Protein AF-0000000074976289 (afdb_homodimer)

Nearest PDB structures (foldseek):
  3wgc-assembly1_D  TM=9.067E-01  e=3.798E-33  Aeromonas jandaei
  4lnj-assembly1_A  TM=9.404E-01  e=1.447E-31  Escherichia coli WV_060327
  1lw5-assembly1_B  TM=9.252E-01  e=1.712E-31  Thermotoga maritima
  3wlx-assembly1_B  TM=9.260E-01  e=3.169E-31  Escherichia coli K-12
  1jg8-assembly1_C  TM=9.175E-01  e=5.548E-31  Thermotoga maritima

Solvent-accessible surface area (backbone atoms only — not comparable to full-atom values): 39998 Å² total; per-residue (Å²): 127,59,61,45,57,56,44,46,61,64,50,42,47,81,64,58,56,96,54,30,70,60,53,42,52,51,47,51,55,47,44,20,24,37,22,64,46,34,54,60,50,63,68,51,72,66,40,53,60,56,6,68,47,23,44,73,34,22,47,80,80,56,22,65,28,39,53,50,47,21,49,49,53,7,56,49,32,64,36,71,21,37,42,75,31,46,14,56,53,28,29,50,48,37,51,49,38,62,73,54,83,72,76,72,28,18,36,37,33,48,57,79,30,56,72,65,68,70,24,71,51,26,50,42,68,75,53,60,31,46,73,47,65,38,78,32,86,79,74,74,48,77,42,49,64,51,48,67,75,62,58,41,87,61,86,54,84,90,54,48,28,51,46,35,40,42,48,55,34,39,49,86,30,33,75,64,55,64,69,48,51,45,51,35,32,54,53,37,49,73,72,72,31,46,36,36,32,46,22,41,36,35,66,50,51,28,53,70,67,38,42,53,49,29,67,74,40,56,61,38,58,31,40,22,38,30,31,24,40,61,30,28,15,41,48,26,15,36,32,29,16,43,53,70,55,37,57,52,29,52,52,44,35,44,39,48,13,49,58,41,33,42,41,12,43,47,32,24,25,37,28,43,17,40,47,66,33,50,72,39,46,60,60,20,26,52,52,18,37,48,50,45,52,48,39,47,72,69,50,32,44,74,71,40,64,35,66,23,32,17,30,21,45,41,45,57,58,43,73,42,52,58,62,58,53,36,52,57,32,50,67,36,98,74,44,39,43,67,40,43,19,46,41,24,40,28,76,60,46,39,72,62,42,55,53,51,51,52,48,51,54,45,51,52,35,49,51,30,46,72,72,63,59,68,62,70,70,85,60,82,69,68,72,69,85,59,68,76,43,71,56,76,79,74,77,79,128,126,58,58,44,58,57,43,46,61,66,49,43,46,82,63,58,56,98,56,30,70,59,53,43,52,51,48,52,55,49,44,20,24,37,22,63,45,34,55,58,51,60,68,50,70,66,38,52,61,55,6,69,48,23,43,73,33,24,47,80,80,56,23,63,26,38,54,50,48,21,49,50,52,8,55,49,31,64,38,70,21,37,43,78,31,47,12,57,54,29,29,50,48,38,51,50,38,61,72,54,84,73,76,72,29,19,35,36,32,48,56,79,30,55,71,64,68,70,25,70,50,26,49,42,67,75,54,59,31,46,75,48,65,39,76,32,85,79,74,75,50,79,41,49,66,53,46,68,74,62,59,42,86,60,86,54,82,90,54,48,26,50,47,36,39,43,47,54,34,39,51,86,30,32,72,65,55,64,71,48,52,44,52,36,32,54,54,37,49,74,72,72,32,45,35,36,32,46,21,42,37,34,66,50,52,29,53,69,68,39,43,51,49,30,68,74,41,56,61,39,58,31,40,22,38,30,31,25,41,61,29,29,15,40,48,26,16,38,32,30,16,44,54,71,57,38,57,52,31,52,54,45,34,44,39,47,13,48,58,42,34,42,42,14,43,48,34,24,24,36,27,45,16,40,48,65,32,48,72,40,46,58,60,20,26,50,52,16,37,49,50,48,53,49,40,47,72,69,51,32,45,74,71,40,65,35,67,22,33,16,30,21,46,40,44,55,59,43,76,43,52,58,59,58,53,37,52,57,31,49,67,37,98,74,43,38,42,68,40,44,19,45,41,24,40,27,76,61,46,40,71,63,42,55,51,52,50,53,48,51,54,45,50,52,36,51,51,31,46,73,71,63,59,66,63,70,70,84,61,80,73,67,71,71,85,59,67,77,43,70,56,75,78,76,79,78,126

Radius of gyration: 28.66 Å; Cα contacts (8 Å, |Δi|>4): 1715; chains: 2; bounding box: 61×85×72 Å

Sequence (794 aa):
MSSFASIASQLKFDVVSKTHALDNANKRKEIARTFISDTVTVPTEEMYSYAALATLGDDVYFEPSTAALEAHIAKITGKEAGVFLTSGTASNQIALRTHLKQPPYSVLCDHRAHIYKYEAGGAAFHSGAAIVAVAPTNKHHLTLQDVKDNIIISDDTHFAPTEVITLENTLNGTIIPQEEVIAISDYAHSLGLKLHLDGARIWHVAAETSTPLNELCDPFDSVSLCFSKGLGAPVGSCLVGSKEFITKARWFRTLFGGSMRQTGILAGAAAYALTHNFPQLPRVHALAKRLESGLEKIGANILSRAETCMVFYDPSPLGITYDEIGDRGSALPEPLFLGGSRLVVHIQTSDEAVDDFLHIVAQLAEEKKAAGFVRPEAHANGEIKDVYVRRVPKATKMSSFASIASQLKFDVVSKTHALDNANKRKEIARTFISDTVTVPTEEMYSYAALATLGDDVYFEPSTAALEAHIAKITGKEAGVFLTSGTASNQIALRTHLKQPPYSVLCDHRAHIYKYEAGGAAFHSGAAIVAVAPTNKHHLTLQDVKDNIIISDDTHFAPTEVITLENTLNGTIIPQEEVIAISDYAHSLGLKLHLDGARIWHVAAETSTPLNELCDPFDSVSLCFSKGLGAPVGSCLVGSKEFITKARWFRTLFGGSMRQTGILAGAAAYALTHNFPQLPRVHALAKRLESGLEKIGANILSRAETCMVFYDPSPLGITYDEIGDRGSALPEPLFLGGSRLVVHIQTSDEAVDDFLHIVAQLAEEKKAAGFVRPEAHANGEIKDVYVRRVPKATK

Secondary structure (DSSP, 8-state):
--HHHHHHHHH------TTHHHHHHHHHHHHTTB-S-GGG----HHHHHHHTTSPP-BTTTB-HHHHHHHHHHHHHHT-SEEEEES-HHHHHHHHHHHH--SSS-EEEEETT-HHHHSSTTHHHHHH--EEEEE--TTSSS--HHHHHHH------TTS--EEEEEEESSBTTBPPPHHHHHHHHHHHHHTT-EEEEEETTHHHHHHHHT--HHHHHTT-SEEEEESSSSS--SS-EEEEE-HHHHHHHHHHHHHTT---S--HHHHHHHHHIIIIIGGGHHHHHHHHHHHHHHHHHHTPEEEE--SSSEEEEE-GGGT--HHHHHHHHHTSSS--B--BSEEE--TT--HHHHHHHHHHHHHHHHHHHHTT------------S-S--B-------/--HHHHHHHHH------TTHHHHHHHHHHHHTTB-S-GGG----HHHHHHHTTSPP-BTTTB-HHHHHHHHHHHHHHT-SEEEEES-HHHHHHHHHHHH--SSS-EEEEETT-HHHHSSTTHHHHHH--EEEEE--TTSSS--HHHHHHH------TTS--EEEEEEESSBTTBPPPHHHHHHHHHHHHHTT-EEEEEETTHHHHHHHHT--HHHHHTT-SEEEEESSSSS--SS-EEEEE-HHHHHHHHHHHHHTT---S--HHHHHHHHHIIIIIGGGHHHHHHHHHHHHHHHHHHTPEEEE--SSSEEEEE-GGGT--HHHHHHHHHTSSS--B--BSEEE--TT--HHHHHHHHHHHHHHHHHHHHTT------------S-S--B-------

Organism: Psilocybe cubensis (NCBI:txid181762)

Foldseek 3Di:
DPPVVVVVVVPDDDPQDPCNVVVVVVLLLQVQQEFAALLSFADDPVLLVQLVPFFWWWVVVNGPLQQVLQCVVCVQQVAATKHKWFFLLLQVLLLLQLQADDDDAAEEEALQDCNNPPNVCSCCVNRVHHYQHFQDPVNAANALVSCVVGADDDPPPVDHGYAEYEYEAPRQQGGDPQVRLLSNLVVCVVSVHFYEYSDCPVLQVCVLVVDGNNSSNVSHQKYKYHLSHQLNQNTIIMIGHYPVSVVSSVVVCVVVVGRGTTCSSSSSSSVCSVVPRSVLQVVLLVLQQVLVVLCVVLPWAWPAHSSGFKTFIHLVLLVDAQVQLQVVQCPDPSHHHDWGRMGGGHSSHDPVSSVVSSVSSNVSSVVCVVVPDHRPDPPDPPPPPDSDDTDDDDPDD/DPPVVVVVVVVDDDPQDPCNVVVVVVLLLQVQQEFAALLSFADDPVLLVQLVPFFWWWVVVNGPLQQVLQVVVCVQQVAATKHKWFFLLLQVLLLLQLQADDDDAAEEEALQDCNNPPNVCSCCVNRVHHYQHFQDPVNAANALVSCVVGADDDPPPVDHGYAEYEYEAPRQQGGDPLVRLLSNLVVCVVSVHFYEYSDQPVLQVCVLVVDGNNSSNVSHQKYKYHLSHQLNQNTIIMIGHYPVSVVSSVVVCVVVVGRGTTCSSSSSSSVCSVVPRSVLQVVLLVLQQVLQVLCVVLPWAWPAHSSGFKTFIHLVLLVDAQVQLQVVQCPDPSHHHDWGRMGGGHSSHDPVSSVVSSVSSNVSSVVCVVVPDHRPDPPDPPPPPDSDDTDDPDPDD

InterPro domains:
  IPR001597 Aromatic amino acid beta-eliminating lyase/threonine aldolase [PF01212] (35-313)
  IPR015421 Pyridoxal phosphate-dependent transferase, major domain [G3DSA:3.40.640.10] (34-276)
  IPR015422 Pyridoxal phosphate-dependent transferase, small domain [G3DSA:3.90.1150.10] (278-367)
  IPR015424 Pyridoxal phosphate-dependent transferase [SSF53383] (34-366)
  IPR023603 Low specificity L-threonine aldolase-like [NF041359] (37-318)
  IPR023603 Low specificity L-threonine aldolase-like [PIRSF017617] (32-370)

pLDDT: mean 94.6, std 9.9, range [28.23, 98.94]

Structure (mmCIF, N/CA/C/O backbone):
data_AF-0000000074976289-model_v1
#
loop_
_entity.id
_entity.type
_entity.pdbx_description
1 polymer 'Aromatic amino acid beta-eliminating lyase/threonine aldolase domain-containing protein'
#
loop_
_atom_site.group_PDB
_atom_site.id
_atom_site.type_symbol
_atom_site.label_atom_id
_atom_site.label_alt_id
_atom_site.label_comp_id
_atom_site.label_asym_id
_atom_site.label_entity_id
_atom_site.label_seq_id
_atom_site.pdbx_PDB_ins_code
_atom_site.Cartn_x
_atom_site.Cartn_y
_atom_site.Cartn_z
_atom_site.occupancy
_atom_site.B_iso_or_equiv
_atom_site.auth_seq_id
_atom_site.auth_comp_id
_atom_site.auth_asym_id
_atom_site.auth_atom_id
_atom_site.pdbx_PDB_model_num
ATOM 1 N N . MET A 1 1 ? 7.406 36.25 -15.43 1 41.34 1 MET A N 1
ATOM 2 C CA . MET A 1 1 ? 6.484 35.219 -14.953 1 41.34 1 MET A CA 1
ATOM 3 C C . MET A 1 1 ? 6.676 34.969 -13.461 1 41.34 1 MET A C 1
ATOM 5 O O . MET A 1 1 ? 7.809 34.844 -12.984 1 41.34 1 MET A O 1
ATOM 9 N N . SER A 1 2 ? 5.742 35.219 -12.617 1 59.5 2 SER A N 1
ATOM 10 C CA . SER A 1 2 ? 5.824 35.156 -11.164 1 59.5 2 SER A CA 1
ATOM 11 C C . SER A 1 2 ? 6.426 33.812 -10.711 1 59.5 2 SER A C 1
ATOM 13 O O . SER A 1 2 ? 6.312 32.812 -11.406 1 59.5 2 SER A O 1
ATOM 15 N N . SER A 1 3 ? 7.535 33.906 -9.766 1 86.38 3 SER A N 1
ATOM 16 C CA . SER A 1 3 ? 8.375 32.875 -9.188 1 86.38 3 SER A CA 1
ATOM 17 C C . SER A 1 3 ? 7.574 31.609 -8.883 1 86.38 3 SER A C 1
ATOM 19 O O . SER A 1 3 ? 8.008 30.5 -9.195 1 86.38 3 SER A O 1
ATOM 21 N N . PHE A 1 4 ? 6.219 31.828 -8.758 1 93.5 4 PHE A N 1
ATOM 22 C CA . PHE A 1 4 ? 5.383 30.672 -8.469 1 93.5 4 PHE A CA 1
ATOM 23 C C . PHE A 1 4 ? 4.938 29.984 -9.758 1 93.5 4 PHE A C 1
ATOM 25 O O . PHE A 1 4 ? 4.906 28.75 -9.836 1 93.5 4 PHE A O 1
ATOM 32 N N . ALA A 1 5 ? 4.602 30.766 -10.797 1 92.94 5 ALA A N 1
ATOM 33 C CA . ALA A 1 5 ? 4.148 30.219 -12.07 1 92.94 5 ALA A CA 1
ATOM 34 C C . ALA A 1 5 ? 5.211 29.312 -12.688 1 92.94 5 ALA A C 1
ATOM 36 O O . ALA A 1 5 ? 4.883 28.297 -13.305 1 92.94 5 ALA A O 1
ATOM 37 N N . SER A 1 6 ? 6.426 29.719 -12.539 1 93.44 6 SER A N 1
ATOM 38 C CA . SER A 1 6 ? 7.527 28.922 -13.047 1 93.44 6 SER A CA 1
ATOM 39 C C . SER A 1 6 ? 7.613 27.578 -12.328 1 93.44 6 SER A C 1
ATOM 41 O O . SER A 1 6 ? 7.844 26.547 -12.953 1 93.44 6 SER A O 1
ATOM 43 N N . ILE A 1 7 ? 7.395 27.547 -11.055 1 94.69 7 ILE A N 1
ATOM 44 C CA . ILE A 1 7 ? 7.434 26.328 -10.258 1 94.69 7 ILE A CA 1
ATOM 45 C C . ILE A 1 7 ? 6.277 25.406 -10.664 1 94.69 7 ILE A C 1
ATOM 47 O O . ILE A 1 7 ? 6.461 24.203 -10.844 1 94.69 7 ILE A O 1
ATOM 51 N N . ALA A 1 8 ? 5.105 26.016 -10.82 1 95.25 8 ALA A N 1
ATOM 52 C CA . ALA A 1 8 ? 3.936 25.234 -11.227 1 95.25 8 ALA A CA 1
ATOM 53 C C . ALA A 1 8 ? 4.164 24.578 -12.586 1 95.25 8 ALA A C 1
ATOM 55 O O . ALA A 1 8 ? 3.748 23.438 -12.797 1 95.25 8 ALA A O 1
ATOM 56 N N . SER A 1 9 ? 4.809 25.312 -13.453 1 94.94 9 SER A N 1
ATOM 57 C CA . SER A 1 9 ? 5.094 24.781 -14.781 1 94.94 9 SER A CA 1
ATOM 58 C C . SER A 1 9 ? 6.07 23.609 -14.711 1 94.94 9 SER A C 1
ATOM 60 O O . SER A 1 9 ? 5.945 22.641 -15.461 1 94.94 9 SER A O 1
ATOM 62 N N . GLN A 1 10 ? 6.988 23.656 -13.797 1 93.88 10 GLN A N 1
ATOM 63 C CA . GLN A 1 10 ? 7.977 22.609 -13.617 1 93.88 10 GLN A CA 1
ATOM 64 C C . GLN A 1 10 ? 7.336 21.344 -13.039 1 93.88 10 GLN A C 1
ATOM 66 O O . GLN A 1 10 ? 7.781 20.234 -13.336 1 93.88 10 GLN A O 1
ATOM 71 N N . LEU A 1 11 ? 6.297 21.516 -12.289 1 95.62 11 LEU A N 1
ATOM 72 C CA . LEU A 1 11 ? 5.684 20.391 -11.586 1 95.62 11 LEU A CA 1
ATOM 73 C C . LEU A 1 11 ? 4.652 19.703 -12.469 1 95.62 11 LEU A C 1
ATOM 75 O O . LEU A 1 11 ? 4.277 18.562 -12.211 1 95.62 11 LEU A O 1
ATOM 79 N N . LYS A 1 12 ? 4.184 20.406 -13.531 1 95.44 12 LYS A N 1
ATOM 80 C CA . LYS A 1 12 ? 3.197 19.844 -14.438 1 95.44 12 LYS A CA 1
ATOM 81 C C . LYS A 1 12 ? 3.693 18.516 -15.023 1 95.44 12 LYS A C 1
ATOM 83 O O . LYS A 1 12 ? 4.867 18.391 -15.383 1 95.44 12 LYS A O 1
ATOM 88 N N . PHE A 1 13 ? 2.785 17.562 -15.031 1 95.88 13 PHE A N 1
ATOM 89 C CA . PHE A 1 13 ? 3.16 16.234 -15.523 1 95.88 13 PHE A CA 1
ATOM 90 C C . PHE A 1 13 ? 1.955 15.516 -16.109 1 95.88 13 PHE A C 1
ATOM 92 O O . PHE A 1 13 ? 0.947 15.32 -15.43 1 95.88 13 PHE A O 1
ATOM 99 N N . ASP A 1 14 ? 2.01 15.148 -17.359 1 95.75 14 ASP A N 1
ATOM 100 C CA . ASP A 1 14 ? 0.973 14.391 -18.047 1 95.75 14 ASP A CA 1
ATOM 101 C C . ASP A 1 14 ? 1.438 12.961 -18.344 1 95.75 14 ASP A C 1
ATOM 103 O O . ASP A 1 14 ? 2.361 12.758 -19.141 1 95.75 14 ASP A O 1
ATOM 107 N N . VAL A 1 15 ? 0.728 12 -17.766 1 95.31 15 VAL A N 1
ATOM 108 C CA . VAL A 1 15 ? 1.162 10.617 -17.938 1 95.31 15 VAL A CA 1
ATOM 109 C C . VAL A 1 15 ? 0.294 9.938 -19 1 95.31 15 VAL A C 1
ATOM 111 O O . VAL A 1 15 ? 0.571 8.805 -19.406 1 95.31 15 VAL A O 1
ATOM 114 N N . VAL A 1 16 ? -0.705 10.586 -19.453 1 95.88 16 VAL A N 1
ATOM 115 C CA . VAL A 1 16 ? -1.604 10 -20.438 1 95.88 16 VAL A CA 1
ATOM 116 C C . VAL A 1 16 ? -1.176 10.43 -21.844 1 95.88 16 VAL A C 1
ATOM 118 O O . VAL A 1 16 ? -1.18 11.625 -22.172 1 95.88 16 VAL A O 1
ATOM 121 N N . SER A 1 17 ? -0.827 9.508 -22.625 1 93.06 17 SER A N 1
ATOM 122 C CA . SER A 1 17 ? -0.365 9.797 -23.984 1 93.06 17 SER A CA 1
ATOM 123 C C . SER A 1 17 ? -1.534 10.117 -24.906 1 93.06 17 SER A C 1
ATOM 125 O O . SER A 1 17 ? -2.682 9.789 -24.609 1 93.06 17 SER A O 1
ATOM 127 N N . LYS A 1 18 ? -1.235 10.703 -26.062 1 93.69 18 LYS A N 1
ATOM 128 C CA . LYS A 1 18 ? -2.246 11 -27.078 1 93.69 18 LYS A CA 1
ATOM 129 C C . LYS A 1 18 ? -2.83 9.727 -27.656 1 93.69 18 LYS A C 1
ATOM 131 O O . LYS A 1 18 ? -3.977 9.711 -28.125 1 93.69 18 LYS A O 1
ATOM 136 N N . THR A 1 19 ? -2.051 8.617 -27.562 1 95.56 19 THR A N 1
ATOM 137 C CA . THR A 1 19 ? -2.486 7.348 -28.141 1 95.56 19 THR A CA 1
ATOM 138 C C . THR A 1 19 ? -2.857 6.355 -27.031 1 95.56 19 THR A C 1
ATOM 140 O O . THR A 1 19 ? -2.748 5.145 -27.219 1 95.56 19 THR A O 1
ATOM 143 N N . HIS A 1 20 ? -3.199 6.859 -25.906 1 94.88 20 HIS A N 1
ATOM 144 C CA . HIS A 1 20 ? -3.436 6.023 -24.734 1 94.88 20 HIS A CA 1
ATOM 145 C C . HIS A 1 20 ? -4.449 4.922 -25.047 1 94.88 20 HIS A C 1
ATOM 147 O O . HIS A 1 20 ? -4.293 3.789 -24.594 1 94.88 20 HIS A O 1
ATOM 153 N N . ALA A 1 21 ? -5.551 5.219 -25.75 1 95.06 21 ALA A N 1
ATOM 154 C CA . ALA A 1 21 ? -6.602 4.246 -26.047 1 95.06 21 ALA A CA 1
ATOM 155 C C . ALA A 1 21 ? -6.047 3.059 -26.828 1 95.06 21 ALA A C 1
ATOM 157 O O . ALA A 1 21 ? -6.32 1.903 -26.5 1 95.06 21 ALA A O 1
ATOM 158 N N . LEU A 1 22 ? -5.281 3.365 -27.875 1 96.38 22 LEU A N 1
ATOM 159 C CA . LEU A 1 22 ? -4.664 2.32 -28.688 1 96.38 22 LEU A CA 1
ATOM 160 C C . LEU A 1 22 ? -3.621 1.554 -27.891 1 96.38 22 LEU A C 1
ATOM 162 O O . LEU A 1 22 ? -3.533 0.328 -27.984 1 96.38 22 LEU A O 1
ATOM 166 N N . ASP A 1 23 ? -2.814 2.291 -27.125 1 96 23 ASP A N 1
ATOM 167 C CA . ASP A 1 23 ? -1.775 1.676 -26.297 1 96 23 ASP A CA 1
ATOM 168 C C . ASP A 1 23 ? -2.377 0.684 -25.312 1 96 23 ASP A C 1
ATOM 170 O O . ASP A 1 23 ? -1.868 -0.427 -25.156 1 96 23 ASP A O 1
ATOM 174 N N . ASN A 1 24 ? -3.441 1.072 -24.641 1 96.5 24 ASN A N 1
ATOM 175 C CA . ASN A 1 24 ? -4.09 0.217 -23.656 1 96.5 24 ASN A CA 1
ATOM 176 C C . ASN A 1 24 ? -4.801 -0.961 -24.312 1 96.5 24 ASN A C 1
ATOM 178 O O . ASN A 1 24 ? -4.855 -2.055 -23.75 1 96.5 24 ASN A O 1
ATOM 182 N N . ALA A 1 25 ? -5.391 -0.757 -25.484 1 96.38 25 ALA A N 1
ATOM 183 C CA . ALA A 1 25 ? -5.984 -1.865 -26.234 1 96.38 25 ALA A CA 1
ATOM 184 C C . ALA A 1 25 ? -4.93 -2.904 -26.609 1 96.38 25 ALA A C 1
ATOM 186 O O . ALA A 1 25 ? -5.172 -4.109 -26.5 1 96.38 25 ALA A O 1
ATOM 187 N N . ASN A 1 26 ? -3.799 -2.41 -27.062 1 96.44 26 ASN A N 1
ATOM 188 C CA . ASN A 1 26 ? -2.697 -3.303 -27.406 1 96.44 26 ASN A CA 1
ATOM 189 C C 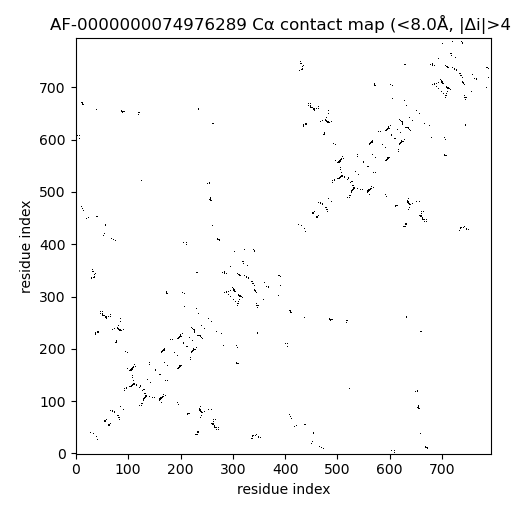. ASN A 1 26 ? -2.195 -4.066 -26.188 1 96.44 26 ASN A C 1
ATOM 191 O O . ASN A 1 26 ? -1.841 -5.242 -26.281 1 96.44 26 ASN A O 1
ATOM 195 N N . LYS A 1 27 ? -2.137 -3.365 -25.125 1 96.62 27 LYS A N 1
ATOM 196 C CA . LYS A 1 27 ? -1.703 -4.02 -23.891 1 96.62 27 LYS A CA 1
ATOM 197 C C . LYS A 1 27 ? -2.67 -5.129 -23.484 1 96.62 27 LYS A C 1
ATOM 199 O O . LYS A 1 27 ? -2.246 -6.195 -23.031 1 96.62 27 LYS A O 1
ATOM 204 N N . ARG A 1 28 ? -3.949 -4.91 -23.625 1 96.75 28 ARG A N 1
ATOM 205 C CA . ARG A 1 28 ? -4.941 -5.934 -23.312 1 96.75 28 ARG A CA 1
ATOM 206 C C . ARG A 1 28 ? -4.773 -7.152 -24.203 1 96.75 28 ARG A C 1
ATOM 208 O O . ARG A 1 28 ? -4.957 -8.289 -23.766 1 96.75 28 ARG A O 1
ATOM 215 N N . LYS A 1 29 ? -4.449 -6.91 -25.469 1 96.81 29 LYS A N 1
ATOM 216 C CA . LYS A 1 29 ? -4.176 -8.016 -26.375 1 96.81 29 LYS A CA 1
ATOM 217 C C . LYS A 1 29 ? -2.957 -8.812 -25.922 1 96.81 29 LYS A C 1
ATOM 219 O O . LYS A 1 29 ? -2.961 -10.047 -25.984 1 96.81 29 LYS A O 1
ATOM 224 N N . GLU A 1 30 ? -1.941 -8.086 -25.547 1 97.31 30 GLU A N 1
ATOM 225 C CA . GLU A 1 30 ? -0.733 -8.727 -25.031 1 97.31 30 GLU A CA 1
ATOM 226 C C . GLU A 1 30 ? -1.039 -9.586 -23.812 1 97.31 30 GLU A C 1
ATOM 228 O O . GLU A 1 30 ? -0.571 -10.727 -23.719 1 97.31 30 GLU A O 1
ATOM 233 N N . ILE A 1 31 ? -1.857 -9.039 -22.969 1 97.44 31 ILE A N 1
ATOM 234 C CA . ILE A 1 31 ? -2.213 -9.719 -21.719 1 97.44 31 ILE A CA 1
ATOM 235 C C . ILE A 1 31 ? -2.941 -11.023 -22.031 1 97.44 31 ILE A C 1
ATOM 237 O O . ILE A 1 31 ? -2.705 -12.047 -21.391 1 97.44 31 ILE A O 1
ATOM 241 N N . ALA A 1 32 ? -3.748 -11.039 -23.031 1 98.19 32 ALA A N 1
ATOM 242 C CA . ALA A 1 32 ? -4.547 -12.203 -23.391 1 98.19 32 ALA A CA 1
ATOM 243 C C . ALA A 1 32 ? -3.658 -13.352 -23.875 1 98.19 32 ALA A C 1
ATOM 245 O O . ALA A 1 32 ? -4.105 -14.5 -23.953 1 98.19 32 ALA A O 1
ATOM 246 N N . ARG A 1 33 ? -2.381 -13.062 -24.188 1 98.56 33 ARG A N 1
ATOM 247 C CA . ARG A 1 33 ? -1.469 -14.055 -24.734 1 98.56 33 ARG A CA 1
ATOM 248 C C . ARG A 1 33 ? -0.254 -14.25 -23.828 1 98.56 33 ARG A C 1
ATOM 250 O O . ARG A 1 33 ? 0.795 -14.711 -24.281 1 98.56 33 ARG A O 1
ATOM 257 N N . THR A 1 34 ? -0.414 -13.789 -22.547 1 98 34 THR A N 1
ATOM 258 C CA . THR A 1 34 ? 0.649 -13.906 -21.547 1 98 34 THR A CA 1
ATOM 259 C C . THR A 1 34 ? 0.353 -15.047 -20.578 1 98 34 THR A C 1
ATOM 261 O O . THR A 1 34 ? -0.694 -15.055 -19.922 1 98 34 THR A O 1
ATOM 264 N N . PHE A 1 35 ? 1.3 -15.984 -20.406 1 98.19 35 PHE A N 1
ATOM 265 C CA . PHE A 1 35 ? 1.091 -17.156 -19.578 1 98.19 35 PHE A CA 1
ATOM 266 C C . PHE A 1 35 ? 1.99 -17.109 -18.344 1 98.19 35 PHE A C 1
ATOM 268 O O . PHE A 1 35 ? 2.182 -18.125 -17.672 1 98.19 35 PHE A O 1
ATOM 275 N N . ILE A 1 36 ? 2.531 -15.977 -18 1 95.44 36 ILE A N 1
ATOM 276 C CA . ILE A 1 36 ? 3.584 -15.852 -17 1 95.44 36 ILE A CA 1
ATOM 277 C C . ILE A 1 36 ? 2.971 -15.859 -15.594 1 95.44 36 ILE A C 1
ATOM 279 O O . ILE A 1 36 ? 3.541 -16.438 -14.664 1 95.44 36 ILE A O 1
ATOM 283 N N . SER A 1 37 ? 1.846 -15.141 -15.391 1 95.25 37 SER A N 1
ATOM 284 C CA . SER A 1 37 ? 1.232 -14.969 -14.078 1 95.25 37 SER A CA 1
ATOM 285 C C . SER A 1 37 ? -0.198 -14.453 -14.203 1 95.25 37 SER A C 1
ATOM 287 O O . SER A 1 37 ? -0.544 -13.789 -15.18 1 95.25 37 SER A O 1
ATOM 289 N N . ASP A 1 38 ? -0.965 -14.766 -13.203 1 95.5 38 ASP A N 1
ATOM 290 C CA . ASP A 1 38 ? -2.322 -14.227 -13.211 1 95.5 38 ASP A CA 1
ATOM 291 C C . ASP A 1 38 ? -2.367 -12.844 -12.578 1 95.5 38 ASP A C 1
ATOM 293 O O . ASP A 1 38 ? -3.424 -12.211 -12.531 1 95.5 38 ASP A O 1
ATOM 297 N N . THR A 1 39 ? -1.256 -12.305 -12.109 1 93.69 39 THR A N 1
ATOM 298 C CA . THR A 1 39 ? -1.192 -10.938 -11.602 1 93.69 39 THR A CA 1
ATOM 299 C C . THR A 1 39 ? -1.082 -9.938 -12.75 1 93.69 39 THR A C 1
ATOM 301 O O . THR A 1 39 ? -1.265 -8.734 -12.555 1 93.69 39 THR A O 1
ATOM 304 N N . VAL A 1 40 ? -0.844 -10.398 -13.945 1 94.44 40 VAL A N 1
ATOM 305 C CA . VAL A 1 40 ? -0.591 -9.484 -15.062 1 94.44 40 VAL A CA 1
ATOM 306 C C . VAL A 1 40 ? -1.916 -8.992 -15.633 1 94.44 40 VAL A C 1
ATOM 308 O O . VAL A 1 40 ? -1.935 -8.133 -16.516 1 94.44 40 VAL A O 1
ATOM 311 N N . THR A 1 41 ? -3.018 -9.609 -15.125 1 95.94 41 THR A N 1
ATOM 312 C CA . THR A 1 41 ? -4.32 -9.125 -15.57 1 95.94 41 THR A CA 1
ATOM 313 C C . THR A 1 41 ? -4.445 -7.625 -15.352 1 95.94 41 THR A C 1
ATOM 315 O O . THR A 1 41 ? -3.779 -7.062 -14.477 1 95.94 41 THR A O 1
ATOM 318 N N . VAL A 1 42 ? -5.258 -7.016 -16.141 1 96 42 VAL A N 1
ATOM 319 C CA . VAL A 1 42 ? -5.434 -5.57 -16.031 1 96 42 VAL A CA 1
ATOM 320 C C . VAL A 1 42 ? -6.918 -5.238 -15.891 1 96 42 VAL A C 1
ATOM 322 O O . VAL A 1 42 ? -7.777 -5.965 -16.391 1 96 42 VAL A O 1
ATOM 325 N N . PRO A 1 43 ? -7.203 -4.152 -15.211 1 95.75 43 PRO A N 1
ATOM 326 C CA . PRO A 1 43 ? -8.609 -3.752 -15.086 1 95.75 43 PRO A CA 1
ATOM 327 C C . PRO A 1 43 ? -9.258 -3.443 -16.422 1 95.75 43 PRO A C 1
ATOM 329 O O . PRO A 1 43 ? -8.625 -2.854 -17.312 1 95.75 43 PRO A O 1
ATOM 332 N N . THR A 1 44 ? -10.5 -3.869 -16.578 1 96 44 THR A N 1
ATOM 333 C CA . THR A 1 44 ? -11.273 -3.488 -17.766 1 96 44 THR A CA 1
ATOM 334 C C . THR A 1 44 ? -11.789 -2.061 -17.625 1 96 44 THR A C 1
ATOM 336 O O . THR A 1 44 ? -11.734 -1.47 -16.547 1 96 44 THR A O 1
ATOM 339 N N . GLU A 1 45 ? -12.219 -1.539 -18.75 1 95.44 45 GLU A N 1
ATOM 340 C CA . GLU A 1 45 ? -12.828 -0.213 -18.719 1 95.44 45 GLU A CA 1
ATOM 341 C C . GLU A 1 45 ? -14.078 -0.202 -17.844 1 95.44 45 GLU A C 1
ATOM 343 O O . GLU A 1 45 ? -14.328 0.765 -17.125 1 95.44 45 GLU A O 1
ATOM 348 N N . GLU A 1 46 ? -14.836 -1.307 -17.906 1 97 46 GLU A N 1
ATOM 349 C CA . GLU A 1 46 ? -16.047 -1.432 -17.109 1 97 46 GLU A CA 1
ATOM 350 C C . GLU A 1 46 ? -15.742 -1.443 -15.617 1 97 46 GLU A C 1
ATOM 352 O O . GLU A 1 46 ? -16.453 -0.835 -14.828 1 97 46 GLU A O 1
ATOM 357 N N . MET A 1 47 ? -14.68 -2.117 -15.25 1 97.5 47 MET A N 1
ATOM 358 C CA . MET A 1 47 ? -14.297 -2.176 -13.844 1 97.5 47 MET A CA 1
ATOM 359 C C . MET A 1 47 ? -13.992 -0.784 -13.297 1 97.5 47 MET A C 1
ATOM 361 O O . MET A 1 47 ? -14.492 -0.401 -12.242 1 97.5 47 MET A O 1
ATOM 365 N N . TYR A 1 48 ? -13.148 0.028 -14.023 1 97 48 TYR A N 1
ATOM 366 C CA . TYR A 1 48 ? -12.773 1.355 -13.547 1 97 48 TYR A CA 1
ATOM 367 C C . TYR A 1 48 ? -13.969 2.295 -13.555 1 97 48 TYR A C 1
ATOM 369 O O . TYR A 1 48 ? -14.109 3.135 -12.656 1 97 48 TYR A O 1
ATOM 377 N N . SER A 1 49 ? -14.828 2.156 -14.578 1 96.56 49 SER A N 1
ATOM 378 C CA . SER A 1 49 ? -16.047 2.971 -14.609 1 96.56 49 SER A CA 1
ATOM 379 C C . SER A 1 49 ? -16.922 2.697 -13.398 1 96.56 49 SER A C 1
ATOM 381 O O . SER A 1 49 ? -17.453 3.627 -12.797 1 96.56 49 SER A O 1
ATOM 383 N N . TYR A 1 50 ? -17.078 1.428 -13.078 1 97.38 50 TYR A N 1
ATOM 384 C CA . TYR A 1 50 ? -17.844 1.022 -11.906 1 97.38 50 TYR A CA 1
ATOM 385 C C . TYR A 1 50 ? -17.172 1.501 -10.625 1 97.38 50 TYR A C 1
ATOM 387 O O . TYR A 1 50 ? -17.828 2.098 -9.766 1 97.38 50 TYR A O 1
ATOM 395 N N . ALA A 1 51 ? -15.891 1.294 -10.5 1 97.69 51 ALA A N 1
ATOM 396 C CA . ALA A 1 51 ? -15.148 1.564 -9.273 1 97.69 51 ALA A CA 1
ATOM 397 C C . ALA A 1 51 ? -15.109 3.061 -8.977 1 97.69 51 ALA A C 1
ATOM 399 O O . ALA A 1 51 ? -15.109 3.467 -7.809 1 97.69 51 ALA A O 1
ATOM 400 N N . ALA A 1 52 ? -15.055 3.893 -10.008 1 96.19 52 ALA A N 1
ATOM 401 C CA . ALA A 1 52 ? -14.984 5.344 -9.844 1 96.19 52 ALA A CA 1
ATOM 402 C C . ALA A 1 52 ? -16.266 5.883 -9.211 1 96.19 52 ALA A C 1
ATOM 404 O O . ALA A 1 52 ? -16.297 7.023 -8.742 1 96.19 52 ALA A O 1
ATOM 405 N N . LEU A 1 53 ? -17.344 5.047 -9.195 1 96.56 53 LEU A N 1
ATOM 406 C CA . LEU A 1 53 ? -18.625 5.465 -8.633 1 96.56 53 LEU A CA 1
ATOM 407 C C . LEU A 1 53 ? -18.703 5.125 -7.152 1 96.56 53 LEU A C 1
ATOM 409 O O . LEU A 1 53 ? -19.656 5.508 -6.473 1 96.56 53 LEU A O 1
ATOM 413 N N . ALA A 1 54 ? -17.672 4.398 -6.652 1 97.12 54 ALA A N 1
ATOM 414 C CA . ALA A 1 54 ? -17.656 4.039 -5.234 1 97.12 54 ALA A CA 1
ATOM 415 C C . ALA A 1 54 ? -17.641 5.285 -4.355 1 97.12 54 ALA A C 1
ATOM 417 O O . ALA A 1 54 ? -17.406 6.395 -4.844 1 97.12 54 ALA A O 1
ATOM 418 N N . THR A 1 55 ? -17.844 5.09 -3.09 1 96.38 55 THR A N 1
ATOM 419 C CA . THR A 1 55 ? -17.953 6.188 -2.135 1 96.38 55 THR A CA 1
ATOM 420 C C . THR A 1 55 ? -16.625 6.934 -2.018 1 96.38 55 THR A C 1
ATOM 422 O O . THR A 1 55 ? -15.578 6.395 -2.354 1 96.38 55 THR A O 1
ATOM 425 N N . LEU A 1 56 ? -16.812 8.156 -1.631 1 94.94 56 LEU A N 1
ATOM 426 C CA . LEU A 1 56 ? -15.672 9.023 -1.326 1 94.94 56 LEU A CA 1
ATOM 427 C C . LEU A 1 56 ? -15.438 9.102 0.179 1 94.94 56 LEU A C 1
ATOM 429 O O . LEU A 1 56 ? -16.391 9.25 0.953 1 94.94 56 LEU A O 1
ATOM 433 N N . GLY A 1 57 ? -14.273 8.859 0.649 1 92.25 57 GLY A N 1
ATOM 434 C CA . GLY A 1 57 ? -13.906 8.914 2.055 1 92.25 57 GLY A CA 1
ATOM 435 C C . GLY A 1 57 ? -12.445 8.594 2.301 1 92.25 57 GLY A C 1
ATOM 436 O O . GLY A 1 57 ? -11.719 8.211 1.377 1 92.25 57 GLY A O 1
ATOM 437 N N . ASP A 1 58 ? -12.055 8.797 3.48 1 91.88 58 ASP A N 1
ATOM 438 C CA . ASP A 1 58 ? -10.695 8.508 3.945 1 91.88 58 ASP A CA 1
ATOM 439 C C . ASP A 1 58 ? -10.68 7.281 4.855 1 91.88 58 ASP A C 1
ATOM 441 O O . ASP A 1 58 ? -11.172 7.332 5.984 1 91.88 58 ASP A O 1
ATOM 445 N N . ASP A 1 59 ? -9.953 6.242 4.402 1 90.94 59 ASP A N 1
ATOM 446 C CA . ASP A 1 59 ? -10 4.953 5.082 1 90.94 59 ASP A CA 1
ATOM 447 C C . ASP A 1 59 ? -9.336 5.027 6.453 1 90.94 59 ASP A C 1
ATOM 449 O O . ASP A 1 59 ? -9.594 4.191 7.32 1 90.94 59 ASP A O 1
ATOM 453 N N . VAL A 1 60 ? -8.43 5.953 6.676 1 86.44 60 VAL A N 1
ATOM 454 C CA . VAL A 1 60 ? -7.836 6.129 7.996 1 86.44 60 VAL A CA 1
ATOM 455 C C . VAL A 1 60 ? -8.891 6.66 8.969 1 86.44 60 VAL A C 1
ATOM 457 O O . VAL A 1 60 ? -8.82 6.406 10.172 1 86.44 60 VAL A O 1
ATOM 460 N N . TYR A 1 61 ? -9.859 7.469 8.453 1 88.81 61 TYR A N 1
ATOM 461 C CA . TYR A 1 61 ? -11.031 7.875 9.227 1 88.81 61 TYR A CA 1
ATOM 462 C C . TYR A 1 61 ? -12.188 6.902 9.016 1 88.81 61 TYR A C 1
ATOM 464 O O . TYR A 1 61 ? -12.484 6.082 9.883 1 88.81 61 TYR A O 1
ATOM 472 N N . PHE A 1 62 ? -12.766 6.961 7.855 1 91.88 62 PHE A N 1
ATOM 473 C CA . PHE A 1 62 ? -13.828 6.031 7.488 1 91.88 62 PHE A CA 1
ATOM 474 C C . PHE A 1 62 ? -14.164 6.152 6.008 1 91.88 62 PHE A C 1
ATOM 476 O O . PHE A 1 62 ? -14.539 7.227 5.535 1 91.88 62 PHE A O 1
ATOM 483 N N . GLU A 1 63 ? -14.031 5.109 5.328 1 94.69 63 GLU A N 1
ATOM 484 C CA . GLU A 1 63 ? -14.43 4.98 3.932 1 94.69 63 GLU A CA 1
ATOM 485 C C . GLU A 1 63 ? -15.5 3.902 3.76 1 94.69 63 GLU A C 1
ATOM 487 O O . GLU A 1 63 ? -15.227 2.715 3.945 1 94.69 63 GLU A O 1
ATOM 492 N N . PRO A 1 64 ? -16.688 4.234 3.402 1 96.25 64 PRO A N 1
ATOM 493 C CA . PRO A 1 64 ? -17.828 3.32 3.471 1 96.25 64 PRO A CA 1
ATOM 494 C C . PRO A 1 64 ? -17.688 2.119 2.541 1 96.25 64 PRO A C 1
ATOM 496 O O . PRO A 1 64 ? -17.984 0.99 2.932 1 96.25 64 PRO A O 1
ATOM 499 N N . SER A 1 65 ? -17.297 2.316 1.303 1 97.94 65 SER A N 1
ATOM 500 C CA . SER A 1 65 ? -17.156 1.202 0.372 1 97.94 65 SER A CA 1
ATOM 501 C C . SER A 1 65 ? -16.125 0.19 0.873 1 97.94 65 SER A C 1
ATOM 503 O O . SER A 1 65 ? -16.328 -1.02 0.75 1 97.94 65 SER A O 1
ATOM 505 N N . THR A 1 66 ? -15.031 0.693 1.423 1 98.12 66 THR A N 1
ATOM 506 C CA . THR A 1 66 ? -14.008 -0.19 1.969 1 98.12 66 THR A CA 1
ATOM 507 C C . THR A 1 66 ? -14.547 -0.971 3.164 1 98.12 66 THR A C 1
ATOM 509 O O . THR A 1 66 ? -14.336 -2.182 3.268 1 98.12 66 THR A O 1
ATOM 512 N N . ALA A 1 67 ? -15.219 -0.258 4.027 1 97.94 67 ALA A N 1
ATOM 513 C CA . ALA A 1 67 ? -15.805 -0.91 5.195 1 97.94 67 ALA A CA 1
ATOM 514 C C . ALA A 1 67 ? -16.812 -1.98 4.773 1 97.94 67 ALA A C 1
ATOM 516 O O . ALA A 1 67 ? -16.859 -3.057 5.371 1 97.94 67 ALA A O 1
ATOM 517 N N . ALA A 1 68 ? -17.594 -1.67 3.777 1 98.25 68 ALA A N 1
ATOM 518 C CA . ALA A 1 68 ? -18.578 -2.619 3.283 1 98.25 68 ALA A CA 1
ATOM 519 C C . ALA A 1 68 ? -17.922 -3.848 2.674 1 98.25 68 ALA A C 1
ATOM 521 O O . ALA A 1 68 ? -18.391 -4.973 2.852 1 98.25 68 ALA A O 1
ATOM 522 N N . LEU A 1 69 ? -16.859 -3.645 1.92 1 98.5 69 LEU A N 1
ATOM 523 C CA . LEU A 1 69 ? -16.125 -4.758 1.34 1 98.5 69 LEU A CA 1
ATOM 524 C C . LEU A 1 69 ? -15.539 -5.652 2.432 1 98.5 69 LEU A C 1
ATOM 526 O O . LEU A 1 69 ? -15.633 -6.879 2.352 1 98.5 69 LEU A O 1
ATOM 530 N N . GLU A 1 70 ? -14.883 -5.027 3.441 1 98.62 70 GLU A N 1
ATOM 531 C CA . GLU A 1 70 ? -14.32 -5.777 4.562 1 98.62 70 GLU A CA 1
ATOM 532 C C . GLU A 1 70 ? -15.391 -6.629 5.246 1 98.62 70 GLU A C 1
ATOM 534 O O . GLU A 1 70 ? -15.156 -7.805 5.539 1 98.62 70 GLU A O 1
ATOM 539 N N . ALA A 1 71 ? -16.5 -6.039 5.465 1 98.62 71 ALA A N 1
ATOM 540 C CA . ALA A 1 71 ? -17.609 -6.742 6.105 1 98.62 71 ALA A CA 1
ATOM 541 C C . ALA A 1 71 ? -18.109 -7.895 5.238 1 98.62 71 ALA A C 1
ATOM 543 O O . ALA A 1 71 ? -18.422 -8.969 5.746 1 98.62 71 ALA A O 1
ATOM 544 N N . HIS A 1 72 ? -18.219 -7.676 3.977 1 98.69 72 HIS A N 1
ATOM 545 C CA . HIS A 1 72 ? -18.672 -8.703 3.051 1 98.69 72 HIS A CA 1
ATOM 546 C C . HIS A 1 72 ? -17.719 -9.891 3.025 1 98.69 72 HIS A C 1
ATOM 548 O O . HIS A 1 72 ? -18.156 -11.047 3.055 1 98.69 72 HIS A O 1
ATOM 554 N N . ILE A 1 73 ? -16.438 -9.633 2.955 1 98.81 73 ILE A N 1
ATOM 555 C CA . ILE A 1 73 ? -15.453 -10.703 2.922 1 98.81 73 ILE A CA 1
ATOM 556 C C . ILE A 1 73 ? -15.5 -11.492 4.23 1 98.81 73 ILE A C 1
ATOM 558 O O . ILE A 1 73 ? -15.414 -12.727 4.227 1 98.81 73 ILE A O 1
ATOM 562 N N . ALA A 1 74 ? -15.57 -10.742 5.367 1 98.81 74 ALA A N 1
ATOM 563 C CA . ALA A 1 74 ? -15.719 -11.422 6.648 1 98.81 74 ALA A CA 1
ATOM 564 C C . ALA A 1 74 ? -16.922 -12.352 6.641 1 98.81 74 ALA A C 1
ATOM 566 O O . ALA A 1 74 ? -16.844 -13.5 7.074 1 98.81 74 ALA A O 1
ATOM 567 N N . LYS A 1 75 ? -18.016 -11.906 6.094 1 98.56 75 LYS A N 1
ATOM 568 C CA . LYS A 1 75 ? -19.266 -12.664 6.062 1 98.56 75 LYS A CA 1
ATOM 569 C C . LYS A 1 75 ? -19.109 -13.93 5.219 1 98.56 75 LYS A C 1
ATOM 571 O O . LYS A 1 75 ? -19.422 -15.031 5.68 1 98.56 75 LYS A O 1
ATOM 576 N N . ILE A 1 76 ? -18.578 -13.82 4.039 1 98.38 76 ILE A N 1
ATOM 577 C CA . ILE A 1 76 ? -18.578 -14.953 3.121 1 98.38 76 ILE A CA 1
ATOM 578 C C . ILE A 1 76 ? -17.516 -15.969 3.557 1 98.38 76 ILE A C 1
ATOM 580 O O . ILE A 1 76 ? -17.562 -17.125 3.141 1 98.38 76 ILE A O 1
ATOM 584 N N . THR A 1 77 ? -16.531 -15.586 4.379 1 98.62 77 THR A N 1
ATOM 585 C CA . THR A 1 77 ? -15.508 -16.5 4.859 1 98.62 77 THR A CA 1
ATOM 586 C C . THR A 1 77 ? -15.891 -17.078 6.227 1 98.62 77 THR A C 1
ATOM 588 O O . THR A 1 77 ? -15.203 -17.953 6.75 1 98.62 77 THR A O 1
ATOM 591 N N . GLY A 1 78 ? -16.922 -16.547 6.836 1 98.56 78 GLY A N 1
ATOM 592 C CA . GLY A 1 78 ? -17.359 -17 8.148 1 98.56 78 GLY A CA 1
ATOM 593 C C . GLY A 1 78 ? -16.516 -16.438 9.281 1 98.56 78 GLY A C 1
ATOM 594 O O . GLY A 1 78 ? -16.516 -16.969 10.391 1 98.56 78 GLY A O 1
ATOM 595 N N . LYS A 1 79 ? -15.742 -15.438 9.078 1 98.88 79 LYS A N 1
ATOM 596 C CA . LYS A 1 79 ? -14.93 -14.797 10.102 1 98.88 79 LYS A CA 1
ATOM 597 C C . LYS A 1 79 ? -15.633 -13.562 10.664 1 98.88 79 LYS A C 1
ATOM 599 O O . LYS A 1 79 ? -16.672 -13.141 10.141 1 98.88 79 LYS A O 1
ATOM 604 N N . GLU A 1 80 ? -15.117 -12.992 11.727 1 98.88 80 GLU A N 1
ATOM 605 C CA . GLU A 1 80 ? -15.812 -11.922 12.438 1 98.88 80 GLU A CA 1
ATOM 606 C C . GLU A 1 80 ? -15.539 -10.562 11.797 1 98.88 80 GLU A C 1
ATOM 608 O O . GLU A 1 80 ? -16.391 -9.68 11.812 1 98.88 80 GLU A O 1
ATOM 613 N N . ALA A 1 81 ? -14.367 -10.352 11.25 1 98.88 81 ALA A N 1
ATOM 614 C CA . ALA A 1 81 ? -13.961 -9.047 10.727 1 98.88 81 ALA A CA 1
ATOM 615 C C . ALA A 1 81 ? -12.875 -9.195 9.672 1 98.88 81 ALA A C 1
ATOM 617 O O . ALA A 1 81 ? -12.234 -10.25 9.57 1 98.88 81 ALA A O 1
ATOM 618 N N . GLY A 1 82 ? -12.766 -8.188 8.867 1 98.81 82 GLY A N 1
ATOM 619 C CA . GLY A 1 82 ? -11.711 -8.125 7.867 1 98.81 82 GLY A CA 1
ATOM 620 C C . GLY A 1 82 ? -11.047 -6.766 7.781 1 98.81 82 GLY A C 1
ATOM 621 O O . GLY A 1 82 ? -11.562 -5.781 8.32 1 98.81 82 GLY A O 1
ATOM 622 N N . VAL A 1 83 ? -9.906 -6.746 7.191 1 98.81 83 VAL A N 1
ATOM 623 C CA . VAL A 1 83 ? -9.195 -5.5 6.93 1 98.81 83 VAL A CA 1
ATOM 624 C C . VAL A 1 83 ? -8.578 -5.543 5.531 1 98.81 83 VAL A C 1
ATOM 626 O O . VAL A 1 83 ? -7.938 -6.527 5.156 1 98.81 83 VAL A O 1
ATOM 629 N N . PHE A 1 84 ? -8.891 -4.484 4.754 1 98.56 84 PHE A N 1
ATOM 630 C CA . PHE A 1 84 ? -8.336 -4.328 3.412 1 98.56 84 PHE A CA 1
ATOM 631 C C . PHE A 1 84 ? -6.875 -3.916 3.477 1 98.56 84 PHE A C 1
ATOM 633 O O . PHE A 1 84 ? -6.516 -2.988 4.207 1 98.56 84 PHE A O 1
ATOM 640 N N . LEU A 1 85 ? -6.012 -4.641 2.732 1 98.12 85 LEU A N 1
ATOM 641 C CA . LEU A 1 85 ? -4.57 -4.398 2.744 1 98.12 85 LEU A CA 1
ATOM 642 C C . LEU A 1 85 ? -4.043 -4.195 1.329 1 98.12 85 LEU A C 1
ATOM 644 O O . LEU A 1 85 ? -4.715 -4.539 0.355 1 98.12 85 LEU A O 1
ATOM 648 N N . THR A 1 86 ? -2.844 -3.711 1.235 1 96.5 86 THR A N 1
ATOM 649 C CA . THR A 1 86 ? -2.225 -3.289 -0.015 1 96.5 86 THR A CA 1
ATOM 650 C C . THR A 1 86 ? -1.885 -4.496 -0.886 1 96.5 86 THR A C 1
ATOM 652 O O . THR A 1 86 ? -1.896 -4.402 -2.115 1 96.5 86 THR A O 1
ATOM 655 N N . SER A 1 87 ? -1.505 -5.602 -0.266 1 97.38 87 SER A N 1
ATOM 656 C CA . SER A 1 87 ? -1.007 -6.762 -0.998 1 97.38 87 SER A CA 1
ATOM 657 C C . SER A 1 87 ? -1.156 -8.039 -0.178 1 97.38 87 SER A C 1
ATOM 659 O O . SER A 1 87 ? -1.465 -7.984 1.015 1 97.38 87 SER A O 1
ATOM 661 N N . GLY A 1 88 ? -0.964 -9.148 -0.895 1 97.56 88 GLY A N 1
ATOM 662 C CA . GLY A 1 88 ? -0.932 -10.422 -0.202 1 97.56 88 GLY A CA 1
ATOM 663 C C . GLY A 1 88 ? 0.227 -10.547 0.769 1 97.56 88 GLY A C 1
ATOM 664 O O . GLY A 1 88 ? 0.084 -11.133 1.844 1 97.56 88 GLY A O 1
ATOM 665 N N . THR A 1 89 ? 1.401 -10.031 0.408 1 97.69 89 THR A N 1
ATOM 666 C CA . THR A 1 89 ? 2.561 -10.039 1.293 1 97.69 89 THR A CA 1
ATOM 667 C C . THR A 1 89 ? 2.262 -9.281 2.584 1 97.69 89 THR A C 1
ATOM 669 O O . THR A 1 89 ? 2.543 -9.773 3.678 1 97.69 89 THR A O 1
ATOM 672 N N . ALA A 1 90 ? 1.657 -8.086 2.439 1 98.06 90 ALA A N 1
ATOM 673 C CA . ALA A 1 90 ? 1.267 -7.348 3.637 1 98.06 90 ALA A CA 1
ATOM 674 C C . ALA A 1 90 ? 0.286 -8.156 4.484 1 98.06 90 ALA A C 1
ATOM 676 O O . ALA A 1 90 ? 0.405 -8.203 5.711 1 98.06 90 ALA A O 1
ATOM 677 N N . SER A 1 91 ? -0.668 -8.75 3.848 1 98.5 91 SER A N 1
ATOM 678 C CA . SER A 1 91 ? -1.702 -9.523 4.531 1 98.5 91 SER A CA 1
ATOM 679 C C . SER A 1 91 ? -1.098 -10.672 5.332 1 98.5 91 SER A C 1
ATOM 681 O O . SER A 1 91 ? -1.409 -10.836 6.512 1 98.5 91 SER A O 1
ATOM 683 N N . ASN A 1 92 ? -0.195 -11.445 4.738 1 98.69 92 ASN A N 1
ATOM 684 C CA . ASN A 1 92 ? 0.441 -12.586 5.398 1 98.69 92 ASN A CA 1
ATOM 685 C C . ASN A 1 92 ? 1.345 -12.133 6.543 1 98.69 92 ASN A C 1
ATOM 687 O O . ASN A 1 92 ? 1.301 -12.695 7.633 1 98.69 92 ASN A O 1
ATOM 691 N N . GLN A 1 93 ? 2.18 -11.141 6.305 1 98.5 93 GLN A N 1
ATOM 692 C CA . GLN A 1 93 ? 3.156 -10.711 7.301 1 98.5 93 GLN A CA 1
ATOM 693 C C . GLN A 1 93 ? 2.473 -10.055 8.492 1 98.5 93 GLN A C 1
ATOM 695 O O . GLN A 1 93 ? 2.902 -10.227 9.641 1 98.5 93 GLN A O 1
ATOM 700 N N . ILE A 1 94 ? 1.412 -9.281 8.234 1 98.69 94 ILE A N 1
ATOM 701 C CA . ILE A 1 94 ? 0.651 -8.68 9.32 1 98.69 94 ILE A CA 1
ATOM 702 C C . ILE A 1 94 ? -0.063 -9.766 10.125 1 98.69 94 ILE A C 1
ATOM 704 O O . ILE A 1 94 ? -0.126 -9.695 11.352 1 98.69 94 ILE A O 1
ATOM 708 N N . ALA A 1 95 ? -0.594 -10.766 9.406 1 98.81 95 ALA A N 1
ATOM 709 C CA . ALA A 1 95 ? -1.229 -11.883 10.102 1 98.81 95 ALA A CA 1
ATOM 710 C C . ALA A 1 95 ? -0.246 -12.578 11.047 1 98.81 95 ALA A C 1
ATOM 712 O O . ALA A 1 95 ? -0.55 -12.789 12.219 1 98.81 95 ALA A O 1
ATOM 713 N N . LEU A 1 96 ? 0.957 -12.906 10.547 1 98.5 96 LEU A N 1
ATOM 714 C CA . LEU A 1 96 ? 1.968 -13.57 11.359 1 98.5 96 LEU A CA 1
ATOM 715 C C . LEU A 1 96 ? 2.377 -12.703 12.547 1 98.5 96 LEU A C 1
ATOM 717 O O . LEU A 1 96 ? 2.432 -13.188 13.68 1 98.5 96 LEU A O 1
ATOM 721 N N . ARG A 1 97 ? 2.609 -11.422 12.234 1 98 97 ARG A N 1
ATOM 722 C CA . ARG A 1 97 ? 3.037 -10.523 13.305 1 98 97 ARG A CA 1
ATOM 723 C C . ARG A 1 97 ? 1.968 -10.406 14.383 1 98 97 ARG A C 1
ATOM 725 O O . ARG A 1 97 ? 2.287 -10.273 15.562 1 98 97 ARG A O 1
ATOM 732 N N . THR A 1 98 ? 0.742 -10.461 13.992 1 98.5 98 THR A N 1
ATOM 733 C CA . THR A 1 98 ? -0.367 -10.336 14.93 1 98.5 98 THR A CA 1
ATOM 734 C C . THR A 1 98 ? -0.483 -11.586 15.797 1 98.5 98 THR A C 1
ATOM 736 O O . THR A 1 98 ? -0.782 -11.492 16.984 1 98.5 98 THR A O 1
ATOM 739 N N . HIS A 1 99 ? -0.249 -12.742 15.234 1 98.31 99 HIS A N 1
ATOM 740 C CA . HIS A 1 99 ? -0.34 -14 15.977 1 98.31 99 HIS A CA 1
ATOM 741 C C . HIS A 1 99 ? 0.86 -14.18 16.891 1 98.31 99 HIS A C 1
ATOM 743 O O . HIS A 1 99 ? 0.735 -14.766 17.969 1 98.31 99 HIS A O 1
ATOM 749 N N . LEU A 1 100 ? 2.068 -13.695 16.453 1 96.5 100 LEU A N 1
ATOM 750 C CA . LEU A 1 100 ? 3.322 -13.953 17.141 1 96.5 100 LEU A CA 1
ATOM 751 C C . LEU A 1 100 ? 3.617 -12.859 18.156 1 96.5 100 LEU A C 1
ATOM 753 O O . LEU A 1 100 ? 3.77 -11.688 17.797 1 96.5 100 LEU A O 1
ATOM 757 N N . LYS A 1 101 ? 3.762 -13.094 19.391 1 90.56 101 LYS A N 1
ATOM 758 C CA . LYS A 1 101 ? 3.848 -12.086 20.438 1 90.56 101 LYS A CA 1
ATOM 759 C C . LYS A 1 101 ? 5.246 -12.047 21.047 1 90.56 101 LYS A C 1
ATOM 761 O O . LYS A 1 101 ? 6.008 -11.109 20.812 1 90.56 101 LYS A O 1
ATOM 766 N N . GLN A 1 102 ? 5.656 -13.18 21.75 1 91.5 102 GLN A N 1
ATOM 767 C CA . GLN A 1 102 ? 6.945 -13.188 22.438 1 91.5 102 GLN A CA 1
ATOM 768 C C . GLN A 1 102 ? 7.812 -14.352 21.953 1 91.5 102 GLN A C 1
ATOM 770 O O . GLN A 1 102 ? 7.473 -15.516 22.172 1 91.5 102 GLN A O 1
ATOM 775 N N . PRO A 1 103 ? 8.891 -13.969 21.234 1 91.31 103 PRO A N 1
ATOM 776 C CA . PRO A 1 103 ? 9.789 -15.062 20.844 1 91.31 103 PRO A CA 1
ATOM 777 C C . PRO A 1 103 ? 10.43 -15.758 22.047 1 91.31 103 PRO A C 1
ATOM 779 O O . PRO A 1 103 ? 10.422 -15.211 23.141 1 91.31 103 PRO A O 1
ATOM 782 N N . PRO A 1 104 ? 11.086 -16.984 21.875 1 93.75 104 PRO A N 1
ATOM 783 C CA . PRO A 1 104 ? 11.367 -17.625 20.594 1 93.75 104 PRO A CA 1
ATOM 784 C C . PRO A 1 104 ? 10.172 -18.391 20.047 1 93.75 104 PRO A C 1
ATOM 786 O O . PRO A 1 104 ? 9.375 -18.938 20.812 1 93.75 104 PRO A O 1
ATOM 789 N N . TYR A 1 105 ? 9.992 -18.359 18.797 1 95.75 105 TYR A N 1
ATOM 790 C CA . TYR A 1 105 ? 8.977 -19.156 18.125 1 95.75 105 TYR A CA 1
ATOM 791 C C . TYR A 1 105 ? 9.375 -19.438 16.672 1 95.75 105 TYR A C 1
ATOM 793 O O . TYR A 1 105 ? 10.32 -18.844 16.156 1 95.75 105 TYR A O 1
ATOM 801 N N . SER A 1 106 ? 8.648 -20.406 16.094 1 96 106 SER A N 1
ATOM 802 C CA . SER A 1 106 ? 8.812 -20.719 14.688 1 96 106 SER A CA 1
ATOM 803 C C . SER A 1 106 ? 7.465 -20.844 13.984 1 96 106 SER A C 1
ATOM 805 O O . SER A 1 106 ? 6.43 -20.984 14.641 1 96 106 SER A O 1
ATOM 807 N N . VAL A 1 107 ? 7.48 -20.656 12.664 1 98.25 107 VAL A N 1
ATOM 808 C CA . VAL A 1 107 ? 6.348 -20.859 11.766 1 98.25 107 VAL A CA 1
ATOM 809 C C . VAL A 1 107 ? 6.621 -22.047 10.844 1 98.25 107 VAL A C 1
ATOM 811 O O . VAL A 1 107 ? 7.672 -22.109 10.203 1 98.25 107 VAL A O 1
ATOM 814 N N . LEU A 1 108 ? 5.699 -22.984 10.836 1 98.5 108 LEU A N 1
ATOM 815 C CA . LEU A 1 108 ? 5.828 -24.141 9.953 1 98.5 108 LEU A CA 1
ATOM 816 C C . LEU A 1 108 ? 5.043 -23.938 8.664 1 98.5 108 LEU A C 1
ATOM 818 O O . LEU A 1 108 ? 3.885 -23.516 8.695 1 98.5 108 LEU A O 1
ATOM 822 N N . CYS A 1 109 ? 5.645 -24.156 7.523 1 98.31 109 CYS A N 1
ATOM 823 C CA . CYS A 1 109 ? 4.953 -24.031 6.246 1 98.31 109 CYS A CA 1
ATOM 824 C C . CYS A 1 109 ? 5.594 -24.938 5.195 1 98.31 109 CYS A C 1
ATOM 826 O O . CYS A 1 109 ? 6.59 -25.609 5.469 1 98.31 109 CYS A O 1
ATOM 828 N N . ASP A 1 110 ? 4.957 -25.109 4.07 1 97.75 110 ASP A N 1
ATOM 829 C CA . ASP A 1 110 ? 5.547 -25.781 2.91 1 97.75 110 ASP A CA 1
ATOM 830 C C . ASP A 1 110 ? 6.793 -25.031 2.43 1 97.75 110 ASP A C 1
ATOM 832 O O . ASP A 1 110 ? 6.82 -23.812 2.4 1 97.75 110 ASP A O 1
ATOM 836 N N . HIS A 1 111 ? 7.836 -25.781 2.012 1 95.12 111 HIS A N 1
ATOM 837 C CA . HIS A 1 111 ? 9.078 -25.156 1.576 1 95.12 111 HIS A CA 1
ATOM 838 C C . HIS A 1 111 ? 8.867 -24.344 0.307 1 95.12 111 HIS A C 1
ATOM 840 O O . HIS A 1 111 ? 9.703 -23.5 -0.04 1 95.12 111 HIS A O 1
ATOM 846 N N . ARG A 1 112 ? 7.727 -24.547 -0.338 1 95.12 112 ARG A N 1
ATOM 847 C CA . ARG A 1 112 ? 7.426 -23.828 -1.571 1 95.12 112 ARG A CA 1
ATOM 848 C C . ARG A 1 112 ? 6.555 -22.594 -1.293 1 95.12 112 ARG A C 1
ATOM 850 O O . ARG A 1 112 ? 6.281 -21.812 -2.197 1 95.12 112 ARG A O 1
ATOM 857 N N . ALA A 1 113 ? 6.137 -22.406 -0.086 1 96.44 113 ALA A N 1
ATOM 858 C CA . ALA A 1 113 ? 5.141 -21.391 0.254 1 96.44 113 ALA A CA 1
ATOM 859 C C . ALA A 1 113 ? 5.656 -19.984 -0.056 1 96.44 113 ALA A C 1
ATOM 861 O O . ALA A 1 113 ? 6.84 -19.703 0.138 1 96.44 113 ALA A O 1
ATOM 862 N N . HIS A 1 114 ? 4.742 -19.156 -0.487 1 96.31 114 HIS A N 1
ATOM 863 C CA . HIS A 1 114 ? 5.062 -17.766 -0.772 1 96.31 114 HIS A CA 1
ATOM 864 C C . HIS A 1 114 ? 5.645 -17.062 0.453 1 96.31 114 HIS A C 1
ATOM 866 O O . HIS A 1 114 ? 6.602 -16.297 0.338 1 96.31 114 HIS A O 1
ATOM 872 N N . ILE A 1 115 ? 5.117 -17.297 1.599 1 96.31 115 ILE A N 1
ATOM 873 C CA . ILE A 1 115 ? 5.531 -16.672 2.848 1 96.31 115 ILE A CA 1
ATOM 874 C C . ILE A 1 115 ? 7.008 -16.953 3.105 1 96.31 115 ILE A C 1
ATOM 876 O O . ILE A 1 115 ? 7.715 -16.125 3.676 1 96.31 115 ILE A O 1
ATOM 880 N N . TYR A 1 116 ? 7.488 -18.078 2.645 1 94.81 116 TYR A N 1
ATOM 881 C CA . TYR A 1 116 ? 8.867 -18.5 2.873 1 94.81 116 TYR A CA 1
ATOM 882 C C . TYR A 1 116 ? 9.773 -18.016 1.747 1 94.81 116 TYR A C 1
ATOM 884 O O . TYR A 1 116 ? 10.812 -17.391 2 1 94.81 116 TYR A O 1
ATOM 892 N N . LYS A 1 117 ? 9.258 -18.125 0.523 1 92.38 117 LYS A N 1
ATOM 893 C CA . LYS A 1 117 ? 10.164 -17.953 -0.612 1 92.38 117 LYS A CA 1
ATOM 894 C C . LYS A 1 117 ? 10.094 -16.547 -1.172 1 92.38 117 LYS A C 1
ATOM 896 O O . LYS A 1 117 ? 11.078 -16.031 -1.698 1 92.38 117 LYS A O 1
ATOM 901 N N . TYR A 1 118 ? 8.938 -15.891 -1.057 1 92.12 118 TYR A N 1
ATOM 902 C CA . TYR A 1 118 ? 8.719 -14.773 -1.97 1 92.12 118 TYR A CA 1
ATOM 903 C C . TYR A 1 118 ? 8.242 -13.539 -1.216 1 92.12 118 TYR A C 1
ATOM 905 O O . TYR A 1 118 ? 7.562 -12.68 -1.785 1 92.12 118 TYR A O 1
ATOM 913 N N . GLU A 1 119 ? 8.523 -13.469 0.049 1 94.44 119 GLU A N 1
ATOM 914 C CA . GLU A 1 119 ? 8.133 -12.281 0.809 1 94.44 119 GLU A CA 1
ATOM 915 C C . GLU A 1 119 ? 9.336 -11.641 1.494 1 94.44 119 GLU A C 1
ATOM 917 O O . GLU A 1 119 ? 9.211 -11.094 2.59 1 94.44 119 GLU A O 1
ATOM 922 N N . ALA A 1 120 ? 10.453 -11.836 0.979 1 91.81 120 ALA A N 1
ATOM 923 C CA . ALA A 1 120 ? 11.703 -11.156 1.304 1 91.81 120 ALA A CA 1
ATOM 924 C C . ALA A 1 120 ? 12.078 -11.367 2.766 1 91.81 120 ALA A C 1
ATOM 926 O O . ALA A 1 120 ? 12.523 -10.438 3.441 1 91.81 120 ALA A O 1
ATOM 927 N N . GLY A 1 121 ? 11.859 -12.57 3.23 1 92.38 121 GLY A N 1
ATOM 928 C CA . GLY A 1 121 ? 12.266 -12.875 4.594 1 92.38 121 GLY A CA 1
ATOM 929 C C . GLY A 1 121 ? 11.43 -12.164 5.641 1 92.38 121 GLY A C 1
ATOM 930 O O . GLY A 1 121 ? 11.906 -11.906 6.75 1 92.38 121 GLY A O 1
ATOM 931 N N . GLY A 1 122 ? 10.242 -11.828 5.34 1 94.94 122 GLY A N 1
ATOM 932 C CA . GLY A 1 122 ? 9.398 -11 6.184 1 94.94 122 GLY A CA 1
ATOM 933 C C . GLY A 1 122 ? 9.148 -11.594 7.555 1 94.94 122 GLY A C 1
ATOM 934 O O . GLY A 1 122 ? 9.086 -10.875 8.555 1 94.94 122 GLY A O 1
ATOM 935 N N . ALA A 1 123 ? 8.984 -12.906 7.605 1 95.06 123 ALA A N 1
ATOM 936 C CA . ALA A 1 123 ? 8.695 -13.555 8.883 1 95.06 123 ALA A CA 1
ATOM 937 C C . ALA A 1 123 ? 9.812 -13.297 9.898 1 95.06 123 ALA A C 1
ATOM 939 O O . ALA A 1 123 ? 9.539 -13.016 11.062 1 95.06 123 ALA A O 1
ATOM 940 N N . ALA A 1 124 ? 11.047 -13.438 9.477 1 94 124 ALA A N 1
ATOM 941 C CA . ALA A 1 124 ? 12.188 -13.164 10.344 1 94 124 ALA A CA 1
ATOM 942 C C . ALA A 1 124 ? 12.297 -11.672 10.656 1 94 124 ALA A C 1
ATOM 944 O O . ALA A 1 124 ? 12.508 -11.281 11.805 1 94 124 ALA A O 1
ATOM 945 N N . PHE A 1 125 ? 12.102 -10.891 9.742 1 94.81 125 PHE A N 1
ATOM 946 C CA . PHE A 1 125 ? 12.328 -9.453 9.867 1 94.81 125 PHE A CA 1
ATOM 947 C C . PHE A 1 125 ? 11.242 -8.812 10.727 1 94.81 125 PHE A C 1
ATOM 949 O O . PHE A 1 125 ? 11.547 -8.086 11.68 1 94.81 125 PHE A O 1
ATOM 956 N N . HIS A 1 126 ? 10 -9.047 10.422 1 96.25 126 HIS A N 1
ATOM 957 C CA . HIS A 1 126 ? 8.898 -8.359 11.07 1 96.25 126 HIS A CA 1
ATOM 958 C C . HIS A 1 126 ? 8.555 -9 12.414 1 96.25 126 HIS A C 1
ATOM 960 O O . HIS A 1 126 ? 8.047 -8.336 13.312 1 96.25 126 HIS A O 1
ATOM 966 N N . SER A 1 127 ? 8.82 -10.367 12.5 1 95.88 127 SER A N 1
ATOM 967 C CA . SER A 1 127 ? 8.266 -11.07 13.648 1 95.88 127 SER A CA 1
ATOM 968 C C . SER A 1 127 ? 9.352 -11.789 14.438 1 95.88 127 SER A C 1
ATOM 970 O O . SER A 1 127 ? 9.094 -12.336 15.508 1 95.88 127 SER A O 1
ATOM 972 N N . GLY A 1 128 ? 10.625 -11.82 13.977 1 94.44 128 GLY A N 1
ATOM 973 C CA . GLY A 1 128 ? 11.664 -12.586 14.641 1 94.44 128 GLY A CA 1
ATOM 974 C C . GLY A 1 128 ? 11.398 -14.078 14.625 1 94.44 128 GLY A C 1
ATOM 975 O O . GLY A 1 128 ? 11.82 -14.797 15.539 1 94.44 128 GLY A O 1
ATOM 976 N N . ALA A 1 129 ? 10.734 -14.523 13.594 1 95.31 129 ALA A N 1
ATOM 977 C CA . ALA A 1 129 ? 10.32 -15.922 13.586 1 95.31 129 ALA A CA 1
ATOM 978 C C . ALA A 1 129 ? 11.25 -16.766 12.711 1 95.31 129 ALA A C 1
ATOM 980 O O . ALA A 1 129 ? 11.578 -16.375 11.594 1 95.31 129 ALA A O 1
ATOM 981 N N . ALA A 1 130 ? 11.656 -17.875 13.242 1 93.5 130 ALA A N 1
ATOM 982 C CA . ALA A 1 130 ? 12.289 -18.891 12.406 1 93.5 130 ALA A CA 1
ATOM 983 C C . ALA A 1 130 ? 11.258 -19.625 11.57 1 93.5 130 ALA A C 1
ATOM 985 O O . ALA A 1 130 ? 10.109 -19.797 11.992 1 93.5 130 ALA A O 1
ATOM 986 N N . ILE A 1 131 ? 11.625 -20.109 10.367 1 95.69 131 ILE A N 1
ATOM 987 C CA . ILE A 1 131 ? 10.719 -20.859 9.516 1 95.69 131 ILE A CA 1
ATOM 988 C C . ILE A 1 131 ? 11.148 -22.328 9.484 1 95.69 131 ILE A C 1
ATOM 990 O O . ILE A 1 131 ? 12.328 -22.641 9.305 1 95.69 131 ILE A O 1
ATOM 994 N N . VAL A 1 132 ? 10.227 -23.141 9.781 1 96.31 132 VAL A N 1
ATOM 995 C CA . VAL A 1 132 ? 10.375 -24.562 9.539 1 96.31 132 VAL A CA 1
ATOM 996 C C . VAL A 1 132 ? 9.758 -24.938 8.195 1 96.31 132 VAL A C 1
ATOM 998 O O . VAL A 1 132 ? 8.57 -25.234 8.109 1 96.31 132 VAL A O 1
ATOM 1001 N N . ALA A 1 133 ? 10.578 -24.984 7.148 1 96.19 133 ALA A N 1
ATOM 1002 C CA . ALA A 1 133 ? 10.133 -25.281 5.793 1 96.19 133 ALA A CA 1
ATOM 1003 C C . ALA A 1 133 ? 10.125 -26.781 5.535 1 96.19 133 ALA A C 1
ATOM 1005 O O . ALA A 1 133 ? 11.172 -27.438 5.59 1 96.19 133 ALA A O 1
ATOM 1006 N N . VAL A 1 134 ? 8.953 -27.281 5.223 1 96.94 134 VAL A N 1
ATOM 1007 C CA . VAL A 1 134 ? 8.773 -28.734 5.145 1 96.94 134 VAL A CA 1
ATOM 1008 C C . VAL A 1 134 ? 8.516 -29.141 3.697 1 96.94 134 VAL A C 1
ATOM 1010 O O . VAL A 1 134 ? 7.703 -28.531 3.004 1 96.94 134 VAL A O 1
ATOM 1013 N N . ALA A 1 135 ? 9.211 -30.109 3.223 1 94.25 135 ALA A N 1
ATOM 1014 C CA . ALA A 1 135 ? 8.891 -30.75 1.95 1 94.25 135 ALA A CA 1
ATOM 1015 C C . ALA A 1 135 ? 7.836 -31.844 2.133 1 94.25 135 ALA A C 1
ATOM 1017 O O . ALA A 1 135 ? 8.055 -32.812 2.854 1 94.25 135 ALA A O 1
ATOM 1018 N N . PRO A 1 136 ? 6.703 -31.609 1.519 1 96.5 136 PRO A N 1
ATOM 1019 C CA . PRO A 1 136 ? 5.676 -32.656 1.672 1 96.5 136 PRO A CA 1
ATOM 1020 C C . PRO A 1 136 ? 6.145 -34.031 1.183 1 96.5 136 PRO A C 1
ATOM 1022 O O . PRO A 1 136 ? 6.691 -34.125 0.084 1 96.5 136 PRO A O 1
ATOM 1025 N N . THR A 1 137 ? 5.824 -35.062 1.904 1 94.81 137 THR A N 1
ATOM 1026 C CA . THR A 1 137 ? 6.25 -36.406 1.574 1 94.81 137 THR A CA 1
ATOM 1027 C C . THR A 1 137 ? 5.566 -36.906 0.298 1 94.81 137 THR A C 1
ATOM 1029 O O . THR A 1 137 ? 6.148 -37.656 -0.468 1 94.81 137 THR A O 1
ATOM 1032 N N . ASN A 1 138 ? 4.391 -36.438 0.091 1 95.69 138 ASN A N 1
ATOM 1033 C CA . ASN A 1 138 ? 3.654 -36.906 -1.087 1 95.69 138 ASN A CA 1
ATOM 1034 C C . ASN A 1 138 ? 3.979 -36.031 -2.309 1 95.69 138 ASN A C 1
ATOM 1036 O O . ASN A 1 138 ? 3.387 -36.219 -3.373 1 95.69 138 ASN A O 1
ATOM 1040 N N . LYS A 1 139 ? 4.812 -35 -2.15 1 92.44 139 LYS A N 1
ATOM 1041 C CA . LYS A 1 139 ? 5.305 -34.125 -3.203 1 92.44 139 LYS A CA 1
ATOM 1042 C C . LYS A 1 139 ? 4.18 -33.281 -3.77 1 92.44 139 LYS A C 1
ATOM 1044 O O . LYS A 1 139 ? 4.344 -32.625 -4.812 1 92.44 139 LYS A O 1
ATOM 1049 N N . HIS A 1 140 ? 3.043 -33.281 -3.158 1 95.44 140 HIS A N 1
ATOM 1050 C CA . HIS A 1 140 ? 1.882 -32.562 -3.641 1 95.44 140 HIS A CA 1
ATOM 1051 C C . HIS A 1 140 ? 1.473 -31.453 -2.652 1 95.44 140 HIS A C 1
ATOM 1053 O O . HIS A 1 140 ? 1.477 -30.266 -2.992 1 95.44 140 HIS A O 1
ATOM 1059 N N . HIS A 1 141 ? 1.145 -31.812 -1.436 1 97 141 HIS A N 1
ATOM 1060 C CA . HIS A 1 141 ? 0.713 -30.891 -0.387 1 97 141 HIS A CA 1
ATOM 1061 C C . HIS A 1 141 ? 1.161 -31.375 0.988 1 97 141 HIS A C 1
ATOM 1063 O O . HIS A 1 141 ? 1.465 -32.562 1.166 1 97 141 HIS A O 1
ATOM 1069 N N . LEU A 1 142 ? 1.225 -30.469 1.979 1 97.38 142 LEU A N 1
ATOM 1070 C CA . LEU A 1 142 ? 1.534 -30.828 3.359 1 97.38 142 LEU A CA 1
ATOM 1071 C C . LEU A 1 142 ? 0.429 -31.703 3.955 1 97.38 142 LEU A C 1
ATOM 1073 O O . LEU A 1 142 ? -0.753 -31.359 3.852 1 97.38 142 LEU A O 1
ATOM 1077 N N . THR A 1 143 ? 0.793 -32.812 4.52 1 98 143 THR A N 1
ATOM 1078 C CA . THR A 1 143 ? -0.145 -33.688 5.215 1 98 143 THR A CA 1
ATOM 1079 C C . THR A 1 143 ? -0.037 -33.5 6.727 1 98 143 THR A C 1
ATOM 1081 O O . THR A 1 143 ? 0.91 -32.875 7.219 1 98 143 THR A O 1
ATOM 1084 N N . LEU A 1 144 ? -1.056 -34 7.414 1 98.62 144 LEU A N 1
ATOM 1085 C CA . LEU A 1 144 ? -0.991 -34 8.867 1 98.62 144 LEU A CA 1
ATOM 1086 C C . LEU A 1 144 ? 0.282 -34.688 9.359 1 98.62 144 LEU A C 1
ATOM 1088 O O . LEU A 1 144 ? 0.922 -34.219 10.305 1 98.62 144 LEU A O 1
ATOM 1092 N N . GLN A 1 145 ? 0.631 -35.781 8.695 1 98.38 145 GLN A N 1
ATOM 1093 C CA . GLN A 1 145 ? 1.828 -36.5 9.109 1 98.38 145 GLN A CA 1
ATOM 1094 C C . GLN A 1 145 ? 3.082 -35.656 8.906 1 98.38 145 GLN A C 1
ATOM 1096 O O . GLN A 1 145 ? 3.98 -35.656 9.75 1 98.38 145 GLN A O 1
ATOM 1101 N N . ASP A 1 146 ? 3.168 -34.969 7.762 1 98.12 146 ASP A N 1
ATOM 1102 C CA . ASP A 1 146 ? 4.277 -34.031 7.547 1 98.12 146 ASP A CA 1
ATOM 1103 C C . ASP A 1 146 ? 4.375 -33.031 8.68 1 98.12 146 ASP A C 1
ATOM 1105 O O . ASP A 1 146 ? 5.469 -32.719 9.141 1 98.12 146 ASP A O 1
ATOM 1109 N N . VAL A 1 147 ? 3.215 -32.469 9.109 1 98.31 147 VAL A N 1
ATOM 1110 C CA . VAL A 1 147 ? 3.158 -31.469 10.18 1 98.31 147 VAL A CA 1
ATOM 1111 C C . VAL A 1 147 ? 3.623 -32.094 11.492 1 98.31 147 VAL A C 1
ATOM 1113 O O . VAL A 1 147 ? 4.492 -31.531 12.172 1 98.31 147 VAL A O 1
ATOM 1116 N N . LYS A 1 148 ? 3.131 -33.25 11.812 1 97.75 148 LYS A N 1
ATOM 1117 C CA . LYS A 1 148 ? 3.479 -33.938 13.055 1 97.75 148 LYS A CA 1
ATOM 1118 C C . LYS A 1 148 ? 4.977 -34.25 13.125 1 97.75 148 LYS A C 1
ATOM 1120 O O . LYS A 1 148 ? 5.59 -34.125 14.188 1 97.75 148 LYS A O 1
ATOM 1125 N N . ASP A 1 149 ? 5.52 -34.531 12.016 1 97.06 149 ASP A N 1
ATOM 1126 C CA . ASP A 1 149 ? 6.918 -34.938 11.961 1 97.06 149 ASP A CA 1
ATOM 1127 C C . ASP A 1 149 ? 7.844 -33.75 12.117 1 97.06 149 ASP A C 1
ATOM 1129 O O . ASP A 1 149 ? 9.031 -33.906 12.414 1 97.06 149 ASP A O 1
ATOM 1133 N N . ASN A 1 150 ? 7.312 -32.562 11.906 1 96.94 150 ASN A N 1
ATOM 1134 C CA . ASN A 1 150 ? 8.227 -31.438 11.797 1 96.94 150 ASN A CA 1
ATOM 1135 C C . ASN A 1 150 ? 7.902 -30.344 12.82 1 96.94 150 ASN A C 1
ATOM 1137 O O . ASN A 1 150 ? 8.727 -29.469 13.07 1 96.94 150 ASN A O 1
ATOM 1141 N N . ILE A 1 151 ? 6.793 -30.422 13.398 1 96.62 151 ILE A N 1
ATOM 1142 C CA . ILE A 1 151 ? 6.418 -29.438 14.414 1 96.62 151 ILE A CA 1
ATOM 1143 C C . ILE A 1 151 ? 7.395 -29.5 15.586 1 96.62 151 ILE A C 1
ATOM 1145 O O . ILE A 1 151 ? 7.926 -30.562 15.898 1 96.62 151 ILE A O 1
ATOM 1149 N N . ILE A 1 152 ? 7.703 -28.422 16.141 1 94.88 152 ILE A N 1
ATOM 1150 C CA . ILE A 1 152 ? 8.578 -28.359 17.312 1 94.88 152 ILE A CA 1
ATOM 1151 C C . ILE A 1 152 ? 7.746 -28.062 18.562 1 94.88 152 ILE A C 1
ATOM 1153 O O . ILE A 1 152 ? 7.34 -26.922 18.797 1 94.88 152 ILE A O 1
ATOM 1157 N N . ILE A 1 153 ? 7.535 -29.125 19.281 1 93.06 153 ILE A N 1
ATOM 1158 C CA . ILE A 1 153 ? 6.871 -29.031 20.578 1 93.06 153 ILE A CA 1
ATOM 1159 C C . ILE A 1 153 ? 7.848 -29.406 21.688 1 93.06 153 ILE A C 1
ATOM 1161 O O . ILE A 1 153 ? 8.086 -30.594 21.938 1 93.06 153 ILE A O 1
ATOM 1165 N N . SER A 1 154 ? 8.555 -28.438 22.156 1 85.94 154 SER A N 1
ATOM 1166 C CA . SER A 1 154 ? 9.602 -28.75 23.125 1 85.94 154 SER A CA 1
ATOM 1167 C C . SER A 1 154 ? 9.836 -27.578 24.078 1 85.94 154 SER A C 1
ATOM 1169 O O . SER A 1 154 ? 9.633 -26.422 23.703 1 85.94 154 SER A O 1
ATOM 1171 N N . ASP A 1 155 ? 10.188 -27.938 25.266 1 87.94 155 ASP A N 1
ATOM 1172 C CA . ASP A 1 155 ? 10.609 -26.938 26.25 1 87.94 155 ASP A CA 1
ATOM 1173 C C . ASP A 1 155 ? 12.125 -26.812 26.281 1 87.94 155 ASP A C 1
ATOM 1175 O O . ASP A 1 155 ? 12.672 -26.062 27.094 1 87.94 155 ASP A O 1
ATOM 1179 N N . ASP A 1 156 ? 12.719 -27.594 25.453 1 87.5 156 ASP A N 1
ATOM 1180 C CA . ASP A 1 156 ? 14.164 -27.469 25.312 1 87.5 156 ASP A CA 1
ATOM 1181 C C . ASP A 1 156 ? 14.539 -26.094 24.75 1 87.5 156 ASP A C 1
ATOM 1183 O O . ASP A 1 156 ? 14.148 -25.75 23.641 1 87.5 156 ASP A O 1
ATOM 1187 N N . THR A 1 157 ? 15.344 -25.391 25.453 1 89.12 157 THR A N 1
ATOM 1188 C CA . THR A 1 157 ? 15.633 -23.984 25.188 1 89.12 157 THR A CA 1
ATOM 1189 C C . THR A 1 157 ? 16.438 -23.828 23.906 1 89.12 157 THR A C 1
ATOM 1191 O O . THR A 1 157 ? 16.578 -22.734 23.375 1 89.12 157 THR A O 1
ATOM 1194 N N . HIS A 1 158 ? 16.906 -24.953 23.359 1 87.94 158 HIS A N 1
ATOM 1195 C CA . HIS A 1 158 ? 17.688 -24.891 22.125 1 87.94 158 HIS A CA 1
ATOM 1196 C C . HIS A 1 158 ? 16.781 -24.688 20.906 1 87.94 158 HIS A C 1
ATOM 1198 O O . HIS A 1 158 ? 17.25 -24.312 19.828 1 87.94 158 HIS A O 1
ATOM 1204 N N . PHE A 1 159 ? 15.508 -24.922 21.141 1 87.62 159 PHE A N 1
ATOM 1205 C CA . PHE A 1 159 ? 14.594 -24.906 20.016 1 87.62 159 PHE A CA 1
ATOM 1206 C C . PHE A 1 159 ? 13.633 -23.719 20.109 1 87.62 159 PHE A C 1
ATOM 1208 O O . PHE A 1 159 ? 13.32 -23.266 21.219 1 87.62 159 PHE A O 1
ATOM 1215 N N . ALA A 1 160 ? 13.227 -23.188 19.016 1 94.25 160 ALA A N 1
ATOM 1216 C CA . ALA A 1 160 ? 12.094 -22.266 18.938 1 94.25 160 ALA A CA 1
ATOM 1217 C C . ALA A 1 160 ? 10.789 -23.016 18.688 1 94.25 160 ALA A C 1
ATOM 1219 O O . ALA A 1 160 ? 10.578 -23.547 17.594 1 94.25 160 ALA A O 1
ATOM 1220 N N . PRO A 1 161 ? 9.984 -23.078 19.625 1 95.31 161 PRO A N 1
ATOM 1221 C CA . PRO A 1 161 ? 8.75 -23.844 19.453 1 95.31 161 PRO A CA 1
ATOM 1222 C C . PRO A 1 161 ? 7.863 -23.312 18.328 1 95.31 161 PRO A C 1
ATOM 1224 O O . PRO A 1 161 ? 7.844 -22.094 18.078 1 95.31 161 PRO A O 1
ATOM 1227 N N . THR A 1 162 ? 7.148 -24.219 17.656 1 96.94 162 THR A N 1
ATOM 1228 C CA . THR A 1 162 ? 6.199 -23.797 16.625 1 96.94 162 THR A CA 1
ATOM 1229 C C . THR A 1 162 ? 4.992 -23.109 17.266 1 96.94 162 THR A C 1
ATOM 1231 O O . THR A 1 162 ? 4.41 -23.625 18.219 1 96.94 162 THR A O 1
ATOM 1234 N N . GLU A 1 163 ? 4.68 -21.922 16.719 1 97.75 163 GLU A N 1
ATOM 1235 C CA . GLU A 1 163 ? 3.529 -21.203 17.25 1 97.75 163 GLU A CA 1
ATOM 1236 C C . GLU A 1 163 ? 2.434 -21.062 16.203 1 97.75 163 GLU A C 1
ATOM 1238 O O . GLU A 1 163 ? 1.251 -20.969 16.531 1 97.75 163 GLU A O 1
ATOM 1243 N N . VAL A 1 164 ? 2.797 -20.984 14.945 1 98.62 164 VAL A N 1
ATOM 1244 C CA . VAL A 1 164 ? 1.858 -20.844 13.836 1 98.62 164 VAL A CA 1
ATOM 1245 C C . VAL A 1 164 ? 2.195 -21.859 12.742 1 98.62 164 VAL A C 1
ATOM 1247 O O . VAL A 1 164 ? 3.367 -22.047 12.406 1 98.62 164 VAL A O 1
ATOM 1250 N N . ILE A 1 165 ? 1.212 -22.531 12.242 1 98.75 165 ILE A N 1
ATOM 1251 C CA . ILE A 1 165 ? 1.295 -23.281 11 1 98.75 165 ILE A CA 1
ATOM 1252 C C . ILE A 1 165 ? 0.605 -22.516 9.875 1 98.75 165 ILE A C 1
ATOM 1254 O O . ILE A 1 165 ? -0.52 -22.031 10.047 1 98.75 165 ILE A O 1
ATOM 1258 N N . THR A 1 166 ? 1.287 -22.297 8.789 1 98.81 166 THR A N 1
ATOM 1259 C CA . THR A 1 166 ? 0.687 -21.625 7.641 1 98.81 166 THR A CA 1
ATOM 1260 C C . THR A 1 166 ? 0.521 -22.594 6.473 1 98.81 166 THR A C 1
ATOM 1262 O O . THR A 1 166 ? 1.438 -23.344 6.152 1 98.81 166 THR A O 1
ATOM 1265 N N . LEU A 1 167 ? -0.623 -22.641 5.953 1 98.88 167 LEU A N 1
ATOM 1266 C CA . LEU A 1 167 ? -0.894 -23.344 4.707 1 98.88 167 LEU A CA 1
ATOM 1267 C C . LEU A 1 167 ? -1.133 -22.375 3.562 1 98.88 167 LEU A C 1
ATOM 1269 O O . LEU A 1 167 ? -1.527 -21.219 3.789 1 98.88 167 LEU A O 1
ATOM 1273 N N . GLU A 1 168 ? -0.799 -22.734 2.406 1 98.62 168 GLU A N 1
ATOM 1274 C CA . GLU A 1 168 ? -1.079 -22 1.181 1 98.62 168 GLU A CA 1
ATOM 1275 C C . GLU A 1 168 ? -1.973 -22.797 0.241 1 98.62 168 GLU A C 1
ATOM 1277 O O . GLU A 1 168 ? -1.646 -23.938 -0.116 1 98.62 168 GLU A O 1
ATOM 1282 N N . ASN A 1 169 ? -3.1 -22.25 -0.12 1 98.38 169 ASN A N 1
ATOM 1283 C CA . ASN A 1 169 ? -4.09 -22.922 -0.954 1 98.38 169 ASN A CA 1
ATOM 1284 C C . ASN A 1 169 ? -4.758 -21.953 -1.926 1 98.38 169 ASN A C 1
ATOM 1286 O O . ASN A 1 169 ? -5.543 -21.094 -1.516 1 98.38 169 ASN A O 1
ATOM 1290 N N . THR A 1 170 ? -4.406 -22.094 -3.162 1 97.88 170 THR A N 1
ATOM 1291 C CA . THR A 1 170 ? -3.635 -23.156 -3.797 1 97.88 170 THR A CA 1
ATOM 1292 C C . THR A 1 170 ? -2.141 -22.859 -3.729 1 97.88 170 THR A C 1
ATOM 1294 O O . THR A 1 170 ? -1.738 -21.703 -3.572 1 97.88 170 THR A O 1
ATOM 1297 N N . LEU A 1 171 ? -1.387 -23.859 -3.756 1 96.75 171 LEU A N 1
ATOM 1298 C CA . LEU A 1 171 ? 0.058 -23.766 -3.938 1 96.75 171 LEU A CA 1
ATOM 1299 C C . LEU A 1 171 ? 0.469 -24.312 -5.301 1 96.75 171 LEU A C 1
ATOM 1301 O O . LEU A 1 171 ? 0.229 -25.484 -5.598 1 96.75 171 LEU A O 1
ATOM 1305 N N . ASN A 1 172 ? 0.99 -23.422 -6.16 1 94.12 172 ASN A N 1
ATOM 1306 C CA . ASN A 1 172 ? 1.325 -23.781 -7.531 1 94.12 172 ASN A CA 1
ATOM 1307 C C . ASN A 1 172 ? 0.106 -24.312 -8.281 1 94.12 172 ASN A C 1
ATOM 1309 O O . ASN A 1 172 ? 0.212 -25.266 -9.055 1 94.12 172 ASN A O 1
ATOM 1313 N N . GLY A 1 173 ? -1.005 -23.812 -7.922 1 96.94 173 GLY A N 1
ATOM 1314 C CA . GLY A 1 173 ? -2.229 -24.188 -8.617 1 96.94 173 GLY A CA 1
ATOM 1315 C C . GLY A 1 173 ? -2.846 -25.469 -8.086 1 96.94 173 GLY A C 1
ATOM 1316 O O . GLY A 1 173 ? -3.932 -25.859 -8.516 1 96.94 173 GLY A O 1
ATOM 1317 N N . THR A 1 174 ? -2.24 -26.125 -7.109 1 97.12 174 THR A N 1
ATOM 1318 C CA . THR A 1 174 ? -2.732 -27.391 -6.598 1 97.12 174 THR A CA 1
ATOM 1319 C C . THR A 1 174 ? -3.59 -27.188 -5.352 1 97.12 174 THR A C 1
ATOM 1321 O O . THR A 1 174 ? -3.34 -26.266 -4.57 1 97.12 174 THR A O 1
ATOM 1324 N N . ILE A 1 175 ? -4.551 -28.016 -5.148 1 98.56 175 ILE A N 1
ATOM 1325 C CA . ILE A 1 175 ? -5.523 -27.891 -4.07 1 98.56 175 ILE A CA 1
ATOM 1326 C C . ILE A 1 175 ? -5.172 -28.844 -2.939 1 98.56 175 ILE A C 1
ATOM 1328 O O . ILE A 1 175 ? -4.98 -30.047 -3.172 1 98.56 175 ILE A O 1
ATOM 1332 N N . ILE A 1 176 ? -4.977 -28.344 -1.708 1 98.44 176 ILE A N 1
ATOM 1333 C CA . ILE A 1 176 ? -4.93 -29.203 -0.538 1 98.44 176 ILE A CA 1
ATOM 1334 C C . ILE A 1 176 ? -6.32 -29.766 -0.25 1 98.44 176 ILE A C 1
ATOM 1336 O O . ILE A 1 176 ? -7.285 -29 -0.125 1 98.44 176 ILE A O 1
ATOM 1340 N N . PRO A 1 177 ? -6.445 -31.094 -0.189 1 98 177 PRO A N 1
ATOM 1341 C CA . PRO A 1 177 ? -7.762 -31.625 0.159 1 98 177 PRO A CA 1
ATOM 1342 C C . PRO A 1 177 ? -8.297 -31.062 1.475 1 98 177 PRO A C 1
ATOM 1344 O O . PRO A 1 177 ? -7.562 -30.984 2.461 1 98 177 PRO A O 1
ATOM 1347 N N . GLN A 1 178 ? -9.547 -30.688 1.463 1 98.38 178 GLN A N 1
ATOM 1348 C CA . GLN A 1 178 ? -10.148 -30.031 2.619 1 98.38 178 GLN A CA 1
ATOM 1349 C C . GLN A 1 178 ? -10.086 -30.922 3.854 1 98.38 178 GLN A C 1
ATOM 1351 O O . GLN A 1 178 ? -9.93 -30.438 4.973 1 98.38 178 GLN A O 1
ATOM 1356 N N . GLU A 1 179 ? -10.234 -32.25 3.668 1 97.94 179 GLU A N 1
ATOM 1357 C CA . GLU A 1 179 ? -10.156 -33.188 4.789 1 97.94 179 GLU A CA 1
ATOM 1358 C C . GLU A 1 179 ? -8.789 -33.125 5.461 1 97.94 179 GLU A C 1
ATOM 1360 O O . GLU A 1 179 ? -8.688 -33.25 6.684 1 97.94 179 GLU A O 1
ATOM 1365 N N . GLU A 1 180 ? -7.762 -33 4.59 1 98 180 GLU A N 1
ATOM 1366 C CA . GLU A 1 180 ? -6.406 -32.844 5.121 1 98 180 GLU A CA 1
ATOM 1367 C C . GLU A 1 180 ? -6.25 -31.547 5.895 1 98 180 GLU A C 1
ATOM 1369 O O . GLU A 1 180 ? -5.621 -31.516 6.953 1 98 180 GLU A O 1
ATOM 1374 N N . VAL A 1 181 ? -6.832 -30.422 5.438 1 98.75 181 VAL A N 1
ATOM 1375 C CA . VAL A 1 181 ? -6.793 -29.125 6.102 1 98.75 181 VAL A CA 1
ATOM 1376 C C . VAL A 1 181 ? -7.457 -29.219 7.473 1 98.75 181 VAL A C 1
ATOM 1378 O O . VAL A 1 181 ? -6.918 -28.734 8.469 1 98.75 181 VAL A O 1
ATOM 1381 N N . ILE A 1 182 ? -8.602 -29.844 7.516 1 98.81 182 ILE A N 1
ATOM 1382 C CA . ILE A 1 182 ? -9.359 -30 8.758 1 98.81 182 ILE A CA 1
ATOM 1383 C C . ILE A 1 182 ? -8.547 -30.812 9.75 1 98.81 182 ILE A C 1
ATOM 1385 O O . ILE A 1 182 ? -8.469 -30.469 10.938 1 98.81 182 ILE A O 1
ATOM 1389 N N . ALA A 1 183 ? -7.93 -31.875 9.266 1 98.81 183 ALA A N 1
ATOM 1390 C CA . ALA A 1 183 ? -7.113 -32.719 10.133 1 98.81 183 ALA A CA 1
ATOM 1391 C C . ALA A 1 183 ? -5.945 -31.938 10.727 1 98.81 183 ALA A C 1
ATOM 1393 O O . ALA A 1 183 ? -5.648 -32.062 11.914 1 98.81 183 ALA A O 1
ATOM 1394 N N . ILE A 1 184 ? -5.285 -31.141 9.914 1 98.81 184 ILE A N 1
ATOM 1395 C CA . ILE A 1 184 ? -4.176 -30.312 10.375 1 98.81 184 ILE A CA 1
ATOM 1396 C C . ILE A 1 184 ? -4.684 -29.297 11.383 1 98.81 184 ILE A C 1
ATOM 1398 O O . ILE A 1 184 ? -4.051 -29.062 12.422 1 98.81 184 ILE A O 1
ATOM 1402 N N . SER A 1 185 ? -5.805 -28.672 11.07 1 98.81 185 SER A N 1
ATOM 1403 C CA . SER A 1 185 ? -6.414 -27.672 11.945 1 98.81 185 SER A CA 1
ATOM 1404 C C . SER A 1 185 ? -6.723 -28.25 13.32 1 98.81 185 SER A C 1
ATOM 1406 O O . SER A 1 185 ? -6.375 -27.672 14.344 1 98.81 185 SER A O 1
ATOM 1408 N N . ASP A 1 186 ? -7.379 -29.422 13.352 1 98.75 186 ASP A N 1
ATOM 1409 C CA . ASP A 1 186 ? -7.73 -30.078 14.609 1 98.75 186 ASP A CA 1
ATOM 1410 C C . ASP A 1 186 ? -6.488 -30.359 15.445 1 98.75 186 ASP A C 1
ATOM 1412 O O . ASP A 1 186 ? -6.477 -30.109 16.656 1 98.75 186 ASP A O 1
ATOM 1416 N N . TYR A 1 187 ? -5.5 -30.844 14.797 1 98.56 187 TYR A N 1
ATOM 1417 C CA . TYR A 1 187 ? -4.254 -31.156 15.484 1 98.56 187 TYR A CA 1
ATOM 1418 C C . TYR A 1 187 ? -3.592 -29.891 16.016 1 98.56 187 TYR A C 1
ATOM 1420 O O . TYR A 1 187 ? -3.207 -29.828 17.188 1 98.56 187 TYR A O 1
ATOM 1428 N N . ALA A 1 188 ? -3.439 -28.844 15.156 1 98.31 188 ALA A N 1
ATOM 1429 C CA . ALA A 1 188 ? -2.83 -27.578 15.555 1 98.31 188 ALA A CA 1
ATOM 1430 C C . ALA A 1 188 ? -3.541 -26.984 16.766 1 98.31 188 ALA A C 1
ATOM 1432 O O . ALA A 1 188 ? -2.896 -26.609 17.75 1 98.31 188 ALA A O 1
ATOM 1433 N N . HIS A 1 189 ? -4.848 -26.953 16.75 1 98.5 189 HIS A N 1
ATOM 1434 C CA . HIS A 1 189 ? -5.637 -26.344 17.812 1 98.5 189 HIS A CA 1
ATOM 1435 C C . HIS A 1 189 ? -5.574 -27.172 19.094 1 98.5 189 HIS A C 1
ATOM 1437 O O . HIS A 1 189 ? -5.621 -26.625 20.203 1 98.5 189 HIS A O 1
ATOM 1443 N N . SER A 1 190 ? -5.426 -28.484 18.922 1 98.31 190 SER A N 1
ATOM 1444 C CA . SER A 1 190 ? -5.277 -29.344 20.094 1 98.31 190 SER A CA 1
ATOM 1445 C C . SER A 1 190 ? -3.996 -29.016 20.844 1 98.31 190 SER A C 1
ATOM 1447 O O . SER A 1 190 ? -3.904 -29.266 22.047 1 98.31 190 SER A O 1
ATOM 1449 N N . LEU A 1 191 ? -3.008 -28.453 20.172 1 97.19 191 LEU A N 1
ATOM 1450 C CA . LEU A 1 191 ? -1.731 -28.094 20.781 1 97.19 191 LEU A CA 1
ATOM 1451 C C . LEU A 1 191 ? -1.708 -26.609 21.172 1 97.19 191 LEU A C 1
ATOM 1453 O O . LEU A 1 191 ? -0.684 -26.109 21.625 1 97.19 191 LEU A O 1
ATOM 1457 N N . GLY A 1 192 ? -2.832 -25.875 20.891 1 97.19 192 GLY A N 1
ATOM 1458 C CA . GLY A 1 192 ? -2.908 -24.469 21.203 1 97.19 192 GLY A CA 1
ATOM 1459 C C . GLY A 1 192 ? -2.223 -23.594 20.172 1 97.19 192 GLY A C 1
ATOM 1460 O O . GLY A 1 192 ? -1.97 -22.406 20.406 1 97.19 192 GLY A O 1
ATOM 1461 N N . LEU A 1 193 ? -1.866 -24.172 19.031 1 97.94 193 LEU A N 1
ATOM 1462 C CA . LEU A 1 193 ? -1.21 -23.422 17.953 1 97.94 193 LEU A CA 1
ATOM 1463 C C . LEU A 1 193 ? -2.236 -22.734 17.062 1 97.94 193 LEU A C 1
ATOM 1465 O O . LEU A 1 193 ? -3.412 -23.094 17.062 1 97.94 193 LEU A O 1
ATOM 1469 N N . LYS A 1 194 ? -1.79 -21.656 16.375 1 98.62 194 LYS A N 1
ATOM 1470 C CA . LYS A 1 194 ? -2.635 -20.969 15.406 1 98.62 194 LYS A CA 1
ATOM 1471 C C . LYS A 1 194 ? -2.43 -21.531 14.008 1 98.62 194 LYS A C 1
ATOM 1473 O O . LYS A 1 194 ? -1.348 -22.031 13.68 1 98.62 194 LYS A O 1
ATOM 1478 N N . LEU A 1 195 ? -3.445 -21.516 13.219 1 98.88 195 LEU A N 1
ATOM 1479 C CA . LEU A 1 195 ? -3.395 -21.891 11.805 1 98.88 195 LEU A CA 1
ATOM 1480 C C . LEU A 1 195 ? -3.768 -20.719 10.922 1 98.88 195 LEU A C 1
ATOM 1482 O O . LEU A 1 195 ? -4.852 -20.141 11.062 1 98.88 195 LEU A O 1
ATOM 1486 N N . HIS A 1 196 ? -2.859 -20.297 10.023 1 98.94 196 HIS A N 1
ATOM 1487 C CA . HIS A 1 196 ? -3.062 -19.203 9.07 1 98.94 196 HIS A CA 1
ATOM 1488 C C . HIS A 1 196 ? -3.104 -19.734 7.641 1 98.94 196 HIS A C 1
ATOM 1490 O O . HIS A 1 196 ? -2.338 -20.625 7.281 1 98.94 196 HIS A O 1
ATOM 1496 N N . LEU A 1 197 ? -3.996 -19.172 6.84 1 98.94 197 LEU A N 1
ATOM 1497 C CA . LEU A 1 197 ? -4.066 -19.531 5.43 1 98.94 197 LEU A CA 1
ATOM 1498 C C . LEU A 1 197 ? -3.576 -18.391 4.547 1 98.94 197 LEU A C 1
ATOM 1500 O O . LEU A 1 197 ? -4.148 -17.297 4.562 1 98.94 197 LEU A O 1
ATOM 1504 N N . ASP A 1 198 ? -2.508 -18.656 3.844 1 98.81 198 ASP A N 1
ATOM 1505 C CA . ASP A 1 198 ? -2.311 -17.891 2.617 1 98.81 198 ASP A CA 1
ATOM 1506 C C . ASP A 1 198 ? -3.266 -18.359 1.52 1 98.81 198 ASP A C 1
ATOM 1508 O O . ASP A 1 198 ? -2.926 -19.234 0.724 1 98.81 198 ASP A O 1
ATOM 1512 N N . GLY A 1 199 ? -4.422 -17.734 1.513 1 98.69 199 GLY A N 1
ATOM 1513 C CA . GLY A 1 199 ? -5.445 -18.047 0.524 1 98.69 199 GLY A CA 1
ATOM 1514 C C . GLY A 1 199 ? -5.449 -17.078 -0.646 1 98.69 199 GLY A C 1
ATOM 1515 O O . GLY A 1 199 ? -6.516 -16.656 -1.104 1 98.69 199 GLY A O 1
ATOM 1516 N N . ALA A 1 200 ? -4.258 -16.641 -1.07 1 97.94 200 ALA A N 1
ATOM 1517 C CA . ALA A 1 200 ? -4.176 -15.695 -2.178 1 97.94 200 ALA A CA 1
ATOM 1518 C C . ALA A 1 200 ? -5.027 -16.156 -3.357 1 97.94 200 ALA A C 1
ATOM 1520 O O . ALA A 1 200 ? -5.598 -15.328 -4.078 1 97.94 200 ALA A O 1
ATOM 1521 N N . ARG A 1 201 ? -5.109 -17.469 -3.578 1 98.56 201 ARG A N 1
ATOM 1522 C CA . ARG A 1 201 ? -5.863 -18.016 -4.699 1 98.56 201 ARG A CA 1
ATOM 1523 C C . ARG A 1 201 ? -6.973 -18.953 -4.215 1 98.56 201 ARG A C 1
ATOM 1525 O O . ARG A 1 201 ? -7.32 -19.922 -4.891 1 98.56 201 ARG A O 1
ATOM 1532 N N . ILE A 1 202 ? -7.5 -18.688 -3.033 1 98.62 202 ILE A N 1
ATOM 1533 C CA . ILE A 1 202 ? -8.531 -19.547 -2.463 1 98.62 202 ILE A CA 1
ATOM 1534 C C . ILE A 1 202 ? -9.789 -19.484 -3.334 1 98.62 202 ILE A C 1
ATOM 1536 O O . ILE A 1 202 ? -10.586 -20.438 -3.344 1 98.62 202 ILE A O 1
ATOM 1540 N N . TRP A 1 203 ? -9.938 -18.422 -4.125 1 98.38 203 TRP A N 1
ATOM 1541 C CA . TRP A 1 203 ? -11.039 -18.266 -5.07 1 98.38 203 TRP A CA 1
ATOM 1542 C C . TRP A 1 203 ? -11.078 -19.438 -6.051 1 98.38 203 TRP A C 1
ATOM 1544 O O . TRP A 1 203 ? -12.156 -19.922 -6.414 1 98.38 203 TRP A O 1
ATOM 1554 N N . HIS A 1 204 ? -9.93 -19.859 -6.465 1 98.56 204 HIS A N 1
ATOM 1555 C CA . HIS A 1 204 ? -9.836 -20.984 -7.402 1 98.56 204 HIS A CA 1
ATOM 1556 C C . HIS A 1 204 ? -10.305 -22.281 -6.766 1 98.56 204 HIS A C 1
ATOM 1558 O O . HIS A 1 204 ? -10.914 -23.125 -7.434 1 98.56 204 HIS A O 1
ATOM 1564 N N . VAL A 1 205 ? -9.961 -22.469 -5.488 1 98.56 205 VAL A N 1
ATOM 1565 C CA . VAL A 1 205 ? -10.383 -23.672 -4.781 1 98.56 205 VAL A CA 1
ATOM 1566 C C . VAL A 1 205 ? -11.906 -23.703 -4.691 1 98.56 205 VAL A C 1
ATOM 1568 O O . VAL A 1 205 ? -12.531 -24.734 -4.977 1 98.56 205 VAL A O 1
ATOM 1571 N N . ALA A 1 206 ? -12.461 -22.562 -4.281 1 98.25 206 ALA A N 1
ATOM 1572 C CA . ALA A 1 206 ? -13.914 -22.469 -4.18 1 98.25 206 ALA A CA 1
ATOM 1573 C C . ALA A 1 206 ? -14.578 -22.781 -5.52 1 98.25 206 ALA A C 1
ATOM 1575 O O . ALA A 1 206 ? -15.57 -23.516 -5.57 1 98.25 206 ALA A O 1
ATOM 1576 N N . ALA A 1 207 ? -14.062 -22.25 -6.594 1 98.06 207 ALA A N 1
ATOM 1577 C CA . ALA A 1 207 ? -14.641 -22.422 -7.922 1 98.06 207 ALA A CA 1
ATOM 1578 C C . ALA A 1 207 ? -14.516 -23.875 -8.383 1 98.06 207 ALA A C 1
ATOM 1580 O O . ALA A 1 207 ? -15.469 -24.453 -8.906 1 98.06 207 ALA A O 1
ATOM 1581 N N . GLU A 1 208 ? -13.344 -24.438 -8.188 1 97.88 208 GLU A N 1
ATOM 1582 C CA . GLU A 1 208 ? -13.062 -25.781 -8.711 1 97.88 208 GLU A CA 1
ATOM 1583 C C . GLU A 1 208 ? -13.82 -26.844 -7.93 1 97.88 208 GLU A C 1
ATOM 1585 O O . GLU A 1 208 ? -14.328 -27.812 -8.516 1 97.88 208 GLU A O 1
ATOM 1590 N N . THR A 1 209 ? -13.875 -26.688 -6.605 1 97.19 209 THR A N 1
ATOM 1591 C CA . THR A 1 209 ? -14.453 -27.719 -5.762 1 97.19 209 THR A CA 1
ATOM 1592 C C . THR A 1 209 ? -15.93 -27.422 -5.477 1 97.19 209 THR A C 1
ATOM 1594 O O . THR A 1 209 ? -16.625 -28.25 -4.898 1 97.19 209 THR A O 1
ATOM 1597 N N . SER A 1 210 ? -16.391 -26.281 -5.898 1 96.31 210 SER A N 1
ATOM 1598 C CA . SER A 1 210 ? -17.734 -25.828 -5.57 1 96.31 210 SER A CA 1
ATOM 1599 C C . SER A 1 210 ? -18 -25.891 -4.07 1 96.31 210 SER A C 1
ATOM 1601 O O . SER A 1 210 ? -19.016 -26.422 -3.637 1 96.31 210 SER A O 1
ATOM 1603 N N . THR A 1 211 ? -17.016 -25.484 -3.301 1 97 211 THR A N 1
ATOM 1604 C CA . THR A 1 211 ? -17.125 -25.422 -1.847 1 97 211 THR A CA 1
ATOM 1605 C C . THR A 1 211 ? -17.234 -23.969 -1.382 1 97 211 THR A C 1
ATOM 1607 O O . THR A 1 211 ? -16.438 -23.125 -1.784 1 97 211 THR A O 1
ATOM 1610 N N . PRO A 1 212 ? -18.25 -23.719 -0.513 1 97.19 212 PRO A N 1
ATOM 1611 C CA . PRO A 1 212 ? -18.391 -22.359 -0.002 1 97.19 212 PRO A CA 1
ATOM 1612 C C . PRO A 1 212 ? -17.156 -21.875 0.764 1 97.19 212 PRO A C 1
ATOM 1614 O O . PRO A 1 212 ? -16.516 -22.672 1.468 1 97.19 212 PRO A O 1
ATOM 1617 N N . LEU A 1 213 ? -16.891 -20.594 0.681 1 98 213 LEU A N 1
ATOM 1618 C CA . LEU A 1 213 ? -15.695 -20.031 1.291 1 98 213 LEU A CA 1
ATOM 1619 C C . LEU A 1 213 ? -15.727 -20.203 2.807 1 98 213 LEU A C 1
ATOM 1621 O O . LEU A 1 213 ? -14.68 -20.375 3.438 1 98 213 LEU A O 1
ATOM 1625 N N . ASN A 1 214 ? -16.906 -20.047 3.453 1 98.19 214 ASN A N 1
ATOM 1626 C CA . ASN A 1 214 ? -16.984 -20.203 4.902 1 98.19 214 ASN A CA 1
ATOM 1627 C C . ASN A 1 214 ? -16.547 -21.609 5.336 1 98.19 214 ASN A C 1
ATOM 1629 O O . ASN A 1 214 ? -15.922 -21.766 6.387 1 98.19 214 ASN A O 1
ATOM 1633 N N . GLU A 1 215 ? -16.812 -22.625 4.496 1 98.12 215 GLU A N 1
ATOM 1634 C CA . GLU A 1 215 ? -16.359 -23.984 4.785 1 98.12 215 GLU A CA 1
ATOM 1635 C C . GLU A 1 215 ? -14.852 -24.109 4.59 1 98.12 215 GLU A C 1
ATOM 1637 O O . GLU A 1 215 ? -14.164 -24.703 5.422 1 98.12 215 GLU A O 1
ATOM 1642 N N . LEU A 1 216 ? -14.352 -23.578 3.484 1 98.69 216 LEU A N 1
ATOM 1643 C CA . LEU A 1 216 ? -12.922 -23.641 3.195 1 98.69 216 LEU A CA 1
ATOM 1644 C C . LEU A 1 216 ? -12.109 -22.922 4.262 1 98.69 216 LEU A C 1
ATOM 1646 O O . LEU A 1 216 ? -11 -23.328 4.602 1 98.69 216 LEU A O 1
ATOM 1650 N N . CYS A 1 217 ? -12.656 -21.828 4.805 1 98.75 217 CYS A N 1
ATOM 1651 C CA . CYS A 1 217 ? -11.891 -20.938 5.672 1 98.75 217 CYS A CA 1
ATOM 1652 C C . CYS A 1 217 ? -12.125 -21.281 7.141 1 98.75 217 CYS A C 1
ATOM 1654 O O . CYS A 1 217 ? -11.367 -20.859 8.008 1 98.75 217 CYS A O 1
ATOM 1656 N N . ASP A 1 218 ? -13.078 -22.078 7.473 1 98.69 218 ASP A N 1
ATOM 1657 C CA . ASP A 1 218 ? -13.508 -22.359 8.836 1 98.69 218 ASP A CA 1
ATOM 1658 C C . ASP A 1 218 ? -12.344 -22.891 9.68 1 98.69 218 ASP A C 1
ATOM 1660 O O . ASP A 1 218 ? -12.188 -22.5 10.836 1 98.69 218 ASP A O 1
ATOM 1664 N N . PRO A 1 219 ? -11.484 -23.719 9.156 1 98.81 219 PRO A N 1
ATOM 1665 C CA . PRO A 1 219 ? -10.445 -24.328 9.992 1 98.81 219 PRO A CA 1
ATOM 1666 C C . PRO A 1 219 ? -9.375 -23.328 10.422 1 98.81 219 PRO A C 1
ATOM 1668 O O . PRO A 1 219 ? -8.562 -23.625 11.297 1 98.81 219 PRO A O 1
ATOM 1671 N N . PHE A 1 220 ? -9.305 -22.219 9.875 1 98.94 220 PHE A N 1
ATOM 1672 C CA . PHE A 1 220 ? -8.172 -21.312 10.047 1 98.94 220 PHE A CA 1
ATOM 1673 C C . PHE A 1 220 ? -8.516 -20.203 11.031 1 98.94 220 PHE A C 1
ATOM 1675 O O . PHE A 1 220 ? -9.656 -19.75 11.094 1 98.94 220 PHE A O 1
ATOM 1682 N N . ASP A 1 221 ? -7.516 -19.719 11.812 1 98.94 221 ASP A N 1
ATOM 1683 C CA . ASP A 1 221 ? -7.668 -18.578 12.711 1 98.94 221 ASP A CA 1
ATOM 1684 C C . ASP A 1 221 ? -7.66 -17.266 11.938 1 98.94 221 ASP A C 1
ATOM 1686 O O . ASP A 1 221 ? -8.289 -16.297 12.352 1 98.94 221 ASP A O 1
ATOM 1690 N N . SER A 1 222 ? -6.922 -17.203 10.891 1 98.94 222 SER A N 1
ATOM 1691 C CA . SER A 1 222 ? -6.855 -16.047 10 1 98.94 222 SER A CA 1
ATOM 1692 C C . SER A 1 222 ? -6.633 -16.484 8.555 1 98.94 222 SER A C 1
ATOM 1694 O O . SER A 1 222 ? -6.062 -17.547 8.305 1 98.94 222 SER A O 1
ATOM 1696 N N . VAL A 1 223 ? -7.18 -15.727 7.613 1 98.94 223 VAL A N 1
ATOM 1697 C CA . VAL A 1 223 ? -7.102 -16.047 6.191 1 98.94 223 VAL A CA 1
ATOM 1698 C C . VAL A 1 223 ? -6.758 -14.797 5.391 1 98.94 223 VAL A C 1
ATOM 1700 O O . VAL A 1 223 ? -7.367 -13.742 5.586 1 98.94 223 VAL A O 1
ATOM 1703 N N . SER A 1 224 ? -5.77 -14.883 4.547 1 98.88 224 SER A N 1
ATOM 1704 C CA . SER A 1 224 ? -5.434 -13.852 3.574 1 98.88 224 SER A CA 1
ATOM 1705 C C . SER A 1 224 ? -6.051 -14.156 2.213 1 98.88 224 SER A C 1
ATOM 1707 O O . SER A 1 224 ? -5.812 -15.227 1.645 1 98.88 224 SER A O 1
ATOM 1709 N N . LEU A 1 225 ? -6.828 -13.273 1.652 1 98.69 225 LEU A N 1
ATOM 1710 C CA . LEU A 1 225 ? -7.453 -13.438 0.345 1 98.69 225 LEU A CA 1
ATOM 1711 C C . LEU A 1 225 ? -7.016 -12.336 -0.612 1 98.69 225 LEU A C 1
ATOM 1713 O O . LEU A 1 225 ? -7.188 -11.148 -0.321 1 98.69 225 LEU A O 1
ATOM 1717 N N . CYS A 1 226 ? -6.488 -12.711 -1.724 1 98.25 226 CYS A N 1
ATOM 1718 C CA . CYS A 1 226 ? -5.984 -11.727 -2.676 1 98.25 226 CYS A CA 1
ATOM 1719 C C . CYS A 1 226 ? -7.035 -11.398 -3.729 1 98.25 226 CYS A C 1
ATOM 1721 O O . CYS A 1 226 ? -7.742 -12.289 -4.207 1 98.25 226 CYS A O 1
ATOM 1723 N N . PHE A 1 227 ? -7.168 -10.125 -4.152 1 98.19 227 PHE A N 1
ATOM 1724 C CA . PHE A 1 227 ? -8.117 -9.734 -5.188 1 98.19 227 PHE A CA 1
ATOM 1725 C C . PHE A 1 227 ? -7.418 -9.609 -6.539 1 98.19 227 PHE A C 1
ATOM 1727 O O . PHE A 1 227 ? -8.07 -9.547 -7.578 1 98.19 227 PHE A O 1
ATOM 1734 N N . SER A 1 228 ? -6.066 -9.609 -6.539 1 95.56 228 SER A N 1
ATOM 1735 C CA . SER A 1 228 ? -5.328 -9.359 -7.773 1 95.56 228 SER A CA 1
ATOM 1736 C C . SER A 1 228 ? -4.875 -10.664 -8.422 1 95.56 228 SER A C 1
ATOM 1738 O O . SER A 1 228 ? -4.371 -10.664 -9.547 1 95.56 228 SER A O 1
ATOM 1740 N N . LYS A 1 229 ? -5.004 -11.758 -7.77 1 94.88 229 LYS A N 1
ATOM 1741 C CA . LYS A 1 229 ? -4.68 -13.07 -8.305 1 94.88 229 LYS A CA 1
ATOM 1742 C C . LYS A 1 229 ? -5.949 -13.852 -8.656 1 94.88 229 LYS A C 1
ATOM 1744 O O . LYS A 1 229 ? -6.695 -14.258 -7.77 1 94.88 229 LYS A O 1
ATOM 1749 N N . GLY A 1 230 ? -6.094 -14.031 -9.883 1 94.62 230 GLY A N 1
ATOM 1750 C CA . GLY A 1 230 ? -7.277 -14.75 -10.328 1 94.62 230 GLY A CA 1
ATOM 1751 C C . GLY A 1 230 ? -8.461 -13.844 -10.586 1 94.62 230 GLY A C 1
ATOM 1752 O O . GLY A 1 230 ? -9.188 -14.023 -11.57 1 94.62 230 GLY A O 1
ATOM 1753 N N . LEU A 1 231 ? -8.617 -12.789 -9.742 1 96.38 231 LEU A N 1
ATOM 1754 C CA . LEU A 1 231 ? -9.828 -11.977 -9.812 1 96.38 231 LEU A CA 1
ATOM 1755 C C . LEU A 1 231 ? -9.578 -10.695 -10.609 1 96.38 231 LEU A C 1
ATOM 1757 O O . LEU A 1 231 ? -10.523 -10.039 -11.047 1 96.38 231 LEU A O 1
ATOM 1761 N N . GLY A 1 232 ? -8.352 -10.312 -10.758 1 96.56 232 GLY A N 1
ATOM 1762 C CA . GLY A 1 232 ? -8.016 -9.258 -11.703 1 96.56 232 GLY A CA 1
ATOM 1763 C C . GLY A 1 232 ? -8.227 -7.867 -11.133 1 96.56 232 GLY A C 1
ATOM 1764 O O . GLY A 1 232 ? -8.242 -6.883 -11.875 1 96.56 232 GLY A O 1
ATOM 1765 N N . ALA A 1 233 ? -8.492 -7.715 -9.797 1 97.31 233 ALA A N 1
ATOM 1766 C CA . ALA A 1 233 ? -8.469 -6.375 -9.211 1 97.31 233 ALA A CA 1
ATOM 1767 C C . ALA A 1 233 ? -7.07 -5.773 -9.266 1 97.31 233 ALA A C 1
ATOM 1769 O O . ALA A 1 233 ? -6.074 -6.5 -9.18 1 97.31 233 ALA A O 1
ATOM 1770 N N . PRO A 1 234 ? -6.953 -4.449 -9.391 1 96.94 234 PRO A N 1
ATOM 1771 C CA . PRO A 1 234 ? -5.637 -3.826 -9.57 1 96.94 234 PRO A CA 1
ATOM 1772 C C . PRO A 1 234 ? -4.777 -3.906 -8.305 1 96.94 234 PRO A C 1
ATOM 1774 O O . PRO A 1 234 ? -3.557 -4.07 -8.398 1 96.94 234 PRO A O 1
ATOM 1777 N N . VAL A 1 235 ? -5.402 -3.709 -7.137 1 96.25 235 VAL A N 1
ATOM 1778 C CA . VAL A 1 235 ? -4.691 -3.65 -5.867 1 96.25 235 VAL A CA 1
ATOM 1779 C C . VAL A 1 235 ? -5.543 -4.27 -4.766 1 96.25 235 VAL A C 1
ATOM 1781 O O . VAL A 1 235 ? -6.762 -4.086 -4.734 1 96.25 235 VAL A O 1
ATOM 1784 N N . GLY A 1 236 ? -4.781 -5.035 -3.902 1 96 236 GLY A N 1
ATOM 1785 C CA . GLY A 1 236 ? -5.453 -5.23 -2.627 1 96 236 GLY A CA 1
ATOM 1786 C C . GLY A 1 236 ? -5.637 -6.695 -2.27 1 96 236 GLY A C 1
ATOM 1787 O O . GLY A 1 236 ? -5.738 -7.547 -3.152 1 96 236 GLY A O 1
ATOM 1788 N N . SER A 1 237 ? -5.695 -6.984 -1.029 1 98.31 237 SER A N 1
ATOM 1789 C CA . SER A 1 237 ? -6.047 -8.219 -0.339 1 98.31 237 SER A CA 1
ATOM 1790 C C . SER A 1 237 ? -6.891 -7.941 0.899 1 98.31 237 SER A C 1
ATOM 1792 O O . SER A 1 237 ? -7.016 -6.793 1.327 1 98.31 237 SER A O 1
ATOM 1794 N N . CYS A 1 238 ? -7.504 -8.898 1.354 1 98.75 238 CYS A N 1
ATOM 1795 C CA . CYS A 1 238 ? -8.234 -8.789 2.611 1 98.75 238 CYS A CA 1
ATOM 1796 C C . CYS A 1 238 ? -7.785 -9.859 3.6 1 98.75 238 CYS A C 1
ATOM 1798 O O . CYS A 1 238 ? -7.621 -11.023 3.23 1 98.75 238 CYS A O 1
ATOM 1800 N N . LEU A 1 239 ? -7.426 -9.406 4.789 1 98.94 239 LEU A N 1
ATOM 1801 C CA . LEU A 1 239 ? -7.145 -10.289 5.914 1 98.94 239 LEU A CA 1
ATOM 1802 C C . LEU A 1 239 ? -8.367 -10.43 6.816 1 98.94 239 LEU A C 1
ATOM 1804 O O . LEU A 1 239 ? -8.953 -9.43 7.223 1 98.94 239 LEU A O 1
ATOM 1808 N N . VAL A 1 240 ? -8.789 -11.648 7.105 1 98.94 240 VAL A N 1
ATOM 1809 C CA . VAL A 1 240 ? -9.969 -11.836 7.941 1 98.94 240 VAL A CA 1
ATOM 1810 C C . VAL A 1 240 ? -9.617 -12.711 9.141 1 98.94 240 VAL A C 1
ATOM 1812 O O . VAL A 1 240 ? -8.68 -13.508 9.086 1 98.94 240 VAL A O 1
ATOM 1815 N N . GLY A 1 241 ? -10.273 -12.602 10.25 1 98.88 241 GLY A N 1
ATOM 1816 C CA . GLY A 1 241 ? -10.117 -13.297 11.516 1 98.88 241 GLY A CA 1
ATOM 1817 C C . GLY A 1 241 ? -11.094 -12.82 12.578 1 98.88 241 GLY A C 1
ATOM 1818 O O . GLY A 1 241 ? -12.18 -12.336 12.258 1 98.88 241 GLY A O 1
ATOM 1819 N N . SER A 1 242 ? -10.758 -13.078 13.82 1 98.88 242 SER A N 1
ATOM 1820 C CA . SER A 1 242 ? -11.57 -12.562 14.914 1 98.88 242 SER A CA 1
ATOM 1821 C C . SER A 1 242 ? -11.508 -11.039 14.977 1 98.88 242 SER A C 1
ATOM 1823 O O . SER A 1 242 ? -10.602 -10.422 14.422 1 98.88 242 SER A O 1
ATOM 1825 N N . LYS A 1 243 ? -12.492 -10.469 15.609 1 98.69 243 LYS A N 1
ATOM 1826 C CA . LYS A 1 243 ? -12.523 -9.016 15.773 1 98.69 243 LYS A CA 1
ATOM 1827 C C . LYS A 1 243 ? -11.281 -8.523 16.5 1 98.69 243 LYS A C 1
ATOM 1829 O O . LYS A 1 243 ? -10.695 -7.508 16.109 1 98.69 243 LYS A O 1
ATOM 1834 N N . GLU A 1 244 ? -10.945 -9.18 17.562 1 98.44 244 GLU A N 1
ATOM 1835 C CA . GLU A 1 244 ? -9.766 -8.805 18.344 1 98.44 244 GLU A CA 1
ATOM 1836 C C . GLU A 1 244 ? -8.5 -8.875 17.484 1 98.44 244 GLU A C 1
ATOM 1838 O O . GLU A 1 244 ? -7.676 -7.961 17.516 1 98.44 244 GLU A O 1
ATOM 1843 N N . PHE A 1 245 ? -8.344 -9.969 16.75 1 98.44 245 PHE A N 1
ATOM 1844 C CA . PHE A 1 245 ? -7.211 -10.172 15.852 1 98.44 245 PHE A CA 1
ATOM 1845 C C . PHE A 1 245 ? -7.129 -9.055 14.82 1 98.44 245 PHE A C 1
ATOM 1847 O O . PHE A 1 245 ? -6.062 -8.484 14.602 1 98.44 245 PHE A O 1
ATOM 1854 N N . ILE A 1 246 ? -8.258 -8.703 14.188 1 98.75 246 ILE A N 1
ATOM 1855 C CA . ILE A 1 246 ? -8.281 -7.715 13.109 1 98.75 246 ILE A CA 1
ATOM 1856 C C . ILE A 1 246 ? -8.031 -6.32 13.68 1 98.75 246 ILE A C 1
ATOM 1858 O O . ILE A 1 246 ? -7.383 -5.492 13.039 1 98.75 246 ILE A O 1
ATOM 1862 N N . THR A 1 247 ? -8.531 -6.023 14.867 1 98.25 247 THR A N 1
ATOM 1863 C CA . THR A 1 247 ? -8.25 -4.746 15.523 1 98.25 247 THR A CA 1
ATOM 1864 C C . THR A 1 247 ? -6.746 -4.523 15.656 1 98.25 247 THR A C 1
ATOM 1866 O O . THR A 1 247 ? -6.242 -3.449 15.328 1 98.25 247 THR A O 1
ATOM 1869 N N . LYS A 1 248 ? -6.078 -5.574 16.094 1 98.06 248 LYS A N 1
ATOM 1870 C CA . LYS A 1 248 ? -4.629 -5.48 16.234 1 98.06 248 LYS A CA 1
ATOM 1871 C C . LYS A 1 248 ? -3.947 -5.418 14.875 1 98.06 248 LYS A C 1
ATOM 1873 O O . LYS A 1 248 ? -2.973 -4.688 14.695 1 98.06 248 LYS A O 1
ATOM 1878 N N . ALA A 1 249 ? -4.465 -6.211 13.953 1 98.38 249 ALA A N 1
ATOM 1879 C CA . ALA A 1 249 ? -3.908 -6.215 12.602 1 98.38 249 ALA A CA 1
ATOM 1880 C C . ALA A 1 249 ? -3.971 -4.824 11.984 1 98.38 249 ALA A C 1
ATOM 1882 O O . ALA A 1 249 ? -3.078 -4.434 11.227 1 98.38 249 ALA A O 1
ATOM 1883 N N . ARG A 1 250 ? -5.016 -4.09 12.219 1 97.44 250 ARG A N 1
ATOM 1884 C CA . ARG A 1 250 ? -5.148 -2.729 11.711 1 97.44 250 ARG A CA 1
ATOM 1885 C C . ARG A 1 250 ? -4.031 -1.834 12.234 1 97.44 250 ARG A C 1
ATOM 1887 O O . ARG A 1 250 ? -3.557 -0.943 11.531 1 97.44 250 ARG A O 1
ATOM 1894 N N . TRP A 1 251 ? -3.701 -2.023 13.469 1 96.56 251 TRP A N 1
ATOM 1895 C CA . TRP A 1 251 ? -2.594 -1.265 14.039 1 96.56 251 TRP A CA 1
ATOM 1896 C C . TRP A 1 251 ? -1.292 -1.562 13.305 1 96.56 251 TRP A C 1
ATOM 1898 O O . TRP A 1 251 ? -0.531 -0.647 12.984 1 96.56 251 TRP A O 1
ATOM 1908 N N . PHE A 1 252 ? -1.054 -2.844 13.016 1 97.56 252 PHE A N 1
ATOM 1909 C CA . PHE A 1 252 ? 0.147 -3.234 12.281 1 97.56 252 PHE A CA 1
ATOM 1910 C C . PHE A 1 252 ? 0.094 -2.736 10.844 1 97.56 252 PHE A C 1
ATOM 1912 O O . PHE A 1 252 ? 1.127 -2.4 10.258 1 97.56 252 PHE A O 1
ATOM 1919 N N . ARG A 1 253 ? -1.152 -2.691 10.219 1 97.56 253 ARG A N 1
ATOM 1920 C CA . ARG A 1 253 ? -1.274 -2.092 8.898 1 97.56 253 ARG A CA 1
ATOM 1921 C C . ARG A 1 253 ? -0.716 -0.672 8.883 1 97.56 253 ARG A C 1
ATOM 1923 O O . ARG A 1 253 ? -0.012 -0.285 7.949 1 97.56 253 ARG A O 1
ATOM 1930 N N . THR A 1 254 ? -1.062 0.099 9.93 1 95.88 254 THR A N 1
ATOM 1931 C CA . THR A 1 254 ? -0.552 1.461 10.047 1 95.88 254 THR A CA 1
ATOM 1932 C C . THR A 1 254 ? 0.962 1.457 10.227 1 95.88 254 THR A C 1
ATOM 1934 O O . THR A 1 254 ? 1.675 2.215 9.57 1 95.88 254 THR A O 1
ATOM 1937 N N . LEU A 1 255 ? 1.441 0.57 11.117 1 96.25 255 LEU A N 1
ATOM 1938 C CA . LEU A 1 255 ? 2.865 0.459 11.414 1 96.25 255 LEU A CA 1
ATOM 1939 C C . LEU A 1 255 ? 3.66 0.128 10.156 1 96.25 255 LEU A C 1
ATOM 1941 O O . LEU A 1 255 ? 4.758 0.653 9.953 1 96.25 255 LEU A O 1
ATOM 1945 N N . PHE A 1 256 ? 3.033 -0.725 9.281 1 96.19 256 PHE A N 1
ATOM 1946 C CA . PHE A 1 256 ? 3.697 -1.175 8.062 1 96.19 256 PHE A CA 1
ATOM 1947 C C . PHE A 1 256 ? 3.588 -0.122 6.965 1 96.19 256 PHE A C 1
ATOM 1949 O O . PHE A 1 256 ? 4.215 -0.25 5.91 1 96.19 256 PHE A O 1
ATOM 1956 N N . GLY A 1 257 ? 2.818 0.921 7.207 1 96.38 257 GLY A N 1
ATOM 1957 C CA . GLY A 1 257 ? 2.621 1.95 6.199 1 96.38 257 GLY A CA 1
ATOM 1958 C C . GLY A 1 257 ? 1.579 1.577 5.16 1 96.38 257 GLY A C 1
ATOM 1959 O O . GLY A 1 257 ? 1.594 2.098 4.043 1 96.38 257 GLY A O 1
ATOM 1960 N N . GLY A 1 258 ? 0.693 0.663 5.527 1 95.69 258 GLY A N 1
ATOM 1961 C CA . GLY A 1 258 ? -0.292 0.164 4.582 1 95.69 258 GLY A CA 1
ATOM 1962 C C . GLY A 1 258 ? -1.608 0.915 4.641 1 95.69 258 GLY A C 1
ATOM 1963 O O . GLY A 1 258 ? -2.549 0.586 3.912 1 95.69 258 GLY A O 1
ATOM 1964 N N . SER A 1 259 ? -1.703 1.995 5.469 1 94.12 259 SER A N 1
ATOM 1965 C CA . SER A 1 259 ? -2.928 2.785 5.547 1 94.12 259 SER A CA 1
ATOM 1966 C C . SER A 1 259 ? -3.057 3.727 4.355 1 94.12 259 SER A C 1
ATOM 1968 O O . SER A 1 259 ? -2.283 4.68 4.223 1 94.12 259 SER A O 1
ATOM 1970 N N . MET A 1 260 ? -4.023 3.441 3.52 1 94.25 260 MET A N 1
ATOM 1971 C CA . MET A 1 260 ? -4.297 4.273 2.35 1 94.25 260 MET A CA 1
ATOM 1972 C C . MET A 1 260 ? -5.488 5.191 2.598 1 94.25 260 MET A C 1
ATOM 1974 O O . MET A 1 260 ? -6.418 4.824 3.316 1 94.25 260 MET A O 1
ATOM 1978 N N . ARG A 1 261 ? -5.484 6.344 2.047 1 95.12 261 ARG A N 1
ATOM 1979 C CA . ARG A 1 261 ? -6.477 7.371 2.354 1 95.12 261 ARG A CA 1
ATOM 1980 C C . ARG A 1 261 ? -7.785 7.105 1.622 1 95.12 261 ARG A C 1
ATOM 1982 O O . ARG A 1 261 ? -8.727 6.559 2.201 1 95.12 261 ARG A O 1
ATOM 1989 N N . GLN A 1 262 ? -7.902 7.359 0.339 1 95.25 262 GLN A N 1
ATOM 1990 C CA . GLN A 1 262 ? -9.141 7.215 -0.416 1 95.25 262 GLN A CA 1
ATOM 1991 C C . GLN A 1 262 ? -9.188 5.879 -1.154 1 95.25 262 GLN A C 1
ATOM 1993 O O . GLN A 1 262 ? -8.938 5.824 -2.361 1 95.25 262 GLN A O 1
ATOM 1998 N N . THR A 1 263 ? -9.688 4.855 -0.484 1 96.62 263 THR A N 1
ATOM 1999 C CA . THR A 1 263 ? -9.602 3.492 -0.992 1 96.62 263 THR A CA 1
ATOM 2000 C C . THR A 1 263 ? -10.891 3.092 -1.696 1 96.62 263 THR A C 1
ATOM 2002 O O . THR A 1 263 ? -11.039 1.948 -2.129 1 96.62 263 THR A O 1
ATOM 2005 N N . GLY A 1 264 ? -11.867 3.992 -1.827 1 97.5 264 GLY A N 1
ATOM 2006 C CA . GLY A 1 264 ? -13.141 3.662 -2.449 1 97.5 264 GLY A CA 1
ATOM 2007 C C . GLY A 1 264 ? -12.984 3.02 -3.814 1 97.5 264 GLY A C 1
ATOM 2008 O O . GLY A 1 264 ? -13.609 1.99 -4.094 1 97.5 264 GLY A O 1
ATOM 2009 N N . ILE A 1 265 ? -12.156 3.578 -4.645 1 97.25 265 ILE A N 1
ATOM 2010 C CA . ILE A 1 265 ? -11.992 3.09 -6.012 1 97.25 265 ILE A CA 1
ATOM 2011 C C . ILE A 1 265 ? -11.359 1.698 -5.988 1 97.25 265 ILE A C 1
ATOM 2013 O O . ILE A 1 265 ? -11.672 0.858 -6.836 1 97.25 265 ILE A O 1
ATOM 2017 N N . LEU A 1 266 ? -10.453 1.441 -5.035 1 98 266 LEU A N 1
ATOM 2018 C CA . LEU A 1 266 ? -9.82 0.131 -4.91 1 98 266 LEU A CA 1
ATOM 2019 C C . LEU A 1 266 ? -10.828 -0.907 -4.414 1 98 266 LEU A C 1
ATOM 2021 O O . LEU A 1 266 ? -10.891 -2.016 -4.949 1 98 266 LEU A O 1
ATOM 2025 N N . ALA A 1 267 ? -11.609 -0.491 -3.402 1 98.19 267 ALA A N 1
ATOM 2026 C CA . ALA A 1 267 ? -12.672 -1.362 -2.904 1 98.19 267 ALA A CA 1
ATOM 2027 C C . ALA A 1 267 ? -13.695 -1.651 -3.996 1 98.19 267 ALA A C 1
ATOM 2029 O O . ALA A 1 267 ? -14.195 -2.775 -4.109 1 98.19 267 ALA A O 1
ATOM 2030 N N . GLY A 1 268 ? -14.062 -0.606 -4.738 1 98.44 268 GLY A N 1
ATOM 2031 C CA . GLY A 1 268 ? -14.977 -0.787 -5.859 1 98.44 268 GLY A CA 1
ATOM 2032 C C . GLY A 1 268 ? -14.461 -1.776 -6.891 1 98.44 268 GLY A C 1
ATOM 2033 O O . GLY A 1 268 ? -15.227 -2.6 -7.398 1 98.44 268 GLY A O 1
ATOM 2034 N N . ALA A 1 269 ? -13.18 -1.697 -7.23 1 98.44 269 ALA A N 1
ATOM 2035 C CA . ALA A 1 269 ? -12.594 -2.631 -8.188 1 98.44 269 ALA A CA 1
ATOM 2036 C C . ALA A 1 269 ? -12.641 -4.062 -7.66 1 98.44 269 ALA A C 1
ATOM 2038 O O . ALA A 1 269 ? -12.93 -4.996 -8.406 1 98.44 269 ALA A O 1
ATOM 2039 N N . ALA A 1 270 ? -12.336 -4.219 -6.371 1 98.56 270 ALA A N 1
ATOM 2040 C CA . ALA A 1 270 ? -12.398 -5.539 -5.75 1 98.56 270 ALA A CA 1
ATOM 2041 C C . ALA A 1 270 ? -13.82 -6.09 -5.785 1 98.56 270 ALA A C 1
ATOM 2043 O O . ALA A 1 270 ? -14.031 -7.27 -6.078 1 98.56 270 ALA A O 1
ATOM 2044 N N . ALA A 1 271 ? -14.789 -5.23 -5.484 1 98.56 271 ALA A N 1
ATOM 2045 C CA . ALA A 1 271 ? -16.203 -5.629 -5.52 1 98.56 271 ALA A CA 1
ATOM 2046 C C . ALA A 1 271 ? -16.609 -6.07 -6.922 1 98.56 271 ALA A C 1
ATOM 2048 O O . ALA A 1 271 ? -17.297 -7.082 -7.09 1 98.56 271 ALA A O 1
ATOM 2049 N N . TYR A 1 272 ? -16.188 -5.324 -7.906 1 98.56 272 TYR A N 1
ATOM 2050 C CA . TYR A 1 272 ? -16.438 -5.676 -9.297 1 98.56 272 TYR A CA 1
ATOM 2051 C C . TYR A 1 272 ? -15.867 -7.051 -9.625 1 98.56 272 TYR A C 1
ATOM 2053 O O . TYR A 1 272 ? -16.531 -7.859 -10.289 1 98.56 272 TYR A O 1
ATOM 2061 N N . ALA A 1 273 ? -14.68 -7.297 -9.195 1 98.5 273 ALA A N 1
ATOM 2062 C CA . ALA A 1 273 ? -13.992 -8.547 -9.484 1 98.5 273 ALA A CA 1
ATOM 2063 C C . ALA A 1 273 ? -14.734 -9.734 -8.883 1 98.5 273 ALA A C 1
ATOM 2065 O O . ALA A 1 273 ? -14.852 -10.797 -9.508 1 98.5 273 ALA A O 1
ATOM 2066 N N . LEU A 1 274 ? -15.203 -9.562 -7.641 1 98.31 274 LEU A N 1
ATOM 2067 C CA . LEU A 1 274 ? -15.961 -10.625 -6.984 1 98.31 274 LEU A CA 1
ATOM 2068 C C . LEU A 1 274 ? -17.219 -10.969 -7.781 1 98.31 274 LEU A C 1
ATOM 2070 O O . LEU A 1 274 ? -17.578 -12.141 -7.91 1 98.31 274 LEU A O 1
ATOM 2074 N N . THR A 1 275 ? -17.859 -9.977 -8.328 1 98.06 275 THR A N 1
ATOM 2075 C CA . THR A 1 275 ? -19.156 -10.117 -8.961 1 98.06 275 THR A CA 1
ATOM 2076 C C . THR A 1 275 ? -19.016 -10.594 -10.398 1 98.06 275 THR A C 1
ATOM 2078 O O . THR A 1 275 ? -19.781 -11.445 -10.859 1 98.06 275 THR A O 1
ATOM 2081 N N . HIS A 1 276 ? -18.016 -10.102 -11.102 1 97.88 276 HIS A N 1
ATOM 2082 C CA . HIS A 1 276 ? -18 -10.289 -12.555 1 97.88 276 HIS A CA 1
ATOM 2083 C C . HIS A 1 276 ? -16.844 -11.203 -12.969 1 97.88 276 HIS A C 1
ATOM 2085 O O . HIS A 1 276 ? -16.906 -11.852 -14.016 1 97.88 276 HIS A O 1
ATOM 2091 N N . ASN A 1 277 ? -15.789 -11.227 -12.195 1 98.38 277 ASN A N 1
ATOM 2092 C CA . ASN A 1 277 ? -14.617 -11.984 -12.609 1 98.38 277 ASN A CA 1
ATOM 2093 C C . ASN A 1 277 ? -14.602 -13.383 -11.992 1 98.38 277 ASN A C 1
ATOM 2095 O O . ASN A 1 277 ? -14.188 -14.344 -12.633 1 98.38 277 ASN A O 1
ATOM 2099 N N . PHE A 1 278 ? -15.047 -13.5 -10.742 1 98.38 278 PHE A N 1
ATOM 2100 C CA . PHE A 1 278 ? -15.07 -14.805 -10.086 1 98.38 278 PHE A CA 1
ATOM 2101 C C . PHE A 1 278 ? -15.82 -15.82 -10.938 1 98.38 278 PHE A C 1
ATOM 2103 O O . PHE A 1 278 ? -15.359 -16.953 -11.117 1 98.38 278 PHE A O 1
ATOM 2110 N N . PRO A 1 279 ? -16.953 -15.484 -11.547 1 97.94 279 PRO A N 1
ATOM 2111 C CA . PRO A 1 279 ? -17.703 -16.484 -12.312 1 97.94 279 PRO A CA 1
ATOM 2112 C C . PRO A 1 279 ? -16.938 -16.984 -13.531 1 97.94 279 PRO A C 1
ATOM 2114 O O . PRO A 1 279 ? -17.344 -17.969 -14.164 1 97.94 279 PRO A O 1
ATOM 2117 N N . GLN A 1 280 ? -15.82 -16.406 -13.859 1 98 280 GLN A N 1
ATOM 2118 C CA . GLN A 1 280 ? -15.055 -16.781 -15.039 1 98 280 GLN A CA 1
ATOM 2119 C C . GLN A 1 280 ? -14.047 -17.875 -14.711 1 98 280 GLN A C 1
ATOM 2121 O O . GLN A 1 280 ? -13.422 -18.453 -15.602 1 98 280 GLN A O 1
ATOM 2126 N N . LEU A 1 281 ? -13.859 -18.203 -13.438 1 98.38 281 LEU A N 1
ATOM 2127 C CA . LEU A 1 281 ? -12.758 -19.062 -13.008 1 98.38 281 LEU A CA 1
ATOM 2128 C C . LEU A 1 281 ? -12.93 -20.484 -13.562 1 98.38 281 LEU A C 1
ATOM 2130 O O . LEU A 1 281 ? -11.945 -21.141 -13.914 1 98.38 281 LEU A O 1
ATOM 2134 N N . PRO A 1 282 ? -14.18 -21 -13.703 1 98.12 282 PRO A N 1
ATOM 2135 C CA . PRO A 1 282 ? -14.312 -22.312 -14.32 1 98.12 282 PRO A CA 1
ATOM 2136 C C . PRO A 1 282 ? -13.758 -22.359 -15.742 1 98.12 282 PRO A C 1
ATOM 2138 O O . PRO A 1 282 ? -13.133 -23.344 -16.141 1 98.12 282 PRO A O 1
ATOM 2141 N N . ARG A 1 283 ? -14.023 -21.312 -16.5 1 98.31 283 ARG A N 1
ATOM 2142 C CA . ARG A 1 283 ? -13.453 -21.234 -17.844 1 98.31 283 ARG A CA 1
ATOM 2143 C C . ARG A 1 283 ? -11.93 -21.234 -17.797 1 98.31 283 ARG A C 1
ATOM 2145 O O . ARG A 1 283 ? -11.273 -21.875 -18.625 1 98.31 283 ARG A O 1
ATOM 2152 N N . VAL A 1 284 ? -11.344 -20.531 -16.859 1 98.69 284 VAL A N 1
ATOM 2153 C CA . VAL A 1 284 ? -9.898 -20.469 -16.672 1 98.69 284 VAL A CA 1
ATOM 2154 C C . VAL A 1 284 ? -9.352 -21.875 -16.406 1 98.69 284 VAL A C 1
ATOM 2156 O O . VAL A 1 284 ? -8.359 -22.281 -17.016 1 98.69 284 VAL A O 1
ATOM 2159 N N . HIS A 1 285 ? -10.023 -22.625 -15.531 1 98.69 285 HIS A N 1
ATOM 2160 C CA . HIS A 1 285 ? -9.609 -23.984 -15.203 1 98.69 285 HIS A CA 1
ATOM 2161 C C . HIS A 1 285 ? -9.703 -24.891 -16.422 1 98.69 285 HIS A C 1
ATOM 2163 O O . HIS A 1 285 ? -8.836 -25.75 -16.625 1 98.69 285 HIS A O 1
ATOM 2169 N N . ALA A 1 286 ? -10.734 -24.703 -17.188 1 98.69 286 ALA A N 1
ATOM 2170 C CA . ALA A 1 286 ? -10.914 -25.516 -18.391 1 98.69 286 ALA A CA 1
ATOM 2171 C C . ALA A 1 286 ? -9.781 -25.281 -19.391 1 98.69 286 ALA A C 1
ATOM 2173 O O . ALA A 1 286 ? -9.297 -26.219 -20.016 1 98.69 286 ALA A O 1
ATOM 2174 N N . LEU A 1 287 ? -9.375 -24.031 -19.531 1 98.75 287 LEU A N 1
ATOM 2175 C CA . LEU A 1 287 ? -8.266 -23.703 -20.422 1 98.75 287 LEU A CA 1
ATOM 2176 C C . LEU A 1 287 ? -6.965 -24.328 -19.922 1 98.75 287 LEU A C 1
ATOM 2178 O O . LEU A 1 287 ? -6.152 -24.797 -20.719 1 98.75 287 LEU A O 1
ATOM 2182 N N . ALA A 1 288 ? -6.75 -24.266 -18.609 1 98.75 288 ALA A N 1
ATOM 2183 C CA . ALA A 1 288 ? -5.559 -24.875 -18.047 1 98.75 288 ALA A CA 1
ATOM 2184 C C . ALA A 1 288 ? -5.547 -26.391 -18.297 1 98.75 288 ALA A C 1
ATOM 2186 O O . ALA A 1 288 ? -4.504 -26.953 -18.625 1 98.75 288 ALA A O 1
ATOM 2187 N N . LYS A 1 289 ? -6.648 -27.031 -18.188 1 98.69 289 LYS A N 1
ATOM 2188 C CA . LYS A 1 289 ? -6.773 -28.453 -18.453 1 98.69 289 LYS A CA 1
ATOM 2189 C C . LYS A 1 289 ? -6.527 -28.766 -19.922 1 98.69 289 LYS A C 1
ATOM 2191 O O . LYS A 1 289 ? -5.98 -29.812 -20.266 1 98.69 289 LYS A O 1
ATOM 2196 N N . ARG A 1 290 ? -7.004 -27.906 -20.781 1 98.75 290 ARG A N 1
ATOM 2197 C CA . ARG A 1 290 ? -6.734 -28.047 -22.203 1 98.75 290 ARG A CA 1
ATOM 2198 C C . ARG A 1 290 ? -5.234 -28.016 -22.484 1 98.75 290 ARG A C 1
ATOM 2200 O O . ARG A 1 290 ? -4.734 -28.781 -23.312 1 98.75 290 ARG A O 1
ATOM 2207 N N . LEU A 1 291 ? -4.543 -27.094 -21.812 1 98.81 291 LEU A N 1
ATOM 2208 C CA . LEU A 1 291 ? -3.092 -27.047 -21.953 1 98.81 291 LEU A CA 1
ATOM 2209 C C . LEU A 1 291 ? -2.453 -28.359 -21.516 1 98.81 291 LEU A C 1
ATOM 2211 O O . LEU A 1 291 ? -1.59 -28.891 -22.203 1 98.81 291 LEU A O 1
ATOM 2215 N N . GLU A 1 292 ? -2.893 -28.812 -20.328 1 98.69 292 GLU A N 1
ATOM 2216 C CA . GLU A 1 292 ? -2.367 -30.062 -19.797 1 98.69 292 GLU A CA 1
ATOM 2217 C C . GLU A 1 292 ? -2.578 -31.219 -20.781 1 98.69 292 GLU A C 1
ATOM 2219 O O . GLU A 1 292 ? -1.626 -31.906 -21.141 1 98.69 292 GLU A O 1
ATOM 2224 N N . SER A 1 293 ? -3.82 -31.422 -21.234 1 98.69 293 SER A N 1
ATOM 2225 C CA . SER A 1 293 ? -4.176 -32.5 -22.141 1 98.69 293 SER A CA 1
ATOM 2226 C C . SER A 1 293 ? -3.436 -32.406 -23.469 1 98.69 293 SER A C 1
ATOM 2228 O O . SER A 1 293 ? -3.014 -33.406 -24.031 1 98.69 293 SER A O 1
ATOM 2230 N N . GLY A 1 294 ? -3.395 -31.188 -23.984 1 98.75 294 GLY A N 1
ATOM 2231 C CA . GLY A 1 294 ? -2.678 -30.969 -25.234 1 98.75 294 GLY A CA 1
ATOM 2232 C C . GLY A 1 294 ? -1.203 -31.297 -25.141 1 98.75 294 GLY A C 1
ATOM 2233 O O . GLY A 1 294 ? -0.653 -31.938 -26.031 1 98.75 294 GLY A O 1
ATOM 2234 N N . LEU A 1 295 ? -0.557 -30.875 -24.078 1 98.62 295 LEU A N 1
ATOM 2235 C CA . LEU A 1 295 ? 0.861 -31.156 -23.875 1 98.62 295 LEU A CA 1
ATOM 2236 C C . LEU A 1 295 ? 1.116 -32.656 -23.734 1 98.62 295 LEU A C 1
ATOM 2238 O O . LEU A 1 295 ? 2.092 -33.156 -24.281 1 98.62 295 LEU A O 1
ATOM 2242 N N . GLU A 1 296 ? 0.234 -33.312 -22.984 1 98.06 296 GLU A N 1
ATOM 2243 C CA . GLU A 1 296 ? 0.342 -34.75 -22.828 1 98.06 296 GLU A CA 1
ATOM 2244 C C . GLU A 1 296 ? 0.203 -35.469 -24.172 1 98.06 296 GLU A C 1
ATOM 2246 O O . GLU A 1 296 ? 0.958 -36.375 -24.469 1 98.06 296 GLU A O 1
ATOM 2251 N N . LYS A 1 297 ? -0.742 -35.031 -24.938 1 98.25 297 LYS A N 1
ATOM 2252 C CA . LYS A 1 297 ? -0.976 -35.625 -26.25 1 98.25 297 LYS A CA 1
ATOM 2253 C C . LYS A 1 297 ? 0.243 -35.469 -27.156 1 98.25 297 LYS A C 1
ATOM 2255 O O . LYS A 1 297 ? 0.566 -36.375 -27.938 1 98.25 297 LYS A O 1
ATOM 2260 N N . ILE A 1 298 ? 0.894 -34.344 -27.062 1 97.88 298 ILE A N 1
ATOM 2261 C CA . ILE A 1 298 ? 2.07 -34.062 -27.891 1 97.88 298 ILE A CA 1
ATOM 2262 C C . ILE A 1 298 ? 3.246 -34.906 -27.406 1 97.88 298 ILE A C 1
ATOM 2264 O O . ILE A 1 298 ? 4.152 -35.219 -28.172 1 97.88 298 ILE A O 1
ATOM 2268 N N . GLY A 1 299 ? 3.234 -35.25 -26.109 1 96.75 299 GLY A N 1
ATOM 2269 C CA . GLY A 1 299 ? 4.273 -36.094 -25.578 1 96.75 299 GLY A CA 1
ATOM 2270 C C . GLY A 1 299 ? 5.145 -35.438 -24.531 1 96.75 299 GLY A C 1
ATOM 2271 O O . GLY A 1 299 ? 6.152 -36 -24.109 1 96.75 299 GLY A O 1
ATOM 2272 N N . ALA A 1 300 ? 4.797 -34.25 -24.125 1 96.69 300 ALA A N 1
ATOM 2273 C CA . ALA A 1 300 ? 5.52 -33.594 -23.031 1 96.69 300 ALA A CA 1
ATOM 2274 C C . ALA A 1 300 ? 5.16 -34.219 -21.688 1 96.69 300 ALA A C 1
ATOM 2276 O O . ALA A 1 300 ? 4.121 -34.875 -21.562 1 96.69 300 ALA A O 1
ATOM 2277 N N . ASN A 1 301 ? 6.047 -34.094 -20.703 1 95.81 301 ASN A N 1
ATOM 2278 C CA . ASN A 1 301 ? 5.746 -34.531 -19.344 1 95.81 301 ASN A CA 1
ATOM 2279 C C . ASN A 1 301 ? 5.043 -33.406 -18.547 1 95.81 301 ASN A C 1
ATOM 2281 O O . ASN A 1 301 ? 5.375 -32.25 -18.688 1 95.81 301 ASN A O 1
ATOM 2285 N N . ILE A 1 302 ? 4.086 -33.812 -17.781 1 96.94 302 ILE A N 1
ATOM 2286 C CA . ILE A 1 302 ? 3.443 -32.875 -16.859 1 96.94 302 ILE A CA 1
ATOM 2287 C C . ILE A 1 302 ? 4.098 -32.969 -15.484 1 96.94 302 ILE A C 1
ATOM 2289 O O . ILE A 1 302 ? 4.105 -34.062 -14.875 1 96.94 302 ILE A O 1
ATOM 2293 N N . LEU A 1 303 ? 4.695 -31.891 -15.008 1 94.81 303 LEU A N 1
ATOM 2294 C CA . LEU A 1 303 ? 5.395 -31.859 -13.727 1 94.81 303 LEU A CA 1
ATOM 2295 C C . LEU A 1 303 ? 4.422 -31.594 -12.586 1 94.81 303 LEU A C 1
ATOM 2297 O O . LEU A 1 303 ? 4.617 -32.094 -11.477 1 94.81 303 LEU A O 1
ATOM 2301 N N . SER A 1 304 ? 3.459 -30.719 -12.742 1 95.56 304 SER A N 1
ATOM 2302 C CA . SER A 1 304 ? 2.357 -30.406 -11.836 1 95.56 304 SER A CA 1
ATOM 2303 C C . SER A 1 304 ? 1.057 -30.188 -12.602 1 95.56 304 SER A C 1
ATOM 2305 O O . SER A 1 304 ? 0.986 -29.328 -13.477 1 95.56 304 SER A O 1
ATOM 2307 N N . ARG A 1 305 ? 0.096 -30.969 -12.312 1 96.69 305 ARG A N 1
ATOM 2308 C CA . ARG A 1 305 ? -1.128 -31.031 -13.102 1 96.69 305 ARG A CA 1
ATOM 2309 C C . ARG A 1 305 ? -1.974 -29.781 -12.914 1 96.69 305 ARG A C 1
ATOM 2311 O O . ARG A 1 305 ? -1.845 -29.078 -11.906 1 96.69 305 ARG A O 1
ATOM 2318 N N . ALA A 1 306 ? -2.83 -29.531 -13.859 1 98 306 ALA A N 1
ATOM 2319 C CA . ALA A 1 306 ? -3.729 -28.391 -13.852 1 98 306 ALA A CA 1
ATOM 2320 C C . ALA A 1 306 ? -4.945 -28.641 -12.969 1 98 306 ALA A C 1
ATOM 2322 O O . ALA A 1 306 ? -6.066 -28.781 -13.469 1 98 306 ALA A O 1
ATOM 2323 N N . GLU A 1 307 ? -4.746 -28.484 -11.688 1 98.19 307 GLU A N 1
ATOM 2324 C CA . GLU A 1 307 ? -5.875 -28.625 -10.773 1 98.19 307 GLU A CA 1
ATOM 2325 C C . GLU A 1 307 ? -6.719 -27.359 -10.727 1 98.19 307 GLU A C 1
ATOM 2327 O O . GLU A 1 307 ? -7.898 -27.406 -10.375 1 98.19 307 GLU A O 1
ATOM 2332 N N . THR A 1 308 ? -6.094 -26.219 -11.023 1 98.19 308 THR A N 1
ATOM 2333 C CA . THR A 1 308 ? -6.793 -24.938 -11.133 1 98.19 308 THR A CA 1
ATOM 2334 C C . THR A 1 308 ? -6.289 -24.141 -12.328 1 98.19 308 THR A C 1
ATOM 2336 O O . THR A 1 308 ? -6.59 -24.469 -13.477 1 98.19 308 THR A O 1
ATOM 2339 N N . CYS A 1 309 ? -5.48 -23.109 -12.078 1 98.5 309 CYS A N 1
ATOM 2340 C CA . CYS A 1 309 ? -5.234 -22.188 -13.18 1 98.5 309 CYS A CA 1
ATOM 2341 C C . CYS A 1 309 ? -3.818 -22.344 -13.719 1 98.5 309 CYS A C 1
ATOM 2343 O O . CYS A 1 309 ? -3.389 -21.578 -14.586 1 98.5 309 CYS A O 1
ATOM 2345 N N . MET A 1 310 ? -3.057 -23.359 -13.281 1 98 310 MET A N 1
ATOM 2346 C CA . MET A 1 310 ? -1.655 -23.484 -13.664 1 98 310 MET A CA 1
ATOM 2347 C C . MET A 1 310 ? -1.336 -24.922 -14.07 1 98 310 MET A C 1
ATOM 2349 O O . MET A 1 310 ? -1.963 -25.875 -13.578 1 98 310 MET A O 1
ATOM 2353 N N . VAL A 1 311 ? -0.4 -25.078 -14.953 1 98.06 311 VAL A N 1
ATOM 2354 C CA . VAL A 1 311 ? 0.184 -26.375 -15.289 1 98.06 311 VAL A CA 1
ATOM 2355 C C . VAL A 1 311 ? 1.69 -26.219 -15.484 1 98.06 311 VAL A C 1
ATOM 2357 O O . VAL A 1 311 ? 2.156 -25.219 -16.031 1 98.06 311 VAL A O 1
ATOM 2360 N N . PHE A 1 312 ? 2.443 -27.109 -14.875 1 97.62 312 PHE A N 1
ATOM 2361 C CA . PHE A 1 312 ? 3.885 -27.172 -15.086 1 97.62 312 PHE A CA 1
ATOM 2362 C C . PHE A 1 312 ? 4.246 -28.328 -16.016 1 97.62 312 PHE A C 1
ATOM 2364 O O . PHE A 1 312 ? 3.758 -29.438 -15.852 1 97.62 312 PHE A O 1
ATOM 2371 N N . TYR A 1 313 ? 5.098 -28.047 -17.016 1 97.19 313 TYR A N 1
ATOM 2372 C CA . TYR A 1 313 ? 5.41 -29.062 -18.016 1 97.19 313 TYR A CA 1
ATOM 2373 C C . TYR A 1 313 ? 6.914 -29.141 -18.25 1 97.19 313 TYR A C 1
ATOM 2375 O O . TYR A 1 313 ? 7.656 -28.219 -17.891 1 97.19 313 TYR A O 1
ATOM 2383 N N . ASP A 1 314 ? 7.367 -30.234 -18.75 1 95.94 314 ASP A N 1
ATOM 2384 C CA . ASP A 1 314 ? 8.734 -30.516 -19.172 1 95.94 314 ASP A CA 1
ATOM 2385 C C . ASP A 1 314 ? 8.766 -30.969 -20.641 1 95.94 314 ASP A C 1
ATOM 2387 O O . ASP A 1 314 ? 8.328 -32.062 -20.953 1 95.94 314 ASP A O 1
ATOM 2391 N N . PRO A 1 315 ? 9.297 -30.188 -21.5 1 96.25 315 PRO A N 1
ATOM 2392 C CA . PRO A 1 315 ? 9.312 -30.547 -22.922 1 96.25 315 PRO A CA 1
ATOM 2393 C C . PRO A 1 315 ? 10.539 -31.359 -23.312 1 96.25 315 PRO A C 1
ATOM 2395 O O . PRO A 1 315 ? 10.703 -31.719 -24.484 1 96.25 315 PRO A O 1
ATOM 2398 N N . SER A 1 316 ? 11.336 -31.734 -22.375 1 94.19 316 SER A N 1
ATOM 2399 C CA . SER A 1 316 ? 12.609 -32.375 -22.672 1 94.19 316 SER A CA 1
ATOM 2400 C C . SER A 1 316 ? 12.391 -33.719 -23.359 1 94.19 316 SER A C 1
ATOM 2402 O O . SER A 1 316 ? 13.203 -34.125 -24.203 1 94.19 316 SER A O 1
ATOM 2404 N N . PRO A 1 317 ? 11.32 -34.469 -23.031 1 94.94 317 PRO A N 1
ATOM 2405 C CA . PRO A 1 317 ? 11.102 -35.719 -23.75 1 94.94 317 PRO A CA 1
ATOM 2406 C C . PRO A 1 317 ? 10.922 -35.531 -25.25 1 94.94 317 PRO A C 1
ATOM 2408 O O . PRO A 1 317 ? 10.984 -36.469 -26.016 1 94.94 317 PRO A O 1
ATOM 2411 N N . LEU A 1 318 ? 10.633 -34.344 -25.703 1 96.38 318 LEU A N 1
ATOM 2412 C CA . LEU A 1 318 ? 10.438 -34 -27.109 1 96.38 318 LEU A CA 1
ATOM 2413 C C . LEU A 1 318 ? 11.719 -33.438 -27.719 1 96.38 318 LEU A C 1
ATOM 2415 O O . LEU A 1 318 ? 11.742 -33.062 -28.891 1 96.38 318 LEU A O 1
ATOM 2419 N N . GLY A 1 319 ? 12.75 -33.312 -26.828 1 95.88 319 GLY A N 1
ATOM 2420 C CA . GLY A 1 319 ? 13.992 -32.719 -27.281 1 95.88 319 GLY A CA 1
ATOM 2421 C C . GLY A 1 319 ? 13.914 -31.219 -27.422 1 95.88 319 GLY A C 1
ATOM 2422 O O . GLY A 1 319 ? 14.711 -30.609 -28.141 1 95.88 319 GLY A O 1
ATOM 2423 N N . ILE A 1 320 ? 12.93 -30.625 -26.828 1 96.5 320 ILE A N 1
ATOM 2424 C CA . ILE A 1 320 ? 12.672 -29.203 -26.953 1 96.5 320 ILE A CA 1
ATOM 2425 C C . ILE A 1 320 ? 13.062 -28.484 -25.656 1 96.5 320 ILE A C 1
ATOM 2427 O O . ILE A 1 320 ? 12.852 -29.016 -24.562 1 96.5 320 ILE A O 1
ATOM 2431 N N . THR A 1 321 ? 13.68 -27.312 -25.75 1 95.81 321 THR A N 1
ATOM 2432 C CA . THR A 1 321 ? 13.969 -26.484 -24.578 1 95.81 321 THR A CA 1
ATOM 2433 C C . THR A 1 321 ? 12.898 -25.406 -24.391 1 95.81 321 THR A C 1
ATOM 2435 O O . THR A 1 321 ? 12.203 -25.047 -25.344 1 95.81 321 THR A O 1
ATOM 2438 N N . TYR A 1 322 ? 12.789 -24.922 -23.188 1 96.69 322 TYR A N 1
ATOM 2439 C CA . TYR A 1 322 ? 11.875 -23.828 -22.922 1 96.69 322 TYR A CA 1
ATOM 2440 C C . TYR A 1 322 ? 12.219 -22.609 -23.766 1 96.69 322 TYR A C 1
ATOM 2442 O O . TYR A 1 322 ? 11.328 -21.891 -24.219 1 96.69 322 TYR A O 1
ATOM 2450 N N . ASP A 1 323 ? 13.484 -22.359 -24.016 1 96.5 323 ASP A N 1
ATOM 2451 C CA . ASP A 1 323 ? 13.93 -21.219 -24.812 1 96.5 323 ASP A CA 1
ATOM 2452 C C . ASP A 1 323 ? 13.453 -21.328 -26.266 1 96.5 323 ASP A C 1
ATOM 2454 O O . ASP A 1 323 ? 13.062 -20.328 -26.875 1 96.5 323 ASP A O 1
ATOM 2458 N N . GLU A 1 324 ? 13.547 -22.547 -26.797 1 96.75 324 GLU A N 1
ATOM 2459 C CA . GLU A 1 324 ? 13.07 -22.766 -28.156 1 96.75 324 GLU A CA 1
ATOM 2460 C C . GLU A 1 324 ? 11.578 -22.438 -28.266 1 96.75 324 GLU A C 1
ATOM 2462 O O . GLU A 1 324 ? 11.148 -21.797 -29.219 1 96.75 324 GLU A O 1
ATOM 2467 N N . ILE A 1 325 ? 10.836 -22.906 -27.281 1 98 325 ILE A N 1
ATOM 2468 C CA . ILE A 1 325 ? 9.406 -22.641 -27.266 1 98 325 ILE A CA 1
ATOM 2469 C C . ILE A 1 325 ? 9.156 -21.141 -27.125 1 98 325 ILE A C 1
ATOM 2471 O O . ILE A 1 325 ? 8.328 -20.578 -27.844 1 98 325 ILE A O 1
ATOM 2475 N N . GLY A 1 326 ? 9.844 -20.5 -26.156 1 97.25 326 GLY A N 1
ATOM 2476 C CA . GLY A 1 326 ? 9.711 -19.062 -25.938 1 97.25 326 GLY A CA 1
ATOM 2477 C C . GLY A 1 326 ? 10.055 -18.25 -27.172 1 97.25 326 GLY A C 1
ATOM 2478 O O . GLY A 1 326 ? 9.359 -17.281 -27.484 1 97.25 326 GLY A O 1
ATOM 2479 N N . ASP A 1 327 ? 11.133 -18.594 -27.844 1 97 327 ASP A N 1
ATOM 2480 C CA . ASP A 1 327 ? 11.57 -17.875 -29.047 1 97 327 ASP A CA 1
ATOM 2481 C C . ASP A 1 327 ? 10.539 -18 -30.172 1 97 327 ASP A C 1
ATOM 2483 O O . ASP A 1 327 ? 10.219 -17.016 -30.828 1 97 327 ASP A O 1
ATOM 2487 N N . ARG A 1 328 ? 10.047 -19.234 -30.422 1 97.44 328 ARG A N 1
ATOM 2488 C CA . ARG A 1 328 ? 9.023 -19.438 -31.438 1 97.44 328 ARG A CA 1
ATOM 2489 C C . ARG A 1 328 ? 7.754 -18.656 -31.109 1 97.44 328 ARG A C 1
ATOM 2491 O O . ARG A 1 328 ? 7.113 -18.094 -32 1 97.44 328 ARG A O 1
ATOM 2498 N N . GLY A 1 329 ? 7.34 -18.719 -29.844 1 97.81 329 GLY A N 1
ATOM 2499 C CA . GLY A 1 329 ? 6.164 -17.984 -29.406 1 97.81 329 GLY A CA 1
ATOM 2500 C C . GLY A 1 329 ? 6.289 -16.484 -29.578 1 97.81 329 GLY A C 1
ATOM 2501 O O . GLY A 1 329 ? 5.336 -15.828 -30 1 97.81 329 GLY A O 1
ATOM 2502 N N . SER A 1 330 ? 7.469 -15.898 -29.266 1 97.06 330 SER A N 1
ATOM 2503 C CA . SER A 1 330 ? 7.707 -14.461 -29.375 1 97.06 330 SER A CA 1
ATOM 2504 C C . SER A 1 330 ? 7.742 -14.016 -30.828 1 97.06 330 SER A C 1
ATOM 2506 O O . SER A 1 330 ? 7.508 -12.844 -31.125 1 97.06 330 SER A O 1
ATOM 2508 N N . ALA A 1 331 ? 8 -14.891 -31.75 1 97.19 331 ALA A N 1
ATOM 2509 C CA . ALA A 1 331 ? 8.172 -14.578 -33.156 1 97.19 331 ALA A CA 1
ATOM 2510 C C . ALA A 1 331 ? 6.84 -14.625 -33.906 1 97.19 331 ALA A C 1
ATOM 2512 O O . ALA A 1 331 ? 6.75 -14.219 -35.062 1 97.19 331 ALA A O 1
ATOM 2513 N N . LEU A 1 332 ? 5.809 -15.117 -33.219 1 97.56 332 LEU A N 1
ATOM 2514 C CA . LEU A 1 332 ? 4.496 -15.141 -33.875 1 97.56 332 LEU A CA 1
ATOM 2515 C C . LEU A 1 332 ? 4.027 -13.734 -34.188 1 97.56 332 LEU A C 1
ATOM 2517 O O . LEU A 1 332 ? 4.445 -12.766 -33.562 1 97.56 332 LEU A O 1
ATOM 2521 N N . PRO A 1 333 ? 3.1 -13.609 -35.25 1 96.25 333 PRO A N 1
ATOM 2522 C CA . PRO A 1 333 ? 2.535 -12.281 -35.531 1 96.25 333 PRO A CA 1
ATOM 2523 C C . PRO A 1 333 ? 1.896 -11.641 -34.312 1 96.25 333 PRO A C 1
ATOM 2525 O O . PRO A 1 333 ? 2.051 -10.438 -34.062 1 96.25 333 PRO A O 1
ATOM 2528 N N . GLU A 1 334 ? 1.162 -12.438 -33.562 1 97 334 GLU A N 1
ATOM 2529 C CA . GLU A 1 334 ? 0.737 -12.102 -32.219 1 97 334 GLU A CA 1
ATOM 2530 C C . GLU A 1 334 ? 1.518 -12.898 -31.172 1 97 334 GLU A C 1
ATOM 2532 O O . GLU A 1 334 ? 1.169 -14.039 -30.859 1 97 334 GLU A O 1
ATOM 2537 N N . PRO A 1 335 ? 2.428 -12.258 -30.594 1 98.12 335 PRO A N 1
ATOM 2538 C CA . PRO A 1 335 ? 3.406 -12.977 -29.781 1 98.12 335 PRO A CA 1
ATOM 2539 C C . PRO A 1 335 ? 2.787 -13.609 -28.531 1 98.12 335 PRO A C 1
ATOM 2541 O O . PRO A 1 335 ? 1.812 -13.086 -27.984 1 98.12 335 PRO A O 1
ATOM 2544 N N . LEU A 1 336 ? 3.334 -14.75 -28.141 1 98.31 336 LEU A N 1
ATOM 2545 C CA . LEU A 1 336 ? 3.082 -15.344 -26.844 1 98.31 336 LEU A CA 1
ATOM 2546 C C . LEU A 1 336 ? 4.152 -14.93 -25.828 1 98.31 336 LEU A C 1
ATOM 2548 O O . LEU A 1 336 ? 5.32 -14.773 -26.203 1 98.31 336 LEU A O 1
ATOM 2552 N N . PHE A 1 337 ? 3.771 -14.695 -24.625 1 97 337 PHE A N 1
ATOM 2553 C CA . PHE A 1 337 ? 4.695 -14.391 -23.547 1 97 337 PHE A CA 1
ATOM 2554 C C . PHE A 1 337 ? 4.758 -15.539 -22.547 1 97 337 PHE A C 1
ATOM 2556 O O . PHE A 1 337 ? 3.801 -15.789 -21.812 1 97 337 PHE A O 1
ATOM 2563 N N . LEU A 1 338 ? 5.926 -16.203 -22.5 1 96.69 338 LEU A N 1
ATOM 2564 C CA . LEU A 1 338 ? 6.094 -17.453 -21.766 1 96.69 338 LEU A CA 1
ATOM 2565 C C . LEU A 1 338 ? 7.273 -17.375 -20.812 1 96.69 338 LEU A C 1
ATOM 2567 O O . LEU A 1 338 ? 8.289 -16.75 -21.109 1 96.69 338 LEU A O 1
ATOM 2571 N N . GLY A 1 339 ? 7.219 -18 -19.625 1 93 339 GLY A N 1
ATOM 2572 C CA . GLY A 1 339 ? 8.25 -17.859 -18.609 1 93 339 GLY A CA 1
ATOM 2573 C C . GLY A 1 339 ? 9.023 -19.141 -18.375 1 93 339 GLY A C 1
ATOM 2574 O O . GLY A 1 339 ? 10.016 -19.156 -17.641 1 93 339 GLY A O 1
ATOM 2575 N N . GLY A 1 340 ? 8.688 -20.328 -18.875 1 94.88 340 GLY A N 1
ATOM 2576 C CA . GLY A 1 340 ? 9.367 -21.578 -18.625 1 94.88 340 GLY A CA 1
ATOM 2577 C C . GLY A 1 340 ? 8.406 -22.734 -18.422 1 94.88 340 GLY A C 1
ATOM 2578 O O . GLY A 1 340 ? 7.523 -22.984 -19.25 1 94.88 340 GLY A O 1
ATOM 2579 N N . SER A 1 341 ? 8.641 -23.375 -17.266 1 96.75 341 SER A N 1
ATOM 2580 C CA . SER A 1 341 ? 7.91 -24.609 -17.031 1 96.75 341 SER A CA 1
ATOM 2581 C C . SER A 1 341 ? 6.473 -24.344 -16.609 1 96.75 341 SER A C 1
ATOM 2583 O O . SER A 1 341 ? 5.617 -25.219 -16.688 1 96.75 341 SER A O 1
ATOM 2585 N N . ARG A 1 342 ? 6.23 -23.109 -16.094 1 97.62 342 ARG A N 1
ATOM 2586 C CA . ARG A 1 342 ? 4.91 -22.781 -15.57 1 97.62 342 ARG A CA 1
ATOM 2587 C C . ARG A 1 342 ? 4.066 -22.047 -16.609 1 97.62 342 ARG A C 1
ATOM 2589 O O . ARG A 1 342 ? 4.523 -21.078 -17.203 1 97.62 342 ARG A O 1
ATOM 2596 N N . LEU A 1 343 ? 2.963 -22.594 -16.859 1 98.5 343 LEU A N 1
ATOM 2597 C CA . LEU A 1 343 ? 1.931 -21.875 -17.625 1 98.5 343 LEU A CA 1
ATOM 2598 C C . LEU A 1 343 ? 0.778 -21.469 -16.703 1 98.5 343 LEU A C 1
ATOM 2600 O O . LEU A 1 343 ? 0.133 -22.328 -16.094 1 98.5 343 LEU A O 1
ATOM 2604 N N . VAL A 1 344 ? 0.531 -20.188 -16.641 1 98.44 344 VAL A N 1
ATOM 2605 C CA . VAL A 1 344 ? -0.577 -19.688 -15.836 1 98.44 344 VAL A CA 1
ATOM 2606 C C . VAL A 1 344 ? -1.672 -19.141 -16.75 1 98.44 344 VAL A C 1
ATOM 2608 O O . VAL A 1 344 ? -1.405 -18.297 -17.609 1 98.44 344 VAL A O 1
ATOM 2611 N N . VAL A 1 345 ? -2.852 -19.672 -16.609 1 98.62 345 VAL A N 1
ATOM 2612 C CA . VAL A 1 345 ? -4.035 -19.172 -17.312 1 98.62 345 VAL A CA 1
ATOM 2613 C C . VAL A 1 345 ? -4.824 -18.234 -16.391 1 98.62 345 VAL A C 1
ATOM 2615 O O . VAL A 1 345 ? -4.918 -18.469 -15.188 1 98.62 345 VAL A O 1
ATOM 2618 N N . HIS A 1 346 ? -5.332 -17.156 -16.906 1 98.5 346 HIS A N 1
ATOM 2619 C CA . HIS A 1 346 ? -6.117 -16.203 -16.141 1 98.5 346 HIS A CA 1
ATOM 2620 C C . HIS A 1 346 ? -7.379 -15.781 -16.875 1 98.5 346 HIS A C 1
ATOM 2622 O O . HIS A 1 346 ? -7.617 -16.234 -18 1 98.5 346 HIS A O 1
ATOM 2628 N N . ILE A 1 347 ? -8.203 -14.914 -16.344 1 98.25 347 ILE A N 1
ATOM 2629 C CA . ILE A 1 347 ? -9.547 -14.594 -16.797 1 98.25 347 ILE A CA 1
ATOM 2630 C C . ILE A 1 347 ? -9.469 -13.852 -18.141 1 98.25 347 ILE A C 1
ATOM 2632 O O . ILE A 1 347 ? -10.461 -13.789 -18.875 1 98.25 347 ILE A O 1
ATOM 2636 N N . GLN A 1 348 ? -8.289 -13.391 -18.5 1 98.25 348 GLN A N 1
ATOM 2637 C CA . GLN A 1 348 ? -8.156 -12.633 -19.734 1 98.25 348 GLN A CA 1
ATOM 2638 C C . GLN A 1 348 ? -7.414 -13.43 -20.797 1 98.25 348 GLN A C 1
ATOM 2640 O O . GLN A 1 348 ? -7.176 -12.938 -21.906 1 98.25 348 GLN A O 1
ATOM 2645 N N . THR A 1 349 ? -7.023 -14.672 -20.516 1 98.69 349 THR A N 1
ATOM 2646 C CA . THR A 1 349 ? -6.355 -15.539 -21.484 1 98.69 349 THR A CA 1
ATOM 2647 C C . THR A 1 349 ? -7.309 -15.914 -22.609 1 98.69 349 THR A C 1
ATOM 2649 O O . THR A 1 349 ? -8.453 -16.297 -22.359 1 98.69 349 THR A O 1
ATOM 2652 N N . SER A 1 350 ? -6.871 -15.781 -23.844 1 98.44 350 SER A N 1
ATOM 2653 C CA . SER A 1 350 ? -7.715 -16.125 -24.984 1 98.44 350 SER A CA 1
ATOM 2654 C C . SER A 1 350 ? -7.578 -17.609 -25.344 1 98.44 350 SER A C 1
ATOM 2656 O O . SER A 1 350 ? -6.543 -18.219 -25.078 1 98.44 350 SER A O 1
ATOM 2658 N N . ASP A 1 351 ? -8.641 -18.094 -25.969 1 98.38 351 ASP A N 1
ATOM 2659 C CA . ASP A 1 351 ? -8.586 -19.469 -26.484 1 98.38 351 ASP A CA 1
ATOM 2660 C C . ASP A 1 351 ? -7.496 -19.609 -27.547 1 98.38 351 ASP A C 1
ATOM 2662 O O . ASP A 1 351 ? -6.789 -20.609 -27.578 1 98.38 351 ASP A O 1
ATOM 2666 N N . GLU A 1 352 ? -7.359 -18.578 -28.328 1 98.38 352 GLU A N 1
ATOM 2667 C CA . GLU A 1 352 ? -6.391 -18.594 -29.422 1 98.38 352 GLU A CA 1
ATOM 2668 C C . GLU A 1 352 ? -4.965 -18.703 -28.891 1 98.38 352 GLU A C 1
ATOM 2670 O O . GLU A 1 352 ? -4.109 -19.328 -29.531 1 98.38 352 GLU A O 1
ATOM 2675 N N . ALA A 1 353 ? -4.68 -18.031 -27.766 1 98.75 353 ALA A N 1
ATOM 2676 C CA . ALA A 1 353 ? -3.346 -18.125 -27.188 1 98.75 353 ALA A CA 1
ATOM 2677 C C . ALA A 1 353 ? -3.006 -19.562 -26.797 1 98.75 353 ALA A C 1
ATOM 2679 O O . ALA A 1 353 ? -1.874 -20.016 -27 1 98.75 353 ALA A O 1
ATOM 2680 N N . VAL A 1 354 ? -3.984 -20.281 -26.25 1 98.75 354 VAL A N 1
ATOM 2681 C CA . VAL A 1 354 ? -3.807 -21.672 -25.859 1 98.75 354 VAL A CA 1
ATOM 2682 C C . VAL A 1 354 ? -3.551 -22.531 -27.109 1 98.75 354 VAL A C 1
ATOM 2684 O O . VAL A 1 354 ? -2.639 -23.359 -27.125 1 98.75 354 VAL A O 1
ATOM 2687 N N . ASP A 1 355 ? -4.344 -22.281 -28.141 1 98.56 355 ASP A N 1
ATOM 2688 C CA . ASP A 1 355 ? -4.188 -23.031 -29.391 1 98.56 355 ASP A CA 1
ATOM 2689 C C . ASP A 1 355 ? -2.805 -22.797 -29.984 1 98.56 355 ASP A C 1
ATOM 2691 O O . ASP A 1 355 ? -2.141 -23.75 -30.406 1 98.56 355 ASP A O 1
ATOM 2695 N N . ASP A 1 356 ? -2.449 -21.516 -30.031 1 98.75 356 ASP A N 1
ATOM 2696 C CA . ASP A 1 356 ? -1.164 -21.172 -30.625 1 98.75 356 ASP A CA 1
ATOM 2697 C C . ASP A 1 356 ? -0.008 -21.797 -29.859 1 98.75 356 ASP A C 1
ATOM 2699 O O . ASP A 1 356 ? 0.962 -22.266 -30.453 1 98.75 356 ASP A O 1
ATOM 2703 N N . PHE A 1 357 ? -0.065 -21.797 -28.578 1 98.75 357 PHE A N 1
ATOM 2704 C CA . PHE A 1 357 ? 0.984 -22.391 -27.766 1 98.75 357 PHE A CA 1
ATOM 2705 C C . PHE A 1 357 ? 1.135 -23.875 -28.078 1 98.75 357 PHE A C 1
ATOM 2707 O O . PHE A 1 357 ? 2.242 -24.359 -28.328 1 98.75 357 PHE A O 1
ATOM 2714 N N . LEU A 1 358 ? 0.009 -24.609 -28.016 1 98.75 358 LEU A N 1
ATOM 2715 C CA . LEU A 1 358 ? 0.041 -26.047 -28.281 1 98.75 358 LEU A CA 1
ATOM 2716 C C . LEU A 1 358 ? 0.54 -26.328 -29.688 1 98.75 358 LEU A C 1
ATOM 2718 O O . LEU A 1 358 ? 1.269 -27.297 -29.906 1 98.75 358 LEU A O 1
ATOM 2722 N N . HIS A 1 359 ? 0.168 -25.516 -30.609 1 98.56 359 HIS A N 1
ATOM 2723 C CA . HIS A 1 359 ? 0.608 -25.672 -31.984 1 98.56 359 HIS A CA 1
ATOM 2724 C C . HIS A 1 359 ? 2.123 -25.547 -32.094 1 98.56 359 HIS A C 1
ATOM 2726 O O . HIS A 1 359 ? 2.766 -26.328 -32.812 1 98.56 359 HIS A O 1
ATOM 2732 N N . ILE A 1 360 ? 2.68 -24.562 -31.422 1 98.25 360 ILE A N 1
ATOM 2733 C CA . ILE A 1 360 ? 4.117 -24.328 -31.453 1 98.25 360 ILE A CA 1
ATOM 2734 C C . ILE A 1 360 ? 4.855 -25.547 -30.891 1 98.25 360 ILE A C 1
ATOM 2736 O O . ILE A 1 360 ? 5.855 -25.984 -31.469 1 98.25 360 ILE A O 1
ATOM 2740 N N . VAL A 1 361 ? 4.402 -26.062 -29.781 1 98.5 361 VAL A N 1
ATOM 2741 C CA . VAL A 1 361 ? 5.055 -27.219 -29.156 1 98.5 361 VAL A CA 1
ATOM 2742 C C . VAL A 1 361 ? 4.965 -28.422 -30.078 1 98.5 361 VAL A C 1
ATOM 2744 O O . VAL A 1 361 ? 5.945 -29.141 -30.266 1 98.5 361 VAL A O 1
ATOM 2747 N N . ALA A 1 362 ? 3.811 -28.594 -30.688 1 98.56 362 ALA A N 1
ATOM 2748 C CA . ALA A 1 362 ? 3.611 -29.719 -31.609 1 98.56 362 ALA A CA 1
ATOM 2749 C C . ALA A 1 362 ? 4.531 -29.609 -32.812 1 98.56 362 ALA A C 1
ATOM 2751 O O . ALA A 1 362 ? 5.117 -30.594 -33.25 1 98.56 362 ALA A O 1
ATOM 2752 N N . GLN A 1 363 ? 4.586 -28.406 -33.344 1 98.38 363 GLN A N 1
ATOM 2753 C CA . GLN A 1 363 ? 5.434 -28.172 -34.531 1 98.38 363 GLN A CA 1
ATOM 2754 C C . GLN A 1 363 ? 6.902 -28.438 -34.188 1 98.38 363 GLN A C 1
ATOM 2756 O O . GLN A 1 363 ? 7.613 -29.062 -34.969 1 98.38 363 GLN A O 1
ATOM 2761 N N . LEU A 1 364 ? 7.352 -27.906 -33.094 1 98.25 364 LEU A N 1
ATOM 2762 C CA . LEU A 1 364 ? 8.734 -28.125 -32.656 1 98.25 364 LEU A CA 1
ATOM 2763 C C . LEU A 1 364 ? 9.016 -29.609 -32.469 1 98.25 364 LEU A C 1
ATOM 2765 O O . LEU A 1 364 ? 10.094 -30.094 -32.812 1 98.25 364 LEU A O 1
ATOM 2769 N N . ALA A 1 365 ? 8.062 -30.312 -31.891 1 97.81 365 ALA A N 1
ATOM 2770 C CA . ALA A 1 365 ? 8.211 -31.75 -31.672 1 97.81 365 ALA A CA 1
ATOM 2771 C C . ALA A 1 365 ? 8.375 -32.469 -33 1 97.81 365 ALA A C 1
ATOM 2773 O O . ALA A 1 365 ? 9.203 -33.375 -33.125 1 97.81 365 ALA A O 1
ATOM 2774 N N . GLU A 1 366 ? 7.605 -32.094 -33.969 1 97.69 366 GLU A N 1
ATOM 2775 C CA . GLU A 1 366 ? 7.684 -32.719 -35.281 1 97.69 366 GLU A CA 1
ATOM 2776 C C . GLU A 1 366 ? 9.031 -32.438 -35.938 1 97.69 366 GLU A C 1
ATOM 2778 O O . GLU A 1 366 ? 9.602 -33.312 -36.625 1 97.69 366 GLU A O 1
ATOM 2783 N N . GLU A 1 367 ? 9.43 -31.219 -35.781 1 97.94 367 GLU A N 1
ATOM 2784 C CA . GLU A 1 367 ? 10.727 -30.828 -36.344 1 97.94 367 GLU A CA 1
ATOM 2785 C C . GLU A 1 367 ? 11.852 -31.641 -35.719 1 97.94 367 GLU A C 1
ATOM 2787 O O . GLU A 1 367 ? 12.781 -32.062 -36.406 1 97.94 367 GLU A O 1
ATOM 2792 N N . LYS A 1 368 ? 11.766 -31.812 -34.438 1 97.56 368 LYS A N 1
ATOM 2793 C CA . LYS A 1 368 ? 12.773 -32.594 -33.75 1 97.56 368 LYS A CA 1
ATOM 2794 C C . LYS A 1 368 ? 12.742 -34.062 -34.219 1 97.56 368 LYS A C 1
ATOM 2796 O O . LYS A 1 368 ? 13.797 -34.656 -34.438 1 97.56 368 LYS A O 1
ATOM 2801 N N . LYS A 1 369 ? 11.578 -34.594 -34.375 1 95.44 369 LYS A N 1
ATOM 2802 C CA . LYS A 1 369 ? 11.422 -35.969 -34.844 1 95.44 369 LYS A CA 1
ATOM 2803 C C . LYS A 1 369 ? 12 -36.094 -36.25 1 95.44 369 LYS A C 1
ATOM 2805 O O . LYS A 1 369 ? 12.688 -37.094 -36.562 1 95.44 369 LYS A O 1
ATOM 2810 N N . ALA A 1 370 ? 11.711 -35.156 -37.031 1 97.12 370 ALA A N 1
ATOM 2811 C CA . ALA A 1 370 ? 12.211 -35.156 -38.406 1 97.12 370 ALA A CA 1
ATOM 2812 C C . ALA A 1 370 ? 13.727 -35.062 -38.438 1 97.12 370 ALA A C 1
ATOM 2814 O O . ALA A 1 370 ? 14.375 -35.594 -39.344 1 97.12 370 ALA A O 1
ATOM 2815 N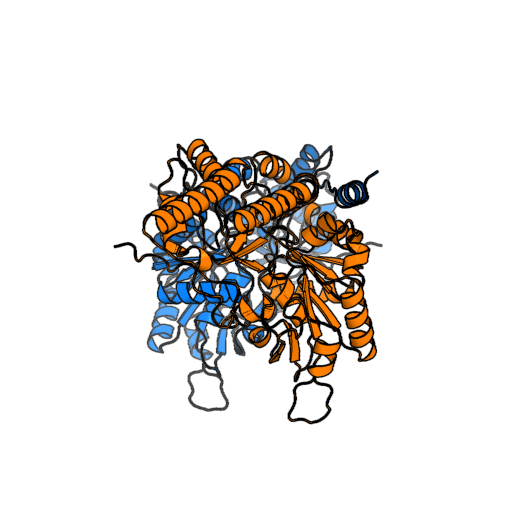 N . ALA A 1 371 ? 14.258 -34.438 -37.469 1 96.81 371 ALA A N 1
ATOM 2816 C CA . ALA A 1 371 ? 15.703 -34.25 -37.375 1 96.81 371 ALA A CA 1
ATOM 2817 C C . ALA A 1 371 ? 16.375 -35.438 -36.719 1 96.81 371 ALA A C 1
ATOM 2819 O O . ALA A 1 371 ? 17.594 -35.469 -36.562 1 96.81 371 ALA A O 1
ATOM 2820 N N . GLY A 1 372 ? 15.562 -36.406 -36.281 1 95.12 372 GLY A N 1
ATOM 2821 C CA . GLY A 1 372 ? 16.125 -37.656 -35.812 1 95.12 372 GLY A CA 1
ATOM 2822 C C . GLY A 1 372 ? 16.141 -37.781 -34.312 1 95.12 372 GLY A C 1
ATOM 2823 O O . GLY A 1 372 ? 16.781 -38.688 -33.75 1 95.12 372 GLY A O 1
ATOM 2824 N N . PHE A 1 373 ? 15.484 -36.781 -33.656 1 93.81 373 PHE A N 1
ATOM 2825 C CA . PHE A 1 373 ? 15.453 -36.875 -32.219 1 93.81 373 PHE A CA 1
ATOM 2826 C C . PHE A 1 373 ? 14.734 -38.125 -31.766 1 93.81 373 PHE A C 1
ATOM 2828 O O . PHE A 1 373 ? 13.672 -38.469 -32.281 1 93.81 373 PHE A O 1
ATOM 2835 N N . VAL A 1 374 ? 15.375 -38.938 -30.859 1 90.19 374 VAL A N 1
ATOM 2836 C CA . VAL A 1 374 ? 14.75 -40.094 -30.234 1 90.19 374 VAL A CA 1
ATOM 2837 C C . VAL A 1 374 ? 14.57 -39.844 -28.734 1 90.19 374 VAL A C 1
ATOM 2839 O O . VAL A 1 374 ? 15.516 -39.438 -28.047 1 90.19 374 VAL A O 1
ATOM 2842 N N . ARG A 1 375 ? 13.359 -39.906 -28.359 1 88.25 375 ARG A N 1
ATOM 2843 C CA . ARG A 1 375 ? 13.062 -39.75 -26.938 1 88.25 375 ARG A CA 1
ATOM 2844 C C . ARG A 1 375 ? 13.977 -40.625 -26.078 1 88.25 375 ARG A C 1
ATOM 2846 O O . ARG A 1 375 ? 14.078 -41.844 -26.312 1 88.25 375 ARG A O 1
ATOM 2853 N N . PRO A 1 376 ? 14.828 -40 -25.312 1 78.5 376 PRO A N 1
ATOM 2854 C CA . PRO A 1 376 ? 15.688 -40.812 -24.453 1 78.5 376 PRO A CA 1
ATOM 2855 C C . PRO A 1 376 ? 14.906 -41.781 -23.562 1 78.5 376 PRO A C 1
ATOM 2857 O O . PRO A 1 376 ? 13.758 -41.5 -23.188 1 78.5 376 PRO A O 1
ATOM 2860 N N . GLU A 1 377 ? 15.375 -43.188 -23.531 1 65.5 377 GLU A N 1
ATOM 2861 C CA . GLU A 1 377 ? 14.773 -44.156 -22.625 1 65.5 377 GLU A CA 1
ATOM 2862 C C . GLU A 1 377 ? 14.625 -43.562 -21.219 1 65.5 377 GLU A C 1
ATOM 2864 O O . GLU A 1 377 ? 15.414 -42.75 -20.797 1 65.5 377 GLU A O 1
ATOM 2869 N N . ALA A 1 378 ? 13.523 -43.656 -20.672 1 56.97 378 ALA A N 1
ATOM 2870 C CA . ALA A 1 378 ? 13.141 -43.062 -19.391 1 56.97 378 ALA A CA 1
ATOM 2871 C C . ALA A 1 378 ? 14.328 -43 -18.438 1 56.97 378 ALA A C 1
ATOM 2873 O O . ALA A 1 378 ? 14.75 -44.031 -17.891 1 56.97 378 ALA A O 1
ATOM 2874 N N . HIS A 1 379 ? 15.578 -42.562 -18.875 1 49.62 379 HIS A N 1
ATOM 2875 C CA . HIS A 1 379 ? 16.516 -42.5 -17.766 1 49.62 379 HIS A CA 1
ATOM 2876 C C . HIS A 1 379 ? 15.852 -41.969 -16.484 1 49.62 379 HIS A C 1
ATOM 2878 O O . HIS A 1 379 ? 14.766 -41.375 -16.547 1 49.62 379 HIS A O 1
ATOM 2884 N N . ALA A 1 380 ? 16.703 -42.094 -15.289 1 43.47 380 ALA A N 1
ATOM 2885 C CA . ALA A 1 380 ? 16.438 -41.719 -13.906 1 43.47 380 ALA A CA 1
ATOM 2886 C C . ALA A 1 380 ? 15.82 -40.312 -13.836 1 43.47 380 ALA A C 1
ATOM 2888 O O . ALA A 1 380 ? 16.344 -39.375 -14.43 1 43.47 380 ALA A O 1
ATOM 2889 N N . ASN A 1 381 ? 14.617 -40.188 -13.852 1 44.06 381 ASN A N 1
ATOM 2890 C CA . ASN A 1 381 ? 13.891 -38.969 -13.492 1 44.06 381 ASN A CA 1
ATOM 2891 C C . ASN A 1 381 ? 14.742 -38.031 -12.625 1 44.06 381 ASN A C 1
ATOM 2893 O O . ASN A 1 381 ? 15.039 -38.375 -11.469 1 44.06 381 ASN A O 1
ATOM 2897 N N . GLY A 1 382 ? 15.82 -37.625 -13.18 1 44.19 382 GLY A N 1
ATOM 2898 C CA . GLY A 1 382 ? 16.312 -36.562 -12.297 1 44.19 382 GLY A CA 1
ATOM 2899 C C . GLY A 1 382 ? 15.203 -35.844 -11.547 1 44.19 382 GLY A C 1
ATOM 2900 O O . GLY A 1 382 ? 14.188 -35.469 -12.133 1 44.19 382 GLY A O 1
ATOM 2901 N N . GLU A 1 383 ? 15.031 -36.281 -10.328 1 50.75 383 GLU A N 1
ATOM 2902 C CA . GLU A 1 383 ? 14.102 -35.625 -9.391 1 50.75 383 GLU A CA 1
ATOM 2903 C C . GLU A 1 383 ? 14.055 -34.125 -9.617 1 50.75 383 GLU A C 1
ATOM 2905 O O . GLU A 1 383 ? 15.078 -33.438 -9.539 1 50.75 383 GLU A O 1
ATOM 2910 N N . ILE A 1 384 ? 13.219 -33.781 -10.531 1 55.88 384 ILE A N 1
ATOM 2911 C CA . ILE A 1 384 ? 13.008 -32.312 -10.609 1 55.88 384 ILE A CA 1
ATOM 2912 C C . ILE A 1 384 ? 12.867 -31.75 -9.211 1 55.88 384 ILE A C 1
ATOM 2914 O O . ILE A 1 384 ? 11.93 -32.094 -8.477 1 55.88 384 ILE A O 1
ATOM 2918 N N . LYS A 1 385 ? 13.945 -31.234 -8.758 1 60.91 385 LYS A N 1
ATOM 2919 C CA . LYS A 1 385 ? 14.016 -30.656 -7.422 1 60.91 385 LYS A CA 1
ATOM 2920 C C . LYS A 1 385 ? 12.992 -29.531 -7.254 1 60.91 385 LYS A C 1
ATOM 2922 O O . LYS A 1 385 ? 12.297 -29.469 -6.238 1 60.91 385 LYS A O 1
ATOM 2927 N N . ASP A 1 386 ? 12.836 -28.719 -8.398 1 78.5 386 ASP A N 1
ATOM 2928 C CA . ASP A 1 386 ? 11.875 -27.625 -8.414 1 78.5 386 ASP A CA 1
ATOM 2929 C C . ASP A 1 386 ? 11.109 -27.594 -9.742 1 78.5 386 ASP A C 1
ATOM 2931 O O . ASP A 1 386 ? 11.719 -27.516 -10.812 1 78.5 386 ASP A O 1
ATOM 2935 N N . VAL A 1 387 ? 9.883 -27.797 -9.664 1 83.75 387 VAL A N 1
ATOM 2936 C CA . VAL A 1 387 ? 9.055 -27.859 -10.867 1 83.75 387 VAL A CA 1
ATOM 2937 C C . VAL A 1 387 ? 9.078 -26.5 -11.578 1 83.75 387 VAL A C 1
ATOM 2939 O O . VAL A 1 387 ? 8.711 -26.406 -12.75 1 83.75 387 VAL A O 1
ATOM 2942 N N . TYR A 1 388 ? 9.391 -25.5 -10.875 1 85.56 388 TYR A N 1
ATOM 2943 C CA . TYR A 1 388 ? 9.383 -24.156 -11.438 1 85.56 388 TYR A CA 1
ATOM 2944 C C . TYR A 1 388 ? 10.734 -23.828 -12.055 1 85.56 388 TYR A C 1
ATOM 2946 O O . TYR A 1 388 ? 11.688 -23.484 -11.344 1 85.56 388 TYR A O 1
ATOM 2954 N N . VAL A 1 389 ? 10.812 -23.953 -13.367 1 82.88 389 VAL A N 1
ATOM 2955 C CA . VAL A 1 389 ? 12.016 -23.641 -14.125 1 82.88 389 VAL A CA 1
ATOM 2956 C C . VAL A 1 389 ? 11.781 -22.359 -14.945 1 82.88 389 VAL A C 1
ATOM 2958 O O . VAL A 1 389 ? 10.828 -22.297 -15.727 1 82.88 389 VAL A O 1
ATOM 2961 N N . ARG A 1 390 ? 12.594 -21.328 -14.789 1 84.62 390 ARG A N 1
ATOM 2962 C CA . ARG A 1 390 ? 12.461 -20.062 -15.492 1 84.62 390 ARG A CA 1
ATOM 2963 C C . ARG A 1 390 ? 13.359 -20.016 -16.719 1 84.62 390 ARG A C 1
ATOM 2965 O O . ARG A 1 390 ? 14.461 -20.578 -16.719 1 84.62 390 ARG A O 1
ATOM 2972 N N . ARG A 1 391 ? 12.844 -19.359 -17.672 1 81.69 391 ARG A N 1
ATOM 2973 C CA . ARG A 1 391 ? 13.703 -19.062 -18.812 1 81.69 391 ARG A CA 1
ATOM 2974 C C . ARG A 1 391 ? 14.766 -18.031 -18.438 1 81.69 391 ARG A C 1
ATOM 2976 O O . ARG A 1 391 ? 14.531 -17.172 -17.594 1 81.69 391 ARG A O 1
ATOM 2983 N N . VAL A 1 392 ? 15.906 -18.172 -18.953 1 70.25 392 VAL A N 1
ATOM 2984 C CA . VAL A 1 392 ? 16.969 -17.203 -18.719 1 70.25 392 VAL A CA 1
ATOM 2985 C C . VAL A 1 392 ? 16.719 -15.945 -19.562 1 70.25 392 VAL A C 1
ATOM 2987 O O . VAL A 1 392 ? 16.484 -16.047 -20.766 1 70.25 392 VAL A O 1
ATOM 2990 N N . PRO A 1 393 ? 16.484 -14.859 -18.906 1 65 393 PRO A N 1
ATOM 2991 C CA . PRO A 1 393 ? 16.312 -13.641 -19.688 1 65 393 PRO A CA 1
ATOM 2992 C C . PRO A 1 393 ? 17.422 -13.422 -20.719 1 65 393 PRO A C 1
ATOM 2994 O O . PRO A 1 393 ? 18.594 -13.68 -20.422 1 65 393 PRO A O 1
ATOM 2997 N N . LYS A 1 394 ? 17.156 -13.375 -21.969 1 57.34 394 LYS A N 1
ATOM 2998 C CA . LYS A 1 394 ? 18.188 -12.992 -22.938 1 57.34 394 LYS A CA 1
ATOM 2999 C C . LYS A 1 394 ? 18.625 -11.547 -22.734 1 57.34 394 LYS A C 1
ATOM 3001 O O . LYS A 1 394 ? 17.812 -10.672 -22.438 1 57.34 394 LYS A O 1
ATOM 3006 N N . ALA A 1 395 ? 20 -11.336 -22.359 1 47.66 395 ALA A N 1
ATOM 3007 C CA . ALA A 1 395 ? 20.609 -10.008 -22.266 1 47.66 395 ALA A CA 1
ATOM 3008 C C . ALA A 1 395 ? 20.234 -9.148 -23.469 1 47.66 395 ALA A C 1
ATOM 3010 O O . ALA A 1 395 ? 20.375 -9.586 -24.609 1 47.66 395 ALA A O 1
ATOM 3011 N N . THR A 1 396 ? 19.344 -8.188 -23.297 1 28.23 396 THR A N 1
ATOM 3012 C CA . THR A 1 396 ? 19.312 -7.234 -24.406 1 28.23 396 THR A CA 1
ATOM 3013 C C . THR A 1 396 ? 20.719 -6.766 -24.766 1 28.23 396 THR A C 1
ATOM 3015 O O . THR A 1 396 ? 21.469 -6.336 -23.891 1 28.23 396 THR A O 1
ATOM 3018 N N . LYS A 1 397 ? 21.234 -7.059 -25.906 1 31.17 397 LYS A N 1
ATOM 3019 C CA . LYS A 1 397 ? 22.344 -6.254 -26.406 1 31.17 397 LYS A CA 1
ATOM 3020 C C . LYS A 1 397 ? 22 -4.77 -26.391 1 31.17 397 LYS A C 1
ATOM 3022 O O . LYS A 1 397 ? 20.906 -4.375 -26.812 1 31.17 397 LYS A O 1
ATOM 3027 N N . MET B 1 1 ? -29.734 -25.734 -8.859 1 41.56 1 MET B N 1
ATOM 3028 C CA . MET B 1 1 ? -28.75 -24.719 -9.234 1 41.56 1 MET B CA 1
ATOM 3029 C C . MET B 1 1 ? -27.328 -25.219 -8.961 1 41.56 1 MET B C 1
ATOM 3031 O O . MET B 1 1 ? -27.047 -25.766 -7.895 1 41.56 1 MET B O 1
ATOM 3035 N N . SER B 1 2 ? -26.5 -25.422 -9.914 1 58.84 2 SER B N 1
ATOM 3036 C CA . SER B 1 2 ? -25.172 -26.016 -9.844 1 58.84 2 SER B CA 1
ATOM 3037 C C . SER B 1 2 ? -24.328 -25.375 -8.742 1 58.84 2 SER B C 1
ATOM 3039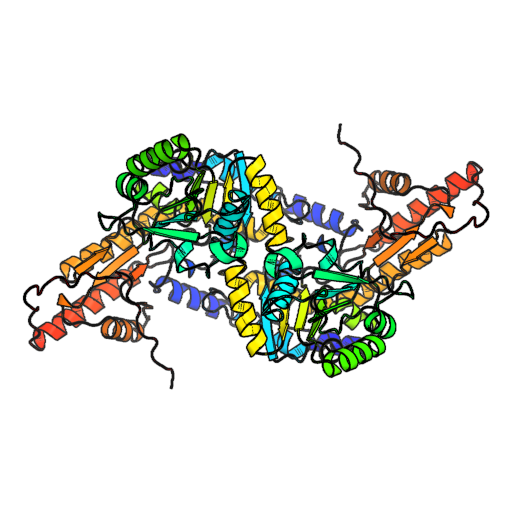 O O . SER B 1 2 ? -24.531 -24.219 -8.406 1 58.84 2 SER B O 1
ATOM 3041 N N . SER B 1 3 ? -23.703 -26.281 -7.785 1 86.12 3 SER B N 1
ATOM 3042 C CA . SER B 1 3 ? -22.906 -26.031 -6.582 1 86.12 3 SER B CA 1
ATOM 3043 C C . SER B 1 3 ? -22 -24.828 -6.762 1 86.12 3 SER B C 1
ATOM 3045 O O . SER B 1 3 ? -21.922 -23.969 -5.887 1 86.12 3 SER B O 1
ATOM 3047 N N . PHE B 1 4 ? -21.719 -24.547 -8.086 1 93.69 4 PHE B N 1
ATOM 3048 C CA . PHE B 1 4 ? -20.859 -23.391 -8.336 1 93.69 4 PHE B CA 1
ATOM 3049 C C . PHE B 1 4 ? -21.656 -22.109 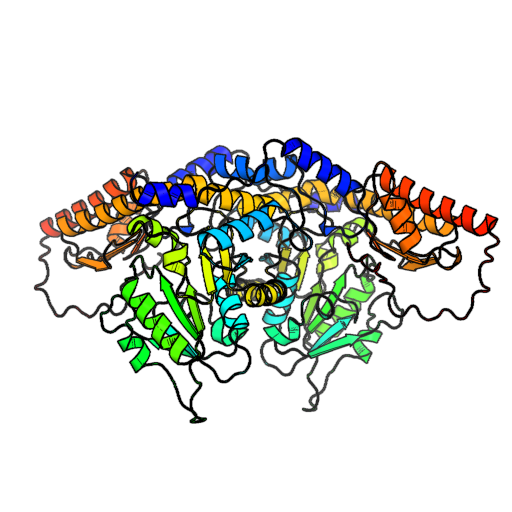-8.43 1 93.69 4 PHE B C 1
ATOM 3051 O O . PHE B 1 4 ? -21.234 -21.062 -7.918 1 93.69 4 PHE B O 1
ATOM 3058 N N . ALA B 1 5 ? -22.859 -22.156 -9.055 1 92.88 5 ALA B N 1
ATOM 3059 C CA . ALA B 1 5 ? -23.719 -20.984 -9.211 1 92.88 5 ALA B CA 1
ATOM 3060 C C . ALA B 1 5 ? -24.094 -20.391 -7.855 1 92.88 5 ALA B C 1
ATOM 3062 O O . ALA B 1 5 ? -24.188 -19.172 -7.703 1 92.88 5 ALA B O 1
ATOM 3063 N N . SER B 1 6 ? -24.344 -21.281 -6.953 1 93.31 6 SER B N 1
ATOM 3064 C CA . SER B 1 6 ? -24.688 -20.844 -5.602 1 93.31 6 SER B CA 1
ATOM 3065 C C . SER B 1 6 ? -23.516 -20.109 -4.953 1 93.31 6 SER B C 1
ATOM 3067 O O . SER B 1 6 ? -23.719 -19.078 -4.289 1 93.31 6 SER B O 1
ATOM 3069 N N . ILE B 1 7 ? -22.328 -20.547 -5.152 1 94.62 7 ILE B N 1
ATOM 3070 C CA . ILE B 1 7 ? -21.141 -19.922 -4.594 1 94.62 7 ILE B CA 1
ATOM 3071 C C . ILE B 1 7 ? -20.922 -18.547 -5.23 1 94.62 7 ILE B C 1
ATOM 3073 O O . ILE B 1 7 ? -20.641 -17.562 -4.539 1 94.62 7 ILE B O 1
ATOM 3077 N N . ALA B 1 8 ? -21.094 -18.5 -6.543 1 95.25 8 ALA B N 1
ATOM 3078 C CA . ALA B 1 8 ? -20.938 -17.234 -7.254 1 95.25 8 ALA B CA 1
ATOM 3079 C C . ALA B 1 8 ? -21.938 -16.188 -6.746 1 95.25 8 ALA B C 1
ATOM 3081 O O . ALA B 1 8 ? -21.609 -15.016 -6.613 1 95.25 8 ALA B O 1
ATOM 3082 N N . SER B 1 9 ? -23.141 -16.656 -6.477 1 94.94 9 SER B N 1
ATOM 3083 C CA . SER B 1 9 ? -24.172 -15.766 -5.969 1 94.94 9 SER B CA 1
ATOM 3084 C C . SER B 1 9 ? -23.828 -15.242 -4.582 1 94.94 9 SER B C 1
ATOM 3086 O O . SER B 1 9 ? -24.094 -14.086 -4.262 1 94.94 9 SER B O 1
ATOM 3088 N N . GLN B 1 10 ? -23.188 -16.047 -3.793 1 93.75 10 GLN B N 1
ATOM 3089 C CA . GLN B 1 10 ? -22.781 -15.664 -2.443 1 93.75 10 GLN B CA 1
ATOM 3090 C C . GLN B 1 10 ? -21.656 -14.641 -2.475 1 93.75 10 GLN B C 1
ATOM 3092 O O . GLN B 1 10 ? -21.562 -13.789 -1.591 1 93.75 10 GLN B O 1
ATOM 3097 N N . LEU B 1 11 ? -20.859 -14.703 -3.498 1 95.62 11 LEU B N 1
ATOM 3098 C CA . LEU B 1 11 ? -19.672 -13.852 -3.568 1 95.62 11 LEU B CA 1
ATOM 3099 C C . LEU B 1 11 ? -20 -12.5 -4.188 1 95.62 11 LEU B C 1
ATOM 3101 O O . LEU B 1 11 ? -19.25 -11.539 -4.035 1 95.62 11 LEU B O 1
ATOM 3105 N N . LYS B 1 12 ? -21.156 -12.422 -4.914 1 95.31 12 LYS B N 1
ATOM 3106 C CA . LYS B 1 12 ? -21.578 -11.164 -5.543 1 95.31 12 LYS B CA 1
ATOM 3107 C C . LYS B 1 12 ? -21.672 -10.039 -4.52 1 95.31 12 LYS B C 1
ATOM 3109 O O . LYS B 1 12 ? -22.156 -10.25 -3.404 1 95.31 12 LYS B O 1
ATOM 3114 N N . PHE B 1 13 ? -21.141 -8.906 -4.91 1 95.94 13 PHE B N 1
ATOM 3115 C CA . PHE B 1 13 ? -21.125 -7.773 -3.99 1 95.94 13 PHE B CA 1
ATOM 3116 C C . PHE B 1 13 ? -21.141 -6.453 -4.754 1 95.94 13 PHE B C 1
ATOM 3118 O O . PHE B 1 13 ? -20.266 -6.188 -5.574 1 95.94 13 PHE B O 1
ATOM 3125 N N . ASP B 1 14 ? -22.141 -5.637 -4.531 1 95.75 14 ASP B N 1
ATOM 3126 C CA . ASP B 1 14 ? -22.266 -4.309 -5.125 1 95.75 14 ASP B CA 1
ATOM 3127 C C . ASP B 1 14 ? -22.062 -3.217 -4.082 1 95.75 14 ASP B C 1
ATOM 3129 O O . ASP B 1 14 ? -22.844 -3.074 -3.15 1 95.75 14 ASP B O 1
ATOM 3133 N N . VAL B 1 15 ? -21.016 -2.41 -4.305 1 95.19 15 VAL B N 1
ATOM 3134 C CA . VAL B 1 15 ? -20.719 -1.389 -3.307 1 95.19 15 VAL B CA 1
ATOM 3135 C C . VAL B 1 15 ? -21.234 -0.034 -3.775 1 95.19 15 VAL B C 1
ATOM 3137 O O . VAL B 1 15 ? -21.203 0.946 -3.029 1 95.19 15 VAL B O 1
ATOM 3140 N N . VAL B 1 16 ? -21.734 0.041 -4.953 1 95.88 16 VAL B N 1
ATOM 3141 C CA . VAL B 1 16 ? -22.219 1.301 -5.496 1 95.88 16 VAL B CA 1
ATOM 3142 C C . VAL B 1 16 ? -23.734 1.396 -5.285 1 95.88 16 VAL B C 1
ATOM 3144 O O . VAL B 1 16 ? -24.5 0.581 -5.812 1 95.88 16 VAL B O 1
ATOM 3147 N N . SER B 1 17 ? -24.125 2.348 -4.551 1 93.19 17 SER B N 1
ATOM 3148 C CA . SER B 1 17 ? -25.547 2.52 -4.25 1 93.19 17 SER B CA 1
ATOM 3149 C C . SER B 1 17 ? -26.297 3.129 -5.434 1 93.19 17 SER B C 1
ATOM 3151 O O . SER B 1 17 ? -25.688 3.721 -6.324 1 93.19 17 SER B O 1
ATOM 3153 N N . LYS B 1 18 ? -27.625 3.043 -5.398 1 93.75 18 LYS B N 1
ATOM 3154 C CA . LYS B 1 18 ? -28.453 3.641 -6.43 1 93.75 18 LYS B CA 1
ATOM 3155 C C . LYS B 1 18 ? -28.375 5.164 -6.395 1 93.75 18 LYS B C 1
ATOM 3157 O O . LYS B 1 18 ? -28.562 5.828 -7.418 1 93.75 18 LYS B O 1
ATOM 3162 N N . THR B 1 19 ? -28 5.691 -5.207 1 95.5 19 THR B N 1
ATOM 3163 C CA . THR B 1 19 ? -27.922 7.141 -5.039 1 95.5 19 THR B CA 1
ATOM 3164 C C . THR B 1 19 ? -26.469 7.605 -4.953 1 95.5 19 THR B C 1
ATOM 3166 O O . THR B 1 19 ? -26.188 8.625 -4.324 1 95.5 19 THR B O 1
ATOM 3169 N N . HIS B 1 20 ? -25.594 6.84 -5.484 1 94.81 20 HIS B N 1
ATOM 3170 C CA . HIS B 1 20 ? -24.172 7.098 -5.348 1 94.81 20 HIS B CA 1
ATOM 3171 C C . HIS B 1 20 ? -23.828 8.516 -5.781 1 94.81 20 HIS B C 1
ATOM 3173 O O . HIS B 1 20 ? -22.984 9.18 -5.156 1 94.81 20 HIS B O 1
ATOM 3179 N N . ALA B 1 21 ? -24.391 9.023 -6.902 1 95 21 ALA B N 1
ATOM 3180 C CA . ALA B 1 21 ? -24.078 10.352 -7.422 1 95 21 ALA B CA 1
ATOM 3181 C C . ALA B 1 21 ? -24.406 11.438 -6.402 1 95 21 ALA B C 1
ATOM 3183 O O . ALA B 1 21 ? -23.609 12.336 -6.152 1 95 21 ALA B O 1
ATOM 3184 N N . LEU B 1 22 ? -25.609 11.344 -5.84 1 96.31 22 LEU B N 1
ATOM 3185 C CA . LEU B 1 22 ? -26.047 12.297 -4.82 1 96.31 22 LEU B CA 1
ATOM 3186 C C . LEU B 1 22 ? -25.203 12.156 -3.557 1 96.31 22 LEU B C 1
ATOM 3188 O O . LEU B 1 22 ? -24.828 13.156 -2.943 1 96.31 22 LEU B O 1
ATOM 3192 N N . ASP B 1 23 ? -24.953 10.906 -3.156 1 95.94 23 ASP B N 1
ATOM 3193 C CA . ASP B 1 23 ? -24.156 10.641 -1.963 1 95.94 23 ASP B CA 1
ATOM 3194 C C . ASP B 1 23 ? -22.766 11.25 -2.084 1 95.94 23 ASP B C 1
ATOM 3196 O O . ASP B 1 23 ? -22.266 11.875 -1.146 1 95.94 23 ASP B O 1
ATOM 3200 N N . ASN B 1 24 ? -22.125 11.062 -3.221 1 96.44 24 ASN B N 1
ATOM 3201 C CA . ASN B 1 24 ? -20.781 11.586 -3.447 1 96.44 24 ASN B CA 1
ATOM 3202 C C . ASN B 1 24 ? -20.781 13.109 -3.564 1 96.44 24 ASN B C 1
ATOM 3204 O O . ASN B 1 24 ? -19.828 13.766 -3.143 1 96.44 24 ASN B O 1
ATOM 3208 N N . ALA B 1 25 ? -21.812 13.688 -4.176 1 96.38 25 ALA B N 1
ATOM 3209 C CA . ALA B 1 25 ? -21.938 15.141 -4.219 1 96.38 25 ALA B CA 1
ATOM 3210 C C . ALA B 1 25 ? -22.062 15.727 -2.812 1 96.38 25 ALA B C 1
ATOM 3212 O O . ALA B 1 25 ? -21.453 16.75 -2.51 1 96.38 25 ALA B O 1
ATOM 3213 N N . ASN B 1 26 ? -22.859 15.078 -2.012 1 96.44 26 ASN B N 1
ATOM 3214 C CA . ASN B 1 26 ? -23.016 15.516 -0.627 1 96.44 26 ASN B CA 1
ATOM 3215 C C . ASN B 1 26 ? -21.703 15.398 0.145 1 96.44 26 ASN B C 1
ATOM 3217 O O . ASN B 1 26 ? -21.391 16.266 0.974 1 96.44 26 ASN B O 1
ATOM 3221 N N . LYS B 1 27 ? -21.031 14.352 -0.114 1 96.56 27 LYS B N 1
ATOM 3222 C CA . LYS B 1 27 ? -19.75 14.172 0.549 1 96.56 27 LYS B CA 1
ATOM 3223 C C . LYS B 1 27 ? -18.766 15.281 0.159 1 96.56 27 LYS B C 1
ATOM 3225 O O . LYS B 1 27 ? -18.031 15.781 1.001 1 96.56 27 LYS B O 1
ATOM 3230 N N . ARG B 1 28 ? -18.75 15.672 -1.087 1 96.69 28 ARG B N 1
ATOM 3231 C CA . ARG B 1 28 ? -17.875 16.75 -1.539 1 96.69 28 ARG B CA 1
ATOM 3232 C C . ARG B 1 28 ? -18.234 18.062 -0.849 1 96.69 28 ARG B C 1
ATOM 3234 O O . ARG B 1 28 ? -17.359 18.875 -0.528 1 96.69 28 ARG B O 1
ATOM 3241 N N . LYS B 1 29 ? -19.516 18.297 -0.653 1 96.88 29 LYS B N 1
ATOM 3242 C CA . LYS B 1 29 ? -19.953 19.469 0.084 1 96.88 29 LYS B CA 1
ATOM 3243 C C . LYS B 1 29 ? -19.453 19.438 1.525 1 96.88 29 LYS B C 1
ATOM 3245 O O . LYS B 1 29 ? -19.016 20.469 2.059 1 96.88 29 LYS B O 1
ATOM 3250 N N . GLU B 1 30 ? -19.594 18.281 2.121 1 97.31 30 GLU B N 1
ATOM 3251 C CA . GLU B 1 30 ? -19.094 18.109 3.482 1 97.31 30 GLU B CA 1
ATOM 3252 C C . GLU B 1 30 ? -17.594 18.391 3.568 1 97.31 30 GLU B C 1
ATOM 3254 O O . GLU B 1 30 ? -17.141 19.078 4.484 1 97.31 30 GLU B O 1
ATOM 3259 N N . ILE B 1 31 ? -16.906 17.906 2.578 1 97.44 31 ILE B N 1
ATOM 3260 C CA . ILE B 1 31 ? -15.453 18.047 2.539 1 97.44 31 ILE B CA 1
ATOM 3261 C C . ILE B 1 31 ? -15.086 19.531 2.455 1 97.44 31 ILE B C 1
ATOM 3263 O O . ILE B 1 31 ? -14.141 19.984 3.105 1 97.44 31 ILE B O 1
ATOM 3267 N N . ALA B 1 32 ? -15.82 20.297 1.747 1 98.19 32 ALA B N 1
ATOM 3268 C CA . ALA B 1 32 ? -15.547 21.719 1.541 1 98.19 32 ALA B CA 1
ATOM 3269 C C . ALA B 1 32 ? -15.68 22.5 2.848 1 98.19 32 ALA B C 1
ATOM 3271 O O . ALA B 1 32 ? -15.227 23.641 2.945 1 98.19 32 ALA B O 1
ATOM 3272 N N . ARG B 1 33 ? -16.312 21.891 3.877 1 98.56 33 ARG B N 1
ATOM 3273 C CA . ARG B 1 33 ? -16.578 22.562 5.141 1 98.56 33 ARG B CA 1
ATOM 3274 C C . ARG B 1 33 ? -15.906 21.844 6.305 1 98.56 33 ARG B C 1
ATOM 3276 O O . ARG B 1 33 ? -16.328 22 7.453 1 98.56 33 ARG B O 1
ATOM 3283 N N . THR B 1 34 ? -14.891 20.984 5.945 1 98 34 THR B N 1
ATOM 3284 C CA . THR B 1 34 ? -14.148 20.219 6.941 1 98 34 THR B CA 1
ATOM 3285 C C . THR B 1 34 ? -12.766 20.844 7.16 1 98 34 THR B C 1
ATOM 3287 O O . THR B 1 34 ? -11.984 20.969 6.215 1 98 34 THR B O 1
ATOM 3290 N N . PHE B 1 35 ? -12.414 21.141 8.422 1 98.19 35 PHE B N 1
ATOM 3291 C CA . PHE B 1 35 ? -11.156 21.812 8.742 1 98.19 35 PHE B CA 1
ATOM 3292 C C . PHE B 1 35 ? 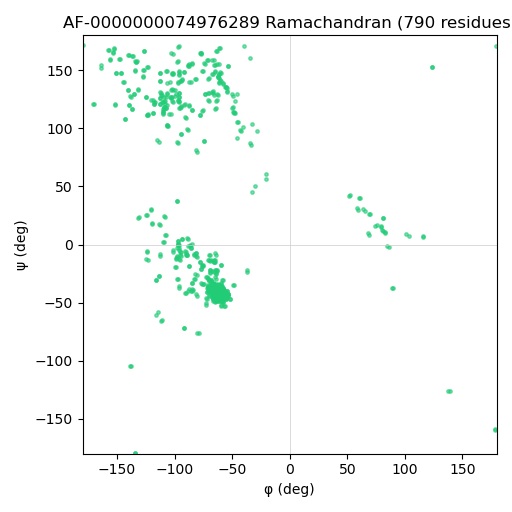-10.234 20.875 9.516 1 98.19 35 PHE B C 1
ATOM 3294 O O . PHE B 1 35 ? -9.258 21.312 10.117 1 98.19 35 PHE B O 1
ATOM 3301 N N . ILE B 1 36 ? -10.477 19.594 9.492 1 95.5 36 ILE B N 1
ATOM 3302 C CA . ILE B 1 36 ? -9.812 18.625 10.367 1 95.5 36 ILE B CA 1
ATOM 3303 C C . ILE B 1 36 ? -8.438 18.281 9.805 1 95.5 36 ILE B C 1
ATOM 3305 O O . ILE B 1 36 ? -7.477 18.125 10.555 1 95.5 36 ILE B O 1
ATOM 3309 N N . SER B 1 37 ? -8.344 18.047 8.477 1 95.25 37 SER B N 1
ATOM 3310 C CA . SER B 1 37 ? -7.125 17.578 7.832 1 95.25 37 SER B CA 1
ATOM 3311 C C . SER B 1 37 ? -7.184 17.781 6.32 1 95.25 37 SER B C 1
ATOM 3313 O O . SER B 1 37 ? -8.266 17.812 5.734 1 95.25 37 SER B O 1
ATOM 3315 N N . ASP B 1 38 ? -6.016 17.938 5.758 1 95.62 38 ASP B N 1
ATOM 3316 C CA . ASP B 1 38 ? -5.996 18.031 4.301 1 95.62 38 ASP B CA 1
ATOM 3317 C C . ASP B 1 38 ? -5.969 16.656 3.65 1 95.62 38 ASP B C 1
ATOM 3319 O O . ASP B 1 38 ? -6.012 16.547 2.424 1 95.62 38 ASP B O 1
ATOM 3323 N N . THR B 1 39 ? -5.969 15.57 4.41 1 93.56 39 THR B N 1
ATOM 3324 C CA . THR B 1 39 ? -6.062 14.219 3.867 1 93.56 39 THR B CA 1
ATOM 3325 C C . THR B 1 39 ? -7.512 13.867 3.549 1 93.56 39 THR B C 1
ATOM 3327 O O . THR B 1 39 ? -7.781 12.883 2.859 1 93.56 39 THR B O 1
ATOM 3330 N N . VAL B 1 40 ? -8.445 14.672 3.969 1 94.5 40 VAL B N 1
ATOM 3331 C CA . VAL B 1 40 ? -9.852 14.328 3.809 1 94.5 40 VAL B CA 1
ATOM 3332 C C . VAL B 1 40 ? -10.32 14.703 2.406 1 94.5 40 VAL B C 1
ATOM 3334 O O . VAL B 1 40 ? -11.445 14.383 2.012 1 94.5 40 VAL B O 1
ATOM 3337 N N . THR B 1 41 ? -9.422 15.43 1.68 1 96.06 41 THR B N 1
ATOM 3338 C CA . THR B 1 41 ? -9.781 15.75 0.304 1 96.06 41 THR B CA 1
ATOM 3339 C C . THR B 1 41 ? -10.141 14.484 -0.473 1 96.06 41 THR B C 1
ATOM 3341 O O . THR B 1 41 ? -9.68 13.391 -0.134 1 96.06 41 THR B O 1
ATOM 3344 N N . VAL B 1 42 ? -10.945 14.656 -1.461 1 95.94 42 VAL B N 1
ATOM 3345 C CA . VAL B 1 42 ? -11.391 13.508 -2.248 1 95.94 42 VAL B CA 1
ATOM 3346 C C . VAL B 1 42 ? -11.125 13.758 -3.729 1 95.94 42 VAL B C 1
ATOM 3348 O O . VAL B 1 42 ? -11.133 14.906 -4.18 1 95.94 42 VAL B O 1
ATOM 3351 N N . PRO B 1 43 ? -10.891 12.695 -4.465 1 95.75 43 PRO B N 1
ATOM 3352 C CA . PRO B 1 43 ? -10.68 12.867 -5.906 1 95.75 43 PRO B CA 1
ATOM 3353 C C . PRO B 1 43 ? -11.898 13.469 -6.609 1 95.75 43 PRO B C 1
ATOM 3355 O O . PRO B 1 43 ? -13.031 13.125 -6.281 1 95.75 43 PRO B O 1
ATOM 3358 N N . THR B 1 44 ? -11.633 14.383 -7.531 1 96 44 THR B N 1
ATOM 3359 C CA . THR B 1 44 ? -12.711 14.898 -8.375 1 96 44 THR B CA 1
ATOM 3360 C C . THR B 1 44 ? -13.062 13.891 -9.461 1 96 44 THR B C 1
ATOM 3362 O O . THR B 1 44 ? -12.336 12.922 -9.68 1 96 44 THR B O 1
ATOM 3365 N N . GLU B 1 45 ? -14.203 14.125 -10.062 1 95.38 45 GLU B N 1
ATOM 3366 C CA . GLU B 1 45 ? -14.594 13.281 -11.188 1 95.38 45 GLU B CA 1
ATOM 3367 C C . GLU B 1 45 ? -13.586 13.383 -12.328 1 95.38 45 GLU B C 1
ATOM 3369 O O . GLU B 1 45 ? -13.273 12.391 -12.977 1 95.38 45 GLU B O 1
ATOM 3374 N N . GLU B 1 46 ? -13.07 14.609 -12.531 1 97 46 GLU B N 1
ATOM 3375 C CA . GLU B 1 46 ? -12.078 14.844 -13.586 1 97 46 GLU B CA 1
ATOM 3376 C C . GLU B 1 46 ? -10.789 14.078 -13.312 1 97 46 GLU B C 1
ATOM 3378 O O . GLU B 1 46 ? -10.188 13.523 -14.227 1 97 46 GLU B O 1
ATOM 3383 N N . MET B 1 47 ? -10.383 14.039 -12.07 1 97.5 47 MET B N 1
ATOM 3384 C CA . MET B 1 47 ? -9.164 13.32 -11.711 1 97.5 47 MET B CA 1
ATOM 3385 C C . MET B 1 47 ? -9.281 11.836 -12.047 1 97.5 47 MET B C 1
ATOM 3387 O O . MET B 1 47 ? -8.383 11.266 -12.672 1 97.5 47 MET B O 1
ATOM 3391 N N . TYR B 1 48 ? -10.414 11.164 -11.633 1 96.94 48 TYR B N 1
ATOM 3392 C CA . TYR B 1 48 ? -10.578 9.734 -11.883 1 96.94 48 TYR B CA 1
ATOM 3393 C C . TYR B 1 48 ? -10.734 9.453 -13.367 1 96.94 48 TYR B C 1
ATOM 3395 O O . TYR B 1 48 ? -10.242 8.445 -13.867 1 96.94 48 TYR B O 1
ATOM 3403 N N . SER B 1 49 ? -11.445 10.359 -14.07 1 96.56 49 SER B N 1
ATOM 3404 C CA . SER B 1 49 ? -11.578 10.188 -15.516 1 96.56 49 SER B CA 1
ATOM 3405 C C . SER B 1 49 ? -10.219 10.234 -16.203 1 96.56 49 SER B C 1
ATOM 3407 O O . SER B 1 49 ? -9.945 9.43 -17.094 1 96.56 49 SER B O 1
ATOM 3409 N N . TYR B 1 50 ? -9.406 11.172 -15.789 1 97.38 50 TYR B N 1
ATOM 3410 C CA . TYR B 1 50 ? -8.047 11.297 -16.312 1 97.38 50 TYR B CA 1
ATOM 3411 C C . TYR B 1 50 ? -7.203 10.086 -15.93 1 97.38 50 TYR B C 1
ATOM 3413 O O . TYR B 1 50 ? -6.547 9.484 -16.781 1 97.38 50 TYR B O 1
ATOM 3421 N N . ALA B 1 51 ? -7.246 9.688 -14.695 1 97.69 51 ALA B N 1
ATOM 3422 C CA . ALA B 1 51 ? -6.383 8.641 -14.164 1 97.69 51 ALA B CA 1
ATOM 3423 C C . ALA B 1 51 ? -6.715 7.285 -14.781 1 97.69 51 ALA B C 1
ATOM 3425 O O . ALA B 1 51 ? -5.828 6.449 -14.969 1 97.69 51 ALA B O 1
ATOM 3426 N N . ALA B 1 52 ? -7.98 7.047 -15.086 1 96.19 52 ALA B N 1
ATOM 3427 C CA . ALA B 1 52 ? -8.422 5.777 -15.664 1 96.19 52 ALA B CA 1
ATOM 3428 C C . ALA B 1 52 ? -7.832 5.574 -17.047 1 96.19 52 ALA B C 1
ATOM 3430 O O . ALA B 1 52 ? -7.852 4.461 -17.578 1 96.19 52 ALA B O 1
ATOM 3431 N N . LEU B 1 53 ? -7.289 6.668 -17.656 1 96.62 53 LEU B N 1
ATOM 3432 C CA . LEU B 1 53 ? -6.719 6.59 -19 1 96.62 53 LEU B CA 1
ATOM 3433 C C . LEU B 1 53 ? -5.23 6.254 -18.938 1 96.62 53 LEU B C 1
ATOM 3435 O O . LEU B 1 53 ? -4.598 6.031 -19.969 1 96.62 53 LEU B O 1
ATOM 3439 N N . ALA B 1 54 ? -4.684 6.207 -17.703 1 97.19 54 ALA B N 1
ATOM 3440 C CA . ALA B 1 54 ? -3.271 5.879 -17.547 1 97.19 54 ALA B CA 1
ATOM 3441 C C . ALA B 1 54 ? -2.973 4.477 -18.078 1 97.19 54 ALA B C 1
ATOM 3443 O O . ALA B 1 54 ? -3.893 3.701 -18.344 1 97.19 54 ALA B O 1
ATOM 3444 N N . THR B 1 55 ? -1.71 4.184 -18.188 1 96.44 55 THR B N 1
ATOM 3445 C CA . THR B 1 55 ? -1.264 2.922 -18.781 1 96.44 55 THR B CA 1
ATOM 3446 C C . THR B 1 55 ? -1.693 1.741 -17.922 1 96.44 55 THR B C 1
ATOM 3448 O O . THR B 1 55 ? -1.97 1.903 -16.719 1 96.44 55 THR B O 1
ATOM 3451 N N . LEU B 1 56 ? -1.81 0.643 -18.609 1 95.12 56 LEU B N 1
ATOM 3452 C CA . LEU B 1 56 ? -2.074 -0.642 -17.969 1 95.12 56 LEU B CA 1
ATOM 3453 C C . LEU B 1 56 ? -0.788 -1.445 -17.812 1 95.12 56 LEU B C 1
ATOM 3455 O O . LEU B 1 56 ? 0.027 -1.509 -18.734 1 95.12 56 LEU B O 1
ATOM 3459 N N . GLY B 1 57 ? -0.498 -1.941 -16.656 1 92.56 57 GLY B N 1
ATOM 3460 C CA . GLY B 1 57 ? 0.684 -2.736 -16.375 1 92.56 57 GLY B CA 1
ATOM 3461 C C . GLY B 1 57 ? 0.769 -3.164 -14.914 1 92.56 57 GLY B C 1
ATOM 3462 O O . GLY B 1 57 ? -0.041 -2.738 -14.094 1 92.56 57 GLY B O 1
ATOM 3463 N N . ASP B 1 58 ? 1.683 -3.998 -14.664 1 92.31 58 ASP B N 1
ATOM 3464 C CA . ASP B 1 58 ? 1.973 -4.504 -13.328 1 92.31 58 ASP B CA 1
ATOM 3465 C C . ASP B 1 58 ? 3.273 -3.916 -12.781 1 92.31 58 ASP B C 1
ATOM 3467 O O . ASP B 1 58 ? 4.359 -4.246 -13.266 1 92.31 58 ASP B O 1
ATOM 3471 N N . ASP B 1 59 ? 3.154 -3.158 -11.664 1 91.31 59 ASP B N 1
ATOM 3472 C CA . ASP B 1 59 ? 4.289 -2.389 -11.164 1 91.31 59 ASP B CA 1
ATOM 3473 C C . ASP B 1 59 ? 5.375 -3.309 -10.617 1 91.31 59 ASP B C 1
ATOM 3475 O O . ASP B 1 59 ? 6.535 -2.906 -10.5 1 91.31 59 ASP B O 1
ATOM 3479 N N . VAL B 1 60 ? 5.043 -4.523 -10.203 1 87.06 60 VAL B N 1
ATOM 3480 C CA . VAL B 1 60 ? 6.059 -5.477 -9.766 1 87.06 60 VAL B CA 1
ATOM 3481 C C . VAL B 1 60 ? 6.902 -5.918 -10.961 1 87.06 60 VAL B C 1
ATOM 3483 O O . VAL B 1 60 ? 8.07 -6.277 -10.805 1 87.06 60 VAL B O 1
ATOM 3486 N N . TYR B 1 61 ? 6.289 -5.953 -12.18 1 89.19 61 TYR B N 1
ATOM 3487 C CA . TYR B 1 61 ? 7.023 -6.16 -13.422 1 89.19 61 TYR B CA 1
ATOM 3488 C C . TYR B 1 61 ? 7.43 -4.824 -14.039 1 89.19 61 TYR B C 1
ATOM 3490 O O . TYR B 1 61 ? 8.594 -4.43 -13.969 1 89.19 61 TYR B O 1
ATOM 3498 N N . PHE B 1 62 ? 6.453 -4.141 -14.562 1 92.12 62 PHE B N 1
ATOM 3499 C CA . PHE B 1 62 ? 6.684 -2.809 -15.109 1 92.12 62 PHE B CA 1
ATOM 3500 C C . PHE B 1 62 ? 5.363 -2.125 -15.445 1 92.12 62 PHE B C 1
ATOM 3502 O O . PHE B 1 62 ? 4.578 -2.635 -16.25 1 92.12 62 PHE B O 1
ATOM 3509 N N . GLU B 1 63 ? 5.148 -1.042 -14.867 1 95 63 GLU B N 1
ATOM 3510 C CA . GLU B 1 63 ? 4.016 -0.168 -15.156 1 95 63 GLU B CA 1
ATOM 3511 C C . GLU B 1 63 ? 4.48 1.201 -15.641 1 95 63 GLU B C 1
ATOM 3513 O O . GLU B 1 63 ? 5.07 1.969 -14.875 1 95 63 GLU B O 1
ATOM 3518 N N . PRO B 1 64 ? 4.25 1.565 -16.844 1 96.38 64 PRO B N 1
ATOM 3519 C CA . PRO B 1 64 ? 4.879 2.725 -17.469 1 96.38 64 PRO B CA 1
ATOM 3520 C C . PRO B 1 64 ? 4.496 4.043 -16.812 1 96.38 64 PRO B C 1
ATOM 3522 O O . PRO B 1 64 ? 5.352 4.906 -16.609 1 96.38 64 PRO B O 1
ATOM 3525 N N . SER B 1 65 ? 3.23 4.273 -16.531 1 98 65 SER B N 1
ATOM 3526 C CA . SER B 1 65 ? 2.811 5.523 -15.914 1 98 65 SER B CA 1
ATOM 3527 C C . SER B 1 65 ? 3.477 5.719 -14.555 1 98 65 SER B C 1
ATOM 3529 O O . SER B 1 65 ? 3.881 6.832 -14.211 1 98 65 SER B O 1
ATOM 3531 N N . THR B 1 66 ? 3.574 4.629 -13.797 1 98.19 66 THR B N 1
ATOM 3532 C CA . THR B 1 66 ? 4.234 4.699 -12.5 1 98.19 66 THR B CA 1
ATOM 3533 C C . THR B 1 66 ? 5.715 5.023 -12.656 1 98.19 66 THR B C 1
ATOM 3535 O O . THR B 1 66 ? 6.25 5.875 -11.945 1 98.19 66 THR B O 1
ATOM 3538 N N . ALA B 1 67 ? 6.332 4.348 -13.578 1 97.94 67 ALA B N 1
ATOM 3539 C CA . ALA B 1 67 ? 7.746 4.602 -13.844 1 97.94 67 ALA B CA 1
ATOM 3540 C C . ALA B 1 67 ? 7.973 6.047 -14.273 1 97.94 67 ALA B C 1
ATOM 3542 O O . ALA B 1 67 ? 8.953 6.676 -13.859 1 97.94 67 ALA B O 1
ATOM 3543 N N . ALA B 1 68 ? 7.094 6.535 -15.102 1 98.31 68 ALA B N 1
ATOM 3544 C CA . ALA B 1 68 ? 7.203 7.91 -15.578 1 98.31 68 ALA B CA 1
ATOM 3545 C C . ALA B 1 68 ? 7.023 8.906 -14.438 1 98.31 68 ALA B C 1
ATOM 3547 O O . ALA B 1 68 ? 7.715 9.922 -14.375 1 98.31 68 ALA B O 1
ATOM 3548 N N . LEU B 1 69 ? 6.07 8.648 -13.562 1 98.5 69 LEU B N 1
ATOM 3549 C CA . LEU B 1 69 ? 5.855 9.508 -12.406 1 98.5 69 LEU B CA 1
ATOM 3550 C C . LEU B 1 69 ? 7.09 9.523 -11.508 1 98.5 69 LEU B C 1
ATOM 3552 O O . LEU B 1 69 ? 7.52 10.586 -11.055 1 98.5 69 LEU B O 1
ATOM 3556 N N . GLU B 1 70 ? 7.633 8.312 -11.195 1 98.62 70 GLU B N 1
ATOM 3557 C CA . GLU B 1 70 ? 8.836 8.211 -10.383 1 98.62 70 GLU B CA 1
ATOM 3558 C C . GLU B 1 70 ? 9.984 9.023 -10.977 1 98.62 70 GLU B C 1
ATOM 3560 O O . GLU B 1 70 ? 10.672 9.75 -10.266 1 98.62 70 GLU B O 1
ATOM 3565 N N . ALA B 1 71 ? 10.141 8.906 -12.242 1 98.62 71 ALA B N 1
ATOM 3566 C CA . ALA B 1 71 ? 11.195 9.633 -12.938 1 98.62 71 ALA B CA 1
ATOM 3567 C C . ALA B 1 71 ? 10.961 11.141 -12.867 1 98.62 71 ALA B C 1
ATOM 3569 O O . ALA B 1 71 ? 11.906 11.922 -12.695 1 98.62 71 ALA B O 1
ATOM 3570 N N . HIS B 1 72 ? 9.758 11.555 -13.055 1 98.69 72 HIS B N 1
ATOM 3571 C CA . HIS B 1 72 ? 9.422 12.969 -13.008 1 98.69 72 HIS B CA 1
ATOM 3572 C C . HIS B 1 72 ? 9.695 13.562 -11.633 1 98.69 72 HIS B C 1
ATOM 3574 O O . HIS B 1 72 ? 10.258 14.656 -11.516 1 98.69 72 HIS B O 1
ATOM 3580 N N . ILE B 1 73 ? 9.305 12.875 -10.594 1 98.81 73 ILE B N 1
ATOM 3581 C CA . ILE B 1 73 ? 9.523 13.359 -9.234 1 98.81 73 ILE B CA 1
ATOM 3582 C C . ILE B 1 73 ? 11.023 13.445 -8.945 1 98.81 73 ILE B C 1
ATOM 3584 O O . ILE B 1 73 ? 11.492 14.406 -8.336 1 98.81 73 ILE B O 1
ATOM 3588 N N . ALA B 1 74 ? 11.758 12.367 -9.359 1 98.81 74 ALA B N 1
ATOM 3589 C CA . ALA B 1 74 ? 13.211 12.422 -9.211 1 98.81 74 ALA B CA 1
ATOM 3590 C C . ALA B 1 74 ? 13.789 13.648 -9.898 1 98.81 74 ALA B C 1
ATOM 3592 O O . ALA B 1 74 ? 14.625 14.352 -9.32 1 98.81 74 ALA B O 1
ATOM 3593 N N . LYS B 1 75 ? 13.312 13.969 -11.055 1 98.56 75 LYS B N 1
ATOM 3594 C CA . LYS B 1 75 ? 13.812 15.086 -11.844 1 98.56 75 LYS B CA 1
ATOM 3595 C C . LYS B 1 75 ? 13.523 16.422 -11.148 1 98.56 75 LYS B C 1
ATOM 3597 O O . LYS B 1 75 ? 14.43 17.234 -10.953 1 98.56 75 LYS B O 1
ATOM 3602 N N . ILE B 1 76 ? 12.32 16.625 -10.695 1 98.38 76 ILE B N 1
ATOM 3603 C CA . ILE B 1 76 ? 11.945 17.938 -10.195 1 98.38 76 ILE B CA 1
ATOM 3604 C C . ILE B 1 76 ? 12.555 18.156 -8.805 1 98.38 76 ILE B C 1
ATOM 3606 O O . ILE B 1 76 ? 12.648 19.297 -8.336 1 98.38 76 ILE B O 1
ATOM 3610 N N . THR B 1 77 ? 12.969 17.094 -8.094 1 98.62 77 THR B N 1
ATOM 3611 C CA . THR B 1 77 ? 13.586 17.219 -6.777 1 98.62 77 THR B CA 1
ATOM 3612 C C . THR B 1 77 ? 15.102 17.234 -6.891 1 98.62 77 THR B C 1
ATOM 3614 O O . THR B 1 77 ? 15.805 17.438 -5.895 1 98.62 77 THR B O 1
ATOM 3617 N N . GLY B 1 78 ? 15.625 16.953 -8.062 1 98.56 78 GLY B N 1
ATOM 3618 C CA . GLY B 1 78 ? 17.062 16.922 -8.273 1 98.56 78 GLY B CA 1
ATOM 3619 C C . GLY B 1 78 ? 17.703 15.641 -7.773 1 98.56 78 GLY B C 1
ATOM 3620 O O . GLY B 1 78 ? 18.922 15.594 -7.562 1 98.56 78 GLY B O 1
ATOM 3621 N N . LYS B 1 79 ? 16.984 14.609 -7.5 1 98.88 79 LYS B N 1
ATOM 3622 C CA . LYS B 1 79 ? 17.516 13.32 -7.062 1 98.88 79 LYS B CA 1
ATOM 3623 C C . LYS B 1 79 ? 17.656 12.359 -8.234 1 98.88 79 LYS B C 1
ATOM 3625 O O . LYS B 1 79 ? 17.203 12.656 -9.344 1 98.88 79 LYS B O 1
ATOM 3630 N N . GLU B 1 80 ? 18.281 11.234 -8.031 1 98.88 80 GLU B N 1
ATOM 3631 C CA . GLU B 1 80 ? 18.625 10.336 -9.133 1 98.88 80 GLU B CA 1
ATOM 3632 C C . GLU B 1 80 ? 17.469 9.406 -9.477 1 98.88 80 GLU B C 1
ATOM 3634 O O . GLU B 1 80 ? 17.297 9.023 -10.633 1 98.88 80 GLU B O 1
ATOM 3639 N N . ALA B 1 81 ? 16.688 9.008 -8.516 1 98.88 81 ALA B N 1
ATOM 3640 C CA . ALA B 1 81 ? 15.625 8.023 -8.711 1 98.88 81 ALA B CA 1
ATOM 3641 C C . ALA B 1 81 ? 14.531 8.18 -7.652 1 98.88 81 ALA B C 1
ATOM 3643 O O . ALA B 1 81 ? 14.742 8.82 -6.621 1 98.88 81 ALA B O 1
ATOM 3644 N N . GLY B 1 82 ? 13.391 7.664 -7.973 1 98.81 82 GLY B N 1
ATOM 3645 C CA . GLY B 1 82 ? 12.273 7.637 -7.039 1 98.81 82 GLY B CA 1
ATOM 3646 C C . GLY B 1 82 ? 11.531 6.309 -7.031 1 98.81 82 GLY B C 1
ATOM 3647 O O . GLY B 1 82 ? 11.711 5.488 -7.934 1 98.81 82 GLY B O 1
ATOM 3648 N N . VAL B 1 83 ? 10.797 6.098 -6.012 1 98.81 83 VAL B N 1
ATOM 3649 C CA . VAL B 1 83 ? 9.938 4.922 -5.91 1 98.81 83 VAL B CA 1
ATOM 3650 C C . VAL B 1 83 ? 8.586 5.32 -5.324 1 98.81 83 VAL B C 1
ATOM 3652 O O . VAL B 1 83 ? 8.523 6.023 -4.312 1 98.81 83 VAL B O 1
ATOM 3655 N N . PHE B 1 84 ? 7.52 4.93 -6.059 1 98.56 84 PHE B N 1
ATOM 3656 C CA . PHE B 1 84 ? 6.148 5.168 -5.613 1 98.56 84 PHE B CA 1
ATOM 3657 C C . PHE B 1 84 ? 5.781 4.227 -4.477 1 98.56 84 PHE B C 1
ATOM 3659 O O . PHE B 1 84 ? 6.004 3.018 -4.562 1 98.56 84 PHE B O 1
ATOM 3666 N N . LEU B 1 85 ? 5.246 4.793 -3.375 1 98.12 85 LEU B N 1
ATOM 3667 C CA . LEU B 1 85 ? 4.902 4.023 -2.186 1 98.12 85 LEU B CA 1
ATOM 3668 C C . LEU B 1 85 ? 3.455 4.266 -1.777 1 98.12 85 LEU B C 1
ATOM 3670 O O . LEU B 1 85 ? 2.832 5.23 -2.227 1 98.12 85 LEU B O 1
ATOM 3674 N N . THR B 1 86 ? 2.965 3.445 -0.906 1 96.5 86 THR B N 1
ATOM 3675 C CA . THR B 1 86 ? 1.562 3.398 -0.513 1 96.5 86 THR B CA 1
ATOM 3676 C C . THR B 1 86 ? 1.192 4.621 0.323 1 96.5 86 THR B C 1
ATOM 3678 O O . THR B 1 86 ? 0.052 5.086 0.282 1 96.5 86 THR B O 1
ATOM 3681 N N . SER B 1 87 ? 2.115 5.098 1.146 1 97.38 87 SER B N 1
ATOM 3682 C CA . SER B 1 87 ? 1.823 6.156 2.105 1 97.38 87 SER B CA 1
ATOM 3683 C C . SER B 1 87 ? 3.094 6.895 2.518 1 97.38 87 SER B C 1
ATOM 3685 O O . SER B 1 87 ? 4.203 6.453 2.207 1 97.38 87 SER B O 1
ATOM 3687 N N . GLY B 1 88 ? 2.85 8.031 3.174 1 97.56 88 GLY B N 1
ATOM 3688 C CA . GLY B 1 88 ? 3.973 8.75 3.752 1 97.56 88 GLY B CA 1
ATOM 3689 C C . GLY B 1 88 ? 4.688 7.969 4.84 1 97.56 88 GLY B C 1
ATOM 3690 O O . GLY B 1 88 ? 5.914 8.031 4.953 1 97.56 88 GLY B O 1
ATOM 3691 N N . THR B 1 89 ? 3.943 7.234 5.676 1 97.75 89 THR B N 1
ATOM 3692 C CA . THR B 1 89 ? 4.531 6.398 6.715 1 97.75 89 THR B CA 1
ATOM 3693 C C . THR B 1 89 ? 5.445 5.34 6.105 1 97.75 89 THR B C 1
ATOM 3695 O O . THR B 1 89 ? 6.578 5.152 6.559 1 97.75 89 THR B O 1
ATOM 3698 N N . ALA B 1 90 ? 4.957 4.68 5.039 1 98.06 90 ALA B N 1
ATOM 3699 C CA . ALA B 1 90 ? 5.809 3.715 4.352 1 98.06 90 ALA B CA 1
ATOM 3700 C C . ALA B 1 90 ? 7.07 4.387 3.809 1 98.06 90 ALA B C 1
ATOM 3702 O O . ALA B 1 90 ? 8.172 3.84 3.918 1 98.06 90 ALA B O 1
ATOM 3703 N N . SER B 1 91 ? 6.906 5.52 3.217 1 98.5 91 SER B N 1
ATOM 3704 C CA . SER B 1 91 ? 8.016 6.254 2.613 1 98.5 91 SER B CA 1
ATOM 3705 C C . SER B 1 91 ? 9.086 6.594 3.646 1 98.5 91 SER B C 1
ATOM 3707 O O . SER B 1 91 ? 10.266 6.34 3.426 1 98.5 91 SER B O 1
ATOM 3709 N N . ASN B 1 92 ? 8.695 7.129 4.812 1 98.69 92 ASN B N 1
ATOM 3710 C CA . ASN B 1 92 ? 9.625 7.504 5.871 1 98.69 92 ASN B CA 1
ATOM 3711 C C . ASN B 1 92 ? 10.312 6.281 6.473 1 98.69 92 ASN B C 1
ATOM 3713 O O . ASN B 1 92 ? 11.523 6.281 6.668 1 98.69 92 ASN B O 1
ATOM 3717 N N . GLN B 1 93 ? 9.555 5.254 6.793 1 98.5 93 GLN B N 1
ATOM 3718 C CA . GLN B 1 93 ? 10.109 4.09 7.473 1 98.5 93 GLN B CA 1
ATOM 3719 C C . GLN B 1 93 ? 11.047 3.309 6.559 1 98.5 93 GLN B C 1
ATOM 3721 O O . GLN B 1 93 ? 12.062 2.779 7.008 1 98.5 93 GLN B O 1
ATOM 3726 N N . ILE B 1 94 ? 10.695 3.219 5.27 1 98.62 94 ILE B N 1
ATOM 3727 C CA . ILE B 1 94 ? 11.57 2.559 4.305 1 98.62 94 ILE B CA 1
ATOM 3728 C C . ILE B 1 94 ? 12.852 3.373 4.129 1 98.62 94 ILE B C 1
ATOM 3730 O O . ILE B 1 94 ? 13.945 2.811 4.027 1 98.62 94 ILE B O 1
ATOM 3734 N N . ALA B 1 95 ? 12.703 4.699 4.098 1 98.81 95 ALA B N 1
ATOM 3735 C CA . ALA B 1 95 ? 13.891 5.551 4.004 1 98.81 95 ALA B CA 1
ATOM 3736 C C . ALA B 1 95 ? 14.828 5.309 5.18 1 98.81 95 ALA B C 1
ATOM 3738 O O . ALA B 1 95 ? 16.031 5.094 4.988 1 98.81 95 ALA B O 1
ATOM 3739 N N . LEU B 1 96 ? 14.289 5.316 6.406 1 98.5 96 LEU B N 1
ATOM 3740 C CA . LEU B 1 96 ? 15.109 5.105 7.598 1 98.5 96 LEU B CA 1
ATOM 3741 C C . LEU B 1 96 ? 15.758 3.727 7.574 1 98.5 96 LEU B C 1
ATOM 3743 O O . LEU B 1 96 ? 16.953 3.598 7.82 1 98.5 96 LEU B O 1
ATOM 3747 N N . ARG B 1 97 ? 14.93 2.734 7.23 1 98.06 97 ARG B N 1
ATOM 3748 C CA . ARG B 1 97 ? 15.461 1.374 7.211 1 98.06 97 ARG B CA 1
ATOM 3749 C C . ARG B 1 97 ? 16.578 1.237 6.188 1 98.06 97 ARG B C 1
ATOM 3751 O O . ARG B 1 97 ? 17.531 0.485 6.402 1 98.06 97 ARG B O 1
ATOM 3758 N N . THR B 1 98 ? 16.469 1.93 5.109 1 98.5 98 THR B N 1
ATOM 3759 C CA . THR B 1 98 ? 17.453 1.862 4.047 1 98.5 98 THR B CA 1
ATOM 3760 C C . THR B 1 98 ? 18.766 2.537 4.477 1 98.5 98 THR B C 1
ATOM 3762 O O . THR B 1 98 ? 19.844 2.062 4.152 1 98.5 98 THR B O 1
ATOM 3765 N N . HIS B 1 99 ? 18.672 3.633 5.199 1 98.31 99 HIS B N 1
ATOM 3766 C CA . HIS B 1 99 ? 19.844 4.355 5.656 1 98.31 99 HIS B CA 1
ATOM 3767 C C . HIS B 1 99 ? 20.531 3.625 6.805 1 98.31 99 HIS B C 1
ATOM 3769 O O . HIS B 1 99 ? 21.766 3.682 6.938 1 98.31 99 HIS B O 1
ATOM 3775 N N . LEU B 1 100 ? 19.719 2.936 7.684 1 96.5 100 LEU B N 1
ATOM 3776 C CA . LEU B 1 100 ? 20.219 2.344 8.922 1 96.5 100 LEU B CA 1
ATOM 3777 C C . LEU B 1 100 ? 20.641 0.896 8.695 1 96.5 100 LEU B C 1
ATOM 3779 O O . LEU B 1 100 ? 19.812 0.048 8.359 1 96.5 100 LEU B O 1
ATOM 3783 N N . LYS B 1 101 ? 21.812 0.498 8.891 1 90.44 101 LYS B N 1
ATOM 3784 C CA . LYS B 1 101 ? 22.344 -0.812 8.508 1 90.44 101 LYS B CA 1
ATOM 3785 C C . LYS B 1 101 ? 22.625 -1.668 9.742 1 90.44 101 LYS B C 1
ATOM 3787 O O . LYS B 1 101 ? 21.938 -2.656 9.992 1 90.44 101 LYS B O 1
ATOM 3792 N N . GLN B 1 102 ? 23.625 -1.196 10.609 1 91.31 102 GLN B N 1
ATOM 3793 C CA . GLN B 1 102 ? 24.016 -1.997 11.766 1 91.31 102 GLN B CA 1
ATOM 3794 C C . GLN B 1 102 ? 23.875 -1.198 13.062 1 91.31 102 GLN B C 1
ATOM 3796 O O . GLN B 1 102 ? 24.609 -0.229 13.273 1 91.31 102 GLN B O 1
ATOM 3801 N N . PRO B 1 103 ? 22.891 -1.625 13.883 1 91.12 103 PRO B N 1
ATOM 3802 C CA . PRO B 1 103 ? 22.812 -0.935 15.172 1 91.12 103 PRO B CA 1
ATOM 3803 C C . PRO B 1 103 ? 24.047 -1.15 16.031 1 91.12 103 PRO B C 1
ATOM 3805 O O . PRO B 1 103 ? 24.844 -2.061 15.773 1 91.12 103 PRO B O 1
ATOM 3808 N N . PRO B 1 104 ? 24.266 -0.36 17.141 1 93.81 104 PRO B N 1
ATOM 3809 C CA . PRO B 1 104 ? 23.312 0.61 17.703 1 93.81 104 PRO B CA 1
ATOM 3810 C C . PRO B 1 104 ? 23.344 1.948 16.969 1 93.81 104 PRO B C 1
ATOM 3812 O O . PRO B 1 104 ? 24.391 2.363 16.469 1 93.81 104 PRO B O 1
ATOM 3815 N N . TYR B 1 105 ? 22.234 2.543 16.812 1 95.81 105 TYR B N 1
ATOM 3816 C CA . TYR B 1 105 ? 22.125 3.885 16.25 1 95.81 105 TYR B CA 1
ATOM 3817 C C . TYR B 1 105 ? 20.875 4.594 16.75 1 95.81 105 TYR B C 1
ATOM 3819 O O . TYR B 1 105 ? 20 3.965 17.344 1 95.81 105 TYR B O 1
ATOM 3827 N N . SER B 1 106 ? 20.875 5.906 16.531 1 96 106 SER B N 1
ATOM 3828 C CA . SER B 1 106 ? 19.688 6.711 16.828 1 96 106 SER B CA 1
ATOM 3829 C C . SER B 1 106 ? 19.359 7.652 15.68 1 96 106 SER B C 1
ATOM 3831 O O . SER B 1 106 ? 20.188 7.887 14.805 1 96 106 SER B O 1
ATOM 3833 N N . VAL B 1 107 ? 18.094 8.062 15.625 1 98.25 107 VAL B N 1
ATOM 3834 C CA . VAL B 1 107 ? 17.578 9.062 14.695 1 98.25 107 VAL B CA 1
ATOM 3835 C C . VAL B 1 107 ? 17.172 10.312 15.469 1 98.25 107 VAL B C 1
ATOM 3837 O O . VAL B 1 107 ? 16.422 10.234 16.453 1 98.25 107 VAL B O 1
ATOM 3840 N N . LEU B 1 108 ? 17.703 11.453 15.055 1 98.5 108 LEU B N 1
ATOM 3841 C CA . LEU B 1 108 ? 17.344 12.719 15.688 1 98.5 108 LEU B CA 1
ATOM 3842 C C . LEU B 1 108 ? 16.234 13.422 14.906 1 98.5 108 LEU B C 1
ATOM 3844 O O . LEU B 1 108 ? 16.312 13.531 13.68 1 98.5 108 LEU B O 1
ATOM 3848 N N . CYS B 1 109 ? 15.188 13.852 15.547 1 98.38 109 CYS B N 1
ATOM 3849 C CA . CYS B 1 109 ? 14.109 14.586 14.891 1 98.38 109 CYS B CA 1
ATOM 3850 C C . CYS B 1 109 ? 13.406 15.516 15.867 1 98.38 109 CYS B C 1
ATOM 3852 O O . CYS B 1 109 ? 13.742 15.547 17.062 1 98.38 109 CYS B O 1
ATOM 3854 N N . ASP B 1 110 ? 12.578 16.406 15.391 1 97.75 110 ASP B N 1
ATOM 3855 C CA . ASP B 1 110 ? 11.695 17.219 16.219 1 97.75 110 ASP B CA 1
ATOM 3856 C C . ASP B 1 110 ? 10.742 16.328 17.031 1 97.75 110 ASP B C 1
ATOM 3858 O O . ASP B 1 110 ? 10.227 15.336 16.516 1 97.75 110 ASP B O 1
ATOM 3862 N N . HIS B 1 111 ? 10.484 16.703 18.312 1 95.12 111 HIS B N 1
ATOM 3863 C CA . HIS B 1 111 ? 9.625 15.898 19.156 1 95.12 111 HIS B CA 1
ATOM 3864 C C . HIS B 1 111 ? 8.195 15.867 18.625 1 95.12 111 HIS B C 1
ATOM 3866 O O . HIS B 1 111 ? 7.398 15.016 19.016 1 95.12 111 HIS B O 1
ATOM 3872 N N . ARG B 1 112 ? 7.895 16.766 17.688 1 95.06 112 ARG B N 1
ATOM 3873 C CA . ARG B 1 112 ? 6.551 16.828 17.125 1 95.06 112 ARG B CA 1
ATOM 3874 C C . ARG B 1 112 ? 6.469 16.078 15.805 1 95.06 112 ARG B C 1
ATOM 3876 O O . ARG B 1 112 ? 5.391 15.945 15.227 1 95.06 112 ARG B O 1
ATOM 3883 N N . ALA B 1 113 ? 7.551 15.562 15.328 1 96.44 113 ALA B N 1
ATOM 3884 C CA . ALA B 1 113 ? 7.633 14.992 13.992 1 96.44 113 ALA B CA 1
ATOM 3885 C C . ALA B 1 113 ? 6.699 13.797 13.844 1 96.44 113 ALA B C 1
ATOM 3887 O O . ALA B 1 113 ? 6.539 13.008 14.781 1 96.44 113 ALA B O 1
ATOM 3888 N N . HIS B 1 114 ? 6.148 13.664 12.656 1 96.31 114 HIS B N 1
ATOM 3889 C CA . HIS B 1 114 ? 5.281 12.539 12.336 1 96.31 114 HIS B CA 1
ATOM 3890 C C . HIS B 1 114 ? 6 11.211 12.555 1 96.31 114 HIS B C 1
ATOM 3892 O O . HIS B 1 114 ? 5.418 10.258 13.078 1 96.31 114 HIS B O 1
ATOM 3898 N N . ILE B 1 115 ? 7.215 11.109 12.172 1 96.38 115 ILE B N 1
ATOM 3899 C CA . ILE B 1 115 ? 8.008 9.891 12.258 1 96.38 115 ILE B CA 1
ATOM 3900 C C . ILE B 1 115 ? 8.086 9.422 13.703 1 96.38 115 ILE B C 1
ATOM 3902 O O . ILE B 1 115 ? 8.125 8.219 13.977 1 96.38 115 ILE B O 1
ATOM 3906 N N . TYR B 1 116 ? 8.039 10.344 14.641 1 94.75 116 TYR B N 1
ATOM 3907 C CA . TYR B 1 116 ? 8.156 10.039 16.062 1 94.75 116 TYR B CA 1
ATOM 3908 C C . TYR B 1 116 ? 6.789 9.781 16.672 1 94.75 116 TYR B C 1
ATOM 3910 O O . TYR B 1 116 ? 6.574 8.758 17.328 1 94.75 116 TYR B O 1
ATOM 3918 N N . LYS B 1 117 ? 5.828 10.609 16.266 1 92.38 117 LYS B N 1
ATOM 3919 C CA . LYS B 1 117 ? 4.578 10.617 17.016 1 92.38 117 LYS B CA 1
ATOM 3920 C C . LYS B 1 117 ? 3.523 9.742 16.344 1 92.38 117 LYS B C 1
ATOM 3922 O O . LYS B 1 117 ? 2.666 9.164 17.016 1 92.38 117 LYS B O 1
ATOM 3927 N N . TYR B 1 118 ? 3.584 9.625 15.023 1 92.25 118 TYR B N 1
ATOM 3928 C CA . TYR B 1 118 ? 2.361 9.203 14.344 1 92.25 118 TYR B CA 1
ATOM 3929 C C . TYR B 1 118 ? 2.641 8.07 13.375 1 92.25 118 TYR B C 1
ATOM 3931 O O . TYR B 1 118 ? 1.916 7.891 12.391 1 92.25 118 TYR B O 1
ATOM 3939 N N . GLU B 1 119 ? 3.697 7.34 13.594 1 94.44 119 GLU B N 1
ATOM 3940 C CA . GLU B 1 119 ? 3.982 6.207 12.719 1 94.44 119 GLU B CA 1
ATOM 3941 C C . GLU B 1 119 ? 4.133 4.918 13.516 1 94.44 119 GLU B C 1
ATOM 3943 O O . GLU B 1 119 ? 4.922 4.043 13.156 1 94.44 119 GLU B O 1
ATOM 3948 N N . ALA B 1 120 ? 3.557 4.859 14.625 1 92 120 ALA B N 1
ATOM 3949 C CA . ALA B 1 120 ? 3.355 3.668 15.445 1 92 120 ALA B CA 1
ATOM 3950 C C . ALA B 1 120 ? 4.691 3.051 15.852 1 92 120 ALA B C 1
ATOM 3952 O O . ALA B 1 120 ? 4.848 1.829 15.836 1 92 120 ALA B O 1
ATOM 3953 N N . GLY B 1 121 ? 5.617 3.898 16.172 1 92.5 121 GLY B N 1
ATOM 3954 C CA . GLY B 1 121 ? 6.895 3.395 16.656 1 92.5 121 GLY B CA 1
ATOM 3955 C C . GLY B 1 121 ? 7.703 2.691 15.57 1 92.5 121 GLY B C 1
ATOM 3956 O O . GLY B 1 121 ? 8.508 1.809 15.875 1 92.5 121 GLY B O 1
ATOM 3957 N N . GLY B 1 122 ? 7.508 3.031 14.367 1 95 122 GLY B N 1
ATOM 3958 C CA . GLY B 1 122 ? 8.086 2.334 13.227 1 95 122 GLY B CA 1
ATOM 3959 C C . GLY B 1 122 ? 9.602 2.316 13.25 1 95 122 GLY B C 1
ATOM 3960 O O . GLY B 1 122 ? 10.219 1.319 12.875 1 95 122 GLY B O 1
ATOM 3961 N N . ALA B 1 123 ? 10.203 3.42 13.672 1 95.06 123 ALA B N 1
ATOM 3962 C CA . ALA B 1 123 ? 11.664 3.492 13.672 1 95.06 123 ALA B CA 1
ATOM 3963 C C . ALA B 1 123 ? 12.266 2.402 14.555 1 95.06 123 ALA B C 1
ATOM 3965 O O . ALA B 1 123 ? 13.258 1.772 14.18 1 95.06 123 ALA B O 1
ATOM 3966 N N . ALA B 1 124 ? 11.727 2.209 15.734 1 93.94 124 ALA B N 1
ATOM 3967 C CA . ALA B 1 124 ? 12.18 1.15 16.625 1 93.94 124 ALA B CA 1
ATOM 3968 C C . ALA B 1 124 ? 11.844 -0.228 16.062 1 93.94 124 ALA B C 1
ATOM 3970 O O . ALA B 1 124 ? 12.688 -1.13 16.078 1 93.94 124 ALA B O 1
ATOM 3971 N N . PHE B 1 125 ? 10.75 -0.381 15.562 1 94.81 125 PHE B N 1
ATOM 3972 C CA . PHE B 1 125 ? 10.25 -1.684 15.141 1 94.81 125 PHE B CA 1
ATOM 3973 C C . PHE B 1 125 ? 10.961 -2.152 13.875 1 94.81 125 PHE B C 1
ATOM 3975 O O . PHE B 1 125 ? 11.477 -3.271 13.828 1 94.81 125 PHE B O 1
ATOM 3982 N N . HIS B 1 126 ? 11.023 -1.337 12.867 1 96.25 126 HIS B N 1
ATOM 3983 C CA . HIS B 1 126 ? 11.539 -1.739 11.562 1 96.25 126 HIS B CA 1
ATOM 3984 C C . HIS B 1 126 ? 13.062 -1.669 11.523 1 96.25 126 HIS B C 1
ATOM 3986 O O . HIS B 1 126 ? 13.695 -2.398 10.766 1 96.25 126 HIS B O 1
ATOM 3992 N N . SER B 1 127 ? 13.633 -0.708 12.359 1 95.88 127 SER B N 1
ATOM 3993 C CA . SER B 1 127 ? 15.047 -0.416 12.156 1 95.88 127 SER B CA 1
ATOM 3994 C C . SER B 1 127 ? 15.844 -0.62 13.438 1 95.88 127 SER B C 1
ATOM 3996 O O . SER B 1 127 ? 17.078 -0.546 13.43 1 95.88 127 SER B O 1
ATOM 3998 N N . GLY B 1 128 ? 15.195 -0.888 14.594 1 94.38 128 GLY B N 1
ATOM 3999 C CA . GLY B 1 128 ? 15.914 -0.969 15.859 1 94.38 128 GLY B CA 1
ATOM 4000 C C . GLY B 1 128 ? 16.531 0.349 16.281 1 94.38 128 GLY B C 1
ATOM 4001 O O . GLY B 1 128 ? 17.562 0.366 16.953 1 94.38 128 GLY B O 1
ATOM 4002 N N . ALA B 1 129 ? 15.914 1.414 15.875 1 95.38 129 ALA B N 1
ATOM 4003 C CA . ALA B 1 129 ? 16.531 2.715 16.109 1 95.38 129 ALA B CA 1
ATOM 4004 C C . ALA B 1 129 ? 15.922 3.398 17.328 1 95.38 129 ALA B C 1
ATOM 4006 O O . ALA B 1 129 ? 14.695 3.426 17.484 1 95.38 129 ALA B O 1
ATOM 4007 N N . ALA B 1 130 ? 16.766 3.912 18.172 1 93.5 130 ALA B N 1
ATOM 4008 C CA . ALA B 1 130 ? 16.297 4.848 19.203 1 93.5 130 ALA B CA 1
ATOM 4009 C C . ALA B 1 130 ? 16.016 6.223 18.594 1 93.5 130 ALA B C 1
ATOM 4011 O O . ALA B 1 130 ? 16.672 6.625 17.625 1 93.5 130 ALA B O 1
ATOM 4012 N N . ILE B 1 131 ? 15.062 6.977 19.141 1 95.62 131 ILE B N 1
ATOM 4013 C CA . ILE B 1 131 ? 14.766 8.32 18.672 1 95.62 131 ILE B CA 1
ATOM 4014 C C . ILE B 1 131 ? 15.25 9.352 19.688 1 95.62 131 ILE B C 1
ATOM 4016 O O . ILE B 1 131 ? 15 9.203 20.891 1 95.62 131 ILE B O 1
ATOM 4020 N N . VAL B 1 132 ? 16 10.242 19.203 1 96.19 132 VAL B N 1
ATOM 4021 C CA . VAL B 1 132 ? 16.312 11.453 19.969 1 96.19 132 VAL B CA 1
ATOM 4022 C C . VAL B 1 132 ? 15.359 12.57 19.594 1 96.19 132 VAL B C 1
ATOM 4024 O O . VAL B 1 132 ? 15.617 13.32 18.641 1 96.19 132 VAL B O 1
ATOM 4027 N N . ALA B 1 133 ? 14.289 12.734 20.359 1 96.06 133 ALA B N 1
ATOM 4028 C CA . ALA B 1 133 ? 13.266 13.742 20.094 1 96.06 133 ALA B CA 1
ATOM 4029 C C . ALA B 1 133 ? 13.625 15.078 20.75 1 96.06 133 ALA B C 1
ATOM 4031 O O . ALA B 1 133 ? 13.734 15.164 21.984 1 96.06 133 ALA B O 1
ATOM 4032 N N . VAL B 1 134 ? 13.773 16.094 19.922 1 96.94 134 VAL B N 1
ATOM 4033 C CA . VAL B 1 134 ? 14.305 17.359 20.391 1 96.94 134 VAL B CA 1
ATOM 4034 C C . VAL B 1 134 ? 13.219 18.422 20.359 1 96.94 134 VAL B C 1
ATOM 4036 O O . VAL B 1 134 ? 12.492 18.547 19.359 1 96.94 134 VAL B O 1
ATOM 4039 N N . ALA B 1 135 ? 13.047 19.125 21.406 1 94.31 135 ALA B N 1
ATOM 4040 C CA . ALA B 1 135 ? 12.211 20.328 21.406 1 94.31 135 ALA B CA 1
ATOM 4041 C C . ALA B 1 135 ? 12.992 21.547 20.938 1 94.31 135 ALA B C 1
ATOM 4043 O O . ALA B 1 135 ? 14 21.938 21.531 1 94.31 135 ALA B O 1
ATOM 4044 N N . PRO B 1 136 ? 12.562 22.078 19.812 1 96.44 136 PRO B N 1
ATOM 4045 C CA . PRO B 1 136 ? 13.297 23.25 19.344 1 96.44 136 PRO B CA 1
ATOM 4046 C C . PRO B 1 136 ? 13.32 24.391 20.359 1 96.44 136 PRO B C 1
ATOM 4048 O O . PRO B 1 136 ? 12.281 24.734 20.922 1 96.44 136 PRO B O 1
ATOM 4051 N N . THR B 1 137 ? 14.438 25.031 20.516 1 94.81 137 THR B N 1
ATOM 4052 C CA . THR B 1 137 ? 14.602 26.109 21.484 1 94.81 137 THR B CA 1
ATOM 4053 C C . THR B 1 137 ? 13.766 27.328 21.109 1 94.81 137 THR B C 1
ATOM 4055 O O . THR B 1 137 ? 13.281 28.047 21.969 1 94.81 137 THR B O 1
ATOM 4058 N N . ASN B 1 138 ? 13.609 27.531 19.859 1 95.69 138 ASN B N 1
ATOM 4059 C CA . ASN B 1 138 ? 12.859 28.688 19.406 1 95.69 138 ASN B CA 1
ATOM 4060 C C . ASN B 1 138 ? 11.359 28.406 19.344 1 95.69 138 ASN B C 1
ATOM 4062 O O . ASN B 1 138 ? 10.586 29.266 18.906 1 95.69 138 ASN B O 1
ATOM 4066 N N . LYS B 1 139 ? 10.953 27.172 19.641 1 92.44 139 LYS B N 1
ATOM 4067 C CA . LYS B 1 139 ? 9.562 26.734 19.719 1 92.44 139 LYS B CA 1
ATOM 4068 C C . LYS B 1 139 ? 8.914 26.734 18.328 1 92.44 139 LYS B C 1
ATOM 4070 O O . LYS B 1 139 ? 7.691 26.594 18.219 1 92.44 139 LYS B O 1
ATOM 4075 N N . HIS B 1 140 ? 9.664 26.938 17.328 1 95.38 140 HIS B N 1
ATOM 4076 C CA . HIS B 1 140 ? 9.141 27 15.961 1 95.38 140 HIS B CA 1
ATOM 4077 C C . HIS B 1 140 ? 9.664 25.859 15.109 1 95.38 140 HIS B C 1
ATOM 4079 O O . HIS B 1 140 ? 8.883 25.047 14.594 1 95.38 140 HIS B O 1
ATOM 4085 N N . HIS B 1 141 ? 10.969 25.734 14.961 1 97 141 HIS B N 1
ATOM 4086 C CA . HIS B 1 141 ? 11.625 24.703 14.156 1 97 141 HIS B CA 1
ATOM 4087 C C . HIS B 1 141 ? 12.977 24.312 14.75 1 97 141 HIS B C 1
ATOM 4089 O O . HIS B 1 141 ? 13.547 25.078 15.539 1 97 141 HIS B O 1
ATOM 4095 N N . LEU B 1 142 ? 13.492 23.141 14.391 1 97.38 142 LEU B N 1
ATOM 4096 C CA . LEU B 1 142 ? 14.82 22.703 14.812 1 97.38 142 LEU B CA 1
ATOM 4097 C C . LEU B 1 142 ? 15.898 23.594 14.188 1 97.38 142 LEU B C 1
ATOM 4099 O O . LEU B 1 142 ? 15.883 23.844 12.977 1 97.38 142 LEU B O 1
ATOM 4103 N N . THR B 1 143 ? 16.797 24.078 14.992 1 98.06 143 THR B N 1
ATOM 4104 C CA . THR B 1 143 ? 17.938 24.844 14.523 1 98.06 143 THR B CA 1
ATOM 4105 C C . THR B 1 143 ? 19.203 24 14.523 1 98.06 143 THR B C 1
ATOM 4107 O O . THR B 1 143 ? 19.219 22.906 15.102 1 98.06 143 THR B O 1
ATOM 4110 N N . LEU B 1 144 ? 20.203 24.516 13.82 1 98.62 144 LEU B N 1
ATOM 4111 C CA . LEU B 1 144 ? 21.5 23.859 13.859 1 98.62 144 LEU B CA 1
ATOM 4112 C C . LEU B 1 144 ? 21.984 23.703 15.297 1 98.62 144 LEU B C 1
ATOM 4114 O O . LEU B 1 144 ? 22.531 22.656 15.656 1 98.62 144 LEU B O 1
ATOM 4118 N N . GLN B 1 145 ? 21.75 24.719 16.094 1 98.38 145 GLN B N 1
ATOM 4119 C CA . GLN B 1 145 ? 22.203 24.656 17.484 1 98.38 145 GLN B CA 1
ATOM 4120 C C . GLN B 1 145 ? 21.453 23.562 18.25 1 98.38 145 GLN B C 1
ATOM 4122 O O . GLN B 1 145 ? 22.062 22.828 19.047 1 98.38 145 GLN B O 1
ATOM 4127 N N . ASP B 1 146 ? 20.141 23.469 18.047 1 98.12 146 ASP B N 1
ATOM 4128 C CA . ASP B 1 146 ? 19.375 22.375 18.641 1 98.12 146 ASP B CA 1
ATOM 4129 C C . ASP B 1 146 ? 19.984 21.016 18.266 1 98.12 146 ASP B C 1
ATOM 4131 O O . ASP B 1 146 ? 20.078 20.125 19.109 1 98.12 146 ASP B O 1
ATOM 4135 N N . VAL B 1 147 ? 20.344 20.844 16.969 1 98.31 147 VAL B N 1
ATOM 4136 C CA . VAL B 1 147 ? 20.922 19.594 16.469 1 98.31 147 VAL B CA 1
ATOM 4137 C C . VAL B 1 147 ? 22.266 19.344 17.141 1 98.31 147 VAL B C 1
ATOM 4139 O O . VAL B 1 147 ? 22.5 18.25 17.672 1 98.31 147 VAL B O 1
ATOM 4142 N N . LYS B 1 148 ? 23.125 20.344 17.203 1 97.75 148 LYS B N 1
ATOM 4143 C CA . LYS B 1 148 ? 24.453 20.219 17.797 1 97.75 148 LYS B CA 1
ATOM 4144 C C . LYS B 1 148 ? 24.359 19.828 19.281 1 97.75 148 LYS B C 1
ATOM 4146 O O . LYS B 1 148 ? 25.156 19.031 19.766 1 97.75 148 LYS B O 1
ATOM 4151 N N . ASP B 1 149 ? 23.375 20.344 19.906 1 97.06 149 ASP B N 1
ATOM 4152 C CA . ASP B 1 149 ? 23.234 20.141 21.344 1 97.06 149 ASP B CA 1
ATOM 4153 C C . ASP B 1 149 ? 22.734 18.734 21.656 1 97.06 149 ASP B C 1
ATOM 4155 O O . ASP B 1 149 ? 22.844 18.25 22.797 1 97.06 149 ASP B O 1
ATOM 4159 N N . ASN B 1 150 ? 22.188 18.078 20.656 1 96.94 150 ASN B N 1
ATOM 4160 C CA . ASN B 1 150 ? 21.469 16.844 21 1 96.94 150 ASN B CA 1
ATOM 4161 C C . ASN B 1 150 ? 22 15.648 20.219 1 96.94 150 ASN B C 1
ATOM 4163 O O . ASN B 1 150 ? 21.734 14.5 20.562 1 96.94 150 ASN B O 1
ATOM 4167 N N . ILE B 1 151 ? 22.766 15.891 19.25 1 96.56 151 ILE B N 1
ATOM 4168 C CA . ILE B 1 151 ? 23.344 14.805 18.469 1 96.56 151 ILE B CA 1
ATOM 4169 C C . ILE B 1 151 ? 24.234 13.953 19.359 1 96.56 151 ILE B C 1
ATOM 4171 O O . ILE B 1 151 ? 24.859 14.461 20.297 1 96.56 151 ILE B O 1
ATOM 4175 N N . ILE B 1 152 ? 24.266 12.711 19.156 1 94.69 152 ILE B N 1
ATOM 4176 C CA . ILE B 1 152 ? 25.125 11.805 19.906 1 94.69 152 ILE B CA 1
ATOM 4177 C C . ILE B 1 152 ? 26.281 11.352 19.016 1 94.69 152 ILE B C 1
ATOM 4179 O O . ILE B 1 152 ? 26.109 10.484 18.156 1 94.69 152 ILE B O 1
ATOM 4183 N N . ILE B 1 153 ? 27.406 11.953 19.281 1 93.06 153 ILE B N 1
ATOM 4184 C CA . ILE B 1 153 ? 28.641 11.562 18.625 1 93.06 153 ILE B CA 1
ATOM 4185 C C . ILE B 1 153 ? 29.609 11 19.656 1 93.06 153 ILE B C 1
ATOM 4187 O O . ILE B 1 153 ? 30.281 11.75 20.375 1 93.06 153 ILE B O 1
ATOM 4191 N N . SER B 1 154 ? 29.531 9.75 19.859 1 86.19 154 SER B N 1
ATOM 4192 C CA . SER B 1 154 ? 30.328 9.164 20.922 1 86.19 154 SER B CA 1
ATOM 4193 C C . SER B 1 154 ? 30.688 7.711 20.609 1 86.19 154 SER B C 1
ATOM 4195 O O . SER B 1 154 ? 29.938 7.016 19.922 1 86.19 154 SER B O 1
ATOM 4197 N N . ASP B 1 155 ? 31.844 7.34 21.078 1 87.94 155 ASP B N 1
ATOM 4198 C CA . ASP B 1 155 ? 32.25 5.941 21 1 87.94 155 ASP B CA 1
ATOM 4199 C C . ASP B 1 155 ? 31.969 5.219 22.312 1 87.94 155 ASP B C 1
ATOM 4201 O O . ASP B 1 155 ? 32.281 4.035 22.469 1 87.94 155 ASP B O 1
ATOM 4205 N N . ASP B 1 156 ? 31.438 5.977 23.203 1 87.5 156 ASP B N 1
ATOM 4206 C CA . ASP B 1 156 ? 31 5.355 24.453 1 87.5 156 ASP B CA 1
ATOM 4207 C C . ASP B 1 156 ? 29.891 4.348 24.188 1 87.5 156 ASP B C 1
ATOM 4209 O O . ASP B 1 156 ? 28.812 4.711 23.719 1 87.5 156 ASP B O 1
ATOM 4213 N N . THR B 1 157 ? 30.094 3.141 24.609 1 88.94 157 THR B N 1
ATOM 4214 C CA . THR B 1 157 ? 29.234 2.014 24.25 1 88.94 157 THR B CA 1
ATOM 4215 C C . THR B 1 157 ? 27.875 2.143 24.922 1 88.94 157 THR B C 1
ATOM 4217 O O . THR B 1 157 ? 26.938 1.431 24.562 1 88.94 157 THR B O 1
ATOM 4220 N N . HIS B 1 158 ? 27.75 3.098 25.828 1 88.06 158 HIS B N 1
ATOM 4221 C CA . HIS B 1 158 ? 26.469 3.275 26.516 1 88.06 158 HIS B CA 1
ATOM 4222 C C . HIS B 1 158 ? 25.469 4.012 25.625 1 88.06 158 HIS B C 1
ATOM 4224 O O . HIS B 1 158 ? 24.266 3.994 25.891 1 88.06 158 HIS B O 1
ATOM 4230 N N . PHE B 1 159 ? 26 4.609 24.594 1 87.56 159 PHE B N 1
ATOM 4231 C CA . PHE B 1 159 ? 25.141 5.453 23.781 1 87.56 159 PHE B CA 1
ATOM 4232 C C . PHE B 1 159 ? 24.938 4.84 22.391 1 87.56 159 PHE B C 1
ATOM 4234 O O . PHE B 1 159 ? 25.797 4.125 21.891 1 87.56 159 PHE B O 1
ATOM 4241 N N . ALA B 1 160 ? 23.797 5.047 21.812 1 94.12 160 ALA B N 1
ATOM 4242 C CA . ALA B 1 160 ? 23.562 4.785 20.406 1 94.12 160 ALA B CA 1
ATOM 4243 C C . ALA B 1 160 ? 23.859 6.023 19.562 1 94.12 160 ALA B C 1
ATOM 4245 O O . ALA B 1 160 ? 23.141 7.016 19.625 1 94.12 160 ALA B O 1
ATOM 4246 N N . PRO B 1 161 ? 24.859 5.984 18.844 1 95.25 161 PRO B N 1
ATOM 4247 C CA . PRO B 1 161 ? 25.25 7.172 18.062 1 95.25 161 PRO B CA 1
ATOM 4248 C C . PRO B 1 161 ? 24.172 7.578 17.047 1 95.25 161 PRO B C 1
ATOM 4250 O O . PRO B 1 161 ? 23.469 6.719 16.516 1 95.25 161 PRO B O 1
ATOM 4253 N N . THR B 1 162 ? 24.062 8.891 16.812 1 96.88 162 THR B N 1
ATOM 4254 C CA . THR B 1 162 ? 23.141 9.375 15.781 1 96.88 162 THR B CA 1
ATOM 4255 C C . THR B 1 162 ? 23.656 9.023 14.383 1 96.88 162 THR B C 1
ATOM 4257 O O . THR B 1 162 ? 24.828 9.25 14.078 1 96.88 162 THR B O 1
ATOM 4260 N N . GLU B 1 163 ? 22.766 8.438 13.602 1 97.75 163 GLU B N 1
ATOM 4261 C CA . GLU B 1 163 ? 23.156 8.07 12.242 1 97.75 163 GLU B CA 1
ATOM 4262 C C . GLU B 1 163 ? 22.344 8.852 11.203 1 97.75 163 GLU B C 1
ATOM 4264 O O . GLU B 1 163 ? 22.812 9.094 10.094 1 97.75 163 GLU B O 1
ATOM 4269 N N . VAL B 1 164 ? 21.125 9.195 11.523 1 98.62 164 VAL B N 1
ATOM 4270 C CA . VAL B 1 164 ? 20.234 9.938 10.625 1 98.62 164 VAL B CA 1
ATOM 4271 C C . VAL B 1 164 ? 19.594 11.094 11.383 1 98.62 164 VAL B C 1
ATOM 4273 O O . VAL B 1 164 ? 19.172 10.938 12.531 1 98.62 164 VAL B O 1
ATOM 4276 N N . ILE B 1 165 ? 19.594 12.25 10.797 1 98.75 165 ILE B N 1
ATOM 4277 C CA . ILE B 1 165 ? 18.75 13.375 11.219 1 98.75 165 ILE B CA 1
ATOM 4278 C C . ILE B 1 165 ? 17.562 13.508 10.273 1 98.75 165 ILE B C 1
ATOM 4280 O O . ILE B 1 165 ? 17.719 13.5 9.055 1 98.75 165 ILE B O 1
ATOM 4284 N N . THR B 1 166 ? 16.359 13.539 10.812 1 98.81 166 THR B N 1
ATOM 4285 C CA . THR B 1 166 ? 15.172 13.727 9.992 1 98.81 166 THR B CA 1
ATOM 4286 C C . THR B 1 166 ? 14.531 15.086 10.273 1 98.81 166 THR B C 1
ATOM 4288 O O . THR B 1 166 ? 14.383 15.477 11.438 1 98.81 166 THR B O 1
ATOM 4291 N N . LEU B 1 167 ? 14.297 15.805 9.273 1 98.88 167 LEU B N 1
ATOM 4292 C CA . LEU B 1 167 ? 13.508 17.031 9.352 1 98.88 167 LEU B CA 1
ATOM 4293 C C . LEU B 1 167 ? 12.133 16.828 8.727 1 98.88 167 LEU B C 1
ATOM 4295 O O . LEU B 1 167 ? 11.953 15.961 7.875 1 98.88 167 LEU B O 1
ATOM 4299 N N . GLU B 1 168 ? 11.172 17.5 9.195 1 98.62 168 GLU B N 1
ATOM 4300 C CA . GLU B 1 168 ? 9.828 17.547 8.641 1 98.62 168 GLU B CA 1
ATOM 4301 C C . GLU B 1 168 ? 9.461 18.969 8.195 1 98.62 168 GLU B C 1
ATOM 4303 O O . GLU B 1 168 ? 9.516 19.906 8.992 1 98.62 168 GLU B O 1
ATOM 4308 N N . ASN B 1 169 ? 9.125 19.125 6.949 1 98.31 169 ASN B N 1
ATOM 4309 C CA . ASN B 1 169 ? 8.828 20.438 6.367 1 98.31 169 ASN B CA 1
ATOM 4310 C C . ASN B 1 169 ? 7.691 20.344 5.348 1 98.31 169 ASN B C 1
ATOM 4312 O O . ASN B 1 169 ? 7.871 19.781 4.262 1 98.31 169 ASN B O 1
ATOM 4316 N N . THR B 1 170 ? 6.574 20.859 5.73 1 97.81 170 THR B N 1
ATOM 4317 C CA . THR B 1 170 ? 6.281 21.688 6.898 1 97.81 170 THR B CA 1
ATOM 4318 C C . THR B 1 170 ? 5.957 20.812 8.109 1 97.81 170 THR B C 1
ATOM 4320 O O . THR B 1 170 ? 5.555 19.656 7.961 1 97.81 170 THR B O 1
ATOM 4323 N N . LEU B 1 171 ? 6.184 21.312 9.219 1 96.75 171 LEU B N 1
ATOM 4324 C CA . LEU B 1 171 ? 5.719 20.75 10.484 1 96.75 171 LEU B CA 1
ATOM 4325 C C . LEU B 1 171 ? 4.633 21.625 11.102 1 96.75 171 LEU B C 1
ATOM 4327 O O . LEU B 1 171 ? 4.871 22.797 11.398 1 96.75 171 LEU B O 1
ATOM 4331 N N . ASN B 1 172 ? 3.398 21.078 11.18 1 94.19 172 ASN B N 1
ATOM 4332 C CA . ASN B 1 172 ? 2.246 21.844 11.656 1 94.19 172 ASN B CA 1
ATOM 4333 C C . ASN B 1 172 ? 2 23.078 10.797 1 94.19 172 ASN B C 1
ATOM 4335 O O . ASN B 1 172 ? 1.661 24.141 11.32 1 94.19 172 ASN B O 1
ATOM 4339 N N . GLY B 1 173 ? 2.344 22.969 9.578 1 96.94 173 GLY B N 1
ATOM 4340 C CA . GLY B 1 173 ? 2.088 24.062 8.656 1 96.94 173 GLY B CA 1
ATOM 4341 C C . GLY B 1 173 ? 3.182 25.109 8.656 1 96.94 173 GLY B C 1
ATOM 4342 O O . GLY B 1 173 ? 3.145 26.047 7.859 1 96.94 173 GLY B O 1
ATOM 4343 N N . THR B 1 174 ? 4.203 24.969 9.484 1 97.12 174 THR B N 1
ATOM 4344 C CA . THR B 1 174 ? 5.258 25.969 9.594 1 97.12 174 THR B CA 1
ATOM 4345 C C . THR B 1 174 ? 6.449 25.594 8.719 1 97.12 174 THR B C 1
ATOM 4347 O O . THR B 1 174 ? 6.738 24.422 8.523 1 97.12 174 THR B O 1
ATOM 4350 N N . ILE B 1 175 ? 7.145 26.562 8.219 1 98.56 175 ILE B N 1
ATOM 4351 C CA . ILE B 1 175 ? 8.242 26.375 7.273 1 98.56 175 ILE B CA 1
ATOM 4352 C C . ILE B 1 175 ? 9.578 26.516 8 1 98.56 175 ILE B C 1
ATOM 4354 O O . ILE B 1 175 ? 9.812 27.5 8.703 1 98.56 175 ILE B O 1
ATOM 4358 N N . ILE B 1 176 ? 10.453 25.5 7.926 1 98.44 176 ILE B N 1
ATOM 4359 C CA . ILE B 1 176 ? 11.844 25.672 8.328 1 98.44 176 ILE B CA 1
ATOM 4360 C C . ILE B 1 176 ? 12.57 26.547 7.312 1 98.44 176 ILE B C 1
ATOM 4362 O O . ILE B 1 176 ? 12.562 26.25 6.113 1 98.44 176 ILE B O 1
ATOM 4366 N N . PRO B 1 177 ? 13.172 27.641 7.789 1 98 177 PRO B N 1
ATOM 4367 C CA . PRO B 1 177 ? 13.938 28.438 6.828 1 98 177 PRO B CA 1
ATOM 4368 C C . PRO B 1 177 ? 14.992 27.625 6.086 1 98 177 PRO B C 1
ATOM 4370 O O . PRO B 1 177 ? 15.719 26.828 6.703 1 98 177 PRO B O 1
ATOM 4373 N N . GLN B 1 178 ? 15.062 27.812 4.793 1 98.38 178 GLN B N 1
ATOM 4374 C CA . GLN B 1 178 ? 15.953 27.016 3.953 1 98.38 178 GLN B CA 1
ATOM 4375 C C . GLN B 1 178 ? 17.406 27.172 4.387 1 98.38 178 GLN B C 1
ATOM 4377 O O . GLN B 1 178 ? 18.188 26.219 4.301 1 98.38 178 GLN B O 1
ATOM 4382 N N . GLU B 1 179 ? 17.797 28.391 4.84 1 97.94 179 GLU B N 1
ATOM 4383 C CA . GLU B 1 179 ? 19.156 28.625 5.301 1 97.94 179 GLU B CA 1
ATOM 4384 C C . GLU B 1 179 ? 19.5 27.75 6.5 1 97.94 179 GLU B C 1
ATOM 4386 O O . GLU B 1 179 ? 20.625 27.266 6.633 1 97.94 179 GLU B O 1
ATOM 4391 N N . GLU B 1 180 ? 18.469 27.594 7.379 1 98 180 GLU B N 1
ATOM 4392 C CA . GLU B 1 180 ? 18.641 26.719 8.531 1 98 180 GLU B CA 1
ATOM 4393 C C . GLU B 1 180 ? 18.797 25.266 8.094 1 98 180 GLU B C 1
ATOM 4395 O O . GLU B 1 180 ? 19.625 24.516 8.633 1 98 180 GLU B O 1
ATOM 4400 N N . VAL B 1 181 ? 18.031 24.781 7.082 1 98.75 181 VAL B N 1
ATOM 4401 C CA . VAL B 1 181 ? 18.109 23.422 6.543 1 98.75 181 VAL B CA 1
ATOM 4402 C C . VAL B 1 181 ? 19.516 23.172 5.977 1 98.75 181 VAL B C 1
ATOM 4404 O O . VAL B 1 181 ? 20.109 22.141 6.238 1 98.75 181 VAL B O 1
ATOM 4407 N N . ILE B 1 182 ? 20 24.109 5.207 1 98.81 182 ILE B N 1
ATOM 4408 C CA . ILE B 1 182 ? 21.312 24 4.582 1 98.81 182 ILE B CA 1
ATOM 4409 C C . ILE B 1 182 ? 22.391 23.906 5.66 1 98.81 182 ILE B C 1
ATOM 4411 O O . ILE B 1 182 ? 23.297 23.078 5.566 1 98.81 182 ILE B O 1
ATOM 4415 N N . ALA B 1 183 ? 22.25 24.719 6.684 1 98.81 183 ALA B N 1
ATOM 4416 C CA . ALA B 1 183 ? 23.234 24.703 7.773 1 98.81 183 ALA B CA 1
ATOM 4417 C C . ALA B 1 183 ? 23.234 23.344 8.477 1 98.81 183 ALA B C 1
ATOM 4419 O O . ALA B 1 183 ? 24.297 22.812 8.781 1 98.81 183 ALA B O 1
ATOM 4420 N N . ILE B 1 184 ? 22.078 22.812 8.742 1 98.81 184 ILE B N 1
ATOM 4421 C CA . ILE B 1 184 ? 21.969 21.5 9.375 1 98.81 184 ILE B CA 1
ATOM 4422 C C . ILE B 1 184 ? 22.562 20.438 8.453 1 98.81 184 ILE B C 1
ATOM 4424 O O . ILE B 1 184 ? 23.281 19.547 8.914 1 98.81 184 ILE B O 1
ATOM 4428 N N . SER B 1 185 ? 22.234 20.516 7.18 1 98.81 185 SER B N 1
ATOM 4429 C CA . SER B 1 185 ? 22.734 19.562 6.188 1 98.81 185 SER B CA 1
ATOM 4430 C C . SER B 1 185 ? 24.266 19.562 6.148 1 98.81 185 SER B C 1
ATOM 4432 O O . SER B 1 185 ? 24.891 18.5 6.191 1 98.81 185 SER B O 1
ATOM 4434 N N . ASP B 1 186 ? 24.875 20.75 6.062 1 98.75 186 ASP B N 1
ATOM 4435 C CA . ASP B 1 186 ? 26.328 20.875 6.016 1 98.75 186 ASP B CA 1
ATOM 4436 C C . ASP B 1 186 ? 26.969 20.25 7.246 1 98.75 186 ASP B C 1
ATOM 4438 O O . ASP B 1 186 ? 27.953 19.516 7.137 1 98.75 186 ASP B O 1
ATOM 4442 N N . TYR B 1 187 ? 26.391 20.531 8.359 1 98.56 187 TYR B N 1
ATOM 4443 C CA . TYR B 1 187 ? 26.922 19.984 9.609 1 98.56 187 TYR B CA 1
ATOM 4444 C C . TYR B 1 187 ? 26.766 18.469 9.648 1 98.56 187 TYR B C 1
ATOM 4446 O O . TYR B 1 187 ? 27.734 17.75 9.953 1 98.56 187 TYR B O 1
ATOM 4454 N N . ALA B 1 188 ? 25.547 17.938 9.336 1 98.31 188 ALA B N 1
ATOM 4455 C CA . ALA B 1 188 ? 25.297 16.5 9.328 1 98.31 188 ALA B CA 1
ATOM 4456 C C . ALA B 1 188 ? 26.281 15.773 8.414 1 98.31 188 ALA B C 1
ATOM 4458 O O . ALA B 1 188 ? 26.891 14.781 8.82 1 98.31 188 ALA B O 1
ATOM 4459 N N . HIS B 1 189 ? 26.484 16.266 7.227 1 98.5 189 HIS B N 1
ATOM 4460 C CA . HIS B 1 189 ? 27.344 15.625 6.234 1 98.5 189 HIS B CA 1
ATOM 4461 C C . HIS B 1 189 ? 28.812 15.711 6.641 1 98.5 189 HIS B C 1
ATOM 4463 O O . HIS B 1 189 ? 29.594 14.805 6.344 1 98.5 189 HIS B O 1
ATOM 4469 N N . SER B 1 190 ? 29.141 16.781 7.336 1 98.31 190 SER B N 1
ATOM 4470 C CA . SER B 1 190 ? 30.516 16.906 7.832 1 98.31 190 SER B CA 1
ATOM 4471 C C . SER B 1 190 ? 30.844 15.797 8.836 1 98.31 190 SER B C 1
ATOM 4473 O O . SER B 1 190 ? 32 15.438 9.008 1 98.31 190 SER B O 1
ATOM 4475 N N . LEU B 1 191 ? 29.828 15.258 9.492 1 97.19 191 LEU B N 1
ATOM 4476 C CA . LEU B 1 191 ? 30.016 14.195 10.477 1 97.19 191 LEU B CA 1
ATOM 4477 C C . LEU B 1 191 ? 29.766 12.82 9.852 1 97.19 191 LEU B C 1
ATOM 4479 O O . LEU B 1 191 ? 29.797 11.805 10.539 1 97.19 191 LEU B O 1
ATOM 4483 N N . GLY B 1 192 ? 29.438 12.789 8.531 1 97.19 192 GLY B N 1
ATOM 4484 C CA . GLY B 1 192 ? 29.156 11.539 7.836 1 97.19 192 GLY B CA 1
ATOM 4485 C C . GLY B 1 192 ? 27.75 11.016 8.086 1 97.19 192 GLY B C 1
ATOM 4486 O O . GLY B 1 192 ? 27.453 9.859 7.793 1 97.19 192 GLY B O 1
ATOM 4487 N N . LEU B 1 193 ? 26.891 11.844 8.672 1 97.94 193 LEU B N 1
ATOM 4488 C CA . LEU B 1 193 ? 25.516 11.461 8.953 1 97.94 193 LEU B CA 1
ATOM 4489 C C . LEU B 1 193 ? 24.625 11.688 7.734 1 97.94 193 LEU B C 1
ATOM 4491 O O . LEU B 1 193 ? 24.984 12.453 6.84 1 97.94 193 LEU B O 1
ATOM 4495 N N . LYS B 1 194 ? 23.516 10.938 7.676 1 98.62 194 LYS B N 1
ATOM 4496 C CA . LYS B 1 194 ? 22.516 11.141 6.629 1 98.62 194 LYS B CA 1
ATOM 4497 C C . LYS B 1 194 ? 21.438 12.125 7.074 1 98.62 194 LYS B C 1
ATOM 4499 O O . LYS B 1 194 ? 21.141 12.234 8.266 1 98.62 194 LYS B O 1
ATOM 4504 N N . LEU B 1 195 ? 20.906 12.859 6.156 1 98.88 195 LEU B N 1
ATOM 4505 C CA . LEU B 1 195 ? 19.781 13.758 6.383 1 98.88 195 LEU B CA 1
ATOM 4506 C C . LEU B 1 195 ? 18.578 13.336 5.543 1 98.88 195 LEU B C 1
ATOM 4508 O O . LEU B 1 195 ? 18.672 13.242 4.316 1 98.88 195 LEU B O 1
ATOM 4512 N N . HIS B 1 196 ? 17.438 13.031 6.195 1 98.94 196 HIS B N 1
ATOM 4513 C CA . HIS B 1 196 ? 16.188 12.641 5.551 1 98.94 196 HIS B CA 1
ATOM 4514 C C . HIS B 1 196 ? 15.117 13.703 5.762 1 98.94 196 HIS B C 1
ATOM 4516 O O . HIS B 1 196 ? 15.016 14.289 6.84 1 98.94 196 HIS B O 1
ATOM 4522 N N . LEU B 1 197 ? 14.328 13.945 4.715 1 98.94 197 LEU B N 1
ATOM 4523 C CA . LEU B 1 197 ? 13.219 14.891 4.824 1 98.94 197 LEU B CA 1
ATOM 4524 C C . LEU B 1 197 ? 11.883 14.156 4.777 1 98.94 197 LEU B C 1
ATOM 4526 O O . LEU B 1 197 ? 11.57 13.492 3.789 1 98.94 197 LEU B O 1
ATOM 4530 N N . ASP B 1 198 ? 11.156 14.258 5.867 1 98.81 198 ASP B N 1
ATOM 4531 C CA . ASP B 1 198 ? 9.711 14.094 5.723 1 98.81 198 ASP B CA 1
ATOM 4532 C C . ASP B 1 198 ? 9.086 15.328 5.078 1 98.81 198 ASP B C 1
ATOM 4534 O O . ASP B 1 198 ? 8.656 16.25 5.777 1 98.81 198 ASP B O 1
ATOM 4538 N N . GLY B 1 199 ? 9.039 15.289 3.768 1 98.69 199 GLY B N 1
ATOM 4539 C CA . GLY B 1 199 ? 8.453 16.375 2.994 1 98.69 199 GLY B CA 1
ATOM 4540 C C . GLY B 1 199 ? 7.02 16.109 2.586 1 98.69 199 GLY B C 1
ATOM 4541 O O . GLY B 1 199 ? 6.629 16.391 1.453 1 98.69 199 GLY B O 1
ATOM 4542 N N . ALA B 1 200 ? 6.25 15.477 3.482 1 97.88 200 ALA B N 1
ATOM 4543 C CA . ALA B 1 200 ? 4.859 15.164 3.16 1 97.88 200 ALA B CA 1
ATOM 4544 C C . ALA B 1 200 ? 4.133 16.391 2.609 1 97.88 200 ALA B C 1
ATOM 4546 O O . ALA B 1 200 ? 3.248 16.25 1.76 1 97.88 200 ALA B O 1
ATOM 4547 N N . ARG B 1 201 ? 4.477 17.578 3.107 1 98.56 201 ARG B N 1
ATOM 4548 C CA . ARG B 1 201 ? 3.818 18.812 2.682 1 98.56 201 ARG B CA 1
ATOM 4549 C C . ARG B 1 201 ? 4.824 19.797 2.082 1 98.56 201 ARG B C 1
ATOM 4551 O O . ARG B 1 201 ? 4.664 21.016 2.207 1 98.56 201 ARG B O 1
ATOM 4558 N N . ILE B 1 202 ? 5.879 19.266 1.478 1 98.62 202 ILE B N 1
ATOM 4559 C CA . ILE B 1 202 ? 6.918 20.109 0.909 1 98.62 202 ILE B CA 1
ATOM 4560 C C . ILE B 1 202 ? 6.34 20.953 -0.229 1 98.62 202 ILE B C 1
ATOM 4562 O O . ILE B 1 202 ? 6.844 22.031 -0.533 1 98.62 202 ILE B O 1
ATOM 4566 N N . TRP B 1 203 ? 5.227 20.5 -0.809 1 98.38 203 TRP B N 1
ATOM 4567 C CA . TRP B 1 203 ? 4.516 21.219 -1.855 1 98.38 203 TRP B CA 1
ATOM 4568 C C . TRP B 1 203 ? 4.102 22.609 -1.375 1 98.38 203 TRP B C 1
ATOM 4570 O O . TRP B 1 203 ? 4.156 23.578 -2.137 1 98.38 203 TRP B O 1
ATOM 4580 N N . HIS B 1 204 ? 3.699 22.672 -0.157 1 98.62 204 HIS B N 1
ATOM 4581 C CA . HIS B 1 204 ? 3.275 23.938 0.427 1 98.62 204 HIS B CA 1
ATOM 4582 C C . HIS B 1 204 ? 4.449 24.906 0.566 1 98.62 204 HIS B C 1
ATOM 4584 O O . HIS B 1 204 ? 4.293 26.109 0.386 1 98.62 204 HIS B O 1
ATOM 4590 N N . VAL B 1 205 ? 5.613 24.359 0.935 1 98.56 205 VAL B N 1
ATOM 4591 C CA . VAL B 1 205 ? 6.805 25.203 1.066 1 98.56 205 VAL B CA 1
ATOM 4592 C C . VAL B 1 205 ? 7.172 25.797 -0.293 1 98.56 205 VAL B C 1
ATOM 4594 O O . VAL B 1 205 ? 7.434 26.984 -0.404 1 98.56 205 VAL B O 1
ATOM 4597 N N . ALA B 1 206 ? 7.188 24.906 -1.286 1 98.25 206 ALA B N 1
ATOM 4598 C CA . ALA B 1 206 ? 7.5 25.359 -2.639 1 98.25 206 ALA B CA 1
ATOM 4599 C C . ALA B 1 206 ? 6.539 26.453 -3.088 1 98.25 206 ALA B C 1
ATOM 4601 O O . ALA B 1 206 ? 6.965 27.469 -3.662 1 98.25 206 ALA B O 1
ATOM 4602 N N . ALA B 1 207 ? 5.273 26.281 -2.84 1 98.12 207 ALA B N 1
ATOM 4603 C CA . ALA B 1 207 ? 4.25 27.25 -3.264 1 98.12 207 ALA B CA 1
ATOM 4604 C C . ALA B 1 207 ? 4.391 28.562 -2.516 1 98.12 207 ALA B C 1
ATOM 4606 O O . ALA B 1 207 ? 4.312 29.641 -3.117 1 98.12 207 ALA B O 1
ATOM 4607 N N . GLU B 1 208 ? 4.582 28.484 -1.22 1 97.94 208 GLU B N 1
ATOM 4608 C CA . GLU B 1 208 ? 4.594 29.672 -0.377 1 97.94 208 GLU B CA 1
ATOM 4609 C C . GLU B 1 208 ? 5.855 30.5 -0.608 1 97.94 208 GLU B C 1
ATOM 4611 O O . GLU B 1 208 ? 5.801 31.734 -0.638 1 97.94 208 GLU B O 1
ATOM 4616 N N . THR B 1 209 ? 6.992 29.812 -0.747 1 97.19 209 THR B N 1
ATOM 4617 C CA . THR B 1 209 ? 8.273 30.516 -0.832 1 97.19 209 THR B CA 1
ATOM 4618 C C . THR B 1 209 ? 8.672 30.734 -2.289 1 97.19 209 THR B C 1
ATOM 4620 O O . THR B 1 209 ? 9.648 31.422 -2.57 1 97.19 209 THR B O 1
ATOM 4623 N N . SER B 1 210 ? 7.926 30.172 -3.191 1 96.38 210 SER B N 1
ATOM 4624 C CA . SER B 1 210 ? 8.281 30.188 -4.605 1 96.38 210 SER B CA 1
ATOM 4625 C C . SER B 1 210 ? 9.711 29.688 -4.828 1 96.38 210 SER B C 1
ATOM 4627 O O . SER B 1 210 ? 10.492 30.328 -5.527 1 96.38 210 SER B O 1
ATOM 4629 N N . THR B 1 211 ? 10.062 28.641 -4.141 1 97 211 THR B N 1
ATOM 4630 C CA . THR B 1 211 ? 11.359 27.984 -4.277 1 97 211 THR B CA 1
ATOM 4631 C C . THR B 1 211 ? 11.227 26.656 -5.012 1 97 211 THR B C 1
ATOM 4633 O O . THR B 1 211 ? 10.383 25.844 -4.66 1 97 211 THR B O 1
ATOM 4636 N N . PRO B 1 212 ? 12.094 26.484 -6.051 1 97.19 212 PRO B N 1
ATOM 4637 C CA . PRO B 1 212 ? 12.031 25.219 -6.777 1 97.19 212 PRO B CA 1
ATOM 4638 C C . PRO B 1 212 ? 12.312 24.016 -5.879 1 97.19 212 PRO B C 1
ATOM 4640 O O . PRO B 1 212 ? 13.148 24.094 -4.977 1 97.19 212 PRO B O 1
ATOM 4643 N N . LEU B 1 213 ? 11.68 22.906 -6.207 1 98 213 LEU B N 1
ATOM 4644 C CA . LEU B 1 213 ? 11.797 21.703 -5.375 1 98 213 LEU B CA 1
ATOM 4645 C C . LEU B 1 213 ? 13.227 21.188 -5.348 1 98 213 LEU B C 1
ATOM 4647 O O . LEU B 1 213 ? 13.68 20.641 -4.34 1 98 213 LEU B O 1
ATOM 4651 N N . ASN B 1 214 ? 13.961 21.266 -6.484 1 98.19 214 ASN B N 1
ATOM 4652 C CA . ASN B 1 214 ? 15.344 20.797 -6.496 1 98.19 214 ASN B CA 1
ATOM 4653 C C . ASN B 1 214 ? 16.203 21.562 -5.492 1 98.19 214 ASN B C 1
ATOM 4655 O O . ASN B 1 214 ? 17.094 20.984 -4.875 1 98.19 214 ASN B O 1
ATOM 4659 N N . GLU B 1 215 ? 15.906 22.859 -5.293 1 98.12 215 GLU B N 1
ATOM 4660 C CA . GLU B 1 215 ? 16.625 23.656 -4.297 1 98.12 215 GLU B CA 1
ATOM 4661 C C . GLU B 1 215 ? 16.219 23.234 -2.881 1 98.12 215 GLU B C 1
ATOM 4663 O O . GLU B 1 215 ? 17.078 23.094 -2.012 1 98.12 215 GLU B O 1
ATOM 4668 N N . LEU B 1 216 ? 14.93 23.094 -2.645 1 98.69 216 LEU B N 1
ATOM 4669 C CA . LEU B 1 216 ? 14.438 22.703 -1.325 1 98.69 216 LEU B CA 1
ATOM 4670 C C . LEU B 1 216 ? 14.969 21.328 -0.928 1 98.69 216 LEU B C 1
ATOM 4672 O O . LEU B 1 216 ? 15.234 21.078 0.249 1 98.69 216 LEU B O 1
ATOM 4676 N N . CYS B 1 217 ? 15.125 20.422 -1.897 1 98.75 217 CYS B N 1
ATOM 4677 C CA . CYS B 1 217 ? 15.414 19.016 -1.611 1 98.75 217 CYS B CA 1
ATOM 4678 C C . CYS B 1 217 ? 16.922 18.75 -1.682 1 98.75 217 CYS B C 1
ATOM 4680 O O . CYS B 1 217 ? 17.391 17.734 -1.189 1 98.75 217 CYS B O 1
ATOM 4682 N N . ASP B 1 218 ? 17.703 19.625 -2.197 1 98.69 218 ASP B N 1
ATOM 4683 C CA . ASP B 1 218 ? 19.125 19.438 -2.473 1 98.69 218 ASP B CA 1
ATOM 4684 C C . ASP B 1 218 ? 19.875 19.031 -1.207 1 98.69 218 ASP B C 1
ATOM 4686 O O . ASP B 1 218 ? 20.734 18.141 -1.245 1 98.69 218 ASP B O 1
ATOM 4690 N N . PRO B 1 219 ? 19.578 19.594 -0.063 1 98.81 219 PRO B N 1
ATOM 4691 C CA . PRO B 1 219 ? 20.375 19.312 1.131 1 98.81 219 PRO B CA 1
ATOM 4692 C C . PRO B 1 219 ? 20.172 17.891 1.649 1 98.81 219 PRO B C 1
ATOM 4694 O O . PRO B 1 219 ? 20.938 17.422 2.496 1 98.81 219 PRO B O 1
ATOM 4697 N N . PHE B 1 220 ? 19.234 17.203 1.228 1 98.94 220 PHE B N 1
ATOM 4698 C CA . PHE B 1 220 ? 18.828 15.945 1.852 1 98.94 220 PHE B CA 1
ATOM 4699 C C . PHE B 1 220 ? 19.328 14.758 1.053 1 98.94 220 PHE B C 1
ATOM 4701 O O . PHE B 1 220 ? 19.406 14.812 -0.177 1 98.94 220 PHE B O 1
ATOM 4708 N N . ASP B 1 221 ? 19.656 13.625 1.727 1 98.94 221 ASP B N 1
ATOM 4709 C CA . ASP B 1 221 ? 20.047 12.375 1.083 1 98.94 221 ASP B CA 1
ATOM 4710 C C . ASP B 1 221 ? 18.828 11.641 0.534 1 98.94 221 ASP B C 1
ATOM 4712 O O . ASP B 1 221 ? 18.922 10.922 -0.463 1 98.94 221 ASP B O 1
ATOM 4716 N N . SER B 1 222 ? 17.719 11.75 1.179 1 98.94 222 SER B N 1
ATOM 4717 C CA . SER B 1 222 ? 16.453 11.188 0.75 1 98.94 222 SER B CA 1
ATOM 4718 C C . SER B 1 222 ? 15.281 12.086 1.161 1 98.94 222 SER B C 1
ATOM 4720 O O . SER B 1 222 ? 15.383 12.828 2.141 1 98.94 222 SER B O 1
ATOM 4722 N N . VAL B 1 223 ? 14.234 12.102 0.348 1 98.94 223 VAL B N 1
ATOM 4723 C CA . VAL B 1 223 ? 13.07 12.945 0.576 1 98.94 223 VAL B CA 1
ATOM 4724 C C . VAL B 1 223 ? 11.789 12.141 0.344 1 98.94 223 VAL B C 1
ATOM 4726 O O . VAL B 1 223 ? 11.664 11.445 -0.666 1 98.94 223 VAL B O 1
ATOM 4729 N N . SER B 1 224 ? 10.891 12.188 1.286 1 98.88 224 SER B N 1
ATOM 4730 C CA . SER B 1 224 ? 9.539 11.648 1.145 1 98.88 224 SER B CA 1
ATOM 4731 C C . SER B 1 224 ? 8.547 12.727 0.738 1 98.88 224 SER B C 1
ATOM 4733 O O . SER B 1 224 ? 8.414 13.742 1.423 1 98.88 224 SER B O 1
ATOM 4735 N N . LEU B 1 225 ? 7.848 12.57 -0.349 1 98.69 225 LEU B N 1
ATOM 4736 C CA . LEU B 1 225 ? 6.848 13.523 -0.828 1 98.69 225 LEU B CA 1
ATOM 4737 C C . LEU B 1 225 ? 5.469 12.875 -0.902 1 98.69 225 LEU B C 1
ATOM 4739 O O . LEU B 1 225 ? 5.293 11.859 -1.578 1 98.69 225 LEU B O 1
ATOM 4743 N N . CYS B 1 226 ? 4.52 13.445 -0.251 1 98.19 226 CYS B N 1
ATOM 4744 C CA . CYS B 1 226 ? 3.18 12.867 -0.213 1 98.19 226 CYS B CA 1
ATOM 4745 C C . CYS B 1 226 ? 2.293 13.477 -1.291 1 98.19 226 CYS B C 1
ATOM 4747 O O . CYS B 1 226 ? 2.346 14.688 -1.536 1 98.19 226 CYS B O 1
ATOM 4749 N N . PHE B 1 227 ? 1.433 12.695 -1.955 1 98.19 227 PHE B N 1
ATOM 4750 C CA . PHE B 1 227 ? 0.516 13.211 -2.967 1 98.19 227 PHE B CA 1
ATOM 4751 C C . PHE B 1 227 ? -0.875 13.422 -2.379 1 98.19 227 PHE B C 1
ATOM 4753 O O . PHE B 1 227 ? -1.719 14.078 -2.99 1 98.19 227 PHE B O 1
ATOM 4760 N N . SER B 1 228 ? -1.116 12.898 -1.158 1 95.62 228 SER B N 1
ATOM 4761 C CA . SER B 1 228 ? -2.461 12.938 -0.592 1 95.62 228 SER B CA 1
ATOM 4762 C C . SER B 1 228 ? -2.613 14.102 0.381 1 95.62 228 SER B C 1
ATOM 4764 O O . SER B 1 228 ? -3.725 14.414 0.815 1 95.62 228 SER B O 1
ATOM 4766 N N . LYS B 1 229 ? -1.57 14.742 0.752 1 94.88 229 LYS B N 1
ATOM 4767 C CA . LYS B 1 229 ? -1.592 15.914 1.621 1 94.88 229 LYS B CA 1
ATOM 4768 C C . LYS B 1 229 ? -1.375 17.203 0.82 1 94.88 229 LYS B C 1
ATOM 4770 O O . LYS B 1 229 ? -0.277 17.438 0.315 1 94.88 229 LYS B O 1
ATOM 4775 N N . GLY B 1 230 ? -2.387 17.938 0.793 1 94.81 230 GLY B N 1
ATOM 4776 C CA . GLY B 1 230 ? -2.293 19.188 0.039 1 94.81 230 GLY B CA 1
ATOM 4777 C C . GLY B 1 230 ? -2.68 19.016 -1.42 1 94.81 230 GLY B C 1
ATOM 4778 O O . GLY B 1 230 ? -3.367 19.875 -1.981 1 94.81 230 GLY B O 1
ATOM 4779 N N . LEU B 1 231 ? -2.297 17.859 -2.025 1 96.44 231 LEU B N 1
ATOM 4780 C CA . LEU B 1 231 ? -2.471 17.719 -3.467 1 96.44 231 LEU B CA 1
ATOM 4781 C C . LEU B 1 231 ? -3.736 16.922 -3.781 1 96.44 231 LEU B C 1
ATOM 4783 O O . LEU B 1 231 ? -4.23 16.953 -4.91 1 96.44 231 LEU B O 1
ATOM 4787 N N . GLY B 1 232 ? -4.234 16.188 -2.846 1 96.5 232 GLY B N 1
ATOM 4788 C CA . GLY B 1 232 ? -5.559 15.602 -2.982 1 96.5 232 GLY B CA 1
ATOM 4789 C C . GLY B 1 232 ? -5.562 14.32 -3.783 1 96.5 232 GLY B C 1
ATOM 4790 O O . GLY B 1 232 ? -6.621 13.852 -4.215 1 96.5 232 GLY B O 1
ATOM 4791 N N . ALA B 1 233 ? -4.375 13.719 -4.102 1 97.25 233 ALA B N 1
ATOM 4792 C CA . ALA B 1 233 ? -4.379 12.375 -4.68 1 97.25 233 ALA B CA 1
ATOM 4793 C C . ALA B 1 233 ? -4.918 11.352 -3.682 1 97.25 233 ALA B C 1
ATOM 4795 O O . ALA B 1 233 ? -4.746 11.508 -2.471 1 97.25 233 ALA B O 1
ATOM 4796 N N . PRO B 1 234 ? -5.57 10.289 -4.152 1 96.88 234 PRO B N 1
ATOM 4797 C CA . PRO B 1 234 ? -6.211 9.336 -3.242 1 96.88 234 PRO B CA 1
ATOM 4798 C C . PRO B 1 234 ? -5.203 8.508 -2.449 1 96.88 234 PRO B C 1
ATOM 4800 O O . PRO B 1 234 ? -5.438 8.195 -1.278 1 96.88 234 PRO B O 1
ATOM 4803 N N . VAL B 1 235 ? -4.121 8.086 -3.117 1 96.25 235 VAL B N 1
ATOM 4804 C CA . VAL B 1 235 ? -3.129 7.203 -2.518 1 96.25 235 VAL B CA 1
ATOM 4805 C C . VAL B 1 235 ? -1.736 7.566 -3.025 1 96.25 235 VAL B C 1
ATOM 4807 O O . VAL B 1 235 ? -1.563 7.891 -4.203 1 96.25 235 VAL B O 1
ATOM 4810 N N . GLY B 1 236 ? -0.792 7.508 -2.02 1 96 236 GLY B N 1
ATOM 4811 C CA . GLY B 1 236 ? 0.556 7.379 -2.551 1 96 236 GLY B CA 1
ATOM 4812 C C . GLY B 1 236 ? 1.488 8.477 -2.082 1 96 236 GLY B C 1
ATOM 4813 O O . GLY B 1 236 ? 1.047 9.594 -1.792 1 96 236 GLY B O 1
ATOM 4814 N N . SER B 1 237 ? 2.732 8.203 -2.027 1 98.31 237 SER B N 1
ATOM 4815 C CA . SER B 1 237 ? 3.906 9.039 -1.815 1 98.31 237 SER B CA 1
ATOM 4816 C C . SER B 1 237 ? 5.062 8.609 -2.713 1 98.31 237 SER B C 1
ATOM 4818 O O . SER B 1 237 ? 5.016 7.543 -3.328 1 98.31 237 SER B O 1
ATOM 4820 N N . CYS B 1 238 ? 5.961 9.43 -2.852 1 98.75 238 CYS B N 1
ATOM 4821 C CA . CYS B 1 238 ? 7.18 9.086 -3.574 1 98.75 238 CYS B CA 1
ATOM 4822 C C . CYS B 1 238 ? 8.414 9.336 -2.715 1 98.75 238 CYS B C 1
ATOM 4824 O O . CYS B 1 238 ? 8.516 10.383 -2.064 1 98.75 238 CYS B O 1
ATOM 4826 N N . LEU B 1 239 ? 9.242 8.305 -2.594 1 98.94 239 LEU B N 1
ATOM 4827 C CA . LEU B 1 239 ? 10.547 8.422 -1.965 1 98.94 239 LEU B CA 1
ATOM 4828 C C . LEU B 1 239 ? 11.641 8.625 -3.014 1 98.94 239 LEU B C 1
ATOM 4830 O O . LEU B 1 239 ? 11.719 7.867 -3.984 1 98.94 239 LEU B O 1
ATOM 4834 N N . VAL B 1 240 ? 12.453 9.656 -2.873 1 98.94 240 VAL B N 1
ATOM 4835 C CA . VAL B 1 240 ? 13.492 9.914 -3.863 1 98.94 240 VAL B CA 1
ATOM 4836 C C . VAL B 1 240 ? 14.859 9.953 -3.18 1 98.94 240 VAL B C 1
ATOM 4838 O O . VAL B 1 240 ? 14.953 10.25 -1.985 1 98.94 240 VAL B O 1
ATOM 4841 N N . GLY B 1 241 ? 15.93 9.648 -3.828 1 98.88 241 GLY B N 1
ATOM 4842 C CA . GLY B 1 241 ? 17.312 9.594 -3.4 1 98.88 241 GLY B CA 1
ATOM 4843 C C . GLY B 1 241 ? 18.266 9.141 -4.492 1 98.88 241 GLY B C 1
ATOM 4844 O O . GLY B 1 241 ? 17.984 9.312 -5.68 1 98.88 241 GLY B O 1
ATOM 4845 N N . SER B 1 242 ? 19.422 8.664 -4.09 1 98.88 242 SER B N 1
ATOM 4846 C CA . SER B 1 242 ? 20.344 8.094 -5.062 1 98.88 242 SER B CA 1
ATOM 4847 C C . SER B 1 242 ? 19.797 6.809 -5.668 1 98.88 242 SER B C 1
ATOM 4849 O O . SER B 1 242 ? 18.875 6.195 -5.109 1 98.88 242 SER B O 1
ATOM 4851 N N . LYS B 1 243 ? 20.312 6.469 -6.809 1 98.62 243 LYS B N 1
ATOM 4852 C CA . LYS B 1 243 ? 19.891 5.238 -7.469 1 98.62 243 LYS B CA 1
ATOM 4853 C C . LYS B 1 243 ? 20.125 4.023 -6.574 1 98.62 243 LYS B C 1
ATOM 4855 O O . LYS B 1 243 ? 19.266 3.139 -6.48 1 98.62 243 LYS B O 1
ATOM 4860 N N . GLU B 1 244 ? 21.281 3.959 -6.004 1 98.44 244 GLU B N 1
ATOM 4861 C CA . GLU B 1 244 ? 21.625 2.854 -5.113 1 98.44 244 GLU B CA 1
ATOM 4862 C C . GLU B 1 244 ? 20.656 2.779 -3.936 1 98.44 244 GLU B C 1
ATOM 4864 O O . GLU B 1 244 ? 20.172 1.698 -3.588 1 98.44 244 GLU B O 1
ATOM 4869 N N . PHE B 1 245 ? 20.391 3.918 -3.301 1 98.44 245 PHE B N 1
ATOM 4870 C CA . PHE B 1 245 ? 19.469 4.023 -2.184 1 98.44 245 PHE B CA 1
ATOM 4871 C C . PHE B 1 245 ? 18.078 3.541 -2.588 1 98.44 245 PHE B C 1
ATOM 4873 O O . PHE B 1 245 ? 17.453 2.75 -1.872 1 98.44 245 PHE B O 1
ATOM 4880 N N . ILE B 1 246 ? 17.562 3.973 -3.744 1 98.75 246 ILE B N 1
ATOM 4881 C CA . ILE B 1 246 ? 16.219 3.658 -4.184 1 98.75 246 ILE B CA 1
ATOM 4882 C C . ILE B 1 246 ? 16.125 2.184 -4.57 1 98.75 246 ILE B C 1
ATOM 4884 O O . ILE B 1 246 ? 15.102 1.535 -4.344 1 98.75 246 ILE B O 1
ATOM 4888 N N . THR B 1 247 ? 17.172 1.626 -5.168 1 98.25 247 THR B N 1
ATOM 4889 C CA . THR B 1 247 ? 17.203 0.201 -5.48 1 98.25 247 THR B CA 1
ATOM 4890 C C . THR B 1 247 ? 16.953 -0.632 -4.227 1 98.25 247 THR B C 1
ATOM 4892 O O . THR B 1 247 ? 16.141 -1.561 -4.234 1 98.25 247 THR B O 1
ATOM 4895 N N . LYS B 1 248 ? 17.641 -0.245 -3.176 1 98 248 LYS B N 1
ATOM 4896 C CA . LYS B 1 248 ? 17.469 -0.956 -1.911 1 98 248 LYS B CA 1
ATOM 4897 C C . LYS B 1 248 ? 16.094 -0.678 -1.308 1 98 248 LYS B C 1
ATOM 4899 O O . LYS B 1 248 ? 15.469 -1.576 -0.744 1 98 248 LYS B O 1
ATOM 4904 N N . ALA B 1 249 ? 15.68 0.564 -1.413 1 98.38 249 ALA B N 1
ATOM 4905 C CA . ALA B 1 249 ? 14.367 0.938 -0.897 1 98.38 249 ALA B CA 1
ATOM 4906 C C . ALA B 1 249 ? 13.266 0.109 -1.551 1 98.38 249 ALA B C 1
ATOM 4908 O O . ALA B 1 249 ? 12.266 -0.229 -0.906 1 98.38 249 ALA B O 1
ATOM 4909 N N . ARG B 1 250 ? 13.383 -0.173 -2.812 1 97.44 250 ARG B N 1
ATOM 4910 C CA . ARG B 1 250 ? 12.406 -0.997 -3.516 1 97.44 250 ARG B CA 1
ATOM 4911 C C . ARG B 1 250 ? 12.32 -2.393 -2.906 1 97.44 250 ARG B C 1
ATOM 4913 O O . ARG B 1 250 ? 11.25 -2.992 -2.855 1 97.44 250 ARG B O 1
ATOM 4920 N N . TRP B 1 251 ? 13.453 -2.908 -2.551 1 96.5 251 TRP B N 1
ATOM 4921 C CA . TRP B 1 251 ? 13.469 -4.207 -1.889 1 96.5 251 TRP B CA 1
ATOM 4922 C C . TRP B 1 251 ? 12.688 -4.16 -0.578 1 96.5 251 TRP B C 1
ATOM 4924 O O . TRP B 1 251 ? 11.898 -5.062 -0.285 1 96.5 251 TRP B O 1
ATOM 4934 N N . PHE B 1 252 ? 12.891 -3.094 0.198 1 97.56 252 PHE B N 1
ATOM 4935 C CA . PHE B 1 252 ? 12.172 -2.936 1.458 1 97.56 252 PHE B CA 1
ATOM 4936 C C . PHE B 1 252 ? 10.688 -2.695 1.211 1 97.56 252 PHE B C 1
ATOM 4938 O O . PHE B 1 252 ? 9.844 -3.121 2.002 1 97.56 252 PHE B O 1
ATOM 4945 N N . ARG B 1 253 ? 10.328 -1.968 0.081 1 97.56 253 ARG B N 1
ATOM 4946 C CA . ARG B 1 253 ? 8.922 -1.829 -0.273 1 97.56 253 ARG B CA 1
ATOM 4947 C C . ARG B 1 253 ? 8.25 -3.193 -0.384 1 97.56 253 ARG B C 1
ATOM 4949 O O . ARG B 1 253 ? 7.125 -3.377 0.092 1 97.56 253 ARG B O 1
ATOM 4956 N N . THR B 1 254 ? 8.938 -4.133 -1.044 1 95.88 254 THR B N 1
ATOM 4957 C CA . THR B 1 254 ? 8.414 -5.484 -1.174 1 95.88 254 THR B CA 1
ATOM 4958 C C . THR B 1 254 ? 8.305 -6.156 0.193 1 95.88 254 THR B C 1
ATOM 4960 O O . THR B 1 254 ? 7.285 -6.762 0.516 1 95.88 254 THR B O 1
ATOM 4963 N N . LEU B 1 255 ? 9.383 -6.02 0.994 1 96.19 255 LEU B N 1
ATOM 4964 C CA . LEU B 1 255 ? 9.438 -6.621 2.324 1 96.19 255 LEU B CA 1
ATOM 4965 C C . LEU B 1 255 ? 8.289 -6.113 3.195 1 96.19 255 LEU B C 1
ATOM 4967 O O . LEU B 1 255 ? 7.699 -6.883 3.959 1 96.19 255 LEU B O 1
ATOM 4971 N N . PHE B 1 256 ? 7.957 -4.797 3.014 1 96.19 256 PHE B N 1
ATOM 4972 C CA . PHE B 1 256 ? 6.918 -4.164 3.822 1 96.19 256 PHE B CA 1
ATOM 4973 C C . PHE B 1 256 ? 5.535 -4.492 3.279 1 96.19 256 PHE B C 1
ATOM 4975 O O . PHE B 1 256 ? 4.523 -4.168 3.908 1 96.19 256 PHE B O 1
ATOM 4982 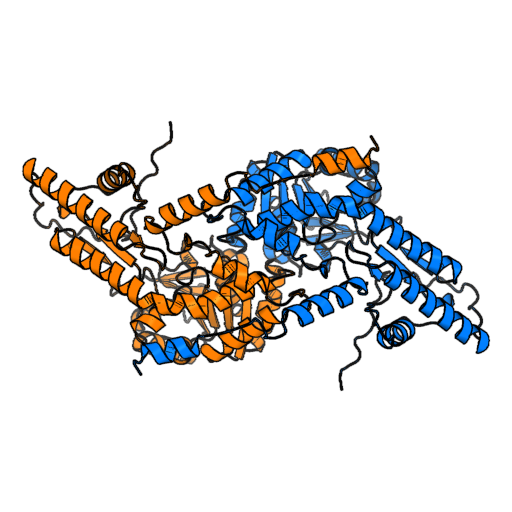N N . GLY B 1 257 ? 5.48 -5.141 2.131 1 96.38 257 GLY B N 1
ATOM 4983 C CA . GLY B 1 257 ? 4.199 -5.461 1.52 1 96.38 257 GLY B CA 1
ATOM 4984 C C . GLY B 1 257 ? 3.598 -4.297 0.755 1 96.38 257 GLY B C 1
ATOM 4985 O O . GLY B 1 257 ? 2.381 -4.238 0.559 1 96.38 257 GLY B O 1
ATOM 4986 N N . GLY B 1 258 ? 4.445 -3.367 0.343 1 95.75 258 GLY B N 1
ATOM 4987 C CA . GLY B 1 258 ? 3.965 -2.164 -0.317 1 95.75 258 GLY B CA 1
ATOM 4988 C C . GLY B 1 258 ? 3.959 -2.275 -1.83 1 95.75 258 GLY B C 1
ATOM 4989 O O . GLY B 1 258 ? 3.604 -1.321 -2.527 1 95.75 258 GLY B O 1
ATOM 4990 N N . SER B 1 259 ? 4.297 -3.465 -2.396 1 94.19 259 SER B N 1
ATOM 4991 C CA . SER B 1 259 ? 4.281 -3.652 -3.844 1 94.19 259 SER B CA 1
ATOM 4992 C C . SER B 1 259 ? 2.859 -3.844 -4.359 1 94.19 259 SER B C 1
ATOM 4994 O O . SER B 1 259 ? 2.227 -4.867 -4.086 1 94.19 259 SER B O 1
ATOM 4996 N N . MET B 1 260 ? 2.396 -2.865 -5.09 1 94.38 260 MET B N 1
ATOM 4997 C CA . MET B 1 260 ? 1.064 -2.92 -5.684 1 94.38 260 MET B CA 1
ATOM 4998 C C . MET B 1 260 ? 1.144 -3.297 -7.16 1 94.38 260 MET B C 1
ATOM 5000 O O . MET B 1 260 ? 2.107 -2.947 -7.844 1 94.38 260 MET B O 1
ATOM 5004 N N . ARG B 1 261 ? 0.19 -3.977 -7.66 1 95.31 261 ARG B N 1
ATOM 5005 C CA . ARG B 1 261 ? 0.241 -4.551 -9 1 95.31 261 ARG B CA 1
ATOM 5006 C C . ARG B 1 261 ? -0.084 -3.498 -10.055 1 95.31 261 ARG B C 1
ATOM 5008 O O . ARG B 1 261 ? 0.82 -2.92 -10.664 1 95.31 261 ARG B O 1
ATOM 5015 N N . GLN B 1 262 ? -1.326 -3.104 -10.266 1 95.44 262 GLN B N 1
ATOM 5016 C CA . GLN B 1 262 ? -1.731 -2.17 -11.305 1 95.44 262 GLN B CA 1
ATOM 5017 C C . GLN B 1 262 ? -1.86 -0.751 -10.758 1 95.44 262 GLN B C 1
ATOM 5019 O O . GLN B 1 262 ? -2.971 -0.278 -10.5 1 95.44 262 GLN B O 1
ATOM 5024 N N . THR B 1 263 ? -0.758 -0.023 -10.766 1 96.69 263 THR B N 1
ATOM 5025 C CA . THR B 1 263 ? -0.691 1.267 -10.086 1 96.69 263 THR B CA 1
ATOM 5026 C C . THR B 1 263 ? -0.929 2.408 -11.07 1 96.69 263 THR B C 1
ATOM 5028 O O . THR B 1 263 ? -0.838 3.582 -10.703 1 96.69 263 THR B O 1
ATOM 5031 N N . GLY B 1 264 ? -1.221 2.129 -12.344 1 97.5 264 GLY B N 1
ATOM 5032 C CA . GLY B 1 264 ? -1.418 3.17 -13.336 1 97.5 264 GLY B CA 1
ATOM 5033 C C . GLY B 1 264 ? -2.42 4.223 -12.906 1 97.5 264 GLY B C 1
ATOM 5034 O O . GLY B 1 264 ? -2.152 5.422 -13.016 1 97.5 264 GLY B O 1
ATOM 5035 N N . ILE B 1 265 ? -3.547 3.801 -12.391 1 97.25 265 ILE B N 1
ATOM 5036 C CA . ILE B 1 265 ? -4.613 4.727 -12.023 1 97.25 265 ILE B CA 1
ATOM 5037 C C . ILE B 1 265 ? -4.16 5.594 -10.852 1 97.25 265 ILE B C 1
ATOM 5039 O O . ILE B 1 265 ? -4.531 6.766 -10.758 1 97.25 265 ILE B O 1
ATOM 5043 N N . LEU B 1 266 ? -3.371 5.02 -9.93 1 98 266 LEU B N 1
ATOM 5044 C CA . LEU B 1 266 ? -2.854 5.777 -8.789 1 98 266 LEU B CA 1
ATOM 5045 C C . LEU B 1 266 ? -1.814 6.797 -9.242 1 98 266 LEU B C 1
ATOM 5047 O O . LEU B 1 266 ? -1.845 7.953 -8.82 1 98 266 LEU B O 1
ATOM 5051 N N . ALA B 1 267 ? -0.93 6.344 -10.148 1 98.19 267 ALA B N 1
ATOM 5052 C CA . ALA B 1 267 ? 0.055 7.25 -10.734 1 98.19 267 ALA B CA 1
ATOM 5053 C C . ALA B 1 267 ? -0.625 8.367 -11.523 1 98.19 267 ALA B C 1
ATOM 5055 O O . ALA B 1 267 ? -0.191 9.516 -11.477 1 98.19 267 ALA B O 1
ATOM 5056 N N . GLY B 1 268 ? -1.646 7.988 -12.289 1 98.44 268 GLY B N 1
ATOM 5057 C CA . GLY B 1 268 ? -2.416 8.984 -13.016 1 98.44 268 GLY B CA 1
ATOM 5058 C C . GLY B 1 268 ? -3.045 10.031 -12.117 1 98.44 268 GLY B C 1
ATOM 5059 O O . GLY B 1 268 ? -3.035 11.219 -12.445 1 98.44 268 GLY B O 1
ATOM 5060 N N . ALA B 1 269 ? -3.613 9.609 -10.992 1 98.44 269 ALA B N 1
ATOM 5061 C CA . ALA B 1 269 ? -4.211 10.547 -10.047 1 98.44 269 ALA B CA 1
ATOM 5062 C C . ALA 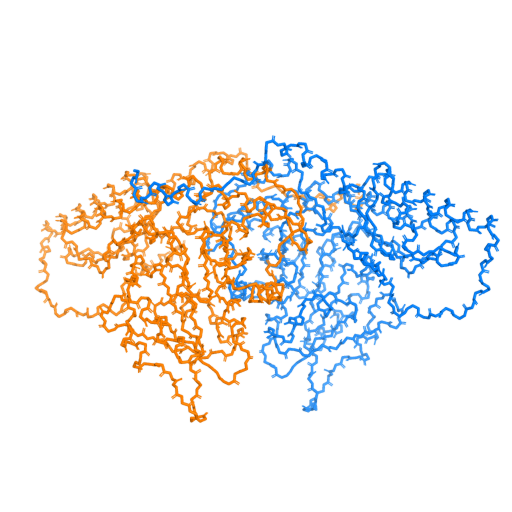B 1 269 ? -3.16 11.484 -9.469 1 98.44 269 ALA B C 1
ATOM 5064 O O . ALA B 1 269 ? -3.41 12.688 -9.312 1 98.44 269 ALA B O 1
ATOM 5065 N N . ALA B 1 270 ? -1.99 10.938 -9.141 1 98.5 270 ALA B N 1
ATOM 5066 C CA . ALA B 1 270 ? -0.896 11.758 -8.633 1 98.5 270 ALA B CA 1
ATOM 5067 C C . ALA B 1 270 ? -0.45 12.781 -9.672 1 98.5 270 ALA B C 1
ATOM 5069 O O . ALA B 1 270 ? -0.204 13.945 -9.344 1 98.5 270 ALA B O 1
ATOM 5070 N N . ALA B 1 271 ? -0.35 12.352 -10.93 1 98.56 271 ALA B N 1
ATOM 5071 C CA . ALA B 1 271 ? 0.03 13.242 -12.023 1 98.56 271 ALA B CA 1
ATOM 5072 C C . ALA B 1 271 ? -0.983 14.375 -12.18 1 98.56 271 ALA B C 1
ATOM 5074 O O . ALA B 1 271 ? -0.605 15.531 -12.359 1 98.56 271 ALA B O 1
ATOM 5075 N N . TYR B 1 272 ? -2.238 14.023 -12.109 1 98.56 272 TYR B N 1
ATOM 5076 C CA . TYR B 1 272 ? -3.303 15.016 -12.172 1 98.56 272 TYR B CA 1
ATOM 5077 C C . TYR B 1 272 ? -3.158 16.047 -11.055 1 98.56 272 TYR B C 1
ATOM 5079 O O . TYR B 1 272 ? -3.311 17.25 -11.281 1 98.56 272 TYR B O 1
ATOM 5087 N N . ALA B 1 273 ? -2.885 15.578 -9.883 1 98.5 273 ALA B N 1
ATOM 5088 C CA . ALA B 1 273 ? -2.771 16.453 -8.711 1 98.5 273 ALA B CA 1
ATOM 5089 C C . ALA B 1 273 ? -1.622 17.438 -8.875 1 98.5 273 ALA B C 1
ATOM 5091 O O . ALA B 1 273 ? -1.75 18.609 -8.516 1 98.5 273 ALA B O 1
ATOM 5092 N N . LEU B 1 274 ? -0.489 16.938 -9.383 1 98.31 274 LEU B N 1
ATOM 5093 C CA . LEU B 1 274 ? 0.661 17.797 -9.609 1 98.31 274 LEU B CA 1
ATOM 5094 C C . LEU B 1 274 ? 0.309 18.922 -10.578 1 98.31 274 LEU B C 1
ATOM 5096 O O . LEU B 1 274 ? 0.729 20.078 -10.391 1 98.31 274 LEU B O 1
ATOM 5100 N N . THR B 1 275 ? -0.462 18.625 -11.57 1 98.06 275 THR B N 1
ATOM 5101 C CA . THR B 1 275 ? -0.737 19.531 -12.68 1 98.06 275 THR B CA 1
ATOM 5102 C C . THR B 1 275 ? -1.871 20.484 -12.328 1 98.06 275 THR B C 1
ATOM 5104 O O . THR B 1 275 ? -1.807 21.672 -12.641 1 98.06 275 THR B O 1
ATOM 5107 N N . HIS B 1 276 ? -2.885 20 -11.633 1 97.88 276 HIS B N 1
ATOM 5108 C CA . HIS B 1 276 ? -4.113 20.781 -11.523 1 97.88 276 HIS B CA 1
ATOM 5109 C C . HIS B 1 276 ? -4.34 21.234 -10.086 1 97.88 276 HIS B C 1
ATOM 5111 O O . HIS B 1 276 ? -5.012 22.25 -9.852 1 97.88 276 HIS B O 1
ATOM 5117 N N . ASN B 1 277 ? -3.824 20.5 -9.133 1 98.38 277 ASN B N 1
ATOM 5118 C CA . ASN B 1 277 ? -4.109 20.844 -7.738 1 98.38 277 ASN B CA 1
ATOM 5119 C C . ASN B 1 277 ? -3.004 21.688 -7.121 1 98.38 277 ASN B C 1
ATOM 5121 O O . ASN B 1 277 ? -3.275 22.578 -6.32 1 98.38 277 ASN B O 1
ATOM 5125 N N . PHE B 1 278 ? -1.746 21.422 -7.488 1 98.31 278 PHE B N 1
ATOM 5126 C CA . PHE B 1 278 ? -0.636 22.203 -6.953 1 98.31 278 PHE B CA 1
ATOM 5127 C C . PHE B 1 278 ? -0.868 23.688 -7.172 1 98.31 278 PHE B C 1
ATOM 5129 O O . PHE B 1 278 ? -0.658 24.5 -6.262 1 98.31 278 PHE B O 1
ATOM 5136 N N . PRO B 1 279 ? -1.339 24.125 -8.32 1 97.94 279 PRO B N 1
ATOM 5137 C CA . PRO B 1 279 ? -1.504 25.562 -8.562 1 97.94 279 PRO B CA 1
ATOM 5138 C C . PRO B 1 279 ? -2.537 26.203 -7.633 1 97.94 279 PRO B C 1
ATOM 5140 O O . PRO B 1 279 ? -2.639 27.438 -7.57 1 97.94 279 PRO B O 1
ATOM 5143 N N . GLN B 1 280 ? -3.27 25.422 -6.883 1 98 280 GLN B N 1
ATOM 5144 C CA . GLN B 1 280 ? -4.316 25.953 -6.012 1 98 280 GLN B CA 1
ATOM 5145 C C . GLN B 1 280 ? -3.764 26.281 -4.629 1 98 280 GLN B C 1
ATOM 5147 O O . GLN B 1 280 ? -4.457 26.891 -3.809 1 98 280 GLN B O 1
ATOM 5152 N N . LEU B 1 281 ? -2.525 25.922 -4.324 1 98.44 281 LEU B N 1
ATOM 5153 C CA . LEU B 1 281 ? -2.002 26 -2.965 1 98.44 281 LEU B CA 1
ATOM 5154 C C . LEU B 1 281 ? -1.906 27.453 -2.498 1 98.44 281 LEU B C 1
ATOM 5156 O O . LEU B 1 281 ? -2.145 27.75 -1.324 1 98.44 281 LEU B O 1
ATOM 5160 N N . PRO B 1 282 ? -1.604 28.422 -3.408 1 98.19 282 PRO B N 1
ATOM 5161 C CA . PRO B 1 282 ? -1.61 29.812 -2.939 1 98.19 282 PRO B CA 1
ATOM 5162 C C . PRO B 1 282 ? -2.973 30.25 -2.406 1 98.19 282 PRO B C 1
ATOM 5164 O O . PRO B 1 282 ? -3.049 30.984 -1.412 1 98.19 282 PRO B O 1
ATOM 5167 N N . ARG B 1 283 ? -4.023 29.844 -3.082 1 98.31 283 ARG B N 1
ATOM 5168 C CA . ARG B 1 283 ? -5.363 30.141 -2.586 1 98.31 283 ARG B CA 1
ATOM 5169 C C . ARG B 1 283 ? -5.59 29.516 -1.215 1 98.31 283 ARG B C 1
ATOM 5171 O O . ARG B 1 283 ? -6.211 30.125 -0.344 1 98.31 283 ARG B O 1
ATOM 5178 N N . VAL B 1 284 ? -5.141 28.297 -1.015 1 98.69 284 VAL B N 1
ATOM 5179 C CA . VAL B 1 284 ? -5.254 27.594 0.258 1 98.69 284 VAL B CA 1
ATOM 5180 C C . VAL B 1 284 ? -4.562 28.391 1.357 1 98.69 284 VAL B C 1
ATOM 5182 O O . VAL B 1 284 ? -5.121 28.594 2.439 1 98.69 284 VAL B O 1
ATOM 5185 N N . HIS B 1 285 ? -3.355 28.875 1.069 1 98.69 285 HIS B N 1
ATOM 5186 C CA . HIS B 1 285 ? -2.596 29.672 2.033 1 98.69 285 HIS B CA 1
ATOM 5187 C C . HIS B 1 285 ? -3.307 30.984 2.361 1 98.69 285 HIS B C 1
ATOM 5189 O O . HIS B 1 285 ? -3.312 31.406 3.514 1 98.69 285 HIS B O 1
ATOM 5195 N N . ALA B 1 286 ? -3.887 31.578 1.364 1 98.69 286 ALA B N 1
ATOM 5196 C CA . ALA B 1 286 ? -4.613 32.812 1.571 1 98.69 286 ALA B CA 1
ATOM 5197 C C . ALA B 1 286 ? -5.809 32.625 2.502 1 98.69 286 ALA B C 1
ATOM 5199 O O . ALA B 1 286 ? -6.094 33.469 3.348 1 98.69 286 ALA B O 1
ATOM 5200 N N . LEU B 1 287 ? -6.512 31.5 2.326 1 98.81 287 LEU B N 1
ATOM 5201 C CA . LEU B 1 287 ? -7.645 31.203 3.189 1 98.81 287 LEU B CA 1
ATOM 5202 C C . LEU B 1 287 ? -7.191 30.953 4.625 1 98.81 287 LEU B C 1
ATOM 5204 O O . LEU B 1 287 ? -7.863 31.375 5.57 1 98.81 287 LEU B O 1
ATOM 5208 N N . ALA B 1 288 ? -6.062 30.25 4.77 1 98.81 288 ALA B N 1
ATOM 5209 C CA . ALA B 1 288 ? -5.52 30.016 6.105 1 98.81 288 ALA B CA 1
ATOM 5210 C C . ALA B 1 288 ? -5.16 31.344 6.777 1 98.81 288 ALA B C 1
ATOM 5212 O O . ALA B 1 288 ? -5.414 31.531 7.965 1 98.81 288 ALA B O 1
ATOM 5213 N N . LYS B 1 289 ? -4.605 32.25 6.059 1 98.75 289 LYS B N 1
ATOM 5214 C CA . LYS B 1 289 ? -4.25 33.594 6.574 1 98.75 289 LYS B CA 1
ATOM 5215 C C . LYS B 1 289 ? -5.496 34.375 6.941 1 98.75 289 LYS B C 1
ATOM 5217 O O . LYS B 1 289 ? -5.48 35.156 7.895 1 98.75 289 LYS B O 1
ATOM 5222 N N . ARG B 1 290 ? -6.523 34.25 6.152 1 98.75 290 ARG B N 1
ATOM 5223 C CA . ARG B 1 290 ? -7.801 34.875 6.473 1 98.75 290 ARG B CA 1
ATOM 5224 C C . ARG B 1 290 ? -8.336 34.375 7.812 1 98.75 290 ARG B C 1
ATOM 5226 O O . ARG B 1 290 ? -8.852 35.156 8.609 1 98.75 290 ARG B O 1
ATOM 5233 N N . LEU B 1 291 ? -8.219 33.062 8.023 1 98.81 291 LEU B N 1
ATOM 5234 C CA . LEU B 1 291 ? -8.625 32.5 9.312 1 98.81 291 LEU B CA 1
ATOM 5235 C C . LEU B 1 291 ? -7.82 33.125 10.453 1 98.81 291 LEU B C 1
ATOM 5237 O O . LEU B 1 291 ? -8.391 33.531 11.469 1 98.81 291 LEU B O 1
ATOM 5241 N N . GLU B 1 292 ? -6.492 33.156 10.242 1 98.69 292 GLU B N 1
ATOM 5242 C CA . GLU B 1 292 ? -5.609 33.719 11.25 1 98.69 292 GLU B CA 1
ATOM 5243 C C . GLU B 1 292 ? -6.004 35.156 11.57 1 98.69 292 GLU B C 1
ATOM 5245 O O . GLU B 1 292 ? -6.23 35.5 12.734 1 98.69 292 GLU B O 1
ATOM 5250 N N . SER B 1 293 ? -6.125 36 10.547 1 98.69 293 SER B N 1
ATOM 5251 C CA . SER B 1 293 ? -6.438 37.438 10.711 1 98.69 293 SER B CA 1
ATOM 5252 C C . SER B 1 293 ? -7.809 37.625 11.344 1 98.69 293 SER B C 1
ATOM 5254 O O . SER B 1 293 ? -8 38.531 12.172 1 98.69 293 SER B O 1
ATOM 5256 N N . GLY B 1 294 ? -8.758 36.844 10.875 1 98.75 294 GLY B N 1
ATOM 5257 C CA . GLY B 1 294 ? -10.102 36.938 11.438 1 98.75 294 GLY B CA 1
ATOM 5258 C C . GLY B 1 294 ? -10.148 36.594 12.914 1 98.75 294 GLY B C 1
ATOM 5259 O O . GLY B 1 294 ? -10.805 37.281 13.695 1 98.75 294 GLY B O 1
ATOM 5260 N N . LEU B 1 295 ? -9.477 35.531 13.289 1 98.62 295 LEU B N 1
ATOM 5261 C CA . LEU B 1 295 ? -9.438 35.094 14.68 1 98.62 295 LEU B CA 1
ATOM 5262 C C . LEU B 1 295 ? -8.766 36.156 15.562 1 98.62 295 LEU B C 1
ATOM 5264 O O . LEU B 1 295 ? -9.227 36.406 16.672 1 98.62 295 LEU B O 1
ATOM 5268 N N . GLU B 1 296 ? -7.68 36.688 15.047 1 98 296 GLU B N 1
ATOM 5269 C CA . GLU B 1 296 ? -6.988 37.75 15.766 1 98 296 GLU B CA 1
ATOM 5270 C C . GLU B 1 296 ? -7.891 38.969 15.969 1 98 296 GLU B C 1
ATOM 5272 O O . GLU B 1 296 ? -7.926 39.562 17.062 1 98 296 GLU B O 1
ATOM 5277 N N . LYS B 1 297 ? -8.578 39.344 14.945 1 98.25 297 LYS B N 1
ATOM 5278 C CA . LYS B 1 297 ? -9.484 40.469 15.008 1 98.25 297 LYS B CA 1
ATOM 5279 C C . LYS B 1 297 ? -10.578 40.25 16.047 1 98.25 297 LYS B C 1
ATOM 5281 O O . LYS B 1 297 ? -10.984 41.188 16.734 1 98.25 297 LYS B O 1
ATOM 5286 N N . ILE B 1 298 ? -11.047 39.062 16.156 1 97.88 298 ILE B N 1
ATOM 5287 C CA . ILE B 1 298 ? -12.102 38.719 17.094 1 97.88 298 ILE B CA 1
ATOM 5288 C C . ILE B 1 298 ? -11.547 38.719 18.516 1 97.88 298 ILE B C 1
ATOM 5290 O O . ILE B 1 298 ? -12.281 38.969 19.484 1 97.88 298 ILE B O 1
ATOM 5294 N N . GLY B 1 299 ? -10.25 38.438 18.625 1 96.69 299 GLY B N 1
ATOM 5295 C CA . GLY B 1 299 ? -9.609 38.5 19.938 1 96.69 299 GLY B CA 1
ATOM 5296 C C . GLY B 1 299 ? -9.102 37.156 20.406 1 96.69 299 GLY B C 1
ATOM 5297 O O . GLY B 1 299 ? -8.656 37 21.547 1 96.69 299 GLY B O 1
ATOM 5298 N N . ALA B 1 300 ? -9.141 36.125 19.578 1 96.56 300 ALA B N 1
ATOM 5299 C CA . ALA B 1 300 ? -8.555 34.844 19.922 1 96.56 300 ALA B CA 1
ATOM 5300 C C . ALA B 1 300 ? -7.031 34.906 19.859 1 96.56 300 ALA B C 1
ATOM 5302 O O . ALA B 1 300 ? -6.465 35.781 19.203 1 96.56 300 ALA B O 1
ATOM 5303 N N . ASN B 1 301 ? -6.359 34.031 20.594 1 95.75 301 ASN B N 1
ATOM 5304 C CA . ASN B 1 301 ? -4.906 33.906 20.484 1 95.75 301 ASN B CA 1
ATOM 5305 C C . ASN B 1 301 ? -4.504 32.969 19.375 1 95.75 301 ASN B C 1
ATOM 5307 O O . ASN B 1 301 ? -5.156 31.938 19.156 1 95.75 301 ASN B O 1
ATOM 5311 N N . ILE B 1 302 ? -3.486 33.312 18.656 1 96.81 302 ILE B N 1
ATOM 5312 C CA . ILE B 1 302 ? -2.906 32.406 17.672 1 96.81 302 ILE B CA 1
ATOM 5313 C C . ILE B 1 302 ? -1.742 31.641 18.281 1 96.81 302 ILE B C 1
ATOM 5315 O O . ILE B 1 302 ? -0.771 32.219 18.75 1 96.81 302 ILE B O 1
ATOM 5319 N N . LEU B 1 303 ? -1.857 30.312 18.328 1 94.81 303 LEU B N 1
ATOM 5320 C CA . LEU B 1 303 ? -0.847 29.453 18.938 1 94.81 303 LEU B CA 1
ATOM 5321 C C . LEU B 1 303 ? 0.257 29.125 17.922 1 94.81 303 LEU B C 1
ATOM 5323 O O . LEU B 1 303 ? 1.418 28.969 18.312 1 94.81 303 LEU B O 1
ATOM 5327 N N . SER B 1 304 ? -0.065 28.875 16.688 1 95.56 304 SER B N 1
ATOM 5328 C CA . SER B 1 304 ? 0.828 28.656 15.555 1 95.56 304 SER B CA 1
ATOM 5329 C C . SER B 1 304 ? 0.286 29.344 14.297 1 95.56 304 SER B C 1
ATOM 5331 O O . SER B 1 304 ? -0.834 29.047 13.867 1 95.56 304 SER B O 1
ATOM 5333 N N . ARG B 1 305 ? 1.032 30.219 13.766 1 96.62 305 ARG B N 1
ATOM 5334 C CA . ARG B 1 305 ? 0.566 31.109 12.703 1 96.62 305 ARG B CA 1
ATOM 5335 C C . ARG B 1 305 ? 0.388 30.344 11.391 1 96.62 305 ARG B C 1
ATOM 5337 O O . ARG B 1 305 ? 0.998 29.297 11.195 1 96.62 305 ARG B O 1
ATOM 5344 N N . ALA B 1 306 ? -0.401 30.891 10.523 1 98 306 ALA B N 1
ATOM 5345 C CA . ALA B 1 306 ? -0.691 30.312 9.219 1 98 306 ALA B CA 1
ATOM 5346 C C . ALA B 1 306 ? 0.426 30.625 8.227 1 98 306 ALA B C 1
ATOM 5348 O O . ALA B 1 306 ? 0.231 31.391 7.277 1 98 306 ALA B O 1
ATOM 5349 N N . GLU B 1 307 ? 1.479 29.844 8.312 1 98.25 307 GLU B N 1
ATOM 5350 C CA . GLU B 1 307 ? 2.562 30.031 7.352 1 98.25 307 GLU B CA 1
ATOM 5351 C C . GLU B 1 307 ? 2.254 29.312 6.035 1 98.25 307 GLU B C 1
ATOM 5353 O O . GLU B 1 307 ? 2.805 29.672 4.988 1 98.25 307 GLU B O 1
ATOM 5358 N N . THR B 1 308 ? 1.414 28.266 6.109 1 98.19 308 THR B N 1
ATOM 5359 C CA . THR B 1 308 ? 0.941 27.562 4.922 1 98.19 308 THR B CA 1
ATOM 5360 C C . THR B 1 308 ? -0.543 27.234 5.043 1 98.19 308 THR B C 1
ATOM 5362 O O . THR B 1 308 ? -1.394 28.125 4.938 1 98.19 308 THR B O 1
ATOM 5365 N N . CYS B 1 309 ? -0.862 25.984 5.32 1 98.5 309 CYS B N 1
ATOM 5366 C CA . CYS B 1 309 ? -2.26 25.609 5.156 1 98.5 309 CYS B CA 1
ATOM 5367 C C . CYS B 1 309 ? -2.936 25.406 6.508 1 98.5 309 CYS B C 1
ATOM 5369 O O . CYS B 1 309 ? -4.094 25 6.574 1 98.5 309 CYS B O 1
ATOM 5371 N N . MET B 1 310 ? -2.277 25.734 7.629 1 98.06 310 MET B N 1
ATOM 5372 C CA . MET B 1 310 ? -2.818 25.453 8.953 1 98.06 310 MET B CA 1
ATOM 5373 C C . MET B 1 310 ? -2.678 26.672 9.867 1 98.06 310 MET B C 1
ATOM 5375 O O . MET B 1 310 ? -1.756 27.469 9.703 1 98.06 310 MET B O 1
ATOM 5379 N N . VAL B 1 311 ? -3.594 26.797 10.781 1 98.06 311 VAL B N 1
ATOM 5380 C CA . VAL B 1 311 ? -3.484 27.766 11.875 1 98.06 311 VAL B CA 1
ATOM 5381 C C . VAL B 1 311 ? -3.994 27.125 13.172 1 98.06 311 VAL B C 1
ATOM 5383 O O . VAL B 1 311 ? -4.969 26.375 13.156 1 98.06 311 VAL B O 1
ATOM 5386 N N . PHE B 1 312 ? -3.232 27.281 14.227 1 97.62 312 PHE B N 1
ATOM 5387 C CA . PHE B 1 312 ? -3.654 26.859 15.555 1 97.62 312 PHE B CA 1
ATOM 5388 C C . PHE B 1 312 ? -4.105 28.047 16.391 1 97.62 312 PHE B C 1
ATOM 5390 O O . PHE B 1 312 ? -3.418 29.062 16.438 1 97.62 312 PHE B O 1
ATOM 5397 N N . TYR B 1 313 ? -5.25 27.922 17.062 1 97.12 313 TYR B N 1
ATOM 5398 C CA . TYR B 1 313 ? -5.805 29.047 17.797 1 97.12 313 TYR B CA 1
ATOM 5399 C C . TYR B 1 313 ? -6.262 28.625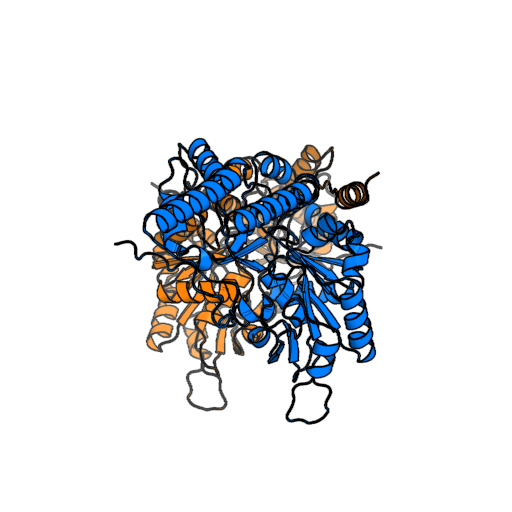 19.172 1 97.12 313 TYR B C 1
ATOM 5401 O O . TYR B 1 313 ? -6.43 27.438 19.453 1 97.12 313 TYR B O 1
ATOM 5409 N N . ASP B 1 314 ? -6.355 29.547 20.078 1 95.88 314 ASP B N 1
ATOM 5410 C CA . ASP B 1 314 ? -6.887 29.422 21.422 1 95.88 314 ASP B CA 1
ATOM 5411 C C . ASP B 1 314 ? -8.023 30.406 21.672 1 95.88 314 ASP B C 1
ATOM 5413 O O . ASP B 1 314 ? -7.789 31.625 21.766 1 95.88 314 ASP B O 1
ATOM 5417 N N . PRO B 1 315 ? -9.195 29.953 21.828 1 96.12 315 PRO B N 1
ATOM 5418 C CA . PRO B 1 315 ? -10.344 30.844 22.016 1 96.12 315 PRO B CA 1
ATOM 5419 C C . PRO B 1 315 ? -10.586 31.188 23.484 1 96.12 315 PRO B C 1
ATOM 5421 O O . PRO B 1 315 ? -11.531 31.922 23.797 1 96.12 315 PRO B O 1
ATOM 5424 N N . SER B 1 316 ? -9.75 30.766 24.344 1 94.06 316 SER B N 1
ATOM 5425 C CA . SER B 1 316 ? -9.977 30.922 25.781 1 94.06 316 SER B CA 1
ATOM 5426 C C . SER B 1 316 ? -10.031 32.375 26.172 1 94.06 316 SER B C 1
ATOM 5428 O O . SER B 1 316 ? -10.766 32.75 27.094 1 94.06 316 SER B O 1
ATOM 5430 N N . PRO B 1 317 ? -9.242 33.25 25.531 1 94.75 317 PRO B N 1
ATOM 5431 C CA . PRO B 1 317 ? -9.344 34.688 25.891 1 94.75 317 PRO B CA 1
ATOM 5432 C C . PRO B 1 317 ? -10.75 35.25 25.656 1 94.75 317 PRO B C 1
ATOM 5434 O O . PRO B 1 317 ? -11.07 36.344 26.141 1 94.75 317 PRO B O 1
ATOM 5437 N N . LEU B 1 318 ? -11.586 34.594 24.875 1 96.38 318 LEU B N 1
ATOM 5438 C CA . LEU B 1 318 ? -12.953 35.031 24.578 1 96.38 318 LEU B CA 1
ATOM 5439 C C . LEU B 1 318 ? -13.953 34.312 25.5 1 96.38 318 LEU B C 1
ATOM 5441 O O . LEU B 1 318 ? -15.164 34.531 25.375 1 96.38 318 LEU B O 1
ATOM 5445 N N . GLY B 1 319 ? -13.375 33.438 26.375 1 95.81 319 GLY B N 1
ATOM 5446 C CA . GLY B 1 319 ? -14.242 32.625 27.234 1 95.81 319 GLY B CA 1
ATOM 5447 C C . GLY B 1 319 ? -14.945 31.5 26.516 1 95.81 319 GLY B C 1
ATOM 5448 O O . GLY B 1 319 ? -15.977 31.016 26.969 1 95.81 319 GLY B O 1
ATOM 5449 N N . ILE B 1 320 ? -14.484 31.172 25.344 1 96.5 320 ILE B N 1
ATOM 5450 C CA . ILE B 1 320 ? -15.109 30.172 24.5 1 96.5 320 ILE B CA 1
ATOM 5451 C C . ILE B 1 320 ? -14.297 28.875 24.531 1 96.5 320 ILE B C 1
ATOM 5453 O O . ILE B 1 320 ? -13.062 28.922 24.547 1 96.5 320 ILE B O 1
ATOM 5457 N N . THR B 1 321 ? -14.953 27.719 24.562 1 95.81 321 THR B N 1
ATOM 5458 C CA . THR B 1 321 ? -14.281 26.422 24.453 1 95.81 321 THR B CA 1
ATOM 5459 C C . THR B 1 321 ? -14.344 25.891 23.031 1 95.81 321 THR B C 1
ATOM 5461 O O . THR B 1 321 ? -15.219 26.297 22.25 1 95.81 321 THR B O 1
ATOM 5464 N N . TYR B 1 322 ? -13.43 25.031 22.688 1 96.69 322 TYR B N 1
ATOM 5465 C CA . TYR B 1 322 ? -13.461 24.391 21.391 1 96.69 322 TYR B CA 1
ATOM 5466 C C . TYR B 1 322 ? -14.781 23.641 21.188 1 96.69 322 TYR B C 1
ATOM 5468 O O . TYR B 1 322 ? -15.305 23.594 20.062 1 96.69 322 TYR B O 1
ATOM 5476 N N . ASP B 1 323 ? -15.312 23.031 22.203 1 96.44 323 ASP B N 1
ATOM 5477 C CA . ASP B 1 323 ? -16.562 22.281 22.125 1 96.44 323 ASP B CA 1
ATOM 5478 C C . ASP B 1 323 ? -17.734 23.188 21.766 1 96.44 323 ASP B C 1
ATOM 5480 O O . ASP B 1 323 ? -18.609 22.797 20.984 1 96.44 323 ASP B O 1
ATOM 5484 N N . GLU B 1 324 ? -17.75 24.375 22.391 1 96.75 324 GLU B N 1
ATOM 5485 C CA . GLU B 1 324 ? -18.797 25.328 22.062 1 96.75 324 GLU B CA 1
ATOM 5486 C C . GLU B 1 324 ? -18.766 25.703 20.578 1 96.75 324 GLU B C 1
ATOM 5488 O O . GLU B 1 324 ? -19.797 25.781 19.922 1 96.75 324 GLU B O 1
ATOM 5493 N N . ILE B 1 325 ? -17.578 25.953 20.109 1 98 325 ILE B N 1
ATOM 5494 C CA . ILE B 1 325 ? -17.391 26.297 18.703 1 98 325 ILE B CA 1
ATOM 5495 C C . ILE B 1 325 ? -17.812 25.125 17.812 1 98 325 ILE B C 1
ATOM 5497 O O . ILE B 1 325 ? -18.531 25.297 16.828 1 98 325 ILE B O 1
ATOM 5501 N N . GLY B 1 326 ? -17.328 23.906 18.141 1 97.31 326 GLY B N 1
ATOM 5502 C CA . GLY B 1 326 ? -17.672 22.703 17.391 1 97.31 326 GLY B CA 1
ATOM 5503 C C . GLY B 1 326 ? -19.156 22.438 17.359 1 97.31 326 GLY B C 1
ATOM 5504 O O . GLY B 1 326 ? -19.703 22.062 16.328 1 97.31 326 GLY B O 1
ATOM 5505 N N . ASP B 1 327 ? -19.828 22.578 18.5 1 97.06 327 ASP B N 1
ATOM 5506 C CA . ASP B 1 327 ? -21.266 22.344 18.594 1 97.06 327 ASP B CA 1
ATOM 5507 C C . ASP B 1 327 ? -22.047 23.344 17.734 1 97.06 327 ASP B C 1
ATOM 5509 O O . ASP B 1 327 ? -22.969 22.969 17.031 1 97.06 327 ASP B O 1
ATOM 5513 N N . ARG B 1 328 ? -21.703 24.656 17.844 1 97.5 328 ARG B N 1
ATOM 5514 C CA . ARG B 1 328 ? -22.359 25.672 17.016 1 97.5 328 ARG B CA 1
ATOM 5515 C C . ARG B 1 328 ? -22.141 25.406 15.531 1 97.5 328 ARG B C 1
ATOM 5517 O O . ARG B 1 328 ? -23.047 25.578 14.719 1 97.5 328 ARG B O 1
ATOM 5524 N N . GLY B 1 329 ? -20.891 25.062 15.156 1 97.81 329 GLY B N 1
ATOM 5525 C CA . GLY B 1 329 ? -20.578 24.734 13.773 1 97.81 329 GLY B CA 1
ATOM 5526 C C . GLY B 1 329 ? -21.344 23.547 13.242 1 97.81 329 GLY B C 1
ATOM 5527 O O . GLY B 1 329 ? -21.828 23.578 12.102 1 97.81 329 GLY B O 1
ATOM 5528 N N . SER B 1 330 ? -21.516 22.469 14.039 1 97 330 SER B N 1
ATOM 5529 C CA . SER B 1 330 ? -22.219 21.266 13.633 1 97 330 SER B CA 1
ATOM 5530 C C . SER B 1 330 ? -23.703 21.516 13.484 1 97 330 SER B C 1
ATOM 5532 O O . SER B 1 330 ? -24.406 20.781 12.766 1 97 330 SER B O 1
ATOM 5534 N N . ALA B 1 331 ? -24.234 22.531 14.117 1 97.25 331 ALA B N 1
ATOM 5535 C CA . ALA B 1 331 ? -25.672 22.812 14.156 1 97.25 331 ALA B CA 1
ATOM 5536 C C . ALA B 1 331 ? -26.078 23.703 12.984 1 97.25 331 ALA B C 1
ATOM 5538 O O . ALA B 1 331 ? -27.266 23.906 12.742 1 97.25 331 ALA B O 1
ATOM 5539 N N . LEU B 1 332 ? -25.094 24.219 12.258 1 97.62 332 LEU B N 1
ATOM 5540 C CA . LEU B 1 332 ? -25.422 25.031 11.094 1 97.62 332 LEU B CA 1
ATOM 5541 C C . LEU B 1 332 ? -26.203 24.219 10.062 1 97.62 332 LEU B C 1
ATOM 5543 O O . LEU B 1 332 ? -26.078 23 10.008 1 97.62 332 LEU B O 1
ATOM 5547 N N . PRO B 1 333 ? -27.031 24.938 9.18 1 96.31 333 PRO B N 1
ATOM 5548 C CA . PRO B 1 333 ? -27.703 24.203 8.102 1 96.31 333 PRO B CA 1
ATOM 5549 C C . PRO B 1 333 ? -26.734 23.422 7.23 1 96.31 333 PRO B C 1
ATOM 5551 O O . PRO B 1 333 ? -27.031 22.281 6.844 1 96.31 333 PRO B O 1
ATOM 5554 N N . GLU B 1 334 ? -25.641 24.031 6.918 1 97 334 GLU B N 1
ATOM 5555 C CA . GLU B 1 334 ? -24.469 23.344 6.367 1 97 334 GLU B CA 1
ATOM 5556 C C . GLU B 1 334 ? -23.359 23.234 7.402 1 97 334 GLU B C 1
ATOM 5558 O O . GLU B 1 334 ? -22.562 24.156 7.582 1 97 334 GLU B O 1
ATOM 5563 N N . PRO B 1 335 ? -23.234 22.094 7.941 1 98.12 335 PRO B N 1
ATOM 5564 C CA . PRO B 1 335 ? -22.391 21.938 9.125 1 98.12 335 PRO B CA 1
ATOM 5565 C C . PRO B 1 335 ? -20.906 22.156 8.828 1 98.12 335 PRO B C 1
ATOM 5567 O O . PRO B 1 335 ? -20.453 21.891 7.719 1 98.12 335 PRO B O 1
ATOM 5570 N N . LEU B 1 336 ? -20.219 22.703 9.82 1 98.31 336 LEU B N 1
ATOM 5571 C CA . LEU B 1 336 ? -18.766 22.703 9.836 1 98.31 336 LEU B CA 1
ATOM 5572 C C . LEU B 1 336 ? -18.219 21.516 10.609 1 98.31 336 LEU B C 1
ATOM 5574 O O . LEU B 1 336 ? -18.812 21.078 11.602 1 98.31 336 LEU B O 1
ATOM 5578 N N . PHE B 1 337 ? -17.156 20.953 10.141 1 97 337 PHE B N 1
ATOM 5579 C CA . PHE B 1 337 ? -16.469 19.875 10.836 1 97 337 PHE B CA 1
ATOM 5580 C C . PHE B 1 337 ? -15.117 20.344 11.375 1 97 337 PHE B C 1
ATOM 5582 O O . PHE B 1 337 ? -14.195 20.609 10.609 1 97 337 PHE B O 1
ATOM 5589 N N . LEU B 1 338 ? -15.008 20.391 12.711 1 96.81 338 LEU B N 1
ATOM 5590 C CA . LEU B 1 338 ? -13.891 21.031 13.398 1 96.81 338 LEU B CA 1
ATOM 5591 C C . LEU B 1 338 ? -13.266 20.078 14.414 1 96.81 338 LEU B C 1
ATOM 5593 O O . LEU B 1 338 ? -13.969 19.297 15.062 1 96.81 338 LEU B O 1
ATOM 5597 N N . GLY B 1 339 ? -11.953 20.094 14.609 1 93.19 339 GLY B N 1
ATOM 5598 C CA . GLY B 1 339 ? -11.273 19.125 15.469 1 93.19 339 GLY B CA 1
ATOM 5599 C C . GLY B 1 339 ? -10.695 19.766 16.719 1 93.19 339 GLY B C 1
ATOM 5600 O O . GLY B 1 339 ? -10.203 19.062 17.609 1 93.19 339 GLY B O 1
ATOM 5601 N N . GLY B 1 340 ? -10.641 21.062 16.953 1 94.94 340 GLY B N 1
ATOM 5602 C CA . GLY B 1 340 ? -10.039 21.703 18.109 1 94.94 340 GLY B CA 1
ATOM 5603 C C . GLY B 1 340 ? -9.219 22.938 17.734 1 94.94 340 GLY B C 1
ATOM 5604 O O . GLY B 1 340 ? -9.711 23.844 17.062 1 94.94 340 GLY B O 1
ATOM 5605 N N . SER B 1 341 ? -7.977 22.859 18.219 1 96.75 341 SER B N 1
ATOM 5606 C CA . SER B 1 341 ? -7.148 24.047 18.094 1 96.75 341 SER B CA 1
ATOM 5607 C C . SER B 1 341 ? -6.617 24.203 16.672 1 96.75 341 SER B C 1
ATOM 5609 O O . SER B 1 341 ? -6.188 25.297 16.281 1 96.75 341 SER B O 1
ATOM 5611 N N . ARG B 1 342 ? -6.598 23.078 15.906 1 97.62 342 ARG B N 1
ATOM 5612 C CA . ARG B 1 342 ? -6.008 23.109 14.578 1 97.62 342 ARG B CA 1
ATOM 5613 C C . ARG B 1 342 ? -7.078 23.297 13.508 1 97.62 342 ARG B C 1
ATOM 5615 O O . ARG B 1 342 ? -8.086 22.578 13.5 1 97.62 342 ARG B O 1
ATOM 5622 N N . LEU B 1 343 ? -6.91 24.297 12.758 1 98.5 343 LEU B N 1
ATOM 5623 C CA . LEU B 1 343 ? -7.68 24.453 11.531 1 98.5 343 LEU B CA 1
ATOM 5624 C C . LEU B 1 343 ? -6.812 24.188 10.305 1 98.5 343 LEU B C 1
ATOM 5626 O O . LEU B 1 343 ? -5.812 24.875 10.078 1 98.5 343 LEU B O 1
ATOM 5630 N N . VAL B 1 344 ? -7.211 23.203 9.523 1 98.44 344 VAL B N 1
ATOM 5631 C CA . VAL B 1 344 ? -6.484 22.891 8.297 1 98.44 344 VAL B CA 1
ATOM 5632 C C . VAL B 1 344 ? -7.324 23.281 7.086 1 98.44 344 VAL B C 1
ATOM 5634 O O . VAL B 1 344 ? -8.477 22.859 6.965 1 98.44 344 VAL B O 1
ATOM 5637 N N . VAL B 1 345 ? -6.777 24.125 6.246 1 98.62 345 VAL B N 1
ATOM 5638 C CA . VAL B 1 345 ? -7.391 24.5 4.977 1 98.62 345 VAL B CA 1
ATOM 5639 C C . VAL B 1 345 ? -6.797 23.656 3.85 1 98.62 345 VAL B C 1
ATOM 5641 O O . VAL B 1 345 ? -5.602 23.359 3.85 1 98.62 345 VAL B O 1
ATOM 5644 N N . HIS B 1 346 ? -7.605 23.203 2.918 1 98.5 346 HIS B N 1
ATOM 5645 C CA . HIS B 1 346 ? -7.148 22.406 1.789 1 98.5 346 HIS B CA 1
ATOM 5646 C C . HIS B 1 346 ? -7.754 22.891 0.481 1 98.5 346 HIS B C 1
ATOM 5648 O O . HIS B 1 346 ? -8.539 23.844 0.476 1 98.5 346 HIS B O 1
ATOM 5654 N N . ILE B 1 347 ? -7.457 22.281 -0.636 1 98.31 347 ILE B N 1
ATOM 5655 C CA . ILE B 1 347 ? -7.762 22.75 -1.983 1 98.31 347 ILE B CA 1
ATOM 5656 C C . ILE B 1 347 ? -9.266 22.703 -2.221 1 98.31 347 ILE B C 1
ATOM 5658 O O . ILE B 1 347 ? -9.781 23.359 -3.133 1 98.31 347 ILE B O 1
ATOM 5662 N N . GLN B 1 348 ? -9.992 22.031 -1.352 1 98.31 348 GLN B N 1
ATOM 5663 C CA . GLN B 1 348 ? -11.43 21.906 -1.549 1 98.31 348 GLN B CA 1
ATOM 5664 C C . GLN B 1 348 ? -12.203 22.719 -0.515 1 98.31 348 GLN B C 1
ATOM 5666 O O . GLN B 1 348 ? -13.438 22.703 -0.503 1 98.31 348 GLN B O 1
ATOM 5671 N N . THR B 1 349 ? -11.523 23.438 0.372 1 98.69 349 THR B N 1
ATOM 5672 C CA . THR B 1 349 ? -12.172 24.297 1.359 1 98.69 349 THR B CA 1
ATOM 5673 C C . THR B 1 349 ? -12.867 25.469 0.681 1 98.69 349 THR B C 1
ATOM 5675 O O . THR B 1 349 ? -12.281 26.125 -0.185 1 98.69 349 THR B O 1
ATOM 5678 N N . SER B 1 350 ? -14.102 25.734 1.027 1 98.44 350 SER B N 1
ATOM 5679 C CA . SER B 1 350 ? -14.836 26.844 0.431 1 98.44 350 SER B CA 1
ATOM 5680 C C . SER B 1 350 ? -14.609 28.141 1.201 1 98.44 350 SER B C 1
ATOM 5682 O O . SER B 1 350 ? -14.312 28.109 2.396 1 98.44 350 SER B O 1
ATOM 5684 N N . ASP B 1 351 ? -14.781 29.234 0.467 1 98.44 351 ASP B N 1
ATOM 5685 C CA . ASP B 1 351 ? -14.727 30.531 1.112 1 98.44 351 ASP B CA 1
ATOM 5686 C C . ASP B 1 351 ? -15.82 30.672 2.17 1 98.44 351 ASP B C 1
ATOM 5688 O O . ASP B 1 351 ? -15.578 31.234 3.244 1 98.44 351 ASP B O 1
ATOM 5692 N N . GLU B 1 352 ? -16.953 30.125 1.855 1 98.44 352 GLU B N 1
ATOM 5693 C CA . GLU B 1 352 ? -18.109 30.219 2.744 1 98.44 352 GLU B CA 1
ATOM 5694 C C . GLU B 1 352 ? -17.828 29.516 4.074 1 98.44 352 GLU B C 1
ATOM 5696 O O . GLU B 1 352 ? -18.312 29.953 5.121 1 98.44 352 GLU B O 1
ATOM 5701 N N . ALA B 1 353 ? -17.141 28.375 4.023 1 98.75 353 ALA B N 1
ATOM 5702 C CA . ALA B 1 353 ? -16.812 27.656 5.254 1 98.75 353 ALA B CA 1
ATOM 5703 C C . ALA B 1 353 ? -15.961 28.531 6.184 1 98.75 353 ALA B C 1
ATOM 5705 O O . ALA B 1 353 ? -16.172 28.531 7.398 1 98.75 353 ALA B O 1
ATOM 5706 N N . VAL B 1 354 ? -15.008 29.25 5.609 1 98.75 354 VAL B N 1
ATOM 5707 C CA . VAL B 1 354 ? -14.141 30.141 6.371 1 98.75 354 VAL B CA 1
ATOM 5708 C C . VAL B 1 354 ? -14.961 31.266 6.988 1 98.75 354 VAL B C 1
ATOM 5710 O O . VAL B 1 354 ? -14.812 31.594 8.172 1 98.75 354 VAL B O 1
ATOM 5713 N N . ASP B 1 355 ? -15.852 31.844 6.184 1 98.56 355 ASP B N 1
ATOM 5714 C CA . ASP B 1 355 ? -16.703 32.906 6.66 1 98.56 355 ASP B CA 1
ATOM 5715 C C . ASP B 1 355 ? -17.594 32.438 7.812 1 98.56 355 ASP B C 1
ATOM 5717 O O . ASP B 1 355 ? -17.719 33.125 8.828 1 98.56 355 ASP B O 1
ATOM 5721 N N . ASP B 1 356 ? -18.203 31.281 7.578 1 98.75 356 ASP B N 1
ATOM 5722 C CA . ASP B 1 356 ? -19.109 30.75 8.586 1 98.75 356 ASP B CA 1
ATOM 5723 C C . ASP B 1 356 ? -18.375 30.469 9.898 1 98.75 356 ASP B C 1
ATOM 5725 O O . ASP B 1 356 ? -18.906 30.734 10.984 1 98.75 356 ASP B O 1
ATOM 5729 N N . PHE B 1 357 ? -17.219 29.938 9.828 1 98.75 357 PHE B N 1
ATOM 5730 C CA . PHE B 1 357 ? -16.438 29.656 11.023 1 98.75 357 PHE B CA 1
ATOM 5731 C C . PHE B 1 357 ? -16.156 30.938 11.805 1 98.75 357 PHE B C 1
ATOM 5733 O O . PHE B 1 357 ? -16.391 30.984 13.016 1 98.75 357 PHE B O 1
ATOM 5740 N N . LEU B 1 358 ? -15.609 31.953 11.109 1 98.75 358 LEU B N 1
ATOM 5741 C CA . LEU B 1 358 ? -15.273 33.219 11.766 1 98.75 358 LEU B CA 1
ATOM 5742 C C . LEU B 1 358 ? -16.516 33.844 12.352 1 98.75 358 LEU B C 1
ATOM 5744 O O . LEU B 1 358 ? -16.469 34.438 13.438 1 98.75 358 LEU B O 1
ATOM 5748 N N . HIS B 1 359 ? -17.609 33.75 11.672 1 98.56 359 HIS B N 1
ATOM 5749 C CA . HIS B 1 359 ? -18.875 34.281 12.156 1 98.56 359 HIS B CA 1
ATOM 5750 C C . HIS B 1 359 ? -19.297 33.656 13.469 1 98.56 359 HIS B C 1
ATOM 5752 O O . HIS B 1 359 ? -19.734 34.312 14.398 1 98.56 359 HIS B O 1
ATOM 5758 N N . ILE B 1 360 ? -19.172 32.344 13.539 1 98.25 360 ILE B N 1
ATOM 5759 C CA . ILE B 1 360 ? -19.547 31.578 14.727 1 98.25 360 ILE B CA 1
ATOM 5760 C C . ILE B 1 360 ? -18.703 32.031 15.914 1 98.25 360 ILE B C 1
ATOM 5762 O O . ILE B 1 360 ? -19.219 32.25 17.016 1 98.25 360 ILE B O 1
ATOM 5766 N N . VAL B 1 361 ? -17.406 32.156 15.727 1 98.5 361 VAL B N 1
ATOM 5767 C CA . VAL B 1 361 ? -16.516 32.562 16.797 1 98.5 361 VAL B CA 1
ATOM 5768 C C . VAL B 1 361 ? -16.844 33.969 17.25 1 98.5 361 VAL B C 1
ATOM 5770 O O . VAL B 1 361 ? -16.906 34.25 18.453 1 98.5 361 VAL B O 1
ATOM 5773 N N . ALA B 1 362 ? -17.125 34.844 16.297 1 98.56 362 ALA B N 1
ATOM 5774 C CA . ALA B 1 362 ? -17.484 36.219 16.609 1 98.56 362 ALA B CA 1
ATOM 5775 C C . ALA B 1 362 ? -18.781 36.281 17.406 1 98.56 362 ALA B C 1
ATOM 5777 O O . ALA B 1 362 ? -18.891 37.031 18.375 1 98.56 362 ALA B O 1
ATOM 5778 N N . GLN B 1 363 ? -19.75 35.5 16.953 1 98.31 363 GLN B N 1
ATOM 5779 C CA . GLN B 1 363 ? -21.047 35.5 17.641 1 98.31 363 GLN B CA 1
ATOM 5780 C C . GLN B 1 363 ? -20.906 35 19.062 1 98.31 363 GLN B C 1
ATOM 5782 O O . GLN B 1 363 ? -21.484 35.562 19.984 1 98.31 363 GLN B O 1
ATOM 5787 N N . LEU B 1 364 ? -20.188 33.906 19.234 1 98.25 364 LEU B N 1
ATOM 5788 C CA . LEU B 1 364 ? -19.969 33.344 20.562 1 98.25 364 LEU B CA 1
ATOM 5789 C C . LEU B 1 364 ? -19.25 34.344 21.453 1 98.25 364 LEU B C 1
ATOM 5791 O O . LEU B 1 364 ? -19.562 34.469 22.641 1 98.25 364 LEU B O 1
ATOM 5795 N N . ALA B 1 365 ? -18.281 35.031 20.891 1 97.75 365 ALA B N 1
ATOM 5796 C CA . ALA B 1 365 ? -17.547 36.062 21.656 1 97.75 365 ALA B CA 1
ATOM 5797 C C . ALA B 1 365 ? -18.484 37.156 22.141 1 97.75 365 ALA B C 1
ATOM 5799 O O . ALA B 1 365 ? -18.375 37.625 23.281 1 97.75 365 ALA B O 1
ATOM 5800 N N . GLU B 1 366 ? -19.375 37.594 21.297 1 97.69 366 GLU B N 1
ATOM 5801 C CA . GLU B 1 366 ? -20.344 38.625 21.641 1 97.69 366 GLU B CA 1
ATOM 5802 C C . GLU B 1 366 ? -21.281 38.125 22.75 1 97.69 366 GLU B C 1
ATOM 5804 O O . GLU B 1 366 ? -21.641 38.906 23.641 1 97.69 366 GLU B O 1
ATOM 5809 N N . GLU B 1 367 ? -21.672 36.938 22.578 1 97.94 367 GLU B N 1
ATOM 5810 C CA . GLU B 1 367 ? -22.562 36.344 23.578 1 97.94 367 GLU B CA 1
ATOM 5811 C C . GLU B 1 367 ? -21.859 36.281 24.938 1 97.94 367 GLU B C 1
ATOM 5813 O O . GLU B 1 367 ? -22.484 36.562 25.969 1 97.94 367 GLU B O 1
ATOM 5818 N N . LYS B 1 368 ? -20.656 35.906 24.922 1 97.56 368 LYS B N 1
ATOM 5819 C CA . LYS B 1 368 ? -19.891 35.844 26.172 1 97.56 368 LYS B CA 1
ATOM 5820 C C . LYS B 1 368 ? -19.734 37.25 26.781 1 97.56 368 LYS B C 1
ATOM 5822 O O . LYS B 1 368 ? -19.875 37.406 28 1 97.56 368 LYS B O 1
ATOM 5827 N N . LYS B 1 369 ? -19.438 38.188 25.969 1 95.31 369 LYS B N 1
ATOM 5828 C CA . LYS B 1 369 ? -19.312 39.562 26.422 1 95.31 369 LYS B CA 1
ATOM 5829 C C . LYS B 1 369 ? -20.625 40.062 27.031 1 95.31 369 LYS B C 1
ATOM 5831 O O . LYS B 1 369 ? -20.625 40.719 28.078 1 95.31 369 LYS B O 1
ATOM 5836 N N . ALA B 1 370 ? -21.656 39.75 26.359 1 97.06 370 ALA B N 1
ATOM 5837 C CA . ALA B 1 370 ? -22.984 40.156 26.828 1 97.06 370 ALA B CA 1
ATOM 5838 C C . ALA B 1 370 ? -23.328 39.469 28.156 1 97.06 370 ALA B C 1
ATOM 5840 O O . ALA B 1 370 ? -24.031 40.062 28.984 1 97.06 370 ALA B O 1
ATOM 5841 N N . ALA B 1 371 ? -22.766 38.312 28.344 1 96.75 371 ALA B N 1
ATOM 5842 C CA . ALA B 1 371 ? -23.031 37.562 29.562 1 96.75 371 ALA B CA 1
ATOM 5843 C C . ALA B 1 371 ? -22.078 37.969 30.688 1 96.75 371 ALA B C 1
ATOM 5845 O O . ALA B 1 371 ? -22.156 37.438 31.797 1 96.75 371 ALA B O 1
ATOM 5846 N N . GLY B 1 372 ? -21.156 38.906 30.391 1 95.12 372 GLY B N 1
ATOM 5847 C CA . GLY B 1 372 ? -20.328 39.469 31.422 1 95.12 372 GLY B CA 1
ATOM 5848 C C . GLY B 1 372 ? -18.938 38.906 31.484 1 95.12 372 GLY B C 1
ATOM 5849 O O . GLY B 1 372 ? -18.188 39.156 32.438 1 95.12 372 GLY B O 1
ATOM 5850 N N . PHE B 1 373 ? -18.641 38.094 30.422 1 93.88 373 PHE B N 1
ATOM 5851 C CA . PHE B 1 373 ? -17.297 37.531 30.422 1 93.88 373 PHE B CA 1
ATOM 5852 C C . PHE B 1 373 ? -16.25 38.656 30.312 1 93.88 373 PHE B C 1
ATOM 5854 O O . PHE B 1 373 ? -16.406 39.594 29.531 1 93.88 373 PHE B O 1
ATOM 5861 N N . VAL B 1 374 ? -15.242 38.625 31.25 1 90.31 374 VAL B N 1
ATOM 5862 C CA . VAL B 1 374 ? -14.102 39.531 31.203 1 90.31 374 VAL B CA 1
ATOM 5863 C C . VAL B 1 374 ? -12.82 38.75 30.906 1 90.31 374 VAL B C 1
ATOM 5865 O O . VAL B 1 374 ? -12.531 37.781 31.578 1 90.31 374 VAL B O 1
ATOM 5868 N N . ARG B 1 375 ? -12.227 39.125 29.859 1 87.69 375 ARG B N 1
ATOM 5869 C CA . ARG B 1 375 ? -10.961 38.5 29.5 1 87.69 375 ARG B CA 1
ATOM 5870 C C . ARG B 1 375 ? -10.016 38.469 30.688 1 87.69 375 ARG B C 1
ATOM 5872 O O . ARG B 1 375 ? -9.75 39.5 31.312 1 87.69 375 ARG B O 1
ATOM 5879 N N . PRO B 1 376 ? -9.711 37.281 31.156 1 78.75 376 PRO B N 1
ATOM 5880 C CA . PRO B 1 376 ? -8.766 37.188 32.281 1 78.75 376 PRO B CA 1
ATOM 5881 C C . PRO B 1 376 ? -7.441 37.906 31.984 1 78.75 376 PRO B C 1
ATOM 5883 O O . PRO B 1 376 ? -7.02 37.938 30.828 1 78.75 376 PRO B O 1
ATOM 5886 N N . GLU B 1 377 ? -6.98 38.781 33 1 67.25 377 GLU B N 1
ATOM 5887 C CA . GLU B 1 377 ? -5.664 39.406 32.875 1 67.25 377 GLU B CA 1
ATOM 5888 C C . GLU B 1 377 ? -4.609 38.375 32.5 1 67.25 377 GLU B C 1
ATOM 5890 O O . GLU B 1 377 ? -4.719 37.188 32.844 1 67.25 377 GLU B O 1
ATOM 5895 N N . ALA B 1 378 ? -3.969 38.594 31.484 1 56.84 378 ALA B N 1
ATOM 5896 C CA . ALA B 1 378 ? -3.023 37.656 30.859 1 56.84 378 ALA B CA 1
ATOM 5897 C C . ALA B 1 378 ? -2.369 36.75 31.922 1 56.84 378 ALA B C 1
ATOM 5899 O O . ALA B 1 378 ? -1.595 37.25 32.75 1 56.84 378 ALA B O 1
ATOM 5900 N N . HIS B 1 379 ? -3.154 36.094 32.812 1 49.38 379 HIS B N 1
ATOM 5901 C CA . HIS B 1 379 ? -2.34 35.188 33.625 1 49.38 379 HIS B CA 1
ATOM 5902 C C . HIS B 1 379 ? -1.187 34.594 32.812 1 49.38 379 HIS B C 1
ATOM 5904 O O . HIS B 1 379 ? -1.223 34.625 31.578 1 49.38 379 HIS B O 1
ATOM 5910 N N . ALA B 1 380 ? -0.09 34.062 33.594 1 43.34 380 ALA B N 1
ATOM 5911 C CA . ALA B 1 380 ? 1.119 33.375 33.156 1 43.34 380 ALA B CA 1
ATOM 5912 C C . ALA B 1 380 ? 0.808 32.406 32.031 1 43.34 380 ALA B C 1
ATOM 5914 O O . ALA B 1 380 ? -0.178 31.656 32.094 1 43.34 380 ALA B O 1
ATOM 5915 N N . ASN B 1 381 ? 1.054 32.719 30.844 1 43.88 381 ASN B N 1
ATOM 5916 C CA . ASN B 1 381 ? 1.12 31.875 29.672 1 43.88 381 ASN B CA 1
ATOM 5917 C C . ASN B 1 381 ? 1.346 30.406 30.047 1 43.88 381 ASN B C 1
ATOM 5919 O O . ASN B 1 381 ? 2.457 30.031 30.422 1 43.88 381 ASN B O 1
ATOM 5923 N N . GLY B 1 382 ? 0.495 29.891 30.844 1 44.5 382 GLY B N 1
ATOM 5924 C CA . GLY B 1 382 ? 0.795 28.469 30.828 1 44.5 382 GLY B CA 1
ATOM 5925 C C . GLY B 1 382 ? 1.311 27.969 29.484 1 44.5 382 GLY B C 1
ATOM 5926 O O . GLY B 1 382 ? 0.794 28.359 28.438 1 44.5 382 GLY B O 1
ATOM 5927 N N . GLU B 1 383 ? 2.58 27.766 29.438 1 50.84 383 GLU B N 1
ATOM 5928 C CA . GLU B 1 383 ? 3.277 27.188 28.297 1 50.84 383 GLU B CA 1
ATOM 5929 C C . GLU B 1 383 ? 2.422 26.141 27.594 1 50.84 383 GLU B C 1
ATOM 5931 O O . GLU B 1 383 ? 1.973 25.172 28.234 1 50.84 383 GLU B O 1
ATOM 5936 N N . ILE B 1 384 ? 1.644 26.609 26.703 1 55.44 384 ILE B N 1
ATOM 5937 C CA . ILE B 1 384 ? 0.976 25.594 25.906 1 55.44 384 ILE B CA 1
ATOM 5938 C C . ILE B 1 384 ? 1.965 24.484 25.547 1 55.44 384 ILE B C 1
ATOM 5940 O O . ILE B 1 384 ? 2.957 24.719 24.859 1 55.44 384 ILE B O 1
ATOM 5944 N N . LYS B 1 385 ? 1.907 23.469 26.312 1 61.19 385 LYS B N 1
ATOM 5945 C CA . LYS B 1 385 ? 2.803 22.328 26.125 1 61.19 385 LYS B CA 1
ATOM 5946 C C . LYS B 1 385 ? 2.676 21.75 24.719 1 61.19 385 LYS B C 1
ATOM 5948 O O . LYS B 1 385 ? 3.682 21.484 24.062 1 61.19 385 LYS B O 1
ATOM 5953 N N . ASP B 1 386 ? 1.341 21.656 24.234 1 78.69 386 ASP B N 1
ATOM 5954 C CA . ASP B 1 386 ? 1.065 21.172 22.891 1 78.69 386 ASP B CA 1
ATOM 5955 C C . ASP B 1 386 ? 0.009 22.016 22.188 1 78.69 386 ASP B C 1
ATOM 5957 O O . ASP B 1 386 ? -1.086 22.219 22.719 1 78.69 386 ASP B O 1
ATOM 5961 N N . VAL B 1 387 ? 0.393 22.625 21.156 1 84.12 387 VAL B N 1
ATOM 5962 C CA . VAL B 1 387 ? -0.51 23.516 20.438 1 84.12 387 VAL B CA 1
ATOM 5963 C C . VAL B 1 387 ? -1.689 22.719 19.891 1 84.12 387 VAL B C 1
ATOM 5965 O O . VAL B 1 387 ? -2.715 23.297 19.516 1 84.12 387 VAL B O 1
ATOM 5968 N N . TYR B 1 388 ? -1.5 21.484 19.734 1 85.62 388 TYR B N 1
ATOM 5969 C CA . TYR B 1 388 ? -2.543 20.641 19.156 1 85.62 388 TYR B CA 1
ATOM 5970 C C . TYR B 1 388 ? -3.473 20.109 20.234 1 85.62 388 TYR B C 1
ATOM 5972 O O . TYR B 1 388 ? -3.145 19.141 20.922 1 85.62 388 TYR B O 1
ATOM 5980 N N . VAL B 1 389 ? -4.605 20.781 20.375 1 83.31 389 VAL B N 1
ATOM 5981 C CA . VAL B 1 389 ? -5.637 20.359 21.328 1 83.31 389 VAL B CA 1
ATOM 5982 C C . VAL B 1 389 ? -6.836 19.797 20.578 1 83.31 389 VAL B C 1
ATOM 5984 O O . VAL B 1 389 ? -7.402 20.453 19.703 1 83.31 389 VAL B O 1
ATOM 5987 N N . ARG B 1 390 ? -7.25 18.562 20.859 1 84.56 390 ARG B N 1
ATOM 5988 C CA . ARG B 1 390 ? -8.359 17.891 20.188 1 84.56 390 ARG B CA 1
ATOM 5989 C C . ARG B 1 390 ? -9.648 18.031 21 1 84.56 390 ARG B C 1
ATOM 5991 O O . ARG B 1 390 ? -9.617 18.047 22.234 1 84.56 390 ARG B O 1
ATOM 5998 N N . ARG B 1 391 ? -10.656 18.109 20.25 1 81.62 391 ARG B N 1
ATOM 5999 C CA . ARG B 1 391 ? -11.953 18.031 20.906 1 81.62 391 ARG B CA 1
ATOM 6000 C C . ARG B 1 391 ? -12.227 16.609 21.422 1 81.62 391 ARG B C 1
ATOM 6002 O O . ARG B 1 391 ? -11.758 15.641 20.828 1 81.62 391 ARG B O 1
ATOM 6009 N N . VAL B 1 392 ? -12.828 16.5 22.516 1 70.5 392 VAL B N 1
ATOM 6010 C CA . VAL B 1 392 ? -13.195 15.188 23.062 1 70.5 392 VAL B CA 1
ATOM 6011 C C . VAL B 1 392 ? -14.398 14.633 22.297 1 70.5 392 VAL B C 1
ATOM 6013 O O . VAL B 1 392 ? -15.414 15.328 22.156 1 70.5 392 VAL B O 1
ATOM 6016 N N . PRO B 1 393 ? -14.188 13.547 21.625 1 65.56 393 PRO B N 1
ATOM 6017 C CA . PRO B 1 393 ? -15.344 12.961 20.953 1 65.56 393 PRO B CA 1
ATOM 6018 C C . PRO B 1 393 ? -16.547 12.797 21.875 1 65.56 393 PRO B C 1
ATOM 6020 O O . PRO B 1 393 ? -16.391 12.414 23.031 1 65.56 393 PRO B O 1
ATOM 6023 N N . LYS B 1 394 ? -17.641 13.43 21.641 1 57.81 394 LYS B N 1
ATOM 6024 C CA . LYS B 1 394 ? -18.828 13.141 22.422 1 57.81 394 LYS B CA 1
ATOM 6025 C C . LYS B 1 394 ? -19.297 11.703 22.203 1 57.81 394 LYS B C 1
ATOM 6027 O O . LYS B 1 394 ? -19.266 11.195 21.078 1 57.81 394 LYS B O 1
ATOM 6032 N N . ALA B 1 395 ? -19.297 10.797 23.344 1 48.69 395 ALA B N 1
ATOM 6033 C CA . ALA B 1 395 ? -19.844 9.438 23.328 1 48.69 395 ALA B CA 1
ATOM 6034 C C . ALA B 1 395 ? -21.203 9.414 22.656 1 48.69 395 ALA B C 1
ATOM 6036 O O . ALA B 1 395 ? -22.094 10.211 22.984 1 48.69 395 ALA B O 1
ATOM 6037 N N . THR B 1 396 ? -21.297 8.914 21.422 1 29 396 THR B N 1
ATOM 6038 C CA . THR B 1 396 ? -22.672 8.633 21 1 29 396 THR B CA 1
ATOM 6039 C C . THR B 1 396 ? -23.406 7.84 22.078 1 29 396 THR B C 1
ATOM 6041 O O . THR B 1 396 ? -22.922 6.812 22.547 1 29 396 THR B O 1
ATOM 6044 N N . LYS B 1 397 ? -24.391 8.383 22.703 1 31.8 397 LYS B N 1
ATOM 6045 C CA . LYS B 1 397 ? -25.344 7.5 23.375 1 31.8 397 LYS B CA 1
ATOM 6046 C C . LYS B 1 397 ? -25.875 6.438 22.406 1 31.8 397 LYS B C 1
ATOM 6048 O O . LYS B 1 397 ? -26.219 6.75 21.266 1 31.8 397 LYS B O 1
#